Protein AF-0000000084755048 (afdb_homodimer)

Sequence (890 aa):
MKKTIRIGTGAGYSGDRIEPAVDLIKEGDLDYIIFECLAERTIALAQLQKIQNKELGYDPLLEDRMKACLPYCVSNNVKLISNMGAANPVAAAKKTAKIANELGLRTIKIAAVFGDDVKSLLDFETQTLLESGESLSVLDDKIISANAYLGVEGILSALTDGADIILTGRVADPALFLAPIIHEFDWSLSDYPLLGKGTALGHLMECAGQVCGGYFADGVKKQVPNLGSLGFPIAEINEEGSFFITKLRDSGGMVTPATCKEQLLYEVHDPSEYLTPNVIADFSSISFKEMEKDKVEVSGATGKPLTGKLKVSVGYHDGYMADAQISYGGSHVLERAKLAIEIIKERLRSMDLEVEDILFDLIGVNSLFKGNETKASPTEVRLRVAAKTKSRKEAAQLVNELETLYTNGPAAGGGVSKTVTEIIAIQSVLIDKARVAPAVEYFKSMKKTIRIGTGAGYSGDRIEPAVDLIKEGDLDYIIFECLAERTIALAQLQKIQNKELGYDPLLEDRMKACLPYCVSNNVKLISNMGAANPVAAAKKTAKIANELGLRTIKIAAVFGDDVKSLLDFETQTLLESGESLSVLDDKIISANAYLGVEGILSALTDGADIILTGRVADPALFLAPIIHEFDWSLSDYPLLGKGTALGHLMECAGQVCGGYFADGVKKQVPNLGSLGFPIAEINEEGSFFITKLRDSGGMVTPATCKEQLLYEVHDPSEYLTPNVIADFSSISFKEMEKDKVEVSGATGKPLTGKLKVSVGYHDGYMADAQISYGGSHVLERAKLAIEIIKERLRSMDLEVEDILFDLIGVNSLFKGNETKASPTEVRLRVAAKTKSRKEAAQLVNELETLYTNGPAAGGGVSKTVTEIIAIQSVLIDKARVAPAVEYFKS

Nearest PDB structures (foldseek):
  1r6y-assembly1_A  TM=5.226E-01  e=1.162E-02  Escherichia coli
  4co0-assembly1_A  TM=5.688E-01  e=1.308E-01  Azospirillum brasilense
  6ywy-assembly1_FF  TM=5.091E-01  e=3.661E-01  Neurospora crassa
  7a5k-assembly1_H6  TM=4.608E-01  e=1.999E-01  Homo sapiens
  6z1p-assembly1_Bg  TM=4.693E-01  e=5.265E-01  Tetrahymena thermophila SB210

Secondary structure (DSSP, 8-state):
---EEEEEEEESSTT--SHHHHHHHHHS--SEEEE----HHHHHHHHHHHHH-TT--S-TTHHHHHHHHHHHHHHTT-EEEE-TTTT-HHHHHHHHHHHHHHTT--S-EEEEEE--B-GGG--TTT-B-TTT--BGGGGGGGEEEEEE-B-SHHHHHHHHTT-SEEEESSB-HHHHHHHHHHHHHT--TT-HHHHHHHHHHHHHHTTGGGGGTTTT--SSSS--TTGGGBPPEEEEEETTS-EEEEE-TTSBS---HHHHHHHHHTT-S-TT-EE-SS-EEE-TT-EEEEEETTEEEEE--EEE---SEEEEEEEEEEEEEEEEEEEEESTTHHHHHHHHHHHHHHHHHHHT---EEEEEEEETTTSSSTT-------SEEEEEEEEEESSHHHHHHHHHHHHTHHHHSSTT-EEEEEEEEEEEEEEEEEEEGGG---EEEEEE-/---EEEEEEEESSTT--SHHHHHHHHHS--SEEEE----HHHHHHHHHHHHH-TT--S-TTHHHHHHHHHHHHHHTT-EEEE-TTTT-HHHHHHHHHHHHHHTT--S-EEEEEE--B-GGG--TTT-B-TTT--BGGGGGGGEEEEEE-B-SHHHHHHHHTT-SEEEESSB-HHHHHHHHHHHHHT--TT-HHHHHHHHHHHHHHTTGGGGGTTTT--SSSS--TTGGGBPPEEEEEETTS-EEEEE-TTSBS---HHHHHHHHHTT-S-TT-EE-SS-EEE-TT-EEEEEETTEEEEE--EEE---SEEEEEEEEEEEEEEEEEEEEESTTHHHHHHHHHHHHHHHHHHHT---EEEEEEEETTTSSSTT----S--SEEEEEEEEEESSHHHHHHHHHHHHTHHHHSSTT-EEEEEEEEEEEEEEEEEEEGGG---EEEEEE-

Solvent-accessible surface area (backbone atoms only — not comparable to full-atom values): 43299 Å² total; per-residue (Å²): 131,80,61,66,50,28,40,33,27,34,18,40,34,59,67,41,64,58,63,43,28,42,49,40,48,72,70,56,75,33,48,32,36,32,32,37,32,67,54,83,61,50,39,37,53,18,38,53,42,24,72,77,35,77,77,38,11,35,44,90,46,48,65,63,47,45,70,64,34,48,67,42,24,63,76,56,62,30,32,38,39,28,29,39,5,32,59,18,13,59,42,38,38,52,51,49,24,52,49,31,44,76,70,67,43,74,77,43,35,32,24,15,23,42,48,24,74,42,59,87,69,60,51,56,86,76,40,44,28,67,83,80,63,43,58,44,53,82,43,59,97,34,59,74,37,25,36,28,36,34,47,36,65,38,55,38,54,37,50,74,70,59,40,40,32,40,25,20,20,51,45,37,67,25,29,71,48,28,24,58,54,31,63,76,56,64,54,60,87,80,41,23,43,54,46,7,24,35,37,49,52,13,54,46,41,38,45,10,26,27,29,17,31,18,31,54,21,37,66,69,88,39,75,51,53,55,45,52,48,46,24,30,34,32,36,41,36,35,74,84,46,51,33,36,40,30,53,58,86,88,39,24,32,44,31,42,52,67,29,43,52,55,39,59,53,54,95,50,90,47,49,63,55,39,80,46,60,69,20,24,21,23,50,73,58,49,48,68,42,71,76,50,90,36,24,26,34,50,44,58,42,21,32,37,77,54,88,59,49,22,56,24,48,35,18,23,63,62,35,15,36,15,36,21,33,37,30,33,54,50,80,53,24,65,46,25,51,52,48,42,51,52,30,52,54,50,39,42,62,73,65,65,62,74,69,42,82,72,43,81,28,38,34,30,58,30,59,86,44,76,82,53,75,61,90,58,82,58,56,31,35,34,39,34,42,34,30,35,17,78,40,64,68,57,16,50,50,53,25,40,56,59,53,27,29,66,34,43,22,31,41,71,52,45,77,67,47,70,46,71,43,78,33,69,43,76,47,35,36,75,43,58,43,88,78,54,60,65,39,75,49,79,47,63,55,132,81,60,65,50,29,42,32,26,34,20,39,35,62,67,41,64,58,64,41,27,41,50,39,50,72,68,55,74,33,48,30,37,32,33,37,33,68,54,82,62,49,39,38,51,19,39,52,42,24,73,77,35,78,76,40,12,33,44,89,46,47,65,63,48,46,70,63,34,47,68,42,24,62,75,54,61,30,33,38,40,29,29,40,5,32,59,20,13,60,43,37,37,52,51,49,25,50,49,32,44,76,70,66,43,72,78,42,33,31,23,16,23,40,49,22,73,42,58,88,69,61,52,56,85,76,42,44,28,68,83,79,62,42,58,43,52,82,42,60,97,33,59,73,37,26,35,28,37,35,46,35,62,38,55,39,54,36,51,74,72,61,40,41,31,39,26,21,19,50,46,38,67,26,28,70,49,27,24,60,51,32,64,76,57,64,55,60,86,78,41,24,44,53,47,8,24,35,37,50,52,13,54,46,38,37,44,10,26,28,27,18,33,17,34,55,21,37,67,71,87,39,74,52,53,55,45,52,49,45,22,30,35,33,36,42,36,35,74,84,46,51,34,34,40,29,53,57,86,86,38,23,32,44,32,42,50,66,28,43,51,55,37,59,53,53,95,51,89,47,49,64,56,40,81,46,59,69,19,23,22,23,51,73,58,50,45,66,42,72,76,50,93,35,25,26,36,49,44,57,40,20,31,35,78,53,89,59,49,22,55,24,46,33,18,23,61,62,34,15,35,16,35,20,33,37,30,32,55,51,79,53,24,65,46,24,52,51,48,41,51,51,30,52,54,49,38,43,61,73,66,65,62,73,68,42,82,71,45,82,29,38,35,28,58,28,59,87,44,76,86,53,76,62,90,58,81,59,56,31,36,32,40,33,43,35,29,35,17,78,38,64,68,57,16,49,50,53,26,39,57,58,52,29,29,65,34,44,22,31,40,70,49,44,76,67,47,70,47,70,44,78,33,70,41,76,46,36,36,74,41,59,41,86,78,55,61,66,38,72,48,80,46,62,55

InterPro domains:
  IPR010839 Acyclic terpene utilisation, N-terminal [PF07287] (5-441)

Foldseek 3Di:
DFDKFKEFEQAQALPGDQVLNQVCLQPVLHQEYEYEHDDLLLLLVLLVVCVVPVLTSFRPCLLVNLLRHVVSCVVSVHAYEYQRCRNHQPSSQVSSQVSCVVVVNFWAKEKEKEQFFCVVVDDQPPWAFPPPRHGPVVFVVFWRTKGWAAAQVRVLVCVVVPHRYYHYHHHDQLRSQLNVLCNVLVDDLPQQFLSLLSSLVSQLQNRWQQQQQPPPAPPPPRDWFPVVQGHGKMWMAGSSSKIKIFTDPPTTGWHDQVSSVVSSPPPDDAQCACAHPRWRKHCPQKDWDDPDTRIIIIDDIGTDDHPQKTKMKIKTWDAKKKKKKKKAFAPCRVVQLVQLVVQLVVVCVVVVQDWAPKDWDWPVAPNPPHPDHDPDDDRMTMIMIMTGHRYQVSSVVSNVSSVCCVPVGDPDMDDMDIDMGTDIDITIIMDRPVVTDMDMDMDTD/DFDKFKEFEQAQALPGDQVLNQVCLQPVLHQEYEYEHDDLLLLLVLLVVCVVPVLTSFRPCLLVNLLRHVVSCLVSVHAYEYQRCRNHQPSSQVSSQVSCVVVVNFWAKEKEKEQFFCVVVDDQPPWAFPPPRHGPVVFVVFWRTKGWAAAQVRVLVCVVVPHRYYHYHHHDQLRSQLNVLCNVLVDDLPQQFLSLLSSLVSLLQNRWQQQQQPPPAPPPPRDWFPVVQGHGKMWMAGSSSKIKIFTDPPTTGFHDQVSSVVSSPPPDDAQCACAHPRWRKHCPQKDWDDPDTRIIIIDDIGTDDHPQKTKMKIKTWDAKKKKKKKKAFAPCRVVQLVQLVVQLVVVCVVVVQDWAPKDWDWPVAPNPPHPDHDPDDDRMTMIMIMTGHRYQVSSVVSNVSSVCCVPVGDPDMDDMDIDMGTDIDITIIMDRPVPTDMDMDMDTD

Structure (mmCIF, N/CA/C/O backbone):
data_AF-0000000084755048-model_v1
#
loop_
_entity.id
_entity.type
_entity.pdbx_description
1 polymer 'Acyclic terpene utilisation N-terminal domain-containing protein'
#
loop_
_atom_site.group_PDB
_atom_site.id
_atom_site.type_symbol
_atom_site.label_atom_id
_atom_site.label_alt_id
_atom_site.label_comp_id
_atom_site.label_asym_id
_atom_site.label_entity_id
_atom_site.label_seq_id
_atom_site.pdbx_PDB_ins_code
_atom_site.Cartn_x
_atom_site.Cartn_y
_atom_site.Cartn_z
_atom_site.occupancy
_atom_site.B_iso_or_equiv
_atom_site.auth_seq_id
_atom_site.auth_comp_id
_atom_site.auth_asym_id
_atom_site.auth_atom_id
_atom_site.pdbx_PDB_model_num
ATOM 1 N N . MET A 1 1 ? -5 -53.188 -21.188 1 63.38 1 MET A N 1
ATOM 2 C CA . MET A 1 1 ? -5.238 -51.75 -21.234 1 63.38 1 MET A CA 1
ATOM 3 C C . MET A 1 1 ? -3.975 -50.969 -20.875 1 63.38 1 MET A C 1
ATOM 5 O O . MET A 1 1 ? -3.174 -51.438 -20.062 1 63.38 1 MET A O 1
ATOM 9 N N . LYS A 1 2 ? -3.604 -49.812 -21.719 1 77.38 2 LYS A N 1
ATOM 10 C CA . LYS A 1 2 ? -2.369 -49.094 -21.438 1 77.38 2 LYS A CA 1
ATOM 11 C C . LYS A 1 2 ? -2.432 -48.406 -20.062 1 77.38 2 LYS A C 1
ATOM 13 O O . LYS A 1 2 ? -3.48 -47.906 -19.672 1 77.38 2 LYS A O 1
ATOM 18 N N . LYS A 1 3 ? -1.398 -48.562 -19.5 1 92.81 3 LYS A N 1
ATOM 19 C CA . LYS A 1 3 ? -1.312 -47.906 -18.188 1 92.81 3 LYS A CA 1
ATOM 20 C C . LYS A 1 3 ? -1.456 -46.406 -18.312 1 92.81 3 LYS A C 1
ATOM 22 O O . LYS A 1 3 ? -0.897 -45.781 -19.219 1 92.81 3 LYS A O 1
ATOM 27 N N . THR A 1 4 ? -2.355 -45.812 -17.562 1 97.5 4 THR A N 1
ATOM 28 C CA . THR A 1 4 ? -2.545 -44.344 -17.531 1 97.5 4 THR A CA 1
ATOM 29 C C . THR A 1 4 ? -2.383 -43.844 -16.109 1 97.5 4 THR A C 1
ATOM 31 O O . THR A 1 4 ? -2.508 -44.594 -15.141 1 97.5 4 THR A O 1
ATOM 34 N N . ILE A 1 5 ? -2.016 -42.594 -16.047 1 98.44 5 ILE A N 1
ATOM 35 C CA . ILE A 1 5 ? -2.059 -41.906 -14.75 1 98.44 5 ILE A CA 1
ATOM 36 C C . ILE A 1 5 ? -2.785 -40.562 -14.898 1 98.44 5 ILE A C 1
ATOM 38 O O . ILE A 1 5 ? -2.857 -40.031 -16 1 98.44 5 ILE A O 1
ATOM 42 N N . ARG A 1 6 ? -3.383 -40.125 -13.812 1 98.88 6 ARG A N 1
ATOM 43 C CA . ARG A 1 6 ? -4.105 -38.844 -13.75 1 98.88 6 ARG A CA 1
ATOM 44 C C . ARG A 1 6 ? -3.402 -37.875 -12.82 1 98.88 6 ARG A C 1
ATOM 46 O O . ARG A 1 6 ? -3.104 -38.188 -11.672 1 98.88 6 ARG A O 1
ATOM 53 N N . ILE A 1 7 ? -3.129 -36.719 -13.383 1 98.94 7 ILE A N 1
ATOM 54 C CA . ILE A 1 7 ? -2.41 -35.688 -12.664 1 98.94 7 ILE A CA 1
ATOM 55 C C . ILE A 1 7 ? -3.268 -34.406 -12.602 1 98.94 7 ILE A C 1
ATOM 57 O O . ILE A 1 7 ? -3.736 -33.938 -13.633 1 98.94 7 ILE A O 1
ATOM 61 N N . GLY A 1 8 ? -3.521 -33.906 -11.383 1 98.88 8 GLY A N 1
ATOM 62 C CA . GLY A 1 8 ? -4.199 -32.656 -11.211 1 98.88 8 GLY A CA 1
ATOM 63 C C . GLY A 1 8 ? -3.26 -31.516 -10.859 1 98.88 8 GLY A C 1
ATOM 64 O O . GLY A 1 8 ? -2.152 -31.734 -10.367 1 98.88 8 GLY A O 1
ATOM 65 N N . THR A 1 9 ? -3.676 -30.297 -11.148 1 98.81 9 THR A N 1
ATOM 66 C CA . THR A 1 9 ? -2.961 -29.109 -10.688 1 98.81 9 THR A CA 1
ATOM 67 C C . THR A 1 9 ? -3.693 -28.453 -9.516 1 98.81 9 THR A C 1
ATOM 69 O O . THR A 1 9 ? -4.875 -28.125 -9.625 1 98.81 9 THR A O 1
ATOM 72 N N . GLY A 1 10 ? -2.943 -28.25 -8.484 1 98.62 10 GLY A N 1
ATOM 73 C CA . GLY A 1 10 ? -3.564 -27.703 -7.289 1 98.62 10 GLY A CA 1
ATOM 74 C C . GLY A 1 10 ? -3.373 -26.203 -7.156 1 98.62 10 GLY A C 1
ATOM 75 O O . GLY A 1 10 ? -4.094 -25.531 -6.406 1 98.62 10 GLY A O 1
ATOM 76 N N . ALA A 1 11 ? -2.398 -25.656 -7.848 1 98.38 11 ALA A N 1
ATOM 77 C CA . ALA A 1 11 ? -2.119 -24.234 -7.855 1 98.38 11 ALA A CA 1
ATOM 78 C C . ALA A 1 11 ? -1.287 -23.844 -9.07 1 98.38 11 ALA A C 1
ATOM 80 O O . ALA A 1 11 ? -0.455 -24.625 -9.539 1 98.38 11 ALA A O 1
ATOM 81 N N . GLY A 1 12 ? -1.522 -22.625 -9.555 1 97.44 12 GLY A N 1
ATOM 82 C CA . GLY A 1 12 ? -0.749 -22.125 -10.68 1 97.44 12 GLY A CA 1
ATOM 83 C C . GLY A 1 12 ? 0.204 -21 -10.297 1 97.44 12 GLY A C 1
ATOM 84 O O . GLY A 1 12 ? 1.016 -20.562 -11.117 1 97.44 12 GLY A O 1
ATOM 85 N N . TYR A 1 13 ? 0.104 -20.484 -9.086 1 96.06 13 TYR A N 1
ATOM 86 C CA . TYR A 1 13 ? 1.011 -19.531 -8.477 1 96.06 13 TYR A CA 1
ATOM 87 C C . TYR A 1 13 ? 0.843 -19.5 -6.961 1 96.06 13 TYR A C 1
ATOM 89 O O . TYR A 1 13 ? -0.019 -20.188 -6.414 1 96.06 13 TYR A O 1
ATOM 97 N N . SER A 1 14 ? 1.591 -18.797 -6.266 1 96.19 14 SER A N 1
ATOM 98 C CA . SER A 1 14 ? 1.72 -18.844 -4.812 1 96.19 14 SER A CA 1
ATOM 99 C C . SER A 1 14 ? 0.406 -18.469 -4.129 1 96.19 14 SER A C 1
ATOM 101 O O . SER A 1 14 ? 0.051 -19.047 -3.102 1 96.19 14 SER A O 1
ATOM 103 N N . GLY A 1 15 ? -0.306 -17.594 -4.711 1 96 15 GLY A N 1
ATOM 104 C CA . GLY A 1 15 ? -1.5 -17.094 -4.055 1 96 15 GLY A CA 1
ATOM 105 C C . GLY A 1 15 ? -2.783 -17.672 -4.605 1 96 15 GLY A C 1
ATOM 106 O O . GLY A 1 15 ? -3.871 -17.156 -4.355 1 96 15 GLY A O 1
ATOM 107 N N . ASP A 1 16 ? -2.715 -18.734 -5.312 1 97.5 16 ASP A N 1
ATOM 108 C CA . ASP A 1 16 ? -3.855 -19.312 -6.016 1 97.5 16 ASP A CA 1
ATOM 109 C C . ASP A 1 16 ? -4.887 -19.859 -5.031 1 97.5 16 ASP A C 1
ATOM 111 O O . ASP A 1 16 ? -4.602 -20.016 -3.844 1 97.5 16 ASP A O 1
ATOM 115 N N . ARG A 1 17 ? -6.082 -20.156 -5.48 1 97.06 17 ARG A N 1
ATOM 116 C CA . ARG A 1 17 ? -7.184 -20.672 -4.676 1 97.06 17 ARG A CA 1
ATOM 117 C C . ARG A 1 17 ? -6.867 -22.062 -4.148 1 97.06 17 ARG A C 1
ATOM 119 O O . ARG A 1 17 ? -6.082 -22.797 -4.746 1 97.06 17 ARG A O 1
ATOM 126 N N . ILE A 1 18 ? -7.516 -22.438 -3.082 1 97 18 ILE A N 1
ATOM 127 C CA . ILE A 1 18 ? -7.227 -23.703 -2.422 1 97 18 ILE A CA 1
ATOM 128 C C . ILE A 1 18 ? -8.352 -24.703 -2.703 1 97 18 ILE A C 1
ATOM 130 O O . ILE A 1 18 ? -8.102 -25.891 -2.877 1 97 18 ILE A O 1
ATOM 134 N N . GLU A 1 19 ? -9.547 -24.25 -2.873 1 96.12 19 GLU A N 1
ATOM 135 C CA . GLU A 1 19 ? -10.742 -25.078 -2.914 1 96.12 19 GLU A CA 1
ATOM 136 C C . GLU A 1 19 ? -10.734 -26 -4.133 1 96.12 19 GLU A C 1
ATOM 138 O O . GLU A 1 19 ? -11.102 -27.172 -4.035 1 96.12 19 GLU A O 1
ATOM 143 N N . PRO A 1 20 ? -10.32 -25.453 -5.234 1 97.88 20 PRO A N 1
ATOM 144 C CA . PRO A 1 20 ? -10.344 -26.344 -6.395 1 97.88 20 PRO A CA 1
ATOM 145 C C . PRO A 1 20 ? -9.406 -27.547 -6.234 1 97.88 20 PRO A C 1
ATOM 147 O O . PRO A 1 20 ? -9.688 -28.625 -6.758 1 97.88 20 PRO A O 1
ATOM 150 N N . ALA A 1 21 ? -8.305 -27.359 -5.562 1 98.62 21 ALA A N 1
ATOM 151 C CA . ALA A 1 21 ? -7.383 -28.469 -5.312 1 98.62 21 ALA A CA 1
ATOM 152 C C . ALA A 1 21 ? -8.039 -29.547 -4.465 1 98.62 21 ALA A C 1
ATOM 154 O O . ALA A 1 21 ? -7.906 -30.734 -4.754 1 98.62 21 ALA A O 1
ATOM 155 N N . VAL A 1 22 ? -8.727 -29.125 -3.457 1 98.5 22 VAL A N 1
ATOM 156 C CA . VAL A 1 22 ? -9.43 -30.047 -2.58 1 98.5 22 VAL A CA 1
ATOM 157 C C . VAL A 1 22 ? -10.445 -30.859 -3.385 1 98.5 22 VAL A C 1
ATOM 159 O O . VAL A 1 22 ? -10.523 -32.094 -3.254 1 98.5 22 VAL A O 1
ATOM 162 N N . ASP A 1 23 ? -11.164 -30.172 -4.23 1 98.56 23 ASP A N 1
ATOM 163 C CA . ASP A 1 23 ? -12.172 -30.828 -5.062 1 98.56 23 ASP A CA 1
ATOM 164 C C . ASP A 1 23 ? -11.523 -31.875 -5.98 1 98.56 23 ASP A C 1
ATOM 166 O O . ASP A 1 23 ? -12.047 -32.969 -6.141 1 98.56 23 ASP A O 1
ATOM 170 N N . LEU A 1 24 ? -10.43 -31.5 -6.566 1 98.81 24 LEU A N 1
ATOM 171 C CA . LEU A 1 24 ? -9.734 -32.406 -7.473 1 98.81 24 LEU A CA 1
ATOM 172 C C . LEU A 1 24 ? -9.297 -33.656 -6.738 1 98.81 24 LEU A C 1
ATOM 174 O O . LEU A 1 24 ? -9.445 -34.781 -7.258 1 98.81 24 LEU A O 1
ATOM 178 N N . ILE A 1 25 ? -8.719 -33.5 -5.566 1 98.88 25 ILE A N 1
ATOM 179 C CA . ILE A 1 25 ? -8.203 -34.625 -4.809 1 98.88 25 ILE A CA 1
ATOM 180 C C . ILE A 1 25 ? -9.352 -35.562 -4.434 1 98.88 25 ILE A C 1
ATOM 182 O O . ILE A 1 25 ? -9.227 -36.781 -4.535 1 98.88 25 ILE A O 1
ATOM 186 N N . LYS A 1 26 ? -10.461 -35 -4.113 1 98.62 26 LYS A N 1
ATOM 187 C CA . LYS A 1 26 ? -11.609 -35.781 -3.656 1 98.62 26 LYS A CA 1
ATOM 188 C C . LYS A 1 26 ? -12.273 -36.5 -4.82 1 98.62 26 LYS A C 1
ATOM 190 O O . LYS A 1 26 ? -12.711 -37.656 -4.672 1 98.62 26 LYS A O 1
ATOM 195 N N . GLU A 1 27 ? -12.328 -35.812 -5.949 1 98.56 27 GLU A N 1
ATOM 196 C CA . GLU A 1 27 ? -13.289 -36.281 -6.949 1 98.56 27 GLU A CA 1
ATOM 197 C C . GLU A 1 27 ? -12.602 -36.594 -8.273 1 98.56 27 GLU A C 1
ATOM 199 O O . GLU A 1 27 ? -13.211 -37.156 -9.18 1 98.56 27 GLU A O 1
ATOM 204 N N . GLY A 1 28 ? -11.367 -36.344 -8.422 1 98.5 28 GLY A N 1
ATOM 205 C CA . GLY A 1 28 ? -10.719 -36.375 -9.719 1 98.5 28 GLY A CA 1
ATOM 206 C C . GLY A 1 28 ? -10.094 -37.719 -10.031 1 98.5 28 GLY A C 1
ATOM 207 O O . GLY A 1 28 ? -9.578 -37.938 -11.133 1 98.5 28 GLY A O 1
ATOM 208 N N . ASP A 1 29 ? -10.141 -38.688 -9.078 1 98.38 29 ASP A N 1
ATOM 209 C CA . ASP A 1 29 ? -9.492 -39.969 -9.25 1 98.38 29 ASP A CA 1
ATOM 210 C C . ASP A 1 29 ? -8.023 -39.781 -9.641 1 98.38 29 ASP A C 1
ATOM 212 O O . ASP A 1 29 ? -7.574 -40.344 -10.648 1 98.38 29 ASP A O 1
ATOM 216 N N . LEU A 1 30 ? -7.336 -39.031 -8.852 1 98.88 30 LEU A N 1
ATOM 217 C CA . LEU A 1 30 ? -5.98 -38.594 -9.18 1 98.88 30 LEU A CA 1
ATOM 218 C C . LEU A 1 30 ? -4.953 -39.594 -8.656 1 98.88 30 LEU A C 1
ATOM 220 O O . LEU A 1 30 ? -5.164 -40.219 -7.609 1 98.88 30 LEU A O 1
ATOM 224 N N . ASP A 1 31 ? -3.875 -39.719 -9.391 1 98.88 31 ASP A N 1
ATOM 225 C CA . ASP A 1 31 ? -2.664 -40.344 -8.859 1 98.88 31 ASP A CA 1
ATOM 226 C C . ASP A 1 31 ? -1.751 -39.281 -8.219 1 98.88 31 ASP A C 1
ATOM 228 O O . ASP A 1 31 ? -1.111 -39.562 -7.195 1 98.88 31 ASP A O 1
ATOM 232 N N . TYR A 1 32 ? -1.702 -38.125 -8.773 1 98.94 32 TYR A N 1
ATOM 233 C CA . TYR A 1 32 ? -0.831 -37.031 -8.32 1 98.94 32 TYR A CA 1
ATOM 234 C C . TYR A 1 32 ? -1.575 -35.719 -8.297 1 98.94 32 TYR A C 1
ATOM 236 O O . TYR A 1 32 ? -2.422 -35.469 -9.156 1 98.94 32 TYR A O 1
ATOM 244 N N . ILE A 1 33 ? -1.271 -34.844 -7.348 1 98.94 33 ILE A N 1
ATOM 245 C CA . ILE A 1 33 ? -1.641 -33.438 -7.367 1 98.94 33 ILE A CA 1
ATOM 246 C C . ILE A 1 33 ? -0.384 -32.562 -7.297 1 98.94 33 ILE A C 1
ATOM 248 O O . ILE A 1 33 ? 0.488 -32.812 -6.457 1 98.94 33 ILE A O 1
ATOM 252 N N . ILE A 1 34 ? -0.289 -31.625 -8.188 1 98.94 34 ILE A N 1
ATOM 253 C CA . ILE A 1 34 ? 0.916 -30.812 -8.289 1 98.94 34 ILE A CA 1
ATOM 254 C C . ILE A 1 34 ? 0.576 -29.344 -7.992 1 98.94 34 ILE A C 1
ATOM 256 O O . ILE A 1 34 ? -0.369 -28.797 -8.562 1 98.94 34 ILE A O 1
ATOM 260 N N . PHE A 1 35 ? 1.277 -28.719 -7.062 1 98.75 35 PHE A N 1
ATOM 261 C CA . PHE A 1 35 ? 1.15 -27.297 -6.766 1 98.75 35 PHE A CA 1
ATOM 262 C C . PHE A 1 35 ? 2.334 -26.516 -7.328 1 98.75 35 PHE A C 1
ATOM 264 O O . PHE A 1 35 ? 3.457 -26.641 -6.836 1 98.75 35 PHE A O 1
ATOM 271 N N . GLU A 1 36 ? 2.16 -25.797 -8.352 1 98.06 36 GLU A N 1
ATOM 272 C CA . GLU A 1 36 ? 3.154 -24.859 -8.859 1 98.06 36 GLU A CA 1
ATOM 273 C C . GLU A 1 36 ? 2.982 -23.484 -8.227 1 98.06 36 GLU A C 1
ATOM 275 O O . GLU A 1 36 ? 1.986 -22.797 -8.469 1 98.06 36 GLU A O 1
ATOM 280 N N . CYS A 1 37 ? 3.928 -23.047 -7.367 1 97.25 37 CYS A N 1
ATOM 281 C CA . CYS A 1 37 ? 3.697 -21.875 -6.531 1 97.25 37 CYS A CA 1
ATOM 282 C C . CYS A 1 37 ? 4.883 -20.922 -6.586 1 97.25 37 CYS A C 1
ATOM 284 O O . CYS A 1 37 ? 5.078 -20.109 -5.68 1 97.25 37 CYS A O 1
ATOM 286 N N . LEU A 1 38 ? 5.738 -21.031 -7.609 1 94.38 38 LEU A N 1
ATOM 287 C CA . LEU A 1 38 ? 6.91 -20.172 -7.645 1 94.38 38 LEU A CA 1
ATOM 288 C C . LEU A 1 38 ? 6.957 -19.375 -8.945 1 94.38 38 LEU A C 1
ATOM 290 O O . LEU A 1 38 ? 6.645 -19.906 -10.008 1 94.38 38 LEU A O 1
ATOM 294 N N . ALA A 1 39 ? 7.215 -18.125 -8.742 1 87.31 39 ALA A N 1
ATOM 295 C CA . ALA A 1 39 ? 7.605 -17.25 -9.844 1 87.31 39 ALA A CA 1
ATOM 296 C C . ALA A 1 39 ? 9.047 -16.781 -9.688 1 87.31 39 ALA A C 1
ATOM 298 O O . ALA A 1 39 ? 9.719 -17.125 -8.719 1 87.31 39 ALA A O 1
ATOM 299 N N . GLU A 1 40 ? 9.586 -16.141 -10.664 1 79.69 40 GLU A N 1
ATOM 300 C CA . GLU A 1 40 ? 10.984 -15.719 -10.656 1 79.69 40 GLU A CA 1
ATOM 301 C C . GLU A 1 40 ? 11.281 -14.812 -9.469 1 79.69 40 GLU A C 1
ATOM 303 O O . GLU A 1 40 ? 12.273 -15.008 -8.758 1 79.69 40 GLU A O 1
ATOM 308 N N . ARG A 1 41 ? 10.422 -13.906 -9.172 1 84.06 41 ARG A N 1
ATOM 309 C CA . ARG A 1 41 ? 10.672 -12.945 -8.102 1 84.06 41 ARG A CA 1
ATOM 310 C C . ARG A 1 41 ? 10.367 -13.547 -6.738 1 84.06 41 ARG A C 1
ATOM 312 O O . ARG A 1 41 ? 10.898 -13.102 -5.719 1 84.06 41 ARG A O 1
ATOM 319 N N . THR A 1 42 ? 9.586 -14.57 -6.711 1 88.75 42 THR A N 1
ATOM 320 C CA . THR A 1 42 ? 9.094 -15.133 -5.457 1 88.75 42 THR A CA 1
ATOM 321 C C . THR A 1 42 ? 10.227 -15.805 -4.684 1 88.75 42 THR A C 1
ATOM 323 O O . THR A 1 42 ? 10.25 -15.766 -3.451 1 88.75 42 THR A O 1
ATOM 326 N N . ILE A 1 43 ? 11.133 -16.344 -5.422 1 91 43 ILE A N 1
ATOM 327 C CA . ILE A 1 43 ? 12.195 -17.078 -4.742 1 91 43 ILE A CA 1
ATOM 328 C C . ILE A 1 43 ? 13.133 -16.094 -4.047 1 91 43 ILE A C 1
ATOM 330 O O . ILE A 1 43 ? 13.648 -16.375 -2.963 1 91 43 ILE A O 1
ATOM 334 N N . ALA A 1 44 ? 13.406 -14.992 -4.688 1 90.69 44 ALA A N 1
ATOM 335 C CA . ALA A 1 44 ? 14.242 -13.969 -4.055 1 90.69 44 ALA A CA 1
ATOM 336 C C . ALA A 1 44 ? 13.586 -13.445 -2.777 1 90.69 44 ALA A C 1
ATOM 338 O O . ALA A 1 44 ? 14.266 -13.258 -1.764 1 90.69 44 ALA A O 1
ATOM 339 N N . LEU A 1 45 ? 12.328 -13.297 -2.805 1 92.31 45 LEU A N 1
ATOM 340 C CA . LEU A 1 45 ? 11.594 -12.852 -1.626 1 92.31 45 LEU A CA 1
ATOM 341 C C . LEU A 1 45 ? 11.641 -13.906 -0.525 1 92.31 45 LEU A C 1
ATOM 343 O O . LEU A 1 45 ? 11.773 -13.57 0.654 1 92.31 45 LEU A O 1
ATOM 347 N N . ALA A 1 46 ? 11.508 -15.109 -0.931 1 95.12 46 ALA A N 1
ATOM 348 C CA . ALA A 1 46 ? 11.594 -16.219 0.022 1 95.12 46 ALA A CA 1
ATOM 349 C C . ALA A 1 46 ? 12.977 -16.281 0.667 1 95.12 46 ALA A C 1
ATOM 351 O O . ALA A 1 46 ? 13.094 -16.578 1.857 1 95.12 46 ALA A O 1
ATOM 352 N N . GLN A 1 47 ? 13.961 -16.016 -0.117 1 93.81 47 GLN A N 1
ATOM 353 C CA . GLN A 1 47 ? 15.32 -16 0.411 1 93.81 47 GLN A CA 1
ATOM 354 C C . GLN A 1 47 ? 15.5 -14.906 1.461 1 93.81 47 GLN A C 1
ATOM 356 O O . GLN A 1 47 ? 16.125 -15.125 2.494 1 93.81 47 GLN A O 1
ATOM 361 N N . LEU A 1 48 ? 14.93 -13.766 1.221 1 92.56 48 LEU A N 1
ATOM 362 C CA . LEU A 1 48 ? 14.984 -12.672 2.186 1 92.56 48 LEU A CA 1
ATOM 363 C C . LEU A 1 48 ? 14.297 -13.062 3.49 1 92.56 48 LEU A C 1
ATOM 365 O O . LEU A 1 48 ? 14.797 -12.758 4.574 1 92.56 48 LEU A O 1
ATOM 369 N N . GLN A 1 49 ? 13.203 -13.711 3.365 1 94.31 49 GLN A N 1
ATOM 370 C CA . GLN A 1 49 ? 12.492 -14.18 4.551 1 94.31 49 GLN A CA 1
ATOM 371 C C . GLN A 1 49 ? 13.336 -15.18 5.34 1 94.31 49 GLN A C 1
ATOM 373 O O . GLN A 1 49 ? 13.375 -15.125 6.57 1 94.31 49 GLN A O 1
ATOM 378 N N . LYS A 1 50 ? 13.969 -16.047 4.594 1 95.44 50 LYS A N 1
ATOM 379 C CA . LYS A 1 50 ? 14.805 -17.062 5.223 1 95.44 50 LYS A CA 1
ATOM 380 C C . LYS A 1 50 ? 15.969 -16.422 5.973 1 95.44 50 LYS A C 1
ATOM 382 O O . LYS A 1 50 ? 16.344 -16.891 7.055 1 95.44 50 LYS A O 1
ATOM 387 N N . ILE A 1 51 ? 16.5 -15.398 5.375 1 92.38 51 ILE A N 1
ATOM 388 C CA . ILE A 1 51 ? 17.609 -14.688 5.984 1 92.38 51 ILE A CA 1
ATOM 389 C C . ILE A 1 51 ? 17.156 -14.047 7.297 1 92.38 51 ILE A C 1
ATOM 391 O O . ILE A 1 51 ? 17.891 -14.055 8.289 1 92.38 51 ILE A O 1
ATOM 395 N N . GLN A 1 52 ? 15.922 -13.57 7.344 1 93.5 52 GLN A N 1
ATOM 396 C CA . GLN A 1 52 ? 15.383 -12.922 8.531 1 93.5 52 GLN A CA 1
ATOM 397 C C . GLN A 1 52 ? 14.977 -13.945 9.586 1 93.5 52 GLN A C 1
ATOM 399 O O . GLN A 1 52 ? 15.125 -13.711 10.789 1 93.5 52 GLN A O 1
ATOM 404 N N . ASN A 1 53 ? 14.406 -15.031 9.141 1 95.88 53 ASN A N 1
ATOM 405 C CA . ASN A 1 53 ? 13.969 -16.125 9.992 1 95.88 53 ASN A CA 1
ATOM 406 C C . ASN A 1 53 ? 14.258 -17.484 9.352 1 95.88 53 ASN A C 1
ATOM 408 O O . ASN A 1 53 ? 13.586 -17.891 8.398 1 95.88 53 ASN A O 1
ATOM 412 N N . LYS A 1 54 ? 15.148 -18.219 9.938 1 94.94 54 LYS A N 1
ATOM 413 C CA . LYS A 1 54 ? 15.656 -19.469 9.375 1 94.94 54 LYS A CA 1
ATOM 414 C C . LYS A 1 54 ? 14.562 -20.531 9.289 1 94.94 54 LYS A C 1
ATOM 416 O O . LYS A 1 54 ? 14.727 -21.531 8.609 1 94.94 54 LYS A O 1
ATOM 421 N N . GLU A 1 55 ? 13.477 -20.344 9.93 1 96.62 55 GLU A N 1
ATOM 422 C CA . GLU A 1 55 ? 12.383 -21.312 9.914 1 96.62 55 GLU A CA 1
ATOM 423 C C . GLU A 1 55 ? 11.383 -21 8.805 1 96.62 55 GLU A C 1
ATOM 425 O O . GLU A 1 55 ? 10.422 -21.75 8.602 1 96.62 55 GLU A O 1
ATOM 430 N N . LEU A 1 56 ? 11.625 -19.906 8.102 1 97.19 56 LEU A N 1
ATOM 431 C CA . LEU A 1 56 ? 10.727 -19.484 7.035 1 97.19 56 LEU A CA 1
ATOM 432 C C . LEU A 1 56 ? 11.391 -19.609 5.672 1 97.19 56 LEU A C 1
ATOM 434 O O . LEU A 1 56 ? 12.305 -20.406 5.492 1 97.19 56 LEU A O 1
ATOM 438 N N . GLY A 1 57 ? 10.82 -19.031 4.695 1 97.44 57 GLY A N 1
ATOM 439 C CA . GLY A 1 57 ? 11.391 -19.047 3.359 1 97.44 57 GLY A CA 1
ATOM 440 C C . GLY A 1 57 ? 10.656 -19.969 2.41 1 97.44 57 GLY A C 1
ATOM 441 O O . GLY A 1 57 ? 11.086 -20.172 1.274 1 97.44 57 GLY A O 1
ATOM 442 N N . TYR A 1 58 ? 9.664 -20.625 2.947 1 98.31 58 TYR A N 1
ATOM 443 C CA . TYR A 1 58 ? 8.781 -21.406 2.078 1 98.31 58 TYR A CA 1
ATOM 444 C C . TYR A 1 58 ? 7.516 -20.609 1.759 1 98.31 58 TYR A C 1
ATOM 446 O O . TYR A 1 58 ? 7.355 -19.469 2.203 1 98.31 58 TYR A O 1
ATOM 454 N N . ASP A 1 59 ? 6.703 -21.156 0.907 1 97.69 59 ASP A N 1
ATOM 455 C CA . ASP A 1 59 ? 5.52 -20.469 0.396 1 97.69 59 ASP A CA 1
ATOM 456 C C . ASP A 1 59 ? 4.582 -20.062 1.534 1 97.69 59 ASP A C 1
ATOM 458 O O . ASP A 1 59 ? 4.301 -20.875 2.426 1 97.69 59 ASP A O 1
ATOM 462 N N . PRO A 1 60 ? 4.059 -18.906 1.504 1 94.56 60 PRO A N 1
ATOM 463 C CA . PRO A 1 60 ? 3.236 -18.391 2.605 1 94.56 60 PRO A CA 1
ATOM 464 C C . PRO A 1 60 ? 1.939 -19.188 2.787 1 94.56 60 PRO A C 1
ATOM 466 O O . PRO A 1 60 ? 1.365 -19.188 3.879 1 94.56 60 PRO A O 1
ATOM 469 N N . LEU A 1 61 ? 1.468 -19.875 1.791 1 96.69 61 LEU A N 1
ATOM 470 C CA . LEU A 1 61 ? 0.192 -20.578 1.896 1 96.69 61 LEU A CA 1
ATOM 471 C C . LEU A 1 61 ? 0.406 -22.078 2.092 1 96.69 61 LEU A C 1
ATOM 473 O O . LEU A 1 61 ? -0.546 -22.859 2.023 1 96.69 61 LEU A O 1
ATOM 477 N N . LEU A 1 62 ? 1.638 -22.422 2.363 1 98.31 62 LEU A N 1
ATOM 478 C CA . LEU A 1 62 ? 1.936 -23.844 2.559 1 98.31 62 LEU A CA 1
ATOM 479 C C . LEU A 1 62 ? 1.062 -24.438 3.658 1 98.31 62 LEU A C 1
ATOM 481 O O . LEU A 1 62 ? 0.424 -25.469 3.459 1 98.31 62 LEU A O 1
ATOM 485 N N . GLU A 1 63 ? 1.011 -23.781 4.75 1 97.81 63 GLU A N 1
ATOM 486 C CA . GLU A 1 63 ? 0.28 -24.312 5.895 1 97.81 63 GLU A CA 1
ATOM 487 C C . GLU A 1 63 ? -1.203 -24.484 5.574 1 97.81 63 GLU A C 1
ATOM 489 O O . GLU A 1 63 ? -1.788 -25.531 5.832 1 97.81 63 GLU A O 1
ATOM 494 N N . ASP A 1 64 ? -1.799 -23.484 5 1 96.94 64 ASP A N 1
ATOM 495 C CA . ASP A 1 64 ? -3.221 -23.531 4.676 1 96.94 64 ASP A CA 1
ATOM 496 C C . ASP A 1 64 ? -3.518 -24.609 3.65 1 96.94 64 ASP A C 1
ATOM 498 O O . ASP A 1 64 ? -4.516 -25.328 3.768 1 96.94 64 ASP A O 1
ATOM 502 N N . ARG A 1 65 ? -2.676 -24.734 2.658 1 98.31 65 ARG A N 1
ATOM 503 C CA . ARG A 1 65 ? -2.865 -25.734 1.611 1 98.31 65 ARG A CA 1
ATOM 504 C C . ARG A 1 65 ? -2.723 -27.156 2.172 1 98.31 65 ARG A C 1
ATOM 506 O O . ARG A 1 65 ? -3.506 -28.047 1.832 1 98.31 65 ARG A O 1
ATOM 513 N N . MET A 1 66 ? -1.742 -27.328 3.025 1 98.62 66 MET A N 1
ATOM 514 C CA . MET A 1 66 ? -1.524 -28.656 3.588 1 98.62 66 MET A CA 1
ATOM 515 C C . MET A 1 66 ? -2.676 -29.047 4.508 1 98.62 66 MET A C 1
ATOM 517 O O . MET A 1 66 ? -3.174 -30.172 4.434 1 98.62 66 MET A O 1
ATOM 521 N N . LYS A 1 67 ? -3.113 -28.141 5.328 1 98.38 67 LYS A N 1
ATOM 522 C CA . LYS A 1 67 ? -4.234 -28.438 6.219 1 98.38 67 LYS A CA 1
ATOM 523 C C . LYS A 1 67 ? -5.48 -28.828 5.426 1 98.38 67 LYS A C 1
ATOM 525 O O . LYS A 1 67 ? -6.227 -29.719 5.832 1 98.38 67 LYS A O 1
ATOM 530 N N . ALA A 1 68 ? -5.633 -28.203 4.316 1 98.06 68 ALA A N 1
ATOM 531 C CA . ALA A 1 68 ? -6.836 -28.422 3.516 1 98.06 68 ALA A CA 1
ATOM 532 C C . ALA A 1 68 ? -6.73 -29.703 2.701 1 98.06 68 ALA A C 1
ATOM 534 O O . ALA A 1 68 ? -7.723 -30.406 2.51 1 98.06 68 ALA A O 1
ATOM 535 N N . CYS A 1 69 ? -5.555 -30.078 2.238 1 98.62 69 CYS A N 1
ATOM 536 C CA . CYS A 1 69 ? -5.441 -31.078 1.178 1 98.62 69 CYS A CA 1
ATOM 537 C C . CYS A 1 69 ? -4.941 -32.406 1.729 1 98.62 69 CYS A C 1
ATOM 539 O O . CYS A 1 69 ? -5.309 -33.469 1.227 1 98.62 69 CYS A O 1
ATOM 541 N N . LEU A 1 70 ? -4.129 -32.438 2.777 1 98.38 70 LEU A N 1
ATOM 542 C CA . LEU A 1 70 ? -3.398 -33.625 3.203 1 98.38 70 LEU A CA 1
ATOM 543 C C . LEU A 1 70 ? -4.355 -34.75 3.604 1 98.38 70 LEU A C 1
ATOM 545 O O . LEU A 1 70 ? -4.164 -35.906 3.227 1 98.38 70 LEU A O 1
ATOM 549 N N . PRO A 1 71 ? -5.445 -34.438 4.398 1 98.31 71 PRO A N 1
ATOM 550 C CA . PRO A 1 71 ? -6.355 -35.531 4.773 1 98.31 71 PRO A CA 1
ATOM 551 C C . PRO A 1 71 ? -6.918 -36.281 3.562 1 98.31 71 PRO A C 1
ATOM 553 O O . PRO A 1 71 ? -7.016 -37.5 3.578 1 98.31 71 PRO A O 1
ATOM 556 N N . TYR A 1 72 ? -7.184 -35.562 2.516 1 98.56 72 TYR A N 1
ATOM 557 C CA . TYR A 1 72 ? -7.793 -36.156 1.334 1 98.56 72 TYR A CA 1
ATOM 558 C C . TYR A 1 72 ? -6.742 -36.844 0.469 1 98.56 72 TYR A C 1
ATOM 560 O O . TYR A 1 72 ? -7.031 -37.844 -0.199 1 98.56 72 TYR A O 1
ATOM 568 N N . CYS A 1 73 ? -5.523 -36.281 0.449 1 98.5 73 CYS A N 1
ATOM 569 C CA . CYS A 1 73 ? -4.445 -36.969 -0.245 1 98.5 73 CYS A CA 1
ATOM 570 C C . CYS A 1 73 ? -4.242 -38.375 0.321 1 98.5 73 CYS A C 1
ATOM 572 O O . CYS A 1 73 ? -4.074 -39.344 -0.432 1 98.5 73 CYS A O 1
ATOM 574 N N . VAL A 1 74 ? -4.254 -38.469 1.642 1 97.44 74 VAL A N 1
ATOM 575 C CA . VAL A 1 74 ? -4.023 -39.75 2.314 1 97.44 74 VAL A CA 1
ATOM 576 C C . VAL A 1 74 ? -5.203 -40.688 2.059 1 97.44 74 VAL A C 1
ATOM 578 O O . VAL A 1 74 ? -5.012 -41.844 1.665 1 97.44 74 VAL A O 1
ATOM 581 N N . SER A 1 75 ? -6.406 -40.188 2.238 1 97.25 75 SER A N 1
ATOM 582 C CA . SER A 1 75 ? -7.582 -41.062 2.123 1 97.25 75 SER A CA 1
ATOM 583 C C . SER A 1 75 ? -7.762 -41.562 0.694 1 97.25 75 SER A C 1
ATOM 585 O O . SER A 1 75 ? -8.266 -42.656 0.479 1 97.25 75 SER A O 1
ATOM 587 N N . ASN A 1 76 ? -7.309 -40.781 -0.281 1 98.06 76 ASN A N 1
ATOM 588 C CA . ASN A 1 76 ? -7.504 -41.156 -1.678 1 98.06 76 ASN A CA 1
ATOM 589 C C . ASN A 1 76 ? -6.215 -41.656 -2.307 1 98.06 76 ASN A C 1
ATOM 591 O O . ASN A 1 76 ? -6.168 -41.906 -3.51 1 98.06 76 ASN A O 1
ATOM 595 N N . ASN A 1 77 ? -5.184 -41.75 -1.543 1 97.44 77 ASN A N 1
ATOM 596 C CA . ASN A 1 77 ? -3.883 -42.25 -1.991 1 97.44 77 ASN A CA 1
ATOM 597 C C . ASN A 1 77 ? -3.352 -41.438 -3.162 1 97.44 77 ASN A C 1
ATOM 599 O O . ASN A 1 77 ? -3.016 -41.969 -4.211 1 97.44 77 ASN A O 1
ATOM 603 N N . VAL A 1 78 ? -3.395 -40.125 -3.018 1 98.69 78 VAL A N 1
ATOM 604 C CA . VAL A 1 78 ? -2.875 -39.188 -4 1 98.69 78 VAL A CA 1
ATOM 605 C C . VAL A 1 78 ? -1.527 -38.625 -3.535 1 98.69 78 VAL A C 1
ATOM 607 O O . VAL A 1 78 ? -1.401 -38.156 -2.406 1 98.69 78 VAL A O 1
ATOM 610 N N . LYS A 1 79 ? -0.456 -38.719 -4.332 1 98.81 79 LYS A N 1
ATOM 611 C CA . LYS A 1 79 ? 0.84 -38.125 -4.008 1 98.81 79 LYS A CA 1
ATOM 612 C C . LYS A 1 79 ? 0.867 -36.656 -4.34 1 98.81 79 LYS A C 1
ATOM 614 O O . LYS A 1 79 ? 0.244 -36.219 -5.309 1 98.81 79 LYS A O 1
ATOM 619 N N . LEU A 1 80 ? 1.542 -35.875 -3.525 1 98.88 80 LEU A N 1
ATOM 620 C CA . LEU A 1 80 ? 1.6 -34.438 -3.686 1 98.88 80 LEU A CA 1
ATOM 621 C C . LEU A 1 80 ? 3.018 -33.969 -4.012 1 98.88 80 LEU A C 1
ATOM 623 O O . LEU A 1 80 ? 3.971 -34.375 -3.338 1 98.88 80 LEU A O 1
ATOM 627 N N . ILE A 1 81 ? 3.209 -33.219 -5.102 1 98.94 81 ILE A N 1
ATOM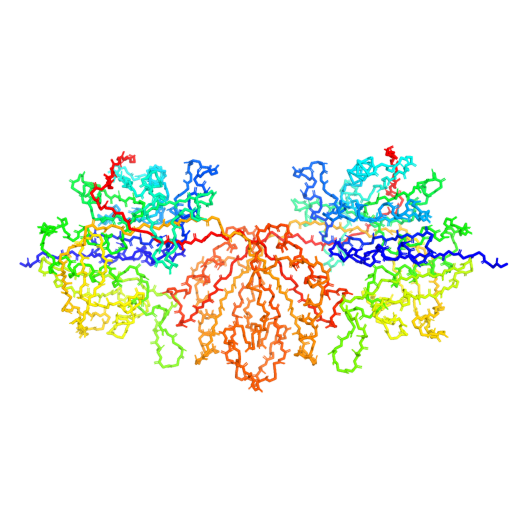 628 C CA . ILE A 1 81 ? 4.488 -32.656 -5.484 1 98.94 81 ILE A CA 1
ATOM 629 C C . ILE A 1 81 ? 4.336 -31.125 -5.605 1 98.94 81 ILE A C 1
ATOM 631 O O . ILE A 1 81 ? 3.389 -30.641 -6.223 1 98.94 81 ILE A O 1
ATOM 635 N N . SER A 1 82 ? 5.246 -30.359 -5.012 1 98.88 82 SER A N 1
ATOM 636 C CA . SER A 1 82 ? 5.113 -28.906 -5.055 1 98.88 82 SER A CA 1
ATOM 637 C C . SER A 1 82 ? 6.473 -28.219 -4.934 1 98.88 82 SER A C 1
ATOM 639 O O . SER A 1 82 ? 7.383 -28.75 -4.293 1 98.88 82 SER A O 1
ATOM 641 N N . ASN A 1 83 ? 6.555 -27.078 -5.559 1 98.62 83 ASN A N 1
ATOM 642 C CA . ASN A 1 83 ? 7.738 -26.25 -5.371 1 98.62 83 ASN A CA 1
ATOM 643 C C . ASN A 1 83 ? 7.52 -25.203 -4.281 1 98.62 83 ASN A C 1
ATOM 645 O O . ASN A 1 83 ? 8.227 -24.188 -4.23 1 98.62 83 ASN A O 1
ATOM 649 N N . MET A 1 84 ? 6.59 -25.391 -3.307 1 98.38 84 MET A N 1
ATOM 650 C CA . MET A 1 84 ? 6.289 -24.484 -2.201 1 98.38 84 MET A CA 1
ATOM 651 C C . MET A 1 84 ? 7.449 -24.438 -1.214 1 98.38 84 MET A C 1
ATOM 653 O O . MET A 1 84 ? 7.461 -23.594 -0.312 1 98.38 84 MET A O 1
ATOM 657 N N . GLY A 1 85 ? 8.43 -25.297 -1.4 1 98.44 85 GLY A N 1
ATOM 658 C CA . GLY A 1 85 ? 9.617 -25.188 -0.575 1 98.44 85 GLY A CA 1
ATOM 659 C C . GLY A 1 85 ? 10.359 -23.875 -0.775 1 98.44 85 GLY A C 1
ATOM 660 O O . GLY A 1 85 ? 10.992 -23.359 0.154 1 98.44 85 GLY A O 1
ATOM 661 N N . ALA A 1 86 ? 10.328 -23.453 -2.035 1 97.88 86 ALA A N 1
ATOM 662 C CA . ALA A 1 86 ? 10.922 -22.172 -2.387 1 97.88 86 ALA A CA 1
ATOM 663 C C . ALA A 1 86 ? 12.383 -22.094 -1.949 1 97.88 86 ALA A C 1
ATOM 665 O O . ALA A 1 86 ? 13.195 -22.938 -2.342 1 97.88 86 ALA A O 1
ATOM 666 N N . ALA A 1 87 ? 12.75 -21.141 -1.012 1 97.62 87 ALA A N 1
ATOM 667 C CA . ALA A 1 87 ? 14.133 -20.969 -0.573 1 97.62 87 ALA A CA 1
ATOM 668 C C . ALA A 1 87 ? 14.477 -21.953 0.542 1 97.62 87 ALA A C 1
ATOM 670 O O . ALA A 1 87 ? 15.648 -22.156 0.869 1 97.62 87 ALA A O 1
ATOM 671 N N . ASN A 1 88 ? 13.453 -22.625 1.09 1 98.31 88 ASN A N 1
ATOM 672 C CA . ASN A 1 88 ? 13.68 -23.453 2.268 1 98.31 88 ASN A CA 1
ATOM 673 C C . ASN A 1 88 ? 12.828 -24.719 2.234 1 98.31 88 ASN A C 1
ATOM 675 O O . ASN A 1 88 ? 11.977 -24.922 3.1 1 98.31 88 ASN A O 1
ATOM 679 N N . PRO A 1 89 ? 13.172 -25.672 1.361 1 98.5 89 PRO A N 1
ATOM 680 C CA . PRO A 1 89 ? 12.398 -26.906 1.254 1 98.5 89 PRO A CA 1
ATOM 681 C C . PRO A 1 89 ? 12.43 -27.75 2.535 1 98.5 89 PRO A C 1
ATOM 683 O O . PRO A 1 89 ? 11.453 -28.406 2.869 1 98.5 89 PRO A O 1
ATOM 686 N N . VAL A 1 90 ? 13.508 -27.672 3.23 1 98.44 90 VAL A N 1
ATOM 687 C CA . VAL A 1 90 ? 13.656 -28.438 4.461 1 98.44 90 VAL A CA 1
ATOM 688 C C . VAL A 1 90 ? 12.672 -27.938 5.512 1 98.44 90 VAL A C 1
ATOM 690 O O . VAL A 1 90 ? 11.953 -28.719 6.129 1 98.44 90 VAL A O 1
ATOM 693 N N . ALA A 1 91 ? 12.625 -26.625 5.656 1 98.5 91 ALA A N 1
ATOM 694 C CA . ALA A 1 91 ? 11.664 -26.062 6.602 1 98.5 91 ALA A CA 1
ATOM 695 C C . ALA A 1 91 ? 10.234 -26.359 6.18 1 98.5 91 ALA A C 1
ATOM 697 O O . ALA A 1 91 ? 9.367 -26.594 7.027 1 98.5 91 ALA A O 1
ATOM 698 N N . ALA A 1 92 ? 10 -26.297 4.938 1 98.69 92 ALA A N 1
ATOM 699 C CA . ALA A 1 92 ? 8.68 -26.609 4.418 1 98.69 92 ALA A CA 1
ATOM 700 C C . ALA A 1 92 ? 8.281 -28.047 4.762 1 98.69 92 ALA A C 1
ATOM 702 O O . ALA A 1 92 ? 7.152 -28.312 5.172 1 98.69 92 ALA A O 1
ATOM 703 N N . ALA A 1 93 ? 9.195 -28.953 4.582 1 98.75 93 ALA A N 1
ATOM 704 C CA . ALA A 1 93 ? 8.945 -30.375 4.871 1 98.75 93 ALA A CA 1
ATOM 705 C C . ALA A 1 93 ? 8.695 -30.594 6.359 1 98.75 93 ALA A C 1
ATOM 707 O O . ALA A 1 93 ? 7.773 -31.312 6.734 1 98.75 93 ALA A O 1
ATOM 708 N N . LYS A 1 94 ? 9.508 -29.969 7.168 1 98.31 94 LYS A N 1
ATOM 709 C CA . LYS A 1 94 ? 9.32 -30.062 8.617 1 98.31 94 LYS A CA 1
ATOM 710 C C . LYS A 1 94 ? 7.941 -29.547 9.023 1 98.31 94 LYS A C 1
ATOM 712 O O . LYS A 1 94 ? 7.254 -30.172 9.828 1 98.31 94 LYS A O 1
ATOM 717 N N . LYS A 1 95 ? 7.621 -28.406 8.477 1 98.44 95 LYS A N 1
ATOM 718 C CA . LYS A 1 95 ? 6.312 -27.828 8.773 1 98.44 95 LYS A CA 1
ATOM 719 C C . LYS A 1 95 ? 5.188 -28.766 8.328 1 98.44 95 LYS A C 1
ATOM 721 O O . LYS A 1 95 ? 4.191 -28.922 9.031 1 98.44 95 LYS A O 1
ATOM 726 N N . THR A 1 96 ? 5.309 -29.328 7.191 1 98.62 96 THR A N 1
ATOM 727 C CA . THR A 1 96 ? 4.316 -30.25 6.656 1 98.62 96 THR A CA 1
ATOM 728 C C . THR A 1 96 ? 4.188 -31.484 7.547 1 98.62 96 THR A C 1
ATOM 730 O O . THR A 1 96 ? 3.08 -31.953 7.82 1 98.62 96 THR A O 1
ATOM 733 N N . ALA A 1 97 ? 5.301 -32 7.988 1 98.38 97 ALA A N 1
ATOM 734 C CA . ALA A 1 97 ? 5.289 -33.125 8.906 1 98.38 97 ALA A CA 1
ATOM 735 C C . ALA A 1 97 ? 4.535 -32.781 10.188 1 98.38 97 ALA A C 1
ATOM 737 O O . ALA A 1 97 ? 3.75 -33.594 10.688 1 98.38 97 ALA A O 1
ATOM 738 N N . LYS A 1 98 ? 4.812 -31.625 10.688 1 97.94 98 LYS A N 1
ATOM 739 C CA . LYS A 1 98 ? 4.133 -31.172 11.891 1 97.94 98 LYS A CA 1
ATOM 740 C C . LYS A 1 98 ? 2.623 -31.094 11.672 1 97.94 98 LYS A C 1
ATOM 742 O O . LYS A 1 98 ? 1.844 -31.531 12.523 1 97.94 98 LYS A O 1
ATOM 747 N N . ILE A 1 99 ? 2.242 -30.562 10.586 1 98.25 99 ILE A N 1
ATOM 748 C CA . ILE A 1 99 ? 0.828 -30.422 10.258 1 98.25 99 ILE A CA 1
ATOM 749 C C . ILE A 1 99 ? 0.192 -31.812 10.133 1 98.25 99 ILE A C 1
ATOM 751 O O . ILE A 1 99 ? -0.896 -32.031 10.664 1 98.25 99 ILE A O 1
ATOM 755 N N . ALA A 1 100 ? 0.838 -32.688 9.469 1 98.12 100 ALA A N 1
ATOM 756 C CA . ALA A 1 100 ? 0.337 -34.062 9.312 1 98.12 100 ALA A CA 1
ATOM 757 C C . ALA A 1 100 ? 0.124 -34.719 10.664 1 98.12 100 ALA A C 1
ATOM 759 O O . ALA A 1 100 ? -0.902 -35.375 10.898 1 98.12 100 ALA A O 1
ATOM 760 N N . ASN A 1 101 ? 1.093 -34.531 11.516 1 97.12 101 ASN A N 1
ATOM 761 C CA . ASN A 1 101 ? 0.993 -35.094 12.867 1 97.12 101 ASN A CA 1
ATOM 762 C C . ASN A 1 101 ? -0.201 -34.5 13.617 1 97.12 101 ASN A C 1
ATOM 764 O O . ASN A 1 101 ? -0.943 -35.25 14.273 1 97.12 101 ASN A O 1
ATOM 768 N N . GLU A 1 102 ? -0.347 -33.25 13.5 1 97.38 102 GLU A N 1
ATOM 769 C CA . GLU A 1 102 ? -1.448 -32.562 14.172 1 97.38 102 GLU A CA 1
ATOM 770 C C . GLU A 1 102 ? -2.799 -33.062 13.656 1 97.38 102 GLU A C 1
ATOM 772 O O . GLU A 1 102 ? -3.781 -33.062 14.398 1 97.38 102 GLU A O 1
ATOM 777 N N . LEU A 1 103 ? -2.809 -33.438 12.414 1 97.56 103 LEU A N 1
ATOM 778 C CA . LEU A 1 103 ? -4.039 -33.906 11.781 1 97.56 103 LEU A CA 1
ATOM 779 C C . LEU A 1 103 ? -4.254 -35.406 12.008 1 97.56 103 LEU A C 1
ATOM 781 O O . LEU A 1 103 ? -5.238 -35.969 11.539 1 97.56 103 LEU A O 1
ATOM 785 N N . GLY A 1 104 ? -3.338 -36.031 12.602 1 96.94 104 GLY A N 1
ATOM 786 C CA . GLY A 1 104 ? -3.443 -37.469 12.906 1 96.94 104 GLY A CA 1
ATOM 787 C C . GLY A 1 104 ? -3.107 -38.344 11.719 1 96.94 104 GLY A C 1
ATOM 788 O O . GLY A 1 104 ? -3.543 -39.5 11.656 1 96.94 104 GLY A O 1
ATOM 789 N N . LEU A 1 105 ? -2.479 -37.75 10.766 1 96 105 LEU A N 1
ATOM 790 C CA . LEU A 1 105 ? -2.064 -38.5 9.602 1 96 105 LEU A CA 1
ATOM 791 C C . LEU A 1 105 ? -0.71 -39.156 9.836 1 96 105 LEU A C 1
ATOM 793 O O . LEU A 1 105 ? 0.323 -38.5 9.828 1 96 105 LEU A O 1
ATOM 797 N N . ARG A 1 106 ? -0.74 -40.438 10.195 1 83.69 106 ARG A N 1
ATOM 798 C CA . ARG A 1 106 ? 0.479 -41.125 10.602 1 83.69 106 ARG A CA 1
ATOM 799 C C . ARG A 1 106 ? 1.142 -41.812 9.406 1 83.69 106 ARG A C 1
ATOM 801 O O . ARG A 1 106 ? 0.48 -42.125 8.414 1 83.69 106 ARG A O 1
ATOM 808 N N . THR A 1 107 ? 2.459 -41.812 9.297 1 89.44 107 THR A N 1
ATOM 809 C CA . THR A 1 107 ? 3.312 -42.594 8.398 1 89.44 107 THR A CA 1
ATOM 810 C C . THR A 1 107 ? 3.357 -41.938 7.012 1 89.44 107 THR A C 1
ATOM 812 O O . THR A 1 107 ? 3.305 -42.656 5.996 1 89.44 107 THR A O 1
ATOM 815 N N . ILE A 1 108 ? 3.238 -40.688 6.988 1 96.19 108 ILE A N 1
ATOM 816 C CA . ILE A 1 108 ? 3.438 -39.969 5.723 1 96.19 108 ILE A CA 1
ATOM 817 C C . ILE A 1 108 ? 4.926 -39.719 5.512 1 96.19 108 ILE A C 1
ATOM 819 O O . ILE A 1 108 ? 5.602 -39.188 6.406 1 96.19 108 ILE A O 1
ATOM 823 N N . LYS A 1 109 ? 5.465 -40.125 4.414 1 98.31 109 LYS A N 1
ATOM 824 C CA . LYS A 1 109 ? 6.848 -39.844 4.051 1 98.31 109 LYS A CA 1
ATOM 825 C C . LYS A 1 109 ? 6.953 -38.562 3.223 1 98.31 109 LYS A C 1
ATOM 827 O O . LYS A 1 109 ? 6.379 -38.469 2.137 1 98.31 109 LYS A O 1
ATOM 832 N N . ILE A 1 110 ? 7.672 -37.625 3.746 1 98.75 110 ILE A N 1
ATOM 833 C CA . ILE A 1 110 ? 7.801 -36.312 3.117 1 98.75 110 ILE A CA 1
ATOM 834 C C . ILE A 1 110 ? 9.25 -36.094 2.686 1 98.75 110 ILE A C 1
ATOM 836 O O . ILE A 1 110 ? 10.172 -36.25 3.479 1 98.75 110 ILE A O 1
ATOM 840 N N . ALA A 1 111 ? 9.43 -35.688 1.439 1 98.88 111 ALA A N 1
ATOM 841 C CA . ALA A 1 111 ? 10.773 -35.406 0.922 1 98.88 111 ALA A CA 1
ATOM 842 C C . ALA A 1 111 ? 10.977 -33.938 0.643 1 98.88 111 ALA A C 1
ATOM 844 O O . ALA A 1 111 ? 10.07 -33.25 0.128 1 98.88 111 ALA A O 1
ATOM 845 N N . ALA A 1 112 ? 12.094 -33.438 1.051 1 98.88 112 ALA A N 1
ATOM 846 C CA . ALA A 1 112 ? 12.57 -32.094 0.647 1 98.88 112 ALA A CA 1
ATOM 847 C C . ALA A 1 112 ? 13.641 -32.219 -0.435 1 98.88 112 ALA A C 1
ATOM 849 O O . ALA A 1 112 ? 14.664 -32.875 -0.236 1 98.88 112 ALA A O 1
ATOM 850 N N . VAL A 1 113 ? 13.367 -31.672 -1.564 1 98.81 113 VAL A N 1
ATOM 851 C CA . VAL A 1 113 ? 14.328 -31.656 -2.664 1 98.81 113 VAL A CA 1
ATOM 852 C C . VAL A 1 113 ? 14.969 -30.266 -2.777 1 98.81 113 VAL A C 1
ATOM 854 O O . VAL A 1 113 ? 14.266 -29.266 -2.875 1 98.81 113 VAL A O 1
ATOM 857 N N . PHE A 1 114 ? 16.219 -30.188 -2.684 1 97.88 114 PHE A N 1
ATOM 858 C CA . PHE A 1 114 ? 16.922 -28.906 -2.75 1 97.88 114 PHE A CA 1
ATOM 859 C C . PHE A 1 114 ? 18.234 -29.047 -3.531 1 97.88 114 PHE A C 1
ATOM 861 O O . PHE A 1 114 ? 18.469 -30.062 -4.168 1 97.88 114 PHE A O 1
ATOM 868 N N . GLY A 1 115 ? 18.969 -27.984 -3.646 1 97.38 115 GLY A N 1
ATOM 869 C CA . GLY A 1 115 ? 20.188 -27.938 -4.445 1 97.38 115 GLY A CA 1
ATOM 870 C C . GLY A 1 115 ? 20.156 -26.875 -5.527 1 97.38 115 GLY A C 1
ATOM 871 O O . GLY A 1 115 ? 21.141 -26.672 -6.238 1 97.38 115 GLY A O 1
ATOM 872 N N . ASP A 1 116 ? 19.078 -26.188 -5.57 1 97.94 116 ASP A N 1
ATOM 873 C CA . ASP A 1 116 ? 18.906 -25.172 -6.605 1 97.94 116 ASP A CA 1
ATOM 874 C C . ASP A 1 116 ? 19.656 -23.891 -6.25 1 97.94 116 ASP A C 1
ATOM 876 O O . ASP A 1 116 ? 19.875 -23.031 -7.109 1 97.94 116 ASP A O 1
ATOM 880 N N . ASP A 1 117 ? 20.016 -23.672 -4.945 1 96.69 117 ASP A N 1
ATOM 881 C CA . ASP A 1 117 ? 20.781 -22.484 -4.551 1 96.69 117 ASP A CA 1
ATOM 882 C C . ASP A 1 117 ? 22.219 -22.594 -5.039 1 96.69 117 ASP A C 1
ATOM 884 O O . ASP A 1 117 ? 23.016 -23.375 -4.516 1 96.69 117 ASP A O 1
ATOM 888 N N . VAL A 1 118 ? 22.578 -21.781 -6.008 1 97.62 118 VAL A N 1
ATOM 889 C CA . VAL A 1 118 ? 23.891 -21.906 -6.625 1 97.62 118 VAL A CA 1
ATOM 890 C C . VAL A 1 118 ? 24.656 -20.594 -6.5 1 97.62 118 VAL A C 1
ATOM 892 O O . VAL A 1 118 ? 25.5 -20.266 -7.336 1 97.62 118 VAL A O 1
ATOM 895 N N . LYS A 1 119 ? 24.266 -19.719 -5.621 1 95.06 119 LYS A N 1
ATOM 896 C CA . LYS A 1 119 ? 24.906 -18.406 -5.441 1 95.06 119 LYS A CA 1
ATOM 897 C C . LYS A 1 119 ? 26.422 -18.547 -5.34 1 95.06 119 LYS A C 1
ATOM 899 O O . LYS A 1 119 ? 27.156 -17.734 -5.906 1 95.06 119 LYS A O 1
ATOM 904 N N . SER A 1 120 ? 26.906 -19.641 -4.664 1 95.56 120 SER A N 1
ATOM 905 C CA . SER A 1 120 ? 28.344 -19.859 -4.453 1 95.56 120 SER A CA 1
ATOM 906 C C . SER A 1 120 ? 29.031 -20.312 -5.738 1 95.56 120 SER A C 1
ATOM 908 O O . SER A 1 120 ? 30.266 -20.281 -5.832 1 95.56 120 SER A O 1
ATOM 910 N N . LEU A 1 121 ? 28.266 -20.703 -6.668 1 96.44 121 LEU A N 1
ATOM 911 C CA . LEU A 1 121 ? 28.828 -21.25 -7.895 1 96.44 121 LEU A CA 1
ATOM 912 C C . LEU A 1 121 ? 28.906 -20.188 -8.977 1 96.44 121 LEU A C 1
ATOM 914 O O . LEU A 1 121 ? 29.406 -20.438 -10.078 1 96.44 121 LEU A O 1
ATOM 918 N N . LEU A 1 122 ? 28.469 -19.031 -8.641 1 96.12 122 LEU A N 1
ATOM 919 C CA . LEU A 1 122 ? 28.484 -17.953 -9.625 1 96.12 122 LEU A CA 1
ATOM 920 C C . LEU A 1 122 ? 29.906 -17.578 -9.992 1 96.12 122 LEU A C 1
ATOM 922 O O . LEU A 1 122 ? 30.797 -17.531 -9.133 1 96.12 122 LEU A O 1
ATOM 926 N N . ASP A 1 123 ? 30.109 -17.328 -11.211 1 95.31 123 ASP A N 1
ATOM 927 C CA . ASP A 1 123 ? 31.391 -16.875 -11.727 1 95.31 123 ASP A CA 1
ATOM 928 C C . ASP A 1 123 ? 31.312 -15.445 -12.25 1 95.31 123 ASP A C 1
ATOM 930 O O . ASP A 1 123 ? 30.938 -15.227 -13.398 1 95.31 123 ASP A O 1
ATOM 934 N N . PHE A 1 124 ? 31.797 -14.539 -11.5 1 93.75 124 PHE A N 1
ATOM 935 C CA . PHE A 1 124 ? 31.641 -13.117 -11.773 1 93.75 124 PHE A CA 1
ATOM 936 C C . PHE A 1 124 ? 32.562 -12.68 -12.898 1 93.75 124 PHE A C 1
ATOM 938 O O . PHE A 1 124 ? 32.406 -11.602 -13.477 1 93.75 124 PHE A O 1
ATOM 945 N N . GLU A 1 125 ? 33.5 -13.461 -13.234 1 92.25 125 GLU A N 1
ATOM 946 C CA . GLU A 1 125 ? 34.5 -13.109 -14.25 1 92.25 125 GLU A CA 1
ATOM 947 C C . GLU A 1 125 ? 34 -13.477 -15.648 1 92.25 125 GLU A C 1
ATOM 949 O O . GLU A 1 125 ? 34.281 -12.758 -16.609 1 92.25 125 GLU A O 1
ATOM 954 N N . THR A 1 126 ? 33.25 -14.492 -15.719 1 93 126 THR A N 1
ATOM 955 C CA . THR A 1 126 ? 32.969 -15.023 -17.047 1 93 126 THR A CA 1
ATOM 956 C C . THR A 1 126 ? 31.484 -14.969 -17.375 1 93 126 THR A C 1
ATOM 958 O O . THR A 1 126 ? 31.109 -15 -18.547 1 93 126 THR A O 1
ATOM 961 N N . GLN A 1 127 ? 30.641 -14.938 -16.469 1 94.94 127 GLN A N 1
ATOM 962 C CA . GLN A 1 127 ? 29.203 -15.031 -16.734 1 94.94 127 GLN A CA 1
ATOM 963 C C . GLN A 1 127 ? 28.625 -13.672 -17.109 1 94.94 127 GLN A C 1
ATOM 965 O O . GLN A 1 127 ? 29.031 -12.648 -16.562 1 94.94 127 GLN A O 1
ATOM 970 N N . THR A 1 128 ? 27.703 -13.703 -18.031 1 95.94 128 THR A N 1
ATOM 971 C CA . THR A 1 128 ? 26.984 -12.523 -18.5 1 95.94 128 THR A CA 1
ATOM 972 C C . THR A 1 128 ? 25.484 -12.688 -18.281 1 95.94 128 THR A C 1
ATOM 974 O O . THR A 1 128 ? 24.953 -13.805 -18.344 1 95.94 128 THR A O 1
ATOM 977 N N . LEU A 1 129 ? 24.859 -11.578 -18.062 1 95.62 129 LEU A N 1
ATOM 978 C CA . LEU A 1 129 ? 23.406 -11.562 -17.906 1 95.62 129 LEU A CA 1
ATOM 979 C C . LEU A 1 129 ? 22.703 -11.742 -19.25 1 95.62 129 LEU A C 1
ATOM 981 O O . LEU A 1 129 ? 23.062 -11.086 -20.219 1 95.62 129 LEU A O 1
ATOM 985 N N . LEU A 1 130 ? 21.734 -12.586 -19.25 1 94 130 LEU A N 1
ATOM 986 C CA . LEU A 1 130 ? 21.062 -12.93 -20.5 1 94 130 LEU A CA 1
ATOM 987 C C . LEU A 1 130 ? 20.234 -11.75 -21.016 1 94 130 LEU A C 1
ATOM 989 O O . LEU A 1 130 ? 20.188 -11.508 -22.219 1 94 130 LEU A O 1
ATOM 993 N N . GLU A 1 131 ? 19.594 -11.023 -20.141 1 91.69 131 GLU A N 1
ATOM 994 C CA . GLU A 1 131 ? 18.672 -9.961 -20.516 1 91.69 131 GLU A CA 1
ATOM 995 C C . GLU A 1 131 ? 19.422 -8.719 -20.984 1 91.69 131 GLU A C 1
ATOM 997 O O . GLU A 1 131 ? 19.094 -8.156 -22.031 1 91.69 131 GLU A O 1
ATOM 1002 N N . SER A 1 132 ? 20.453 -8.266 -20.281 1 91.75 132 SER A N 1
ATOM 1003 C CA . SER A 1 132 ? 21.109 -6.992 -20.562 1 91.75 132 SER A CA 1
ATOM 1004 C C . SER A 1 132 ? 22.391 -7.199 -21.359 1 91.75 132 SER A C 1
ATOM 1006 O O . SER A 1 132 ? 22.891 -6.266 -21.984 1 91.75 132 SER A O 1
ATOM 1008 N N . GLY A 1 133 ? 22.953 -8.375 -21.266 1 94.56 133 GLY A N 1
ATOM 1009 C CA . GLY A 1 133 ? 24.234 -8.633 -21.891 1 94.56 133 GLY A CA 1
ATOM 1010 C C . GLY A 1 133 ? 25.422 -8.156 -21.078 1 94.56 133 GLY A C 1
ATOM 1011 O O . GLY A 1 133 ? 26.578 -8.422 -21.422 1 94.56 133 GLY A O 1
ATOM 1012 N N . GLU A 1 134 ? 25.172 -7.617 -19.969 1 95.31 134 GLU A N 1
ATOM 1013 C CA . GLU A 1 134 ? 26.219 -7.082 -19.109 1 95.31 134 GLU A CA 1
ATOM 1014 C C . GLU A 1 134 ? 26.875 -8.188 -18.297 1 95.31 134 GLU A C 1
ATOM 1016 O O . GLU A 1 134 ? 26.328 -9.281 -18.172 1 95.31 134 GLU A O 1
ATOM 1021 N N . SER A 1 135 ? 28.078 -7.852 -17.781 1 96.38 135 SER A N 1
ATOM 1022 C CA . SER A 1 135 ? 28.766 -8.773 -16.891 1 96.38 135 SER A CA 1
ATOM 1023 C C . SER A 1 135 ? 27.984 -8.953 -15.586 1 96.38 135 SER A C 1
ATOM 1025 O O . SER A 1 135 ? 27.422 -7.992 -15.055 1 96.38 135 SER A O 1
ATOM 1027 N N . LEU A 1 136 ? 28.031 -10.195 -15.055 1 96.44 136 LEU A N 1
ATOM 1028 C CA . LEU A 1 136 ? 27.406 -10.484 -13.766 1 96.44 136 LEU A CA 1
ATOM 1029 C C . LEU A 1 136 ? 28.031 -9.625 -12.664 1 96.44 136 LEU A C 1
ATOM 1031 O O . LEU A 1 136 ? 27.375 -9.336 -11.664 1 96.44 136 LEU A O 1
ATOM 1035 N N . SER A 1 137 ? 29.203 -9.102 -12.852 1 95.12 137 SER A N 1
ATOM 1036 C CA . SER A 1 137 ? 29.969 -8.359 -11.859 1 95.12 137 SER A CA 1
ATOM 1037 C C . SER A 1 137 ? 29.281 -7.047 -11.5 1 95.12 137 SER A C 1
ATOM 1039 O O . SER A 1 137 ? 29.547 -6.477 -10.438 1 95.12 137 SER A O 1
ATOM 1041 N N . VAL A 1 138 ? 28.406 -6.605 -12.344 1 94 138 VAL A N 1
ATOM 1042 C CA . VAL A 1 138 ? 27.734 -5.336 -12.102 1 94 138 VAL A CA 1
ATOM 1043 C C . VAL A 1 138 ? 26.781 -5.469 -10.914 1 94 138 VAL A C 1
ATOM 1045 O O . VAL A 1 138 ? 26.375 -4.469 -10.32 1 94 138 VAL A O 1
ATOM 1048 N N . LEU A 1 139 ? 26.438 -6.742 -10.586 1 94.31 139 LEU A N 1
ATOM 1049 C CA . LEU A 1 139 ? 25.453 -6.988 -9.539 1 94.31 139 LEU A CA 1
ATOM 1050 C C . LEU A 1 139 ? 26.141 -7.41 -8.242 1 94.31 139 LEU A C 1
ATOM 1052 O O . LEU A 1 139 ? 25.469 -7.633 -7.227 1 94.31 139 LEU A O 1
ATOM 1056 N N . ASP A 1 140 ? 27.359 -7.574 -8.172 1 85.75 140 ASP A N 1
ATOM 1057 C CA . ASP A 1 140 ? 28.078 -8.328 -7.156 1 85.75 140 ASP A CA 1
ATOM 1058 C C . ASP A 1 140 ? 27.594 -7.984 -5.754 1 85.75 140 ASP A C 1
ATOM 1060 O O . ASP A 1 140 ? 26.875 -8.766 -5.133 1 85.75 140 ASP A O 1
ATOM 1064 N N . ASP A 1 141 ? 27.562 -6.773 -5.16 1 90.75 141 ASP A N 1
ATOM 1065 C CA . ASP A 1 141 ? 27.234 -6.441 -3.777 1 90.75 141 ASP A CA 1
ATOM 1066 C C . ASP A 1 141 ? 25.719 -6.348 -3.584 1 90.75 141 ASP A C 1
ATOM 1068 O O . ASP A 1 141 ? 25.234 -6.254 -2.453 1 90.75 141 ASP A O 1
ATOM 1072 N N . LYS A 1 142 ? 24.953 -6.645 -4.648 1 94.12 142 LYS A N 1
ATOM 1073 C CA . LYS A 1 142 ? 23.516 -6.453 -4.594 1 94.12 142 LYS A CA 1
ATOM 1074 C C . LYS A 1 142 ? 22.781 -7.789 -4.664 1 94.12 142 LYS A C 1
ATOM 1076 O O . LYS A 1 142 ? 21.562 -7.844 -4.469 1 94.12 142 LYS A O 1
ATOM 1081 N N . ILE A 1 143 ? 23.438 -8.93 -4.906 1 96.12 143 ILE A N 1
ATOM 1082 C CA . ILE A 1 143 ? 22.812 -10.219 -5.164 1 96.12 143 ILE A CA 1
ATOM 1083 C C . ILE A 1 143 ? 22.234 -10.773 -3.867 1 96.12 143 ILE A C 1
ATOM 1085 O O . ILE A 1 143 ? 22.906 -10.812 -2.84 1 96.12 143 ILE A O 1
ATOM 1089 N N . ILE A 1 144 ? 20.984 -11.211 -3.965 1 94.44 144 ILE A N 1
ATOM 1090 C CA . ILE A 1 144 ? 20.266 -11.781 -2.834 1 94.44 144 ILE A CA 1
ATOM 1091 C C . ILE A 1 144 ? 20.234 -13.305 -2.965 1 94.44 144 ILE A C 1
ATOM 1093 O O . ILE A 1 144 ? 20.375 -14.023 -1.975 1 94.44 144 ILE A O 1
ATOM 1097 N N . SER A 1 145 ? 20.016 -13.727 -4.148 1 95.25 145 SER A N 1
ATOM 1098 C CA . SER A 1 145 ? 19.812 -15.148 -4.387 1 95.25 145 SER A CA 1
ATOM 1099 C C . SER A 1 145 ? 20.188 -15.531 -5.812 1 95.25 145 SER A C 1
ATOM 1101 O O . SER A 1 145 ? 20.188 -14.688 -6.711 1 95.25 145 SER A O 1
ATOM 1103 N N . ALA A 1 146 ? 20.594 -16.703 -6.023 1 96.81 146 ALA A N 1
ATOM 1104 C CA . ALA A 1 146 ? 20.797 -17.328 -7.324 1 96.81 146 ALA A CA 1
ATOM 1105 C C . ALA A 1 146 ? 20.328 -18.781 -7.309 1 96.81 146 ALA A C 1
ATOM 1107 O O . ALA A 1 146 ? 20.906 -19.625 -6.621 1 96.81 146 ALA A O 1
ATOM 1108 N N . ASN A 1 147 ? 19.297 -19.047 -8.078 1 97.56 147 ASN A N 1
ATOM 1109 C CA . ASN A 1 147 ? 18.719 -20.391 -8.039 1 97.56 147 ASN A CA 1
ATOM 1110 C C . ASN A 1 147 ? 18.594 -21 -9.438 1 97.56 147 ASN A C 1
ATOM 1112 O O . ASN A 1 147 ? 18 -20.391 -10.336 1 97.56 147 ASN A O 1
ATOM 1116 N N . ALA A 1 148 ? 19.141 -22.156 -9.57 1 97.94 148 ALA A N 1
ATOM 1117 C CA . ALA A 1 148 ? 19.062 -22.891 -10.844 1 97.94 148 ALA A CA 1
ATOM 1118 C C . ALA A 1 148 ? 17.703 -23.562 -11.008 1 97.94 148 ALA A C 1
ATOM 1120 O O . ALA A 1 148 ? 17.141 -24.078 -10.039 1 97.94 148 ALA A O 1
ATOM 1121 N N . TYR A 1 149 ? 17.219 -23.562 -12.188 1 97.38 149 TYR A N 1
ATOM 1122 C CA . TYR A 1 149 ? 16.047 -24.375 -12.508 1 97.38 149 TYR A CA 1
ATOM 1123 C C . TYR A 1 149 ? 16.406 -25.844 -12.625 1 97.38 149 TYR A C 1
ATOM 1125 O O . TYR A 1 149 ? 16.812 -26.312 -13.688 1 97.38 149 TYR A O 1
ATOM 1133 N N . LEU A 1 150 ? 16.109 -26.547 -11.547 1 98.19 150 LEU A N 1
ATOM 1134 C CA . LEU A 1 150 ? 16.422 -27.984 -11.555 1 98.19 150 LEU A CA 1
ATOM 1135 C C . LEU A 1 150 ? 15.422 -28.75 -12.422 1 98.19 150 LEU A C 1
ATOM 1137 O O . LEU A 1 150 ? 14.375 -28.219 -12.789 1 98.19 150 LEU A O 1
ATOM 1141 N N . GLY A 1 151 ? 15.82 -29.969 -12.797 1 97.88 151 GLY A N 1
ATOM 1142 C CA . GLY A 1 151 ? 14.945 -30.844 -13.547 1 97.88 151 GLY A CA 1
ATOM 1143 C C . GLY A 1 151 ? 14.25 -31.875 -12.68 1 97.88 151 GLY A C 1
ATOM 1144 O O . GLY A 1 151 ? 13.836 -31.578 -11.562 1 97.88 151 GLY A O 1
ATOM 1145 N N . VAL A 1 152 ? 14.117 -33.094 -13.219 1 98.56 152 VAL A N 1
ATOM 1146 C CA . VAL A 1 152 ? 13.266 -34.094 -12.617 1 98.56 152 VAL A CA 1
ATOM 1147 C C . VAL A 1 152 ? 14.07 -34.938 -11.625 1 98.56 152 VAL A C 1
ATOM 1149 O O . VAL A 1 152 ? 13.5 -35.688 -10.828 1 98.56 152 VAL A O 1
ATOM 1152 N N . GLU A 1 153 ? 15.375 -34.812 -11.555 1 97.81 153 GLU A N 1
ATOM 1153 C CA . GLU A 1 153 ? 16.25 -35.812 -10.93 1 97.81 153 GLU A CA 1
ATOM 1154 C C . GLU A 1 153 ? 15.938 -35.938 -9.438 1 97.81 153 GLU A C 1
ATOM 1156 O O . GLU A 1 153 ? 15.766 -37.062 -8.938 1 97.81 153 GLU A O 1
ATOM 1161 N N . GLY A 1 154 ? 15.898 -34.75 -8.75 1 98.56 154 GLY A N 1
ATOM 1162 C CA . GLY A 1 154 ? 15.602 -34.812 -7.328 1 98.56 154 GLY A CA 1
ATOM 1163 C C . GLY A 1 154 ? 14.219 -35.375 -7.027 1 98.56 154 GLY A C 1
ATOM 1164 O O . GLY A 1 154 ? 14.055 -36.156 -6.074 1 98.56 154 GLY A O 1
ATOM 1165 N N . ILE A 1 155 ? 13.281 -35.062 -7.797 1 98.88 155 ILE A N 1
ATOM 1166 C CA . ILE A 1 155 ? 11.906 -35.531 -7.617 1 98.88 155 ILE A CA 1
ATOM 1167 C C . ILE A 1 155 ? 11.836 -37.031 -7.887 1 98.88 155 ILE A C 1
ATOM 1169 O O . ILE A 1 155 ? 11.18 -37.781 -7.152 1 98.88 155 ILE A O 1
ATOM 1173 N N . LEU A 1 156 ? 12.492 -37.531 -8.922 1 98.75 156 LEU A N 1
ATOM 1174 C CA . LEU A 1 156 ? 12.516 -38.938 -9.25 1 98.75 156 LEU A CA 1
ATOM 1175 C C . LEU A 1 156 ? 13.102 -39.75 -8.102 1 98.75 156 LEU A C 1
ATOM 1177 O O . LEU A 1 156 ? 12.578 -40.812 -7.754 1 98.75 156 LEU A O 1
ATOM 1181 N N . SER A 1 157 ? 14.219 -39.219 -7.559 1 98.56 157 SER A N 1
ATOM 1182 C CA . SER A 1 157 ? 14.812 -39.906 -6.41 1 98.56 157 SER A CA 1
ATOM 1183 C C . SER A 1 157 ? 13.812 -40.031 -5.273 1 98.56 157 SER A C 1
ATOM 1185 O O . SER A 1 157 ? 13.688 -41.125 -4.672 1 98.56 157 SER A O 1
ATOM 1187 N N . ALA A 1 158 ? 13.109 -38.969 -5 1 98.81 158 ALA A N 1
ATOM 1188 C CA . ALA A 1 158 ? 12.125 -38.969 -3.92 1 98.81 158 ALA A CA 1
ATOM 1189 C C . ALA A 1 158 ? 11 -39.969 -4.203 1 98.81 158 ALA A C 1
ATOM 1191 O O . ALA A 1 158 ? 10.547 -40.688 -3.305 1 98.81 158 ALA A O 1
ATOM 1192 N N . LEU A 1 159 ? 10.484 -40 -5.438 1 98.81 159 LEU A N 1
ATOM 1193 C CA . LEU A 1 159 ? 9.422 -40.938 -5.824 1 98.81 159 LEU A CA 1
ATOM 1194 C C . LEU A 1 159 ? 9.883 -42.375 -5.703 1 98.81 159 LEU A C 1
ATOM 1196 O O . LEU A 1 159 ? 9.148 -43.219 -5.199 1 98.81 159 LEU A O 1
ATOM 1200 N N . THR A 1 160 ? 11.055 -42.625 -6.18 1 98.38 160 THR A N 1
ATOM 1201 C CA . THR A 1 160 ? 11.617 -43.969 -6.113 1 98.38 160 THR A CA 1
ATOM 1202 C C . THR A 1 160 ? 11.727 -44.438 -4.664 1 98.38 160 THR A C 1
ATOM 1204 O O . THR A 1 160 ? 11.531 -45.625 -4.367 1 98.38 160 THR A O 1
ATOM 1207 N N . ASP A 1 161 ? 12 -43.5 -3.834 1 98.25 161 ASP A N 1
ATOM 1208 C CA . ASP A 1 161 ? 12.18 -43.812 -2.42 1 98.25 161 ASP A CA 1
ATOM 1209 C C . ASP A 1 161 ? 10.828 -43.875 -1.699 1 98.25 161 ASP A C 1
ATOM 1211 O O . ASP A 1 161 ? 10.781 -44 -0.475 1 98.25 161 ASP A O 1
ATOM 1215 N N . GLY A 1 162 ? 9.773 -43.656 -2.371 1 97.94 162 GLY A N 1
ATOM 1216 C CA . GLY A 1 162 ? 8.445 -43.906 -1.83 1 97.94 162 GLY A CA 1
ATOM 1217 C C . GLY A 1 162 ? 7.836 -42.688 -1.149 1 97.94 162 GLY A C 1
ATOM 1218 O O . GLY A 1 162 ? 6.969 -42.812 -0.287 1 97.94 162 GLY A O 1
ATOM 1219 N N . ALA A 1 163 ? 8.289 -41.531 -1.473 1 98.56 163 ALA A N 1
ATOM 1220 C CA . ALA A 1 163 ? 7.742 -40.344 -0.852 1 98.56 163 ALA A CA 1
ATOM 1221 C C . ALA A 1 163 ? 6.281 -40.125 -1.236 1 98.56 163 ALA A C 1
ATOM 1223 O O . ALA A 1 163 ? 5.895 -40.344 -2.385 1 98.56 163 ALA A O 1
ATOM 1224 N N . ASP A 1 164 ? 5.477 -39.688 -0.252 1 98.5 164 ASP A N 1
ATOM 1225 C CA . ASP A 1 164 ? 4.078 -39.344 -0.475 1 98.5 164 ASP A CA 1
ATOM 1226 C C . ASP A 1 164 ? 3.936 -37.875 -0.856 1 98.5 164 ASP A C 1
ATOM 1228 O O . ASP A 1 164 ? 3.039 -37.5 -1.62 1 98.5 164 ASP A O 1
ATOM 1232 N N . ILE A 1 165 ? 4.742 -37.094 -0.203 1 98.81 165 ILE A N 1
ATOM 1233 C CA . ILE A 1 165 ? 4.77 -35.656 -0.409 1 98.81 165 ILE A CA 1
ATOM 1234 C C . ILE A 1 165 ? 6.188 -35.219 -0.77 1 98.81 165 ILE A C 1
ATOM 1236 O O . ILE A 1 165 ? 7.152 -35.594 -0.105 1 98.81 165 ILE A O 1
ATOM 1240 N N . ILE A 1 166 ? 6.309 -34.469 -1.822 1 98.94 166 ILE A N 1
ATOM 1241 C CA . ILE A 1 166 ? 7.609 -33.969 -2.258 1 98.94 166 ILE A CA 1
ATOM 1242 C C . ILE A 1 166 ? 7.57 -32.438 -2.359 1 98.94 166 ILE A C 1
ATOM 1244 O O . ILE A 1 166 ? 6.785 -31.891 -3.127 1 98.94 166 ILE A O 1
ATOM 1248 N N . LEU A 1 167 ? 8.391 -31.75 -1.556 1 98.94 167 LEU A N 1
ATOM 1249 C CA . LEU A 1 167 ? 8.516 -30.297 -1.559 1 98.94 167 LEU A CA 1
ATOM 1250 C C . LEU A 1 167 ? 9.891 -29.875 -2.078 1 98.94 167 LEU A C 1
ATOM 1252 O O . LEU A 1 167 ? 10.914 -30.266 -1.521 1 98.94 167 LEU A O 1
ATOM 1256 N N . THR A 1 168 ? 9.875 -29.062 -3.127 1 98.75 168 THR A N 1
ATOM 1257 C CA . THR A 1 168 ? 11.133 -28.703 -3.777 1 98.75 168 THR A CA 1
ATOM 1258 C C . THR A 1 168 ? 11.406 -27.203 -3.65 1 98.75 168 THR A C 1
ATOM 1260 O O . THR A 1 168 ? 10.523 -26.453 -3.24 1 98.75 168 THR A O 1
ATOM 1263 N N . GLY A 1 169 ? 12.656 -26.844 -3.873 1 97.94 169 GLY A N 1
ATOM 1264 C CA . GLY A 1 169 ? 12.961 -25.453 -4.203 1 97.94 169 GLY A CA 1
ATOM 1265 C C . GLY A 1 169 ? 12.633 -25.109 -5.641 1 97.94 169 GLY A C 1
ATOM 1266 O O . GLY A 1 169 ? 11.547 -25.422 -6.133 1 97.94 169 GLY A O 1
ATOM 1267 N N . ARG A 1 170 ? 13.57 -24.469 -6.305 1 97.75 170 ARG A N 1
ATOM 1268 C CA . ARG A 1 170 ? 13.352 -24.062 -7.691 1 97.75 170 ARG A CA 1
ATOM 1269 C C . ARG A 1 170 ? 13.562 -25.25 -8.633 1 97.75 170 ARG A C 1
ATOM 1271 O O . ARG A 1 170 ? 14.656 -25.812 -8.688 1 97.75 170 ARG A O 1
ATOM 1278 N N . VAL A 1 171 ? 12.586 -25.594 -9.305 1 97.56 171 VAL A N 1
ATOM 1279 C CA . VAL A 1 171 ? 12.602 -26.531 -10.422 1 97.56 171 VAL A CA 1
ATOM 1280 C C . VAL A 1 171 ? 11.82 -25.953 -11.602 1 97.56 171 VAL A C 1
ATOM 1282 O O . VAL A 1 171 ? 11.016 -25.031 -11.43 1 97.56 171 VAL A O 1
ATOM 1285 N N . ALA A 1 172 ? 12.188 -26.438 -12.75 1 97 172 ALA A N 1
ATOM 1286 C CA . ALA A 1 172 ? 11.359 -26.016 -13.883 1 97 172 ALA A CA 1
ATOM 1287 C C . ALA A 1 172 ? 9.898 -26.406 -13.672 1 97 172 ALA A C 1
ATOM 1289 O O . ALA A 1 172 ? 9.609 -27.5 -13.18 1 97 172 ALA A O 1
ATOM 1290 N N . ASP A 1 173 ? 8.984 -25.562 -14.039 1 97 173 ASP A N 1
ATOM 1291 C CA . ASP A 1 173 ? 7.566 -25.766 -13.766 1 97 173 ASP A CA 1
ATOM 1292 C C . ASP A 1 173 ? 7.078 -27.078 -14.383 1 97 173 ASP A C 1
ATOM 1294 O O . ASP A 1 173 ? 6.453 -27.891 -13.695 1 97 173 ASP A O 1
ATOM 1298 N N . PRO A 1 174 ? 7.418 -27.297 -15.602 1 97.5 174 PRO A N 1
ATOM 1299 C CA . PRO A 1 174 ? 6.922 -28.547 -16.188 1 97.5 174 PRO A CA 1
ATOM 1300 C C . PRO A 1 174 ? 7.57 -29.781 -15.586 1 97.5 174 PRO A C 1
ATOM 1302 O O . PRO A 1 174 ? 7.035 -30.891 -15.711 1 97.5 174 PRO A O 1
ATOM 1305 N N . ALA A 1 175 ? 8.734 -29.641 -14.961 1 98.31 175 ALA A N 1
ATOM 1306 C CA . ALA A 1 175 ? 9.422 -30.781 -14.359 1 98.31 175 ALA A CA 1
ATOM 1307 C C . ALA A 1 175 ? 8.594 -31.391 -13.234 1 98.31 175 ALA A C 1
ATOM 1309 O O . ALA A 1 175 ? 8.664 -32.594 -12.984 1 98.31 175 ALA A O 1
ATOM 1310 N N . LEU A 1 176 ? 7.82 -30.578 -12.594 1 98.81 176 LEU A N 1
ATOM 1311 C CA . LEU A 1 176 ? 6.938 -31.078 -11.539 1 98.81 176 LEU A CA 1
ATOM 1312 C C . LEU A 1 176 ? 5.98 -32.125 -12.078 1 98.81 176 LEU A C 1
ATOM 1314 O O . LEU A 1 176 ? 5.633 -33.062 -11.367 1 98.81 176 LEU A O 1
ATOM 1318 N N . PHE A 1 177 ? 5.559 -31.969 -13.289 1 98.88 177 PHE A N 1
ATOM 1319 C CA . PHE A 1 177 ? 4.602 -32.875 -13.938 1 98.88 177 PHE A CA 1
ATOM 1320 C C . PHE A 1 177 ? 5.32 -34 -14.656 1 98.88 177 PHE A C 1
ATOM 1322 O O . PHE A 1 177 ? 4.836 -35.125 -14.68 1 98.88 177 PHE A O 1
ATOM 1329 N N . LEU A 1 178 ? 6.438 -33.719 -15.211 1 98.88 178 LEU A N 1
ATOM 1330 C CA . LEU A 1 178 ? 7.203 -34.656 -15.992 1 98.88 178 LEU A CA 1
ATOM 1331 C C . LEU A 1 178 ? 7.727 -35.781 -15.117 1 98.88 178 LEU A C 1
ATOM 1333 O O . LEU A 1 178 ? 7.746 -36.969 -15.531 1 98.88 178 LEU A O 1
ATOM 1337 N N . ALA A 1 179 ? 8.102 -35.469 -13.906 1 98.88 179 ALA A N 1
ATOM 1338 C CA . ALA A 1 179 ? 8.742 -36.438 -13.016 1 98.88 179 ALA A CA 1
ATOM 1339 C C . ALA A 1 179 ? 7.824 -37.625 -12.727 1 98.88 179 ALA A C 1
ATOM 1341 O O . ALA A 1 179 ? 8.211 -38.781 -12.898 1 98.88 179 ALA A O 1
ATOM 1342 N N . PRO A 1 180 ? 6.609 -37.375 -12.297 1 98.81 180 PRO A N 1
ATOM 1343 C CA . PRO A 1 180 ? 5.754 -38.531 -12.039 1 98.81 180 PRO A CA 1
ATOM 1344 C C . PRO A 1 180 ? 5.469 -39.344 -13.297 1 98.81 180 PRO A C 1
ATOM 1346 O O . PRO A 1 180 ? 5.297 -40.562 -13.219 1 98.81 180 PRO A O 1
ATOM 1349 N N . ILE A 1 181 ? 5.402 -38.75 -14.461 1 98.81 181 ILE A N 1
ATOM 1350 C CA . ILE A 1 181 ? 5.195 -39.469 -15.711 1 98.81 181 ILE A CA 1
ATOM 1351 C C . ILE A 1 181 ? 6.367 -40.438 -15.969 1 98.81 181 ILE A C 1
ATOM 1353 O O . ILE A 1 181 ? 6.168 -41.625 -16.219 1 98.81 181 ILE A O 1
ATOM 1357 N N . ILE A 1 182 ? 7.555 -39.906 -15.836 1 98.75 182 ILE A N 1
ATOM 1358 C CA . ILE A 1 182 ? 8.766 -40.719 -16.031 1 98.75 182 ILE A CA 1
ATOM 1359 C C . ILE A 1 182 ? 8.781 -41.875 -15.023 1 98.75 182 ILE A C 1
ATOM 1361 O O . ILE A 1 182 ? 9.062 -43 -15.398 1 98.75 182 ILE A O 1
ATOM 1365 N N . HIS A 1 183 ? 8.5 -41.562 -13.805 1 98.75 183 HIS A N 1
ATOM 1366 C CA . HIS A 1 183 ? 8.547 -42.531 -12.734 1 98.75 183 HIS A CA 1
ATOM 1367 C C . HIS A 1 183 ? 7.562 -43.688 -12.984 1 98.75 183 HIS A C 1
ATOM 1369 O O . HIS A 1 183 ? 7.922 -44.844 -12.867 1 98.75 183 HIS A O 1
ATOM 1375 N N . GLU A 1 184 ? 6.336 -43.344 -13.32 1 98.62 184 GLU A N 1
ATOM 1376 C CA . GLU A 1 184 ? 5.27 -44.344 -13.43 1 98.62 184 GLU A CA 1
ATOM 1377 C C . GLU A 1 184 ? 5.441 -45.219 -14.672 1 98.62 184 GLU A C 1
ATOM 1379 O O . GLU A 1 184 ? 5.09 -46.406 -14.672 1 98.62 184 GLU A O 1
ATOM 1384 N N . PHE A 1 185 ? 6.004 -44.656 -15.719 1 98.38 185 PHE A N 1
ATOM 1385 C CA . PHE A 1 185 ? 6.07 -45.375 -16.984 1 98.38 185 PHE A CA 1
ATOM 1386 C C . PHE A 1 185 ? 7.496 -45.812 -17.281 1 98.38 185 PHE A C 1
ATOM 1388 O O . PHE A 1 185 ? 7.754 -46.469 -18.297 1 98.38 185 PHE A O 1
ATOM 1395 N N . ASP A 1 186 ? 8.422 -45.438 -16.406 1 97.75 186 ASP A N 1
ATOM 1396 C CA . ASP A 1 186 ? 9.836 -45.781 -16.562 1 97.75 186 ASP A CA 1
ATOM 1397 C C . ASP A 1 186 ? 10.375 -45.25 -17.891 1 97.75 186 ASP A C 1
ATOM 1399 O O . ASP A 1 186 ? 11.008 -45.969 -18.656 1 97.75 186 ASP A O 1
ATOM 1403 N N . TRP A 1 187 ? 9.992 -44.031 -18.219 1 98.19 187 TRP A N 1
ATOM 1404 C CA . TRP A 1 187 ? 10.531 -43.406 -19.406 1 98.19 187 TRP A CA 1
ATOM 1405 C C . TRP A 1 187 ? 12.039 -43.188 -19.297 1 98.19 187 TRP A C 1
ATOM 1407 O O . TRP A 1 187 ? 12.547 -42.875 -18.219 1 98.19 187 TRP A O 1
ATOM 1417 N N . SER A 1 188 ? 12.711 -43.344 -20.438 1 98.06 188 SER A N 1
ATOM 1418 C CA . SER A 1 188 ? 14.133 -43.031 -20.469 1 98.06 188 SER A CA 1
ATOM 1419 C C . SER A 1 188 ? 14.383 -41.531 -20.438 1 98.06 188 SER A C 1
ATOM 1421 O O . SER A 1 188 ? 13.68 -40.781 -21.109 1 98.06 188 SER A O 1
ATOM 1423 N N . LEU A 1 189 ? 15.398 -41.156 -19.734 1 97.56 189 LEU A N 1
ATOM 1424 C CA . LEU A 1 189 ? 15.766 -39.75 -19.656 1 97.56 189 LEU A CA 1
ATOM 1425 C C . LEU A 1 189 ? 16.453 -39.281 -20.938 1 97.56 189 LEU A C 1
ATOM 1427 O O . LEU A 1 189 ? 16.719 -38.094 -21.109 1 97.56 189 LEU A O 1
ATOM 1431 N N . SER A 1 190 ? 16.609 -40.219 -21.875 1 97.12 190 SER A N 1
ATOM 1432 C CA . SER A 1 190 ? 17.219 -39.875 -23.156 1 97.12 190 SER A CA 1
ATOM 1433 C C . SER A 1 190 ? 16.203 -39.969 -24.297 1 97.12 190 SER A C 1
ATOM 1435 O O . SER A 1 190 ? 16.562 -39.812 -25.469 1 97.12 190 SER A O 1
ATOM 1437 N N . ASP A 1 191 ? 15 -40.344 -23.953 1 98.12 191 ASP A N 1
ATOM 1438 C CA . ASP A 1 191 ? 13.953 -40.375 -24.953 1 98.12 191 ASP A CA 1
ATOM 1439 C C . ASP A 1 191 ? 13.32 -39 -25.109 1 98.12 191 ASP A C 1
ATOM 1441 O O . ASP A 1 191 ? 12.211 -38.75 -24.625 1 98.12 191 ASP A O 1
ATOM 1445 N N . TYR A 1 192 ? 13.984 -38.188 -25.812 1 98.06 192 TYR A N 1
ATOM 1446 C CA . TYR A 1 192 ? 13.664 -36.781 -25.859 1 98.06 192 TYR A CA 1
ATOM 1447 C C . TYR A 1 192 ? 12.289 -36.562 -26.469 1 98.06 192 TYR A C 1
ATOM 1449 O O . TYR A 1 192 ? 11.523 -35.688 -26.016 1 98.06 192 TYR A O 1
ATOM 1457 N N . PRO A 1 193 ? 11.836 -37.312 -27.531 1 97.75 193 PRO A N 1
ATOM 1458 C CA . PRO A 1 193 ? 10.477 -37.125 -28.031 1 97.75 193 PRO A CA 1
ATOM 1459 C C . PRO A 1 193 ? 9.414 -37.375 -26.969 1 97.75 193 PRO A C 1
ATOM 1461 O O . PRO A 1 193 ? 8.461 -36.594 -26.844 1 97.75 193 PRO A O 1
ATOM 1464 N N . LEU A 1 194 ? 9.617 -38.375 -26.188 1 98 194 LEU A N 1
ATOM 1465 C CA . LEU A 1 194 ? 8.672 -38.688 -25.109 1 98 194 LEU A CA 1
ATOM 1466 C C . LEU A 1 194 ? 8.727 -37.625 -24.016 1 98 194 LEU A C 1
ATOM 1468 O O . LEU A 1 194 ? 7.684 -37.219 -23.5 1 98 194 LEU A O 1
ATOM 1472 N N . LEU A 1 195 ? 9.953 -37.188 -23.719 1 98.56 195 LEU A N 1
ATOM 1473 C CA . LEU A 1 195 ? 10.117 -36.156 -22.703 1 98.56 195 LEU A CA 1
ATOM 1474 C C . LEU A 1 195 ? 9.461 -34.844 -23.156 1 98.56 195 LEU A C 1
ATOM 1476 O O . LEU A 1 195 ? 8.93 -34.094 -22.328 1 98.56 195 LEU A O 1
ATOM 1480 N N . GLY A 1 196 ? 9.547 -34.594 -24.453 1 98.31 196 GLY A N 1
ATOM 1481 C CA . GLY A 1 196 ? 8.875 -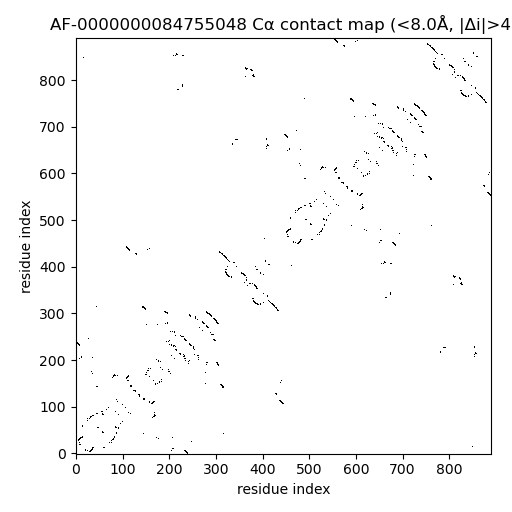33.406 -25.016 1 98.31 196 GLY A CA 1
ATOM 1482 C C . GLY A 1 196 ? 7.367 -33.438 -24.812 1 98.31 196 GLY A C 1
ATOM 1483 O O . GLY A 1 196 ? 6.754 -32.438 -24.516 1 98.31 196 GLY A O 1
ATOM 1484 N N . LYS A 1 197 ? 6.762 -34.688 -24.984 1 98.38 197 LYS A N 1
ATOM 1485 C CA . LYS A 1 197 ? 5.328 -34.844 -24.781 1 98.38 197 LYS A CA 1
ATOM 1486 C C . LYS A 1 197 ? 4.953 -34.562 -23.328 1 98.38 197 LYS A C 1
ATOM 1488 O O . LYS A 1 197 ? 3.988 -33.844 -23.062 1 98.38 197 LYS A O 1
ATOM 1493 N N . GLY A 1 198 ? 5.754 -35.094 -22.422 1 98.62 198 GLY A N 1
ATOM 1494 C CA . GLY A 1 198 ? 5.504 -34.844 -21.016 1 98.62 198 GLY A CA 1
ATOM 1495 C C . GLY A 1 198 ? 5.672 -33.406 -20.625 1 98.62 198 GLY A C 1
ATOM 1496 O O . GLY A 1 198 ? 4.93 -32.875 -19.781 1 98.62 198 GLY A O 1
ATOM 1497 N N . THR A 1 199 ? 6.668 -32.75 -21.219 1 98.38 199 THR A N 1
ATOM 1498 C CA . THR A 1 199 ? 6.922 -31.344 -20.953 1 98.38 199 THR A CA 1
ATOM 1499 C C . THR A 1 199 ? 5.762 -30.484 -21.453 1 98.38 199 THR A C 1
ATOM 1501 O O . THR A 1 199 ? 5.383 -29.516 -20.812 1 98.38 199 THR A O 1
ATOM 1504 N N . ALA A 1 200 ? 5.191 -30.844 -22.594 1 98.44 200 ALA A N 1
ATOM 1505 C CA . ALA A 1 200 ? 4.02 -30.141 -23.094 1 98.44 200 ALA A CA 1
ATOM 1506 C C . ALA A 1 200 ? 2.852 -30.25 -22.125 1 98.44 200 ALA A C 1
ATOM 1508 O O . ALA A 1 200 ? 2.156 -29.25 -21.875 1 98.44 200 ALA A O 1
ATOM 1509 N N . LEU A 1 201 ? 2.635 -31.453 -21.594 1 98.75 201 LEU A N 1
ATOM 1510 C CA . LEU A 1 201 ? 1.602 -31.641 -20.578 1 98.75 201 LEU A CA 1
ATOM 1511 C C . LEU A 1 201 ? 1.854 -30.734 -19.375 1 98.75 201 LEU A C 1
ATOM 1513 O O . LEU A 1 201 ? 0.947 -30.031 -18.922 1 98.75 201 LEU A O 1
ATOM 1517 N N . GLY A 1 202 ? 3.084 -30.719 -18.891 1 98.62 202 GLY A N 1
ATOM 1518 C CA . GLY A 1 202 ? 3.426 -29.859 -17.766 1 98.62 202 GLY A CA 1
ATOM 1519 C C . GLY A 1 202 ? 3.168 -28.391 -18.031 1 98.62 202 GLY A C 1
ATOM 1520 O O . GLY A 1 202 ? 2.609 -27.688 -17.188 1 98.62 202 GLY A O 1
ATOM 1521 N N . HIS A 1 203 ? 3.549 -27.922 -19.203 1 98 203 HIS A N 1
ATOM 1522 C CA . HIS A 1 203 ? 3.369 -26.516 -19.578 1 98 203 HIS A CA 1
ATOM 1523 C C . HIS A 1 203 ? 1.891 -26.141 -19.625 1 98 203 HIS A C 1
ATOM 1525 O O . HIS A 1 203 ? 1.512 -25.047 -19.203 1 98 203 HIS A O 1
ATOM 1531 N N . LEU A 1 204 ? 1.081 -27.031 -20.062 1 98.56 204 LEU A N 1
ATOM 1532 C CA . LEU A 1 204 ? -0.348 -26.766 -20.188 1 98.56 204 LEU A CA 1
ATOM 1533 C C . LEU A 1 204 ? -1.014 -26.766 -18.812 1 98.56 204 LEU A C 1
ATOM 1535 O O . LEU A 1 204 ? -2.02 -26.094 -18.609 1 98.56 204 LEU A O 1
ATOM 1539 N N . MET A 1 205 ? -0.373 -27.453 -17.875 1 98.56 205 MET A N 1
ATOM 1540 C CA . MET A 1 205 ? -1.019 -27.688 -16.578 1 98.56 205 MET A CA 1
ATOM 1541 C C . MET A 1 205 ? -0.515 -26.688 -15.539 1 98.56 205 MET A C 1
ATOM 1543 O O . MET A 1 205 ? -1.174 -26.469 -14.523 1 98.56 205 MET A O 1
ATOM 1547 N N . GLU A 1 206 ? 0.547 -26.078 -15.758 1 97.06 206 GLU A N 1
ATOM 1548 C CA . GLU A 1 206 ? 1.322 -25.438 -14.695 1 97.06 206 GLU A CA 1
ATOM 1549 C C . GLU A 1 206 ? 0.623 -24.188 -14.18 1 97.06 206 GLU A C 1
ATOM 1551 O O . GLU A 1 206 ? 0.835 -23.766 -13.039 1 97.06 206 GLU A O 1
ATOM 1556 N N . CYS A 1 207 ? -0.292 -23.531 -14.945 1 97.38 207 CYS A N 1
ATOM 1557 C CA . CYS A 1 207 ? -0.96 -22.312 -14.492 1 97.38 207 CYS A CA 1
ATOM 1558 C C . CYS A 1 207 ? -2.377 -22.609 -14.016 1 97.38 207 CYS A C 1
ATOM 1560 O O . CYS A 1 207 ? -3.201 -21.703 -13.891 1 97.38 207 CYS A O 1
ATOM 1562 N N . ALA A 1 208 ? -2.676 -23.828 -13.805 1 98.12 208 ALA A N 1
ATOM 1563 C CA . ALA A 1 208 ? -3.891 -24.328 -13.172 1 98.12 208 ALA A CA 1
ATOM 1564 C C . ALA A 1 208 ? -5.137 -23.828 -13.898 1 98.12 208 ALA A C 1
ATOM 1566 O O . ALA A 1 208 ? -5.445 -24.297 -15 1 98.12 208 ALA A O 1
ATOM 1567 N N . GLY A 1 209 ? -5.805 -22.844 -13.359 1 98.06 209 GLY A N 1
ATOM 1568 C CA . GLY A 1 209 ? -7.125 -22.469 -13.828 1 98.06 209 GLY A CA 1
ATOM 1569 C C . GLY A 1 209 ? -7.113 -21.844 -15.219 1 98.06 209 GLY A C 1
ATOM 1570 O O . GLY A 1 209 ? -8.148 -21.797 -15.883 1 98.06 209 GLY A O 1
ATOM 1571 N N . GLN A 1 210 ? -6 -21.422 -15.727 1 97.75 210 GLN A N 1
ATOM 1572 C CA . GLN A 1 210 ? -5.938 -20.734 -17.016 1 97.75 210 GLN A CA 1
ATOM 1573 C C . GLN A 1 210 ? -6.414 -21.625 -18.141 1 97.75 210 GLN A C 1
ATOM 1575 O O . GLN A 1 210 ? -7.203 -21.203 -18.984 1 97.75 210 GLN A O 1
ATOM 1580 N N . VAL A 1 211 ? -5.992 -22.891 -18.109 1 98.44 211 VAL A N 1
ATOM 1581 C CA . VAL A 1 211 ? -6.332 -23.812 -19.203 1 98.44 211 VAL A CA 1
ATOM 1582 C C . VAL A 1 211 ? -7.805 -24.203 -19.109 1 98.44 211 VAL A C 1
ATOM 1584 O O . VAL A 1 211 ? -8.383 -24.688 -20.078 1 98.44 211 VAL A O 1
ATOM 1587 N N . CYS A 1 212 ? -8.461 -23.891 -17.984 1 98.62 212 CYS A N 1
ATOM 1588 C CA . CYS A 1 212 ? -9.867 -24.188 -17.766 1 98.62 212 CYS A CA 1
ATOM 1589 C C . CYS A 1 212 ? -10.734 -22.969 -18.031 1 98.62 212 CYS A C 1
ATOM 1591 O O . CYS A 1 212 ? -11.922 -22.953 -17.703 1 98.62 212 CYS A O 1
ATOM 1593 N N . GLY A 1 213 ? -10.156 -21.969 -18.531 1 98.19 213 GLY A N 1
ATOM 1594 C CA . GLY A 1 213 ? -10.93 -20.797 -18.906 1 98.19 213 GLY A CA 1
ATOM 1595 C C . GLY A 1 213 ? -10.641 -19.594 -18.031 1 98.19 213 GLY A C 1
ATOM 1596 O O . GLY A 1 213 ? -11.18 -18.5 -18.266 1 98.19 213 GLY A O 1
ATOM 1597 N N . GLY A 1 214 ? -9.836 -19.719 -16.984 1 98.06 214 GLY A N 1
ATOM 1598 C CA . GLY A 1 214 ? -9.352 -18.547 -16.234 1 98.06 214 GLY A CA 1
ATOM 1599 C C . GLY A 1 214 ? -8.492 -17.625 -17.078 1 98.06 214 GLY A C 1
ATOM 1600 O O . GLY A 1 214 ? -7.699 -18.078 -17.906 1 98.06 214 GLY A O 1
ATOM 1601 N N . TYR A 1 215 ? -8.719 -16.312 -16.859 1 97.19 215 TYR A N 1
ATOM 1602 C CA . TYR A 1 215 ? -7.938 -15.297 -17.562 1 97.19 215 TYR A CA 1
ATOM 1603 C C . TYR A 1 215 ? -8.25 -15.312 -19.047 1 97.19 215 TYR A C 1
ATOM 1605 O O . TYR A 1 215 ? -7.426 -14.898 -19.875 1 97.19 215 TYR A O 1
ATOM 1613 N N . PHE A 1 216 ? -9.359 -15.852 -19.453 1 97.75 216 PHE A N 1
ATOM 1614 C CA . PHE A 1 216 ? -9.75 -16.047 -20.844 1 97.75 216 PHE A CA 1
ATOM 1615 C C . PHE A 1 216 ? -10.977 -15.211 -21.188 1 97.75 216 PHE A C 1
ATOM 1617 O O . PHE A 1 216 ? -11.031 -14.578 -22.25 1 97.75 216 PHE A O 1
ATOM 1624 N N . ALA A 1 217 ? -11.891 -15.055 -20.266 1 97.56 217 ALA A N 1
ATOM 1625 C CA . ALA A 1 217 ? -13.219 -14.508 -20.5 1 97.56 217 ALA A CA 1
ATOM 1626 C C . ALA A 1 217 ? -13.164 -12.992 -20.703 1 97.56 217 ALA A C 1
ATOM 1628 O O . ALA A 1 217 ? -12.422 -12.297 -20 1 97.56 217 ALA A O 1
ATOM 1629 N N . ASP A 1 218 ? -13.938 -12.516 -21.641 1 96.38 218 ASP A N 1
ATOM 1630 C CA . ASP A 1 218 ? -13.992 -11.07 -21.844 1 96.38 218 ASP A CA 1
ATOM 1631 C C . ASP A 1 218 ? -15.375 -10.523 -21.516 1 96.38 218 ASP A C 1
ATOM 1633 O O . ASP A 1 218 ? -15.617 -9.32 -21.641 1 96.38 218 ASP A O 1
ATOM 1637 N N . GLY A 1 219 ? -16.266 -11.445 -21.172 1 92.31 219 GLY A N 1
ATOM 1638 C CA . GLY A 1 219 ? -17.594 -11.039 -20.781 1 92.31 219 GLY A CA 1
ATOM 1639 C C . GLY A 1 219 ? -18.531 -10.812 -21.953 1 92.31 219 GLY A C 1
ATOM 1640 O O . GLY A 1 219 ? -19.719 -10.555 -21.766 1 92.31 219 GLY A O 1
ATOM 1641 N N . VAL A 1 220 ? -18.094 -10.906 -23.188 1 95.75 220 VAL A N 1
ATOM 1642 C CA . VAL A 1 220 ? -18.906 -10.641 -24.359 1 95.75 220 VAL A CA 1
ATOM 1643 C C . VAL A 1 220 ? -18.75 -11.773 -25.375 1 95.75 220 VAL A C 1
ATOM 1645 O O . VAL A 1 220 ? -19.625 -12.641 -25.469 1 95.75 220 VAL A O 1
ATOM 1648 N N . LYS A 1 221 ? -17.609 -11.906 -25.953 1 95 221 LYS A N 1
ATOM 1649 C CA . LYS A 1 221 ? -17.375 -12.906 -27 1 95 221 LYS A CA 1
ATOM 1650 C C . LYS A 1 221 ? -16.859 -14.211 -26.391 1 95 221 LYS A C 1
ATOM 1652 O O . LYS A 1 221 ? -17.172 -15.289 -26.891 1 95 221 LYS A O 1
ATOM 1657 N N . LYS A 1 222 ? -16.062 -14.125 -25.453 1 96.25 222 LYS A N 1
ATOM 1658 C CA . LYS A 1 222 ? -15.516 -15.273 -24.734 1 96.25 222 LYS A CA 1
ATOM 1659 C C . LYS A 1 222 ? -16.234 -15.461 -23.406 1 96.25 222 LYS A C 1
ATOM 1661 O O . LYS A 1 222 ? -15.805 -14.914 -22.375 1 96.25 222 LYS A O 1
ATOM 1666 N N . GLN A 1 223 ? -17.219 -16.281 -23.5 1 96.19 223 GLN A N 1
ATOM 1667 C CA . GLN A 1 223 ? -18.016 -16.547 -22.297 1 96.19 223 GLN A CA 1
ATOM 1668 C C . GLN A 1 223 ? -17.594 -17.844 -21.625 1 96.19 223 GLN A C 1
ATOM 1670 O O . GLN A 1 223 ? -17.531 -18.891 -22.281 1 96.19 223 GLN A O 1
ATOM 1675 N N . VAL A 1 224 ? -17.219 -17.844 -20.438 1 97.62 224 VAL A N 1
ATOM 1676 C CA . VAL A 1 224 ? -16.828 -19 -19.625 1 97.62 224 VAL A CA 1
ATOM 1677 C C . VAL A 1 224 ? -17.844 -19.219 -18.516 1 97.62 224 VAL A C 1
ATOM 1679 O O . VAL A 1 224 ? -18.094 -18.312 -17.703 1 97.62 224 VAL A O 1
ATOM 1682 N N . PRO A 1 225 ? -18.469 -20.312 -18.438 1 96.69 225 PRO A N 1
ATOM 1683 C CA . PRO A 1 225 ? -19.531 -20.531 -17.438 1 96.69 225 PRO A CA 1
ATOM 1684 C C . PRO A 1 225 ? -18.969 -20.641 -16.031 1 96.69 225 PRO A C 1
ATOM 1686 O O . PRO A 1 225 ? -17.922 -21.266 -15.812 1 96.69 225 PRO A O 1
ATOM 1689 N N . ASN A 1 226 ? -19.641 -20.016 -15.031 1 96.5 226 ASN A N 1
ATOM 1690 C CA . ASN A 1 226 ? -19.422 -20.188 -13.602 1 96.5 226 ASN A CA 1
ATOM 1691 C C . ASN A 1 226 ? -17.953 -19.938 -13.219 1 96.5 226 ASN A C 1
ATOM 1693 O O . ASN A 1 226 ? -17.344 -20.766 -12.539 1 96.5 226 ASN A O 1
ATOM 1697 N N . LEU A 1 227 ? -17.375 -18.828 -13.703 1 96.38 227 LEU A N 1
ATOM 1698 C CA . LEU A 1 227 ? -15.984 -18.484 -13.461 1 96.38 227 LEU A CA 1
ATOM 1699 C C . LEU A 1 227 ? -15.719 -18.297 -11.977 1 96.38 227 LEU A C 1
ATOM 1701 O O . LEU A 1 227 ? -14.578 -18.438 -11.523 1 96.38 227 LEU A O 1
ATOM 1705 N N . GLY A 1 228 ? -16.688 -17.984 -11.211 1 95.88 228 GLY A N 1
ATOM 1706 C CA . GLY A 1 228 ? -16.531 -17.844 -9.766 1 95.88 228 GLY A CA 1
ATOM 1707 C C . GLY A 1 228 ? -16.156 -19.141 -9.078 1 95.88 228 GLY A C 1
ATOM 1708 O O . GLY A 1 228 ? -15.586 -19.125 -7.988 1 95.88 228 GLY A O 1
ATOM 1709 N N . SER A 1 229 ? -16.5 -20.234 -9.719 1 96.94 229 SER A N 1
ATOM 1710 C CA . SER A 1 229 ? -16.188 -21.562 -9.211 1 96.94 229 SER A CA 1
ATOM 1711 C C . SER A 1 229 ? -15.297 -22.344 -10.18 1 96.94 229 SER A C 1
ATOM 1713 O O . SER A 1 229 ? -15.484 -23.547 -10.375 1 96.94 229 SER A O 1
ATOM 1715 N N . LEU A 1 230 ? -14.43 -21.609 -10.766 1 98.12 230 LEU A N 1
ATOM 1716 C CA . LEU A 1 230 ? -13.523 -22.172 -11.758 1 98.12 230 LEU A CA 1
ATOM 1717 C C . LEU A 1 230 ? -12.82 -23.422 -11.203 1 98.12 230 LEU A C 1
ATOM 1719 O O . LEU A 1 230 ? -12.305 -23.391 -10.086 1 98.12 230 LEU A O 1
ATOM 1723 N N . GLY A 1 231 ? -12.891 -24.516 -11.969 1 98.31 231 GLY A N 1
ATOM 1724 C CA . GLY A 1 231 ? -12.141 -25.719 -11.625 1 98.31 231 GLY A CA 1
ATOM 1725 C C . GLY A 1 231 ? -10.711 -25.703 -12.141 1 98.31 231 GLY A C 1
ATOM 1726 O O . GLY A 1 231 ? -10.383 -24.906 -13.031 1 98.31 231 GLY A O 1
ATOM 1727 N N . PHE A 1 232 ? -9.93 -26.547 -11.555 1 98.88 232 PHE A N 1
ATOM 1728 C CA . PHE A 1 232 ? -8.555 -26.734 -12 1 98.88 232 PHE A CA 1
ATOM 1729 C C . PHE A 1 232 ? -8.438 -27.984 -12.867 1 98.88 232 PHE A C 1
ATOM 1731 O O . PHE A 1 232 ? -9.328 -28.844 -12.859 1 98.88 232 PHE A O 1
ATOM 1738 N N . PRO A 1 233 ? -7.422 -28.062 -13.641 1 98.88 233 PRO A N 1
ATOM 1739 C CA . PRO A 1 233 ? -7.355 -29.094 -14.688 1 98.88 233 PRO A CA 1
ATOM 1740 C C . PRO A 1 233 ? -6.875 -30.438 -14.164 1 98.88 233 PRO A C 1
ATOM 1742 O O . PRO A 1 233 ? -6.195 -30.5 -13.141 1 98.88 233 PRO A O 1
ATOM 1745 N N . ILE A 1 234 ? -7.23 -31.484 -14.906 1 98.94 234 ILE A N 1
ATOM 1746 C CA . ILE A 1 234 ? -6.746 -32.844 -14.805 1 98.94 234 ILE A CA 1
ATOM 1747 C C . ILE A 1 234 ? -6.172 -33.281 -16.156 1 98.94 234 ILE A C 1
ATOM 1749 O O . ILE A 1 234 ? -6.781 -33.062 -17.203 1 98.94 234 ILE A O 1
ATOM 1753 N N . ALA A 1 235 ? -5.02 -33.844 -16.125 1 98.88 235 ALA A N 1
ATOM 1754 C CA . ALA A 1 235 ? -4.469 -34.469 -17.312 1 98.88 235 ALA A CA 1
ATOM 1755 C C . ALA A 1 235 ? -4.434 -36 -17.141 1 98.88 235 ALA A C 1
ATOM 1757 O O . ALA A 1 235 ? -4.098 -36.5 -16.062 1 98.88 235 ALA A O 1
ATOM 1758 N N . GLU A 1 236 ? -4.844 -36.719 -18.062 1 98.75 236 GLU A N 1
ATOM 1759 C CA . GLU A 1 236 ? -4.656 -38.156 -18.141 1 98.75 236 GLU A CA 1
ATOM 1760 C C . GLU A 1 236 ? -3.689 -38.531 -19.266 1 98.75 236 GLU A C 1
ATOM 1762 O O . GLU A 1 236 ? -3.877 -38.125 -20.406 1 98.75 236 GLU A O 1
ATOM 1767 N N . ILE A 1 237 ? -2.691 -39.25 -18.922 1 98.69 237 ILE A N 1
ATOM 1768 C CA . ILE A 1 237 ? -1.636 -39.562 -19.891 1 98.69 237 ILE A CA 1
ATOM 1769 C C . ILE A 1 237 ? -1.33 -41.062 -19.844 1 98.69 237 ILE A C 1
ATOM 1771 O O . ILE A 1 237 ? -1.346 -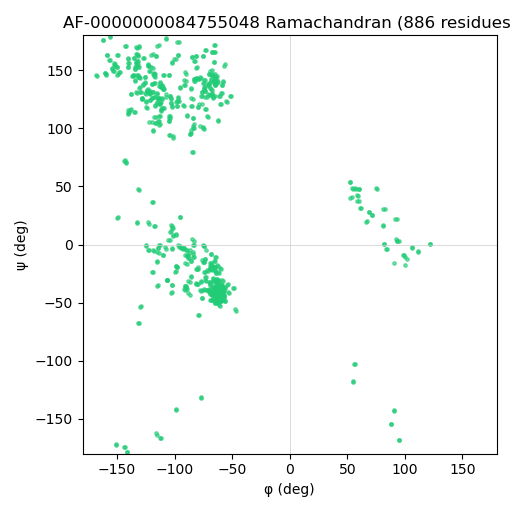41.688 -18.766 1 98.69 237 ILE A O 1
ATOM 1775 N N . ASN A 1 238 ? -1.001 -41.625 -20.984 1 98.12 238 ASN A N 1
ATOM 1776 C CA . ASN A 1 238 ? -0.631 -43.031 -21.047 1 98.12 238 ASN A CA 1
ATOM 1777 C C . ASN A 1 238 ? 0.865 -43.219 -21.281 1 98.12 238 ASN A C 1
ATOM 1779 O O . ASN A 1 238 ? 1.598 -42.219 -21.422 1 98.12 238 ASN A O 1
ATOM 1783 N N . GLU A 1 239 ? 1.34 -44.406 -21.312 1 97.44 239 GLU A N 1
ATOM 1784 C CA . GLU A 1 239 ? 2.76 -44.719 -21.359 1 97.44 239 GLU A CA 1
ATOM 1785 C C . GLU A 1 239 ? 3.395 -44.281 -22.672 1 97.44 239 GLU A C 1
ATOM 1787 O O . GLU A 1 239 ? 4.609 -44.094 -22.75 1 97.44 239 GLU A O 1
ATOM 1792 N N . GLU A 1 240 ? 2.549 -44.062 -23.703 1 96.88 240 GLU A N 1
ATOM 1793 C CA . GLU A 1 240 ? 3.061 -43.625 -25 1 96.88 240 GLU A CA 1
ATOM 1794 C C . GLU A 1 240 ? 3.117 -42.125 -25.094 1 96.88 240 GLU A C 1
ATOM 1796 O O . GLU A 1 240 ? 3.572 -41.562 -26.094 1 96.88 240 GLU A O 1
ATOM 1801 N N . GLY A 1 241 ? 2.637 -41.469 -24.109 1 97.31 241 GLY A N 1
ATOM 1802 C CA . GLY A 1 241 ? 2.723 -40.031 -24.047 1 97.31 241 GLY A CA 1
ATOM 1803 C C . GLY A 1 241 ? 1.494 -39.344 -24.609 1 97.31 241 GLY A C 1
ATOM 1804 O O . GLY A 1 241 ? 1.46 -38.094 -24.703 1 97.31 241 GLY A O 1
ATOM 1805 N N . SER A 1 242 ? 0.505 -40.094 -25.016 1 96.62 242 SER A N 1
ATOM 1806 C CA . SER A 1 242 ? -0.769 -39.5 -25.391 1 96.62 242 SER A CA 1
ATOM 1807 C C . SER A 1 242 ? -1.553 -39.031 -24.172 1 96.62 242 SER A C 1
ATOM 1809 O O . SER A 1 242 ? -1.651 -39.75 -23.188 1 96.62 242 SER A O 1
ATOM 1811 N N . PHE A 1 243 ? -2.074 -37.844 -24.328 1 98.31 243 PHE A N 1
ATOM 1812 C CA . PHE A 1 243 ? -2.795 -37.344 -23.156 1 98.31 243 PHE A CA 1
ATOM 1813 C C . PHE A 1 243 ? -3.932 -36.438 -23.578 1 98.31 243 PHE A C 1
ATOM 1815 O O . PHE A 1 243 ? -3.986 -35.969 -24.719 1 98.31 243 PHE A O 1
ATOM 1822 N N . PHE A 1 244 ? -4.883 -36.188 -22.688 1 98.69 244 PHE A N 1
ATOM 1823 C CA . PHE A 1 244 ? -5.906 -35.156 -22.797 1 98.69 244 PHE A CA 1
ATOM 1824 C C . PHE A 1 244 ? -6.016 -34.344 -21.516 1 98.69 244 PHE A C 1
ATOM 1826 O O . PHE A 1 244 ? -5.512 -34.781 -20.469 1 98.69 244 PHE A O 1
ATOM 1833 N N . ILE A 1 245 ? -6.512 -33.219 -21.609 1 98.88 245 ILE A N 1
ATOM 1834 C CA . ILE A 1 245 ? -6.789 -32.344 -20.484 1 98.88 245 ILE A CA 1
ATOM 1835 C C . ILE A 1 245 ? -8.297 -32.219 -20.266 1 98.88 245 ILE A C 1
ATOM 1837 O O . ILE A 1 245 ? -9.062 -32.125 -21.219 1 98.88 245 ILE A O 1
ATOM 1841 N N . THR A 1 246 ? -8.68 -32.312 -19.047 1 98.88 246 THR A N 1
ATOM 1842 C CA . THR A 1 246 ? -10.086 -32.188 -18.656 1 98.88 246 THR A CA 1
ATOM 1843 C C . THR A 1 246 ? -10.211 -31.484 -17.312 1 98.88 246 THR A C 1
ATOM 1845 O O . THR A 1 246 ? -9.266 -30.844 -16.844 1 98.88 246 THR A O 1
ATOM 1848 N N . LYS A 1 247 ? -11.406 -31.422 -16.797 1 98.81 247 LYS A N 1
ATOM 1849 C CA . LYS A 1 247 ? -11.75 -30.859 -15.492 1 98.81 247 LYS A CA 1
ATOM 1850 C C . LYS A 1 247 ? -12.859 -31.672 -14.82 1 98.81 247 LYS A C 1
ATOM 1852 O O . LYS A 1 247 ? -13.438 -32.562 -15.43 1 98.81 247 LYS A O 1
ATOM 1857 N N . LEU A 1 248 ? -13.094 -31.359 -13.578 1 98.69 248 LEU A N 1
ATOM 1858 C CA . LEU A 1 248 ? -14.25 -31.969 -12.938 1 98.69 248 LEU A CA 1
ATOM 1859 C C . LEU A 1 248 ? -15.547 -31.531 -13.625 1 98.69 248 LEU A C 1
ATOM 1861 O O . LEU A 1 248 ? -15.695 -30.359 -13.977 1 98.69 248 LEU A O 1
ATOM 1865 N N . ARG A 1 249 ? -16.422 -32.406 -13.734 1 97.19 249 ARG A N 1
ATOM 1866 C CA . ARG A 1 249 ? -17.656 -32.188 -14.461 1 97.19 249 ARG A CA 1
ATOM 1867 C C . ARG A 1 249 ? -18.453 -31.047 -13.836 1 97.19 249 ARG A C 1
ATOM 1869 O O . ARG A 1 249 ? -19.031 -30.219 -14.547 1 97.19 249 ARG A O 1
ATOM 1876 N N . ASP A 1 250 ? -18.453 -30.969 -12.539 1 96.25 250 ASP A N 1
ATOM 1877 C CA . ASP A 1 250 ? -19.328 -30.031 -11.844 1 96.25 250 ASP A CA 1
ATOM 1878 C C . ASP A 1 250 ? -18.609 -28.719 -11.531 1 96.25 250 ASP A C 1
ATOM 1880 O O . ASP A 1 250 ? -19.219 -27.781 -11 1 96.25 250 ASP A O 1
ATOM 1884 N N . SER A 1 251 ? -17.391 -28.578 -11.828 1 97.69 251 SER A N 1
ATOM 1885 C CA . SER A 1 251 ? -16.672 -27.344 -11.586 1 97.69 251 SER A CA 1
ATOM 1886 C C . SER A 1 251 ? -16.953 -26.328 -12.688 1 97.69 251 SER A C 1
ATOM 1888 O O . SER A 1 251 ? -17.359 -26.688 -13.789 1 97.69 251 SER A O 1
ATOM 1890 N N . GLY A 1 252 ? -16.859 -25.094 -12.375 1 97.94 252 GLY A N 1
ATOM 1891 C CA . GLY A 1 252 ? -16.969 -24.047 -13.383 1 97.94 252 GLY A CA 1
ATOM 1892 C C . GLY A 1 252 ? -15.828 -24.078 -14.383 1 97.94 252 GLY A C 1
ATOM 1893 O O . GLY A 1 252 ? -14.875 -24.844 -14.227 1 97.94 252 GLY A O 1
ATOM 1894 N N . GLY A 1 253 ? -15.977 -23.25 -15.422 1 98.31 253 GLY A N 1
ATOM 1895 C CA . GLY A 1 253 ? -14.953 -23.156 -16.453 1 98.31 253 GLY A CA 1
ATOM 1896 C C . GLY A 1 253 ? -15.227 -24.047 -17.641 1 98.31 253 GLY A C 1
ATOM 1897 O O . GLY A 1 253 ? -16.359 -24.516 -17.828 1 98.31 253 GLY A O 1
ATOM 1898 N N . MET A 1 254 ? -14.242 -24.156 -18.438 1 98.62 254 MET A N 1
ATOM 1899 C CA . MET A 1 254 ? -14.305 -24.969 -19.641 1 98.62 254 MET A CA 1
ATOM 1900 C C . MET A 1 254 ? -12.898 -25.328 -20.125 1 98.62 254 MET A C 1
ATOM 1902 O O . MET A 1 254 ? -11.953 -24.578 -19.891 1 98.62 254 MET A O 1
ATOM 1906 N N . VAL A 1 255 ? -12.781 -26.5 -20.688 1 98.81 255 VAL A N 1
ATOM 1907 C CA . VAL A 1 255 ? -11.578 -26.922 -21.391 1 98.81 255 VAL A CA 1
ATOM 1908 C C . VAL A 1 255 ? -11.883 -27.078 -22.875 1 98.81 255 VAL A C 1
ATOM 1910 O O . VAL A 1 255 ? -12.648 -27.953 -23.266 1 98.81 255 VAL A O 1
ATOM 1913 N N . THR A 1 256 ? -11.32 -26.172 -23.641 1 98.69 256 THR A N 1
ATOM 1914 C CA . THR A 1 256 ? -11.539 -26.156 -25.078 1 98.69 256 THR A CA 1
ATOM 1915 C C . THR A 1 256 ? -10.211 -25.984 -25.812 1 98.69 256 THR A C 1
ATOM 1917 O O . THR A 1 256 ? -9.195 -25.656 -25.219 1 98.69 256 THR A O 1
ATOM 1920 N N . PRO A 1 257 ? -10.227 -26.297 -27.141 1 98.56 257 PRO A N 1
ATOM 1921 C CA . PRO A 1 257 ? -9.008 -26.016 -27.906 1 98.56 257 PRO A CA 1
ATOM 1922 C C . PRO A 1 257 ? -8.531 -24.578 -27.766 1 98.56 257 PRO A C 1
ATOM 1924 O O . PRO A 1 257 ? -7.328 -24.312 -27.703 1 98.56 257 PRO A O 1
ATOM 1927 N N . ALA A 1 258 ? -9.461 -23.625 -27.641 1 97.94 258 ALA A N 1
ATOM 1928 C CA . ALA A 1 258 ? -9.094 -22.203 -27.531 1 97.94 258 ALA A CA 1
ATOM 1929 C C . ALA A 1 258 ? -8.367 -21.938 -26.219 1 97.94 258 ALA A C 1
ATOM 1931 O O . ALA A 1 258 ? -7.332 -21.25 -26.219 1 97.94 258 ALA A O 1
ATOM 1932 N N . THR A 1 259 ? -8.906 -22.438 -25.062 1 98.25 259 THR A N 1
ATOM 1933 C CA . THR A 1 259 ? -8.242 -22.219 -23.781 1 98.25 259 THR A CA 1
ATOM 1934 C C . THR A 1 259 ? -6.879 -22.906 -23.75 1 98.25 259 THR A C 1
ATOM 1936 O O . THR A 1 259 ? -5.914 -22.359 -23.219 1 98.25 259 THR A O 1
ATOM 1939 N N . CYS A 1 260 ? -6.746 -24.078 -24.344 1 98.56 260 CYS A N 1
ATOM 1940 C CA . CYS A 1 260 ? -5.484 -24.797 -24.391 1 98.56 260 CYS A CA 1
ATOM 1941 C C . CYS A 1 260 ? -4.457 -24.062 -25.234 1 98.56 260 CYS A C 1
ATOM 1943 O O . CYS A 1 260 ? -3.291 -23.953 -24.859 1 98.56 260 CYS A O 1
ATOM 1945 N N . LYS A 1 261 ? -4.898 -23.531 -26.406 1 97.5 261 LYS A N 1
ATOM 1946 C CA . LYS A 1 261 ? -3.998 -22.797 -27.281 1 97.5 261 LYS A CA 1
ATOM 1947 C C . LYS A 1 261 ? -3.469 -21.547 -26.594 1 97.5 261 LYS A C 1
ATOM 1949 O O . LYS A 1 261 ? -2.289 -21.203 -26.719 1 97.5 261 LYS A O 1
ATOM 1954 N N . GLU A 1 262 ? -4.367 -20.844 -25.906 1 96.5 262 GLU A N 1
ATOM 1955 C CA . GLU A 1 262 ? -3.945 -19.641 -25.188 1 96.5 262 GLU A CA 1
ATOM 1956 C C . GLU A 1 262 ? -2.904 -19.984 -24.125 1 96.5 262 GLU A C 1
ATOM 1958 O O . GLU A 1 262 ? -1.891 -19.297 -24 1 96.5 262 GLU A O 1
ATOM 1963 N N . GLN A 1 263 ? -3.117 -21.047 -23.359 1 97 263 GLN A N 1
ATOM 1964 C CA . GLN A 1 263 ? -2.158 -21.453 -22.344 1 97 263 GLN A CA 1
ATOM 1965 C C . GLN A 1 263 ? -0.841 -21.906 -22.969 1 97 263 GLN A C 1
ATOM 1967 O O . GLN A 1 263 ? 0.234 -21.609 -22.438 1 97 263 GLN A O 1
ATOM 1972 N N . LEU A 1 264 ? -0.894 -22.609 -24.031 1 96.69 264 LEU A N 1
ATOM 1973 C CA . LEU A 1 264 ? 0.308 -23.109 -24.703 1 96.69 264 LEU A CA 1
ATOM 1974 C C . LEU A 1 264 ? 1.229 -21.953 -25.078 1 96.69 264 LEU A C 1
ATOM 1976 O O . LEU A 1 264 ? 2.451 -22.062 -24.953 1 96.69 264 LEU A O 1
ATOM 1980 N N . LEU A 1 265 ? 0.639 -20.844 -25.516 1 93.69 265 LEU A N 1
ATOM 1981 C CA . LEU A 1 265 ? 1.421 -19.734 -26.047 1 93.69 265 LEU A CA 1
ATOM 1982 C C . LEU A 1 265 ? 1.89 -18.812 -24.938 1 93.69 265 LEU A C 1
ATOM 1984 O O . LEU A 1 265 ? 2.764 -17.969 -25.156 1 93.69 265 LEU A O 1
ATOM 1988 N N . TYR A 1 266 ? 1.3 -19.016 -23.891 1 89.62 266 TYR A N 1
ATOM 1989 C CA . TYR A 1 266 ? 1.653 -18.188 -22.75 1 89.62 266 TYR A CA 1
ATOM 1990 C C . TYR A 1 266 ? 3.127 -18.344 -22.391 1 89.62 266 TYR A C 1
ATOM 1992 O O . TYR A 1 266 ? 3.602 -19.469 -22.172 1 89.62 266 TYR A O 1
ATOM 2000 N N . GLU A 1 267 ? 3.895 -17.234 -22.422 1 84.94 267 GLU A N 1
ATOM 2001 C CA . GLU A 1 267 ? 5.289 -17.141 -22 1 84.94 267 GLU A CA 1
ATOM 2002 C C . GLU A 1 267 ? 6.18 -18.062 -22.828 1 84.94 267 GLU A C 1
ATOM 2004 O O . GLU A 1 267 ? 7.105 -18.688 -22.297 1 84.94 267 GLU A O 1
ATOM 2009 N N . VAL A 1 268 ? 5.898 -18.297 -24.016 1 87.44 268 VAL A N 1
ATOM 2010 C CA . VAL A 1 268 ? 6.738 -19.062 -24.938 1 87.44 268 VAL A CA 1
ATOM 2011 C C . VAL A 1 268 ? 7.301 -18.141 -26.016 1 87.44 268 VAL A C 1
ATOM 2013 O O . VAL A 1 268 ? 6.543 -17.516 -26.766 1 87.44 268 VAL A O 1
ATOM 2016 N N . HIS A 1 269 ? 8.594 -18 -26.062 1 86.5 269 HIS A N 1
ATOM 2017 C CA . HIS A 1 269 ? 9.258 -17.156 -27.047 1 86.5 269 HIS A CA 1
ATOM 2018 C C . HIS A 1 269 ? 9.367 -17.859 -28.391 1 86.5 269 HIS A C 1
ATOM 2020 O O . HIS A 1 269 ? 8.82 -17.375 -29.391 1 86.5 269 HIS A O 1
ATOM 2026 N N . ASP A 1 270 ? 10.055 -18.984 -28.391 1 92.75 270 ASP A N 1
ATOM 2027 C CA . ASP A 1 270 ? 10.188 -19.844 -29.578 1 92.75 270 ASP A CA 1
ATOM 2028 C C . ASP A 1 270 ? 9.555 -21.203 -29.344 1 92.75 270 ASP A C 1
ATOM 2030 O O . ASP A 1 270 ? 10.156 -22.062 -28.688 1 92.75 270 ASP A O 1
ATOM 2034 N N . PRO A 1 271 ? 8.383 -21.422 -29.922 1 93.75 271 PRO A N 1
ATOM 2035 C CA . PRO A 1 271 ? 7.676 -22.688 -29.672 1 93.75 271 PRO A CA 1
ATOM 2036 C C . PRO A 1 271 ? 8.453 -23.906 -30.172 1 93.75 271 PRO A C 1
ATOM 2038 O O . PRO A 1 271 ? 8.188 -25.031 -29.734 1 93.75 271 PRO A O 1
ATOM 2041 N N . SER A 1 272 ? 9.398 -23.688 -31.016 1 95 272 SER A N 1
ATOM 2042 C CA . SER A 1 272 ? 10.156 -24.812 -31.547 1 95 272 SER A CA 1
ATOM 2043 C C . SER A 1 272 ? 11.352 -25.141 -30.656 1 95 272 SER A C 1
ATOM 2045 O O . SER A 1 272 ? 11.992 -26.188 -30.828 1 95 272 SER A O 1
ATOM 2047 N N . GLU A 1 273 ? 11.602 -24.266 -29.781 1 95.25 273 GLU A N 1
ATOM 2048 C CA . GLU A 1 273 ? 12.734 -24.453 -28.891 1 95.25 273 GLU A CA 1
ATOM 2049 C C . GLU A 1 273 ? 12.406 -23.969 -27.484 1 95.25 273 GLU A C 1
ATOM 2051 O O . GLU A 1 273 ? 12.969 -22.984 -27.016 1 95.25 273 GLU A O 1
ATOM 2056 N N . TYR A 1 274 ? 11.586 -24.672 -26.828 1 95.25 274 TYR A N 1
ATOM 2057 C CA . TYR A 1 274 ? 11.297 -24.406 -25.422 1 95.25 274 TYR A CA 1
ATOM 2058 C C . TYR A 1 274 ? 12.336 -25.062 -24.516 1 95.25 274 TYR A C 1
ATOM 2060 O O . TYR A 1 274 ? 12.297 -26.266 -24.312 1 95.25 274 TYR A O 1
ATOM 2068 N N . LEU A 1 275 ? 13.242 -24.266 -24.031 1 95.12 275 LEU A N 1
ATOM 2069 C CA . LEU A 1 275 ? 14.391 -24.75 -23.281 1 95.12 275 LEU A CA 1
ATOM 2070 C C . LEU A 1 275 ? 14 -25.141 -21.859 1 95.12 275 LEU A C 1
ATOM 2072 O O . LEU A 1 275 ? 13.422 -24.328 -21.125 1 95.12 275 LEU A O 1
ATOM 2076 N N . THR A 1 276 ? 14.227 -26.406 -21.5 1 95.94 276 THR A N 1
ATOM 2077 C CA . THR A 1 276 ? 14.031 -26.906 -20.141 1 95.94 276 THR A CA 1
ATOM 2078 C C . THR A 1 276 ? 15.227 -27.734 -19.688 1 95.94 276 THR A C 1
ATOM 2080 O O . THR A 1 276 ? 16.078 -28.094 -20.516 1 95.94 276 THR A O 1
ATOM 2083 N N . PRO A 1 277 ? 15.281 -28.062 -18.438 1 96.94 277 PRO A N 1
ATOM 2084 C CA . PRO A 1 277 ? 16.422 -28.828 -17.906 1 96.94 277 PRO A CA 1
ATOM 2085 C C . PRO A 1 277 ? 16.484 -30.25 -18.453 1 96.94 277 PRO A C 1
ATOM 2087 O O . PRO A 1 277 ? 17.562 -30.859 -18.453 1 96.94 277 PRO A O 1
ATOM 2090 N N . ASN A 1 278 ? 15.391 -30.766 -18.922 1 97.62 278 ASN A N 1
ATOM 2091 C CA . ASN A 1 278 ? 15.375 -32.188 -19.234 1 97.62 278 ASN A CA 1
ATOM 2092 C C . ASN A 1 278 ? 15.188 -32.438 -20.734 1 97.62 278 ASN A C 1
ATOM 2094 O O . ASN A 1 278 ? 15.406 -33.562 -21.219 1 97.62 278 ASN A O 1
ATOM 2098 N N . VAL A 1 279 ? 14.781 -31.438 -21.453 1 98 279 VAL A N 1
ATOM 2099 C CA . VAL A 1 279 ? 14.531 -31.578 -22.875 1 98 279 VAL A CA 1
ATOM 2100 C C . VAL A 1 279 ? 14.359 -30.203 -23.516 1 98 279 VAL A C 1
ATOM 2102 O O . VAL A 1 279 ? 13.945 -29.25 -22.844 1 98 279 VAL A O 1
ATOM 2105 N N . ILE A 1 280 ? 14.789 -29.984 -24.719 1 97.88 280 ILE A N 1
ATOM 2106 C CA . ILE A 1 280 ? 14.328 -28.859 -25.531 1 97.88 280 ILE A CA 1
ATOM 2107 C C . ILE A 1 280 ? 13.008 -29.234 -26.203 1 97.88 280 ILE A C 1
ATOM 2109 O O . ILE A 1 280 ? 12.992 -29.938 -27.219 1 97.88 280 ILE A O 1
ATOM 2113 N N . ALA A 1 281 ? 11.938 -28.781 -25.656 1 97.62 281 ALA A N 1
ATOM 2114 C CA . ALA A 1 281 ? 10.625 -29.188 -26.156 1 97.62 281 ALA A CA 1
ATOM 2115 C C . ALA A 1 281 ? 10.273 -28.438 -27.438 1 97.62 281 ALA A C 1
ATOM 2117 O O . ALA A 1 281 ? 10.633 -27.266 -27.594 1 97.62 281 ALA A O 1
ATOM 2118 N N . ASP A 1 282 ? 9.625 -29.078 -28.312 1 97.94 282 ASP A N 1
ATOM 2119 C CA . ASP A 1 282 ? 9.148 -28.531 -29.578 1 97.94 282 ASP A CA 1
ATOM 2120 C C . ASP A 1 282 ? 7.629 -28.578 -29.656 1 97.94 282 ASP A C 1
ATOM 2122 O O . ASP A 1 282 ? 7.043 -29.656 -29.797 1 97.94 282 ASP A O 1
ATOM 2126 N N . PHE A 1 283 ? 7.066 -27.375 -29.578 1 97.06 283 PHE A N 1
ATOM 2127 C CA . PHE A 1 283 ? 5.613 -27.25 -29.562 1 97.06 283 PHE A CA 1
ATOM 2128 C C . PHE A 1 283 ? 5.094 -26.844 -30.938 1 97.06 283 PHE A C 1
ATOM 2130 O O . PHE A 1 283 ? 3.91 -26.531 -31.094 1 97.06 283 PHE A O 1
ATOM 2137 N N . SER A 1 284 ? 5.914 -26.828 -31.953 1 96.38 284 SER A N 1
ATOM 2138 C CA . SER A 1 284 ? 5.582 -26.203 -33.25 1 96.38 284 SER A CA 1
ATOM 2139 C C . SER A 1 284 ? 4.516 -27 -33.969 1 96.38 284 SER A C 1
ATOM 2141 O O . SER A 1 284 ? 3.807 -26.469 -34.844 1 96.38 284 SER A O 1
ATOM 2143 N N . SER A 1 285 ? 4.355 -28.234 -33.625 1 96.38 285 SER A N 1
ATOM 2144 C CA . SER A 1 285 ? 3.42 -29.078 -34.375 1 96.38 285 SER A CA 1
ATOM 2145 C C . SER A 1 285 ? 2.279 -29.562 -33.469 1 96.38 285 SER A C 1
ATOM 2147 O O . SER A 1 285 ? 1.574 -30.516 -33.812 1 96.38 285 SER A O 1
ATOM 2149 N N . ILE A 1 286 ? 2.123 -28.969 -32.406 1 97.25 286 ILE A N 1
ATOM 2150 C CA . ILE A 1 286 ? 1.099 -29.391 -31.438 1 97.25 286 ILE A CA 1
ATOM 2151 C C . ILE A 1 286 ? -0.287 -29.109 -32.031 1 97.25 286 ILE A C 1
ATOM 2153 O O . ILE A 1 286 ? -0.499 -28.109 -32.688 1 97.25 286 ILE A O 1
ATOM 2157 N N . SER A 1 287 ? -1.188 -29.984 -31.781 1 98 287 SER A N 1
ATOM 2158 C CA . SER A 1 287 ? -2.584 -29.844 -32.188 1 98 287 SER A CA 1
ATOM 2159 C C . SER A 1 287 ? -3.525 -30.203 -31.031 1 98 287 SER A C 1
ATOM 2161 O O . SER A 1 287 ? -3.186 -31.016 -30.172 1 98 287 SER A O 1
ATOM 2163 N N . PHE A 1 288 ? -4.676 -29.594 -31.047 1 98.5 288 PHE A N 1
ATOM 2164 C CA . PHE A 1 288 ? -5.707 -29.797 -30.031 1 98.5 288 PHE A CA 1
ATOM 2165 C C . PHE A 1 288 ? -7 -30.281 -30.672 1 98.5 288 PHE A C 1
ATOM 2167 O O . PHE A 1 288 ? -7.469 -29.703 -31.656 1 98.5 288 PHE A O 1
ATOM 2174 N N . LYS A 1 289 ? -7.539 -31.359 -30.078 1 98.56 289 LYS A N 1
ATOM 2175 C CA . LYS A 1 289 ? -8.805 -31.906 -30.578 1 98.56 289 LYS A CA 1
ATOM 2176 C C . LYS A 1 289 ? -9.805 -32.062 -29.438 1 98.56 289 LYS A C 1
ATOM 2178 O O . LYS A 1 289 ? -9.523 -32.75 -28.453 1 98.56 289 LYS A O 1
ATOM 2183 N N . GLU A 1 290 ? -10.945 -31.469 -29.609 1 98.56 290 GLU A N 1
ATOM 2184 C CA . GLU A 1 290 ? -12.016 -31.672 -28.641 1 98.56 290 GLU A CA 1
ATOM 2185 C C . GLU A 1 290 ? -12.625 -33.062 -28.766 1 98.56 290 GLU A C 1
ATOM 2187 O O . GLU A 1 290 ? -13.211 -33.406 -29.797 1 98.56 290 GLU A O 1
ATOM 2192 N N . MET A 1 291 ? -12.492 -33.844 -27.75 1 98.25 291 MET A N 1
ATOM 2193 C CA . MET A 1 291 ? -13.031 -35.188 -27.781 1 98.25 291 MET A CA 1
ATOM 2194 C C . MET A 1 291 ? -14.484 -35.219 -27.297 1 98.25 291 MET A C 1
ATOM 2196 O O . MET A 1 291 ? -15.32 -35.906 -27.859 1 98.25 291 MET A O 1
ATOM 2200 N N . GLU A 1 292 ? -14.844 -34.531 -26.297 1 97.81 292 GLU A N 1
ATOM 2201 C CA . GLU A 1 292 ? -16.141 -34.25 -25.688 1 97.81 292 GLU A CA 1
ATOM 2202 C C . GLU A 1 292 ? -16.109 -32.938 -24.891 1 97.81 292 GLU A C 1
ATOM 2204 O O . GLU A 1 292 ? -15.078 -32.281 -24.828 1 97.81 292 GLU A O 1
ATOM 2209 N N . LYS A 1 293 ? -17.266 -32.656 -24.359 1 97.81 293 LYS A N 1
ATOM 2210 C CA . LYS A 1 293 ? -17.312 -31.438 -23.562 1 97.81 293 LYS A CA 1
ATOM 2211 C C . LYS A 1 293 ? -16.25 -31.438 -22.469 1 97.81 293 LYS A C 1
ATOM 2213 O O . LYS A 1 293 ? -16.172 -32.375 -21.688 1 97.81 293 LYS A O 1
ATOM 2218 N N . ASP A 1 294 ? -15.398 -30.469 -22.438 1 98.69 294 ASP A N 1
ATOM 2219 C CA . ASP A 1 294 ? -14.391 -30.234 -21.422 1 98.69 294 ASP A CA 1
ATOM 2220 C C . ASP A 1 294 ? -13.297 -31.297 -21.469 1 98.69 294 ASP A C 1
ATOM 2222 O O . ASP A 1 294 ? -12.719 -31.656 -20.453 1 98.69 294 ASP A O 1
ATOM 2226 N N . LYS A 1 295 ? -13.086 -31.844 -22.594 1 98.75 295 LYS A N 1
ATOM 2227 C CA . LYS A 1 295 ? -12.023 -32.812 -22.797 1 98.75 295 LYS A CA 1
ATOM 2228 C C . LYS A 1 295 ? -11.297 -32.594 -24.109 1 98.75 295 LYS A C 1
ATOM 2230 O O . LYS A 1 295 ? -11.891 -32.719 -25.188 1 98.75 295 LYS A O 1
ATOM 2235 N N . VAL A 1 296 ? -10.047 -32.281 -24.016 1 98.88 296 VAL A N 1
ATOM 2236 C CA . VAL A 1 296 ? -9.273 -31.922 -25.203 1 98.88 296 VAL A CA 1
ATOM 2237 C C . VAL A 1 296 ? -8.047 -32.812 -25.297 1 98.88 296 VAL A C 1
ATOM 2239 O O . VAL A 1 296 ? -7.227 -32.875 -24.375 1 98.88 296 VAL A O 1
ATOM 2242 N N . GLU A 1 297 ? -7.883 -33.531 -26.391 1 98.75 297 GLU A N 1
ATOM 2243 C CA . GLU A 1 297 ? -6.699 -34.312 -26.672 1 98.75 297 GLU A CA 1
ATOM 2244 C C . GLU A 1 297 ? -5.578 -33.469 -27.25 1 98.75 297 GLU A C 1
ATOM 2246 O O . GLU A 1 297 ? -5.824 -32.594 -28.078 1 98.75 297 GLU A O 1
ATOM 2251 N N . VAL A 1 298 ? -4.402 -33.75 -26.828 1 98.44 298 VAL A N 1
ATOM 2252 C CA . VAL A 1 298 ? -3.234 -33 -27.281 1 98.44 298 VAL A CA 1
ATOM 2253 C C . VAL A 1 298 ? -2.268 -33.938 -28 1 98.44 298 VAL A C 1
ATOM 2255 O O . VAL A 1 298 ? -1.934 -35 -27.484 1 98.44 298 VAL A O 1
ATOM 2258 N N . SER A 1 299 ? -1.849 -33.531 -29.141 1 97.56 299 SER A N 1
ATOM 2259 C CA . SER A 1 299 ? -0.918 -34.344 -29.922 1 97.56 299 SER A CA 1
ATOM 2260 C C . SER A 1 299 ? 0.136 -33.5 -30.594 1 97.56 299 SER A C 1
ATOM 2262 O O . SER A 1 299 ? -0.015 -32.281 -30.688 1 97.56 299 SER A O 1
ATOM 2264 N N . GLY A 1 300 ? 1.208 -34.125 -30.953 1 97.5 300 GLY A N 1
ATOM 2265 C CA . GLY A 1 300 ? 2.164 -33.469 -31.844 1 97.5 300 GLY A CA 1
ATOM 2266 C C . GLY A 1 300 ? 3.375 -32.938 -31.109 1 97.5 300 GLY A C 1
ATOM 2267 O O . GLY A 1 300 ? 4.355 -32.531 -31.734 1 97.5 300 GLY A O 1
ATOM 2268 N N . ALA A 1 301 ? 3.371 -32.875 -29.781 1 97.75 301 ALA A N 1
ATOM 2269 C CA . ALA A 1 301 ? 4.527 -32.406 -29.031 1 97.75 301 ALA A CA 1
ATOM 2270 C C . ALA A 1 301 ? 5.699 -33.375 -29.156 1 97.75 301 ALA A C 1
ATOM 2272 O O . ALA A 1 301 ? 5.508 -34.562 -29.234 1 97.75 301 ALA A O 1
ATOM 2273 N N . THR A 1 302 ? 6.879 -32.812 -29.172 1 98.06 302 THR A N 1
ATOM 2274 C CA . THR A 1 302 ? 8.094 -33.625 -29.234 1 98.06 302 THR A CA 1
ATOM 2275 C C . THR A 1 302 ? 9.25 -32.906 -28.547 1 98.06 302 THR A C 1
ATOM 2277 O O . THR A 1 302 ? 9.039 -31.906 -27.828 1 98.06 302 THR A O 1
ATOM 2280 N N . GLY A 1 303 ? 10.477 -33.469 -28.672 1 97.94 303 GLY A N 1
ATOM 2281 C CA . GLY A 1 303 ? 11.609 -32.875 -28 1 97.94 303 GLY A CA 1
ATOM 2282 C C . GLY A 1 303 ? 12.945 -33.219 -28.641 1 97.94 303 GLY A C 1
ATOM 2283 O O . GLY A 1 303 ? 13.031 -34.156 -29.438 1 97.94 303 GLY A O 1
ATOM 2284 N N . LYS A 1 304 ? 13.922 -32.375 -28.344 1 97.38 304 LYS A N 1
ATOM 2285 C CA . LYS A 1 304 ? 15.305 -32.5 -28.797 1 97.38 304 LYS A CA 1
ATOM 2286 C C . LYS A 1 304 ? 16.266 -32.594 -27.609 1 97.38 304 LYS A C 1
ATOM 2288 O O . LYS A 1 304 ? 15.867 -32.375 -26.469 1 97.38 304 LYS A O 1
ATOM 2293 N N . PRO A 1 305 ? 17.484 -33.062 -27.906 1 96.06 305 PRO A N 1
ATOM 2294 C CA . PRO A 1 305 ? 18.453 -33.188 -26.828 1 96.06 305 PRO A CA 1
ATOM 2295 C C . PRO A 1 305 ? 18.688 -31.875 -26.094 1 96.06 305 PRO A C 1
ATOM 2297 O O . PRO A 1 305 ? 18.547 -30.797 -26.672 1 96.06 305 PRO A O 1
ATOM 2300 N N . LEU A 1 306 ? 19.125 -32.031 -24.859 1 92.5 306 LEU A N 1
ATOM 2301 C CA . LEU A 1 306 ? 19.281 -30.891 -23.953 1 92.5 306 LEU A CA 1
ATOM 2302 C C . LEU A 1 306 ? 20.5 -30.062 -24.344 1 92.5 306 LEU A C 1
ATOM 2304 O O . LEU A 1 306 ? 21.391 -30.531 -25.062 1 92.5 306 LEU A O 1
ATOM 2308 N N . THR A 1 307 ? 20.672 -28.859 -23.812 1 89.75 307 THR A N 1
ATOM 2309 C CA . THR A 1 307 ? 21.781 -27.953 -24.078 1 89.75 307 THR A CA 1
ATOM 2310 C C . THR A 1 307 ? 22.969 -28.266 -23.156 1 89.75 307 THR A C 1
ATOM 2312 O O . THR A 1 307 ? 24.094 -27.844 -23.438 1 89.75 307 THR A O 1
ATOM 2315 N N . GLY A 1 308 ? 22.656 -28.812 -22 1 94.12 308 GLY A N 1
ATOM 2316 C CA . GLY A 1 308 ? 23.672 -29.047 -20.984 1 94.12 308 GLY A CA 1
ATOM 2317 C C . GLY A 1 308 ? 23.797 -27.891 -20 1 94.12 308 GLY A C 1
ATOM 2318 O O . GLY A 1 308 ? 24.625 -27.938 -19.078 1 94.12 308 GLY A O 1
ATOM 2319 N N . LYS A 1 309 ? 22.953 -26.938 -20.141 1 96.31 309 LYS A N 1
ATOM 2320 C CA . LYS A 1 309 ? 22.984 -25.766 -19.25 1 96.31 309 LYS A CA 1
ATOM 2321 C C . LYS A 1 309 ? 21.672 -25.625 -18.5 1 96.31 309 LYS A C 1
ATOM 2323 O O . LYS A 1 309 ? 20.625 -26.125 -18.938 1 96.31 309 LYS A O 1
ATOM 2328 N N . LEU A 1 310 ? 21.766 -25.031 -17.344 1 97.5 310 LEU A N 1
ATOM 2329 C CA . LEU A 1 310 ? 20.594 -24.656 -16.578 1 97.5 310 LEU A CA 1
ATOM 2330 C C . LEU A 1 310 ? 20.469 -23.125 -16.484 1 97.5 310 LEU A C 1
ATOM 2332 O O . LEU A 1 310 ? 21.469 -22.438 -16.328 1 97.5 310 LEU A O 1
ATOM 2336 N N . LYS A 1 311 ? 19.281 -22.656 -16.672 1 96.19 311 LYS A N 1
ATOM 2337 C CA . LYS A 1 311 ? 19 -21.25 -16.375 1 96.19 311 LYS A CA 1
ATOM 2338 C C . LYS A 1 311 ? 19.078 -20.984 -14.867 1 96.19 311 LYS A C 1
ATOM 2340 O O . LYS A 1 311 ? 18.625 -21.797 -14.062 1 96.19 311 LYS A O 1
ATOM 2345 N N . VAL A 1 312 ? 19.766 -19.906 -14.484 1 97.38 312 VAL A N 1
ATOM 2346 C CA . VAL A 1 312 ? 19.844 -19.453 -13.102 1 97.38 312 VAL A CA 1
ATOM 2347 C C . VAL A 1 312 ? 19.172 -18.094 -12.961 1 97.38 312 VAL A C 1
ATOM 2349 O O . VAL A 1 312 ? 19.5 -17.156 -13.688 1 97.38 312 VAL A O 1
ATOM 2352 N N . SER A 1 313 ? 18.188 -18.031 -12.102 1 96.56 313 SER A N 1
ATOM 2353 C CA . SER A 1 313 ? 17.594 -16.75 -11.758 1 96.56 313 SER A CA 1
ATOM 2354 C C . SER A 1 313 ? 18.359 -16.047 -10.648 1 96.56 313 SER A C 1
ATOM 2356 O O . SER A 1 313 ? 18.469 -16.562 -9.531 1 96.56 313 SER A O 1
ATOM 2358 N N . VAL A 1 314 ? 18.875 -14.875 -10.969 1 96.81 314 VAL A N 1
ATOM 2359 C CA . VAL A 1 314 ? 19.656 -14.094 -10.016 1 96.81 314 VAL A CA 1
ATOM 2360 C C . VAL A 1 314 ? 18.812 -12.93 -9.5 1 96.81 314 VAL A C 1
ATOM 2362 O O . VAL A 1 314 ? 18.453 -12.023 -10.258 1 96.81 314 VAL A O 1
ATOM 2365 N N . GLY A 1 315 ? 18.453 -13.047 -8.211 1 95.81 315 GLY A N 1
ATOM 2366 C CA . GLY A 1 315 ? 17.734 -11.961 -7.562 1 95.81 315 GLY A CA 1
ATOM 2367 C C . GLY A 1 315 ? 18.656 -10.961 -6.891 1 95.81 315 GLY A C 1
ATOM 2368 O O . GLY A 1 315 ? 19.625 -11.344 -6.234 1 95.81 315 GLY A O 1
ATOM 2369 N N . TYR A 1 316 ? 18.406 -9.656 -7.023 1 96 316 TYR A N 1
ATOM 2370 C CA . TYR A 1 316 ? 19.281 -8.648 -6.441 1 96 316 TYR A CA 1
ATOM 2371 C C . TYR A 1 316 ? 18.5 -7.391 -6.078 1 96 316 TYR A C 1
ATOM 2373 O O . TYR A 1 316 ? 17.406 -7.152 -6.617 1 96 316 TYR A O 1
ATOM 2381 N N . HIS A 1 317 ? 19.031 -6.676 -5.074 1 95.25 317 HIS A N 1
ATOM 2382 C CA . HIS A 1 317 ? 18.453 -5.387 -4.703 1 95.25 317 HIS A CA 1
ATOM 2383 C C . HIS A 1 317 ? 18.641 -4.359 -5.816 1 95.25 317 HIS A C 1
ATOM 2385 O O . HIS A 1 317 ? 19.766 -4.172 -6.309 1 95.25 317 HIS A O 1
ATOM 2391 N N . ASP A 1 318 ? 17.562 -3.758 -6.219 1 95.06 318 ASP A N 1
ATOM 2392 C CA . ASP A 1 318 ? 17.656 -2.805 -7.32 1 95.06 318 ASP A CA 1
ATOM 2393 C C . ASP A 1 318 ? 16.938 -1.497 -6.969 1 95.06 318 ASP A C 1
ATOM 2395 O O . ASP A 1 318 ? 16.109 -1.01 -7.738 1 95.06 318 ASP A O 1
ATOM 2399 N N . GLY A 1 319 ? 17.219 -0.967 -5.75 1 95.75 319 GLY A N 1
ATOM 2400 C CA . GLY A 1 319 ? 16.703 0.328 -5.336 1 95.75 319 GLY A CA 1
ATOM 2401 C C . GLY A 1 319 ? 15.344 0.245 -4.68 1 95.75 319 GLY A C 1
ATOM 2402 O O . GLY A 1 319 ? 15.039 -0.725 -3.98 1 95.75 319 GLY A O 1
ATOM 2403 N N . TYR A 1 320 ? 14.562 1.395 -4.77 1 97.25 320 TYR A N 1
ATOM 2404 C CA . TYR A 1 320 ? 13.258 1.525 -4.125 1 97.25 320 TYR A CA 1
ATOM 2405 C C . TYR A 1 320 ? 12.234 2.123 -5.078 1 97.25 320 TYR A C 1
ATOM 2407 O O . TYR A 1 320 ? 12.562 2.988 -5.895 1 97.25 320 TYR A O 1
ATOM 2415 N N . MET A 1 321 ? 11.062 1.589 -4.957 1 97.44 321 MET A N 1
ATOM 2416 C CA . MET A 1 321 ? 9.938 2.137 -5.707 1 97.44 321 MET A CA 1
ATOM 2417 C C . MET A 1 321 ? 9.125 3.105 -4.848 1 97.44 321 MET A C 1
ATOM 2419 O O . MET A 1 321 ? 8.758 2.779 -3.721 1 97.44 321 MET A O 1
ATOM 2423 N N . ALA A 1 322 ? 8.969 4.34 -5.324 1 98 322 ALA A N 1
ATOM 2424 C CA . ALA A 1 322 ? 8.023 5.301 -4.766 1 98 322 ALA A CA 1
ATOM 2425 C C . ALA A 1 322 ? 6.727 5.32 -5.566 1 98 322 ALA A C 1
ATOM 2427 O O . ALA A 1 322 ? 6.746 5.438 -6.793 1 98 322 ALA A O 1
ATOM 2428 N N . ASP A 1 323 ? 5.637 5.148 -4.922 1 97.75 323 ASP A N 1
ATOM 2429 C CA . ASP A 1 323 ? 4.312 5.207 -5.531 1 97.75 323 ASP A CA 1
ATOM 2430 C C . ASP A 1 323 ? 3.352 6.039 -4.684 1 97.75 323 ASP A C 1
ATOM 2432 O O . ASP A 1 323 ? 3.025 5.656 -3.555 1 97.75 323 ASP A O 1
ATOM 2436 N N . ALA A 1 324 ? 2.932 7.137 -5.211 1 98.38 324 ALA A N 1
ATOM 2437 C CA . ALA A 1 324 ? 1.981 8.008 -4.531 1 98.38 324 ALA A CA 1
ATOM 2438 C C . ALA A 1 324 ? 0.829 8.398 -5.453 1 98.38 324 ALA A C 1
ATOM 2440 O O . ALA A 1 324 ? 1.03 8.617 -6.648 1 98.38 324 ALA A O 1
ATOM 2441 N N . GLN A 1 325 ? -0.351 8.5 -4.863 1 98.5 325 GLN A N 1
ATOM 2442 C CA . GLN A 1 325 ? -1.528 8.758 -5.684 1 98.5 325 GLN A CA 1
ATOM 2443 C C . GLN A 1 325 ? -2.477 9.742 -4.992 1 98.5 325 GLN A C 1
ATOM 2445 O O . GLN A 1 325 ? -2.516 9.812 -3.764 1 98.5 325 GLN A O 1
ATOM 2450 N N . ILE A 1 326 ? -3.229 10.469 -5.762 1 98.56 326 ILE A N 1
ATOM 2451 C CA . ILE A 1 326 ? -4.254 11.391 -5.285 1 98.56 326 ILE A CA 1
ATOM 2452 C C . ILE A 1 326 ? -5.383 11.484 -6.309 1 98.56 326 ILE A C 1
ATOM 2454 O O . ILE A 1 326 ? -5.137 11.453 -7.516 1 98.56 326 ILE A O 1
ATOM 2458 N N . SER A 1 327 ? -6.629 11.664 -5.875 1 98.25 327 SER A N 1
ATOM 2459 C CA . SER A 1 327 ? -7.781 11.68 -6.766 1 98.25 327 SER A CA 1
ATOM 2460 C C . SER A 1 327 ? -8.305 13.102 -6.969 1 98.25 327 SER A C 1
ATOM 2462 O O . SER A 1 327 ? -8.227 13.93 -6.062 1 98.25 327 SER A O 1
ATOM 2464 N N . TYR A 1 328 ? -8.789 13.383 -8.102 1 97.31 328 TYR A N 1
ATOM 2465 C CA . TYR A 1 328 ? -9.555 14.578 -8.453 1 97.31 328 TYR A CA 1
ATOM 2466 C C . TYR A 1 328 ? -10.891 14.211 -9.086 1 97.31 328 TYR A C 1
ATOM 2468 O O . TYR A 1 328 ? -10.969 13.266 -9.867 1 97.31 328 TYR A O 1
ATOM 2476 N N . GLY A 1 329 ? -11.938 14.891 -8.758 1 94.31 329 GLY A N 1
ATOM 2477 C CA . GLY A 1 329 ? -13.273 14.688 -9.312 1 94.31 329 GLY A CA 1
ATOM 2478 C C . GLY A 1 329 ? -14.008 15.984 -9.578 1 94.31 329 GLY A C 1
ATOM 2479 O O . GLY A 1 329 ? -13.656 17.031 -9.031 1 94.31 329 GLY A O 1
ATOM 2480 N N . GLY A 1 330 ? -14.977 15.898 -10.508 1 91.88 330 GLY A N 1
ATOM 2481 C CA . GLY A 1 330 ? -15.859 17.031 -10.734 1 91.88 330 GLY A CA 1
ATOM 2482 C C . GLY A 1 330 ? -15.344 17.984 -11.805 1 91.88 330 GLY A C 1
ATOM 2483 O O . GLY A 1 330 ? -14.758 17.547 -12.797 1 91.88 330 GLY A O 1
ATOM 2484 N N . SER A 1 331 ? -15.547 19.234 -11.586 1 92.38 331 SER A N 1
ATOM 2485 C CA . SER A 1 331 ? -15.242 20.266 -12.586 1 92.38 331 SER A CA 1
ATOM 2486 C C . SER A 1 331 ? -13.742 20.406 -12.789 1 92.38 331 SER A C 1
ATOM 2488 O O . SER A 1 331 ? -12.977 20.375 -11.82 1 92.38 331 SER A O 1
ATOM 2490 N N . HIS A 1 332 ? -13.336 20.484 -14.039 1 94.31 332 HIS A N 1
ATOM 2491 C CA . HIS A 1 332 ? -11.961 20.766 -14.438 1 94.31 332 HIS A CA 1
ATOM 2492 C C . HIS A 1 332 ? -11.008 19.703 -13.898 1 94.31 332 HIS A C 1
ATOM 2494 O O . HIS A 1 332 ? -9.906 20.016 -13.445 1 94.31 332 HIS A O 1
ATOM 2500 N N . VAL A 1 333 ? -11.516 18.531 -13.914 1 93.62 333 VAL A N 1
ATOM 2501 C CA . VAL A 1 333 ? -10.805 17.422 -13.305 1 93.62 333 VAL A CA 1
ATOM 2502 C C . VAL A 1 333 ? -9.445 17.234 -13.984 1 93.62 333 VAL A C 1
ATOM 2504 O O . VAL A 1 333 ? -8.422 17.094 -13.312 1 93.62 333 VAL A O 1
ATOM 2507 N N . LEU A 1 334 ? -9.398 17.266 -15.266 1 93.19 334 LEU A N 1
ATOM 2508 C CA . LEU A 1 334 ? -8.156 17.031 -15.992 1 93.19 334 LEU A CA 1
ATOM 2509 C C . LEU A 1 334 ? -7.199 18.203 -15.797 1 93.19 334 LEU A C 1
ATOM 2511 O O . LEU A 1 334 ? -5.988 18.016 -15.648 1 93.19 334 LEU A O 1
ATOM 2515 N N . GLU A 1 335 ? -7.75 19.406 -15.82 1 95.75 335 GLU A N 1
ATOM 2516 C CA . GLU A 1 335 ? -6.93 20.594 -15.609 1 95.75 335 GLU A CA 1
ATOM 2517 C C . GLU A 1 335 ? -6.285 20.594 -14.227 1 95.75 335 GLU A C 1
ATOM 2519 O O . GLU A 1 335 ? -5.102 20.906 -14.086 1 95.75 335 GLU A O 1
ATOM 2524 N N . ARG A 1 336 ? -7.031 20.219 -13.25 1 97.38 336 ARG A N 1
ATOM 2525 C CA . ARG A 1 336 ? -6.508 20.156 -11.891 1 97.38 336 ARG A CA 1
ATOM 2526 C C . ARG A 1 336 ? -5.438 19.062 -11.766 1 97.38 336 ARG A C 1
ATOM 2528 O O . ARG A 1 336 ? -4.395 19.281 -11.148 1 97.38 336 ARG A O 1
ATOM 2535 N N . ALA A 1 337 ? -5.684 17.922 -12.391 1 96.69 337 ALA A N 1
ATOM 2536 C CA . ALA A 1 337 ? -4.715 16.828 -12.344 1 96.69 337 ALA A CA 1
ATOM 2537 C C . ALA A 1 337 ? -3.418 17.219 -13.047 1 96.69 337 ALA A C 1
ATOM 2539 O O . ALA A 1 337 ? -2.326 16.938 -12.547 1 96.69 337 ALA A O 1
ATOM 2540 N N . LYS A 1 338 ? -3.553 17.844 -14.188 1 95.94 338 LYS A N 1
ATOM 2541 C CA . LYS A 1 338 ? -2.377 18.281 -14.93 1 95.94 338 LYS A CA 1
ATOM 2542 C C . LYS A 1 338 ? -1.596 19.328 -14.141 1 95.94 338 LYS A C 1
ATOM 2544 O O . LYS A 1 338 ? -0.363 19.312 -14.133 1 95.94 338 LYS A O 1
ATOM 2549 N N . LEU A 1 339 ? -2.346 20.219 -13.523 1 98 339 LEU A N 1
ATOM 2550 C CA . LEU A 1 339 ? -1.708 21.234 -12.672 1 98 339 LEU A CA 1
ATOM 2551 C C . LEU A 1 339 ? -0.932 20.562 -11.539 1 98 339 LEU A C 1
ATOM 2553 O O . LEU A 1 339 ? 0.185 20.984 -11.227 1 98 339 LEU A O 1
ATOM 2557 N N . ALA A 1 340 ? -1.505 19.547 -10.906 1 98.44 340 ALA A N 1
ATOM 2558 C CA . ALA A 1 340 ? -0.828 18.781 -9.859 1 98.44 340 ALA A CA 1
ATOM 2559 C C . ALA A 1 340 ? 0.483 18.188 -10.367 1 98.44 340 ALA A C 1
ATOM 2561 O O . ALA A 1 340 ? 1.509 18.266 -9.688 1 98.44 340 ALA A O 1
ATOM 2562 N N . ILE A 1 341 ? 0.431 17.641 -11.562 1 97.75 341 ILE A N 1
ATOM 2563 C CA . ILE A 1 341 ? 1.619 17.047 -12.164 1 97.75 341 ILE A CA 1
ATOM 2564 C C . ILE A 1 341 ? 2.697 18.109 -12.336 1 97.75 341 ILE A C 1
ATOM 2566 O O . ILE A 1 341 ? 3.859 17.891 -11.984 1 97.75 341 ILE A O 1
ATOM 2570 N N . GLU A 1 342 ? 2.33 19.25 -12.812 1 97.38 342 GLU A N 1
ATOM 2571 C CA . GLU A 1 342 ? 3.281 20.344 -13.039 1 97.38 342 GLU A CA 1
ATOM 2572 C C . GLU A 1 342 ? 3.916 20.797 -11.727 1 97.38 342 GLU A C 1
ATOM 2574 O O . GLU A 1 342 ? 5.117 21.078 -11.68 1 97.38 342 GLU A O 1
ATOM 2579 N N . ILE A 1 343 ? 3.148 20.906 -10.719 1 97.62 343 ILE A N 1
ATOM 2580 C CA . ILE A 1 343 ? 3.635 21.312 -9.406 1 97.62 343 ILE A CA 1
ATOM 2581 C C . ILE A 1 343 ? 4.691 20.312 -8.922 1 97.62 343 ILE A C 1
ATOM 2583 O O . ILE A 1 343 ? 5.773 20.719 -8.484 1 97.62 343 ILE A O 1
ATOM 2587 N N . ILE A 1 344 ? 4.395 19 -9.016 1 96.94 344 ILE A N 1
ATOM 2588 C CA . ILE A 1 344 ? 5.312 17.969 -8.547 1 96.94 344 ILE A CA 1
ATOM 2589 C C . ILE A 1 344 ? 6.609 18.031 -9.352 1 96.94 344 ILE A C 1
ATOM 2591 O O . ILE A 1 344 ? 7.699 17.953 -8.781 1 96.94 344 ILE A O 1
ATOM 2595 N N . LYS A 1 345 ? 6.465 18.188 -10.664 1 95.31 345 LYS A N 1
ATOM 2596 C CA . LYS A 1 345 ? 7.652 18.266 -11.508 1 95.31 345 LYS A CA 1
ATOM 2597 C C . LYS A 1 345 ? 8.539 19.438 -11.094 1 95.31 345 LYS A C 1
ATOM 2599 O O . LYS A 1 345 ? 9.758 19.281 -10.984 1 95.31 345 LYS A O 1
ATOM 2604 N N . GLU A 1 346 ? 7.957 20.547 -10.859 1 94.81 346 GLU A N 1
ATOM 2605 C CA . GLU A 1 346 ? 8.703 21.734 -10.445 1 94.81 346 GLU A CA 1
ATOM 2606 C C . GLU A 1 346 ? 9.414 21.5 -9.117 1 94.81 346 GLU A C 1
ATOM 2608 O O . GLU A 1 346 ? 10.586 21.844 -8.969 1 94.81 346 GLU A O 1
ATOM 2613 N N . ARG A 1 347 ? 8.773 20.953 -8.219 1 94.5 347 ARG A N 1
ATOM 2614 C CA . ARG A 1 347 ? 9.328 20.734 -6.883 1 94.5 347 ARG A CA 1
ATOM 2615 C C . ARG A 1 347 ? 10.461 19.703 -6.918 1 94.5 347 ARG A C 1
ATOM 2617 O O . ARG A 1 347 ? 11.461 19.859 -6.211 1 94.5 347 ARG A O 1
ATOM 2624 N N . LEU A 1 348 ? 10.258 18.672 -7.668 1 91.5 348 LEU A N 1
ATOM 2625 C CA . LEU A 1 348 ? 11.312 17.672 -7.797 1 91.5 348 LEU A CA 1
ATOM 2626 C C . LEU A 1 348 ? 12.586 18.297 -8.367 1 91.5 348 LEU A C 1
ATOM 2628 O O . LEU A 1 348 ? 13.695 17.938 -7.953 1 91.5 348 LEU A O 1
ATOM 2632 N N . ARG A 1 349 ? 12.445 19.219 -9.273 1 90.19 349 ARG A N 1
ATOM 2633 C CA . ARG A 1 349 ? 13.586 19.922 -9.844 1 90.19 349 ARG A CA 1
ATOM 2634 C C . ARG A 1 349 ? 14.273 20.781 -8.789 1 90.19 349 ARG A C 1
ATOM 2636 O O . ARG A 1 349 ? 15.5 20.781 -8.68 1 90.19 349 ARG A O 1
ATOM 2643 N N . SER A 1 350 ? 13.492 21.406 -8.016 1 89.81 350 SER A N 1
ATOM 2644 C CA . SER A 1 350 ? 14.023 22.312 -7 1 89.81 350 SER A CA 1
ATOM 2645 C C . SER A 1 350 ? 14.742 21.547 -5.898 1 89.81 350 SER A C 1
ATOM 2647 O O . SER A 1 350 ? 15.711 22.062 -5.316 1 89.81 350 SER A O 1
ATOM 2649 N N . MET A 1 351 ? 14.266 20.344 -5.559 1 87.75 351 MET A N 1
ATOM 2650 C CA . MET A 1 351 ? 14.844 19.531 -4.492 1 87.75 351 MET A CA 1
ATOM 2651 C C . MET A 1 351 ? 16.031 18.734 -5 1 87.75 351 MET A C 1
ATOM 2653 O O . MET A 1 351 ? 16.75 18.109 -4.215 1 87.75 351 MET A O 1
ATOM 2657 N N . ASP A 1 352 ? 16.297 18.703 -6.203 1 86.25 352 ASP A N 1
ATOM 2658 C CA . ASP A 1 352 ? 17.359 17.922 -6.832 1 86.25 352 ASP A CA 1
ATOM 2659 C C . ASP A 1 352 ? 17.25 16.453 -6.453 1 86.25 352 ASP A C 1
ATOM 2661 O O . ASP A 1 352 ? 18.234 15.836 -6.047 1 86.25 352 ASP A O 1
ATOM 2665 N N . LEU A 1 353 ? 16.078 15.977 -6.422 1 87.38 353 LEU A N 1
ATOM 2666 C CA . LEU A 1 353 ? 15.859 14.57 -6.105 1 87.38 353 LEU A CA 1
ATOM 2667 C C . LEU A 1 353 ? 16.266 13.68 -7.273 1 87.38 353 LEU A C 1
ATOM 2669 O O . LEU A 1 353 ? 15.859 13.914 -8.414 1 87.38 353 LEU A O 1
ATOM 2673 N N . GLU A 1 354 ? 17.109 12.719 -6.992 1 87.56 354 GLU A N 1
ATOM 2674 C CA . GLU A 1 354 ? 17.531 11.781 -8.031 1 87.56 354 GLU A CA 1
ATOM 2675 C C . GLU A 1 354 ? 16.531 10.648 -8.188 1 87.56 354 GLU A C 1
ATOM 2677 O O . GLU A 1 354 ? 16.391 9.805 -7.297 1 87.56 354 GLU A O 1
ATOM 2682 N N . VAL A 1 355 ? 15.828 10.656 -9.266 1 91.25 355 VAL A N 1
ATOM 2683 C CA . VAL A 1 355 ? 14.844 9.609 -9.539 1 91.25 355 VAL A CA 1
ATOM 2684 C C . VAL A 1 355 ? 15.133 8.977 -10.898 1 91.25 355 VAL A C 1
ATOM 2686 O O . VAL A 1 355 ? 15.688 9.625 -11.789 1 91.25 355 VAL A O 1
ATOM 2689 N N . GLU A 1 356 ? 14.883 7.695 -10.945 1 92.25 356 GLU A N 1
ATOM 2690 C CA . GLU A 1 356 ? 14.969 6.941 -12.188 1 92.25 356 GLU A CA 1
ATOM 2691 C C . GLU A 1 356 ? 13.586 6.496 -12.656 1 92.25 356 GLU A C 1
ATOM 2693 O O . GLU A 1 356 ? 12.742 6.113 -11.844 1 92.25 356 GLU A O 1
ATOM 2698 N N . ASP A 1 357 ? 13.266 6.613 -13.992 1 92.44 357 ASP A N 1
ATOM 2699 C CA . ASP A 1 357 ? 12.062 6.047 -14.609 1 92.44 357 ASP A CA 1
ATOM 2700 C C . ASP A 1 357 ? 10.797 6.617 -13.969 1 92.44 357 ASP A C 1
ATOM 2702 O O . ASP A 1 357 ? 9.914 5.867 -13.57 1 92.44 357 ASP A O 1
ATOM 2706 N N . ILE A 1 358 ? 10.664 7.938 -13.789 1 95.19 358 ILE A N 1
ATOM 2707 C CA . ILE A 1 358 ? 9.508 8.539 -13.148 1 95.19 358 ILE A CA 1
ATOM 2708 C C . ILE A 1 358 ? 8.328 8.555 -14.117 1 95.19 358 ILE A C 1
ATOM 2710 O O . ILE A 1 358 ? 8.492 8.852 -15.297 1 95.19 358 ILE A O 1
ATOM 2714 N N . LEU A 1 359 ? 7.203 8.125 -13.695 1 95.44 359 LEU A N 1
ATOM 2715 C CA . LEU A 1 359 ? 5.965 8.094 -14.469 1 95.44 359 LEU A CA 1
ATOM 2716 C C . LEU A 1 359 ? 4.887 8.938 -13.797 1 95.44 359 LEU A C 1
ATOM 2718 O O . LEU A 1 359 ? 4.77 8.945 -12.57 1 95.44 359 LEU A O 1
ATOM 2722 N N . PHE A 1 360 ? 4.16 9.688 -14.602 1 96.5 360 PHE A N 1
ATOM 2723 C CA . PHE A 1 360 ? 2.953 10.398 -14.203 1 96.5 360 PHE A CA 1
ATOM 2724 C C . PHE A 1 360 ? 1.729 9.828 -14.906 1 96.5 360 PHE A C 1
ATOM 2726 O O . PHE A 1 360 ? 1.52 10.078 -16.094 1 96.5 360 PHE A O 1
ATOM 2733 N N . ASP A 1 361 ? 0.941 9.109 -14.164 1 95.31 361 ASP A N 1
ATOM 2734 C CA . ASP A 1 361 ? -0.213 8.438 -14.758 1 95.31 361 ASP A CA 1
ATOM 2735 C C . ASP A 1 361 ? -1.52 9.047 -14.25 1 95.31 361 ASP A C 1
ATOM 2737 O O . ASP A 1 361 ? -1.631 9.406 -13.078 1 95.31 361 ASP A O 1
ATOM 2741 N N . LEU A 1 362 ? -2.416 9.164 -15.164 1 95.19 362 LEU A N 1
ATOM 2742 C CA . LEU A 1 362 ? -3.805 9.43 -14.805 1 95.19 362 LEU A CA 1
ATOM 2743 C C . LEU A 1 362 ? -4.656 8.18 -14.961 1 95.19 362 LEU A C 1
ATOM 2745 O O . LEU A 1 362 ? -5.152 7.887 -16.047 1 95.19 362 LEU A O 1
ATOM 2749 N N . ILE A 1 363 ? -4.82 7.453 -13.875 1 95.12 363 ILE A N 1
ATOM 2750 C CA . ILE A 1 363 ? -5.613 6.23 -13.883 1 95.12 363 ILE A CA 1
ATOM 2751 C C . ILE A 1 363 ? -7.047 6.543 -14.305 1 95.12 363 ILE A C 1
ATOM 2753 O O . ILE A 1 363 ? -7.695 7.414 -13.719 1 95.12 363 ILE A O 1
ATOM 2757 N N . GLY A 1 364 ? -7.551 5.828 -15.211 1 91.12 364 GLY A N 1
ATOM 2758 C CA . GLY A 1 364 ? -8.836 6.094 -15.852 1 91.12 364 GLY A CA 1
ATOM 2759 C C . GLY A 1 364 ? -8.703 6.789 -17.188 1 91.12 364 GLY A C 1
ATOM 2760 O O . GLY A 1 364 ? -9.688 6.941 -17.922 1 91.12 364 GLY A O 1
ATOM 2761 N N . VAL A 1 365 ? -7.508 7.207 -17.5 1 91.31 365 VAL A N 1
ATOM 2762 C CA . VAL A 1 365 ? -7.301 7.941 -18.734 1 91.31 365 VAL A CA 1
ATOM 2763 C C . VAL A 1 365 ? -6.137 7.332 -19.516 1 91.31 365 VAL A C 1
ATOM 2765 O O . VAL A 1 365 ? -6.301 6.891 -20.656 1 91.31 365 VAL A O 1
ATOM 2768 N N . ASN A 1 366 ? -4.945 7.191 -18.844 1 91.44 366 ASN A N 1
ATOM 2769 C CA . ASN A 1 366 ? -3.783 6.805 -19.641 1 91.44 366 ASN A CA 1
ATOM 2770 C C . ASN A 1 366 ? -2.791 5.984 -18.828 1 91.44 366 ASN A C 1
ATOM 2772 O O . ASN A 1 366 ? -1.591 5.992 -19.094 1 91.44 366 ASN A O 1
ATOM 2776 N N . SER A 1 367 ? -3.172 5.34 -17.812 1 92.31 367 SER A N 1
ATOM 2777 C CA . SER A 1 367 ? -2.25 4.602 -16.953 1 92.31 367 SER A CA 1
ATOM 2778 C C . SER A 1 367 ? -1.769 3.322 -17.641 1 92.31 367 SER A C 1
ATOM 2780 O O . SER A 1 367 ? -0.664 2.848 -17.359 1 92.31 367 SER A O 1
ATOM 2782 N N . LEU A 1 368 ? -2.52 2.725 -18.516 1 91.25 368 LEU A N 1
ATOM 2783 C CA . LEU A 1 368 ? -2.146 1.479 -19.172 1 91.25 368 LEU A CA 1
ATOM 2784 C C . LEU A 1 368 ? -1.652 1.743 -20.594 1 91.25 368 LEU A C 1
ATOM 2786 O O . LEU A 1 368 ? -0.844 0.979 -21.125 1 91.25 368 LEU A O 1
ATOM 2790 N N . PHE A 1 369 ? -2.229 2.689 -21.219 1 87.56 369 PHE A N 1
ATOM 2791 C CA . PHE A 1 369 ? -1.875 3.023 -22.594 1 87.56 369 PHE A CA 1
ATOM 2792 C C . PHE A 1 369 ? -1.343 4.449 -22.688 1 87.56 369 PHE A C 1
ATOM 2794 O O . PHE A 1 369 ? -2.113 5.395 -22.859 1 87.56 369 PHE A O 1
ATOM 2801 N N . LYS A 1 370 ? 0.002 4.383 -22.703 1 78.81 370 LYS A N 1
ATOM 2802 C CA . LYS A 1 370 ? 0.639 5.695 -22.734 1 78.81 370 LYS A CA 1
ATOM 2803 C C . LYS A 1 370 ? 0.359 6.398 -24.062 1 78.81 370 LYS A C 1
ATOM 2805 O O . LYS A 1 370 ? 0.247 5.75 -25.109 1 78.81 370 LYS A O 1
ATOM 2810 N N . GLY A 1 371 ? -0.068 7.586 -24.125 1 70.69 371 GLY A N 1
ATOM 2811 C CA . GLY A 1 371 ? -0.236 8.367 -25.344 1 70.69 371 GLY A CA 1
ATOM 2812 C C . GLY A 1 371 ? -1.673 8.406 -25.844 1 70.69 371 GLY A C 1
ATOM 2813 O O . GLY A 1 371 ? -1.986 9.109 -26.797 1 70.69 371 GLY A O 1
ATOM 2814 N N . ASN A 1 372 ? -2.396 7.43 -25.297 1 62.56 372 ASN A N 1
ATOM 2815 C CA . ASN A 1 372 ? -3.789 7.453 -25.734 1 62.56 372 ASN A CA 1
ATOM 2816 C C . ASN A 1 372 ? -4.48 8.75 -25.312 1 62.56 372 ASN A C 1
ATOM 2818 O O . ASN A 1 372 ? -4.348 9.195 -24.172 1 62.56 372 ASN A O 1
ATOM 2822 N N . GLU A 1 373 ? -4.695 9.555 -26.266 1 63.25 373 GLU A N 1
ATOM 2823 C CA . GLU A 1 373 ? -5.539 10.711 -26 1 63.25 373 GLU A CA 1
ATOM 2824 C C . GLU A 1 373 ? -7.008 10.312 -25.906 1 63.25 373 GLU A C 1
ATOM 2826 O O . GLU A 1 373 ? -7.547 9.664 -26.797 1 63.25 373 GLU A O 1
ATOM 2831 N N . THR A 1 374 ? -7.465 10.172 -24.703 1 62.41 374 THR A N 1
ATOM 2832 C CA . THR A 1 374 ? -8.867 9.781 -24.578 1 62.41 374 THR A CA 1
ATOM 2833 C C . THR A 1 374 ? -9.781 10.93 -24.984 1 62.41 374 THR A C 1
ATOM 2835 O O . THR A 1 374 ? -9.492 12.094 -24.703 1 62.41 374 THR A O 1
ATOM 2838 N N . LYS A 1 375 ? -10.695 10.672 -25.828 1 65.31 375 LYS A N 1
ATOM 2839 C CA . LYS A 1 375 ? -11.727 11.641 -26.172 1 65.31 375 LYS A CA 1
ATOM 2840 C C . LYS A 1 375 ? -12.758 11.773 -25.047 1 65.31 375 LYS A C 1
ATOM 2842 O O . LYS A 1 375 ? -13.609 12.656 -25.078 1 65.31 375 LYS A O 1
ATOM 2847 N N . ALA A 1 376 ? -12.461 10.945 -24.031 1 66.75 376 ALA A N 1
ATOM 2848 C CA . ALA A 1 376 ? -13.453 10.953 -22.969 1 66.75 376 ALA A CA 1
ATOM 2849 C C . ALA A 1 376 ? -13.172 12.07 -21.969 1 66.75 376 ALA A C 1
ATOM 2851 O O . ALA A 1 376 ? -12.016 12.461 -21.766 1 66.75 376 ALA A O 1
ATOM 2852 N N . SER A 1 377 ? -14.227 12.805 -21.625 1 78.12 377 SER A N 1
ATOM 2853 C CA . SER A 1 377 ? -14.18 13.75 -20.516 1 78.12 377 SER A CA 1
ATOM 2854 C C . SER A 1 377 ? -14.5 13.055 -19.188 1 78.12 377 SER A C 1
ATOM 2856 O O . SER A 1 377 ? -15.664 12.953 -18.812 1 78.12 377 SER A O 1
ATOM 2858 N N . PRO A 1 378 ? -13.406 12.68 -18.547 1 86 378 PRO A N 1
ATOM 2859 C CA . PRO A 1 378 ? -13.664 11.922 -17.312 1 86 378 PRO A CA 1
ATOM 2860 C C . PRO A 1 378 ? -14.281 12.773 -16.203 1 86 378 PRO A C 1
ATOM 2862 O O . PRO A 1 378 ? -14.07 13.992 -16.172 1 86 378 PRO A O 1
ATOM 2865 N N . THR A 1 379 ? -15.078 12.148 -15.367 1 89.31 379 THR A N 1
ATOM 2866 C CA . THR A 1 379 ? -15.648 12.812 -14.203 1 89.31 379 THR A CA 1
ATOM 2867 C C . THR A 1 379 ? -14.727 12.688 -13 1 89.31 379 THR A C 1
ATOM 2869 O O . THR A 1 379 ? -14.883 13.406 -12.016 1 89.31 379 THR A O 1
ATOM 2872 N N . GLU A 1 380 ? -13.805 11.758 -13.094 1 93.38 380 GLU A N 1
ATOM 2873 C CA . GLU A 1 380 ? -12.805 11.555 -12.055 1 93.38 380 GLU A CA 1
ATOM 2874 C C . GLU A 1 380 ? -11.516 10.984 -12.633 1 93.38 380 GLU A C 1
ATOM 2876 O O . GLU A 1 380 ? -11.523 10.367 -13.695 1 93.38 380 GLU A O 1
ATOM 2881 N N . VAL A 1 381 ? -10.43 11.234 -11.977 1 94.25 381 VAL A N 1
ATOM 2882 C CA . VAL A 1 381 ? -9.141 10.641 -12.312 1 94.25 381 VAL A CA 1
ATOM 2883 C C . VAL A 1 381 ? -8.312 10.445 -11.047 1 94.25 381 VAL A C 1
ATOM 2885 O O . VAL A 1 381 ? -8.539 11.125 -10.039 1 94.25 381 VAL A O 1
ATOM 2888 N N . ARG A 1 382 ? -7.535 9.469 -11.039 1 97.38 382 ARG A N 1
ATOM 2889 C CA . ARG A 1 382 ? -6.539 9.297 -9.984 1 97.38 382 ARG A CA 1
ATOM 2890 C C . ARG A 1 382 ? -5.129 9.484 -10.531 1 97.38 382 ARG A C 1
ATOM 2892 O O . ARG A 1 38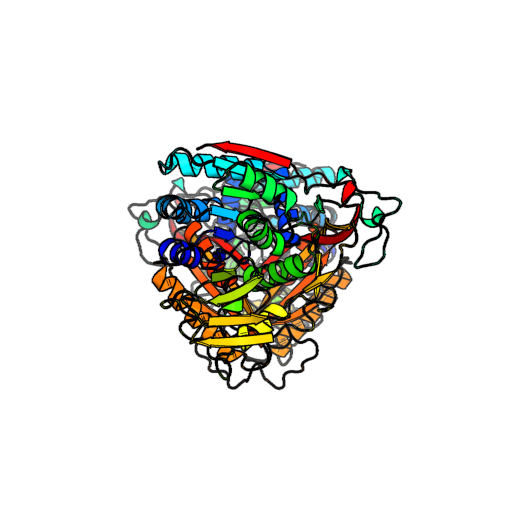2 ? -4.703 8.75 -11.43 1 97.38 382 ARG A O 1
ATOM 2899 N N . LEU A 1 383 ? -4.461 10.523 -10.055 1 98 383 LEU A N 1
ATOM 2900 C CA . LEU A 1 383 ? -3.068 10.766 -10.422 1 98 383 LEU A CA 1
ATOM 2901 C C . LEU A 1 383 ? -2.137 9.82 -9.664 1 98 383 LEU A C 1
ATOM 2903 O O . LEU A 1 383 ? -2.244 9.68 -8.445 1 98 383 LEU A O 1
ATOM 2907 N N . ARG A 1 384 ? -1.302 9.156 -10.383 1 97.88 384 ARG A N 1
ATOM 2908 C CA . ARG A 1 384 ? -0.242 8.344 -9.797 1 97.88 384 ARG A CA 1
ATOM 2909 C C . ARG A 1 384 ? 1.133 8.836 -10.234 1 97.88 384 ARG A C 1
ATOM 2911 O O . ARG A 1 384 ? 1.381 9.023 -11.43 1 97.88 384 ARG A O 1
ATOM 2918 N N . VAL A 1 385 ? 1.946 9.086 -9.289 1 98 385 VAL A N 1
ATOM 2919 C CA . VAL A 1 385 ? 3.363 9.344 -9.531 1 98 385 VAL A CA 1
ATOM 2920 C C . VAL A 1 385 ? 4.195 8.164 -9.023 1 98 385 VAL A C 1
ATOM 2922 O O . VAL A 1 385 ? 4.172 7.852 -7.832 1 98 385 VAL A O 1
ATOM 2925 N N . ALA A 1 386 ? 4.879 7.531 -9.93 1 97.19 386 ALA A N 1
ATOM 2926 C CA . ALA A 1 386 ? 5.723 6.387 -9.594 1 97.19 386 ALA A CA 1
ATOM 2927 C C . ALA A 1 386 ? 7.141 6.578 -10.117 1 97.19 386 ALA A C 1
ATOM 2929 O O . ALA A 1 386 ? 7.336 7.082 -11.227 1 97.19 386 ALA A O 1
ATOM 2930 N N . ALA A 1 387 ? 8.07 6.227 -9.281 1 97.62 387 ALA A N 1
ATOM 2931 C CA . ALA A 1 387 ? 9.469 6.359 -9.695 1 97.62 387 ALA A CA 1
ATOM 2932 C C . ALA A 1 387 ? 10.352 5.348 -8.984 1 97.62 387 ALA A C 1
ATOM 2934 O O . ALA A 1 387 ? 9.984 4.828 -7.926 1 97.62 387 ALA A O 1
ATOM 2935 N N . LYS A 1 388 ? 11.453 5.027 -9.578 1 97.31 388 LYS A N 1
ATOM 2936 C CA . LYS A 1 388 ? 12.523 4.273 -8.938 1 97.31 388 LYS A CA 1
ATOM 2937 C C . LYS A 1 388 ? 13.594 5.207 -8.367 1 97.31 388 LYS A C 1
ATOM 2939 O O . LYS A 1 388 ? 13.945 6.211 -8.992 1 97.31 388 LYS A O 1
ATOM 2944 N N . THR A 1 389 ? 14.016 4.93 -7.145 1 96.75 389 THR A N 1
ATOM 2945 C CA . THR A 1 389 ? 15.086 5.688 -6.508 1 96.75 389 THR A CA 1
ATOM 2946 C C . THR A 1 389 ? 16.188 4.758 -6 1 96.75 389 THR A C 1
ATOM 2948 O O . THR A 1 389 ? 15.969 3.551 -5.871 1 96.75 389 THR A O 1
ATOM 2951 N N . LYS A 1 390 ? 17.375 5.297 -5.758 1 94.44 390 LYS A N 1
ATOM 2952 C CA . LYS A 1 390 ? 18.484 4.504 -5.23 1 94.44 390 LYS A CA 1
ATOM 2953 C C . LYS A 1 390 ? 18.312 4.258 -3.734 1 94.44 390 LYS A C 1
ATOM 2955 O O . LYS A 1 390 ? 18.734 3.217 -3.223 1 94.44 390 LYS A O 1
ATOM 2960 N N . SER A 1 391 ? 17.703 5.254 -3.072 1 94.94 391 SER A N 1
ATOM 2961 C CA . SER A 1 391 ? 17.578 5.133 -1.623 1 94.94 391 SER A CA 1
ATOM 2962 C C . SER A 1 391 ? 16.125 5.199 -1.179 1 94.94 391 SER A C 1
ATOM 2964 O O . SER A 1 391 ? 15.281 5.785 -1.867 1 94.94 391 SER A O 1
ATOM 2966 N N . ARG A 1 392 ? 15.914 4.578 -0.063 1 96.19 392 ARG A N 1
ATOM 2967 C CA . ARG A 1 392 ? 14.586 4.633 0.546 1 96.19 392 ARG A CA 1
ATOM 2968 C C . ARG A 1 392 ? 14.211 6.062 0.904 1 96.19 392 ARG A C 1
ATOM 2970 O O . ARG A 1 392 ? 13.039 6.449 0.791 1 96.19 392 ARG A O 1
ATOM 2977 N N . LYS A 1 393 ? 15.156 6.848 1.37 1 94.25 393 LYS A N 1
ATOM 2978 C CA . LYS A 1 393 ? 14.938 8.227 1.782 1 94.25 393 LYS A CA 1
ATOM 2979 C C . LYS A 1 393 ? 14.391 9.062 0.628 1 94.25 393 LYS A C 1
ATOM 2981 O O . LYS A 1 393 ? 13.43 9.82 0.799 1 94.25 393 LYS A O 1
ATOM 2986 N N . GLU A 1 394 ? 14.961 8.891 -0.521 1 94.88 394 GLU A N 1
ATOM 2987 C CA . GLU A 1 394 ? 14.508 9.641 -1.692 1 94.88 394 GLU A CA 1
ATOM 2988 C C . GLU A 1 394 ? 13.102 9.219 -2.105 1 94.88 394 GLU A C 1
ATOM 2990 O O . GLU A 1 394 ? 12.289 10.055 -2.496 1 94.88 394 GLU A O 1
ATOM 2995 N N . ALA A 1 395 ? 12.844 7.906 -2.027 1 97.12 395 ALA A N 1
ATOM 2996 C CA . ALA A 1 395 ? 11.5 7.418 -2.324 1 97.12 395 ALA A CA 1
ATOM 2997 C C . ALA A 1 395 ? 10.469 8.031 -1.377 1 97.12 395 ALA A C 1
ATOM 2999 O O . ALA A 1 395 ? 9.398 8.461 -1.809 1 97.12 395 ALA A O 1
ATOM 3000 N N . ALA A 1 396 ? 10.844 8.109 -0.13 1 96.19 396 ALA A N 1
ATOM 3001 C CA . ALA A 1 396 ? 9.961 8.68 0.884 1 96.19 396 ALA A CA 1
ATOM 3002 C C . ALA A 1 396 ? 9.711 10.164 0.623 1 96.19 396 ALA A C 1
ATOM 3004 O O . ALA A 1 396 ? 8.586 10.648 0.805 1 96.19 396 ALA A O 1
ATOM 3005 N N . GLN A 1 397 ? 10.68 10.859 0.226 1 94.5 397 GLN A N 1
ATOM 3006 C CA . GLN A 1 397 ? 10.547 12.281 -0.077 1 94.5 397 GLN A CA 1
ATOM 3007 C C . GLN A 1 397 ? 9.594 12.508 -1.245 1 94.5 397 GLN A C 1
ATOM 3009 O O . GLN A 1 397 ? 8.766 13.43 -1.21 1 94.5 397 GLN A O 1
ATOM 3014 N N . LEU A 1 398 ? 9.719 11.656 -2.203 1 96.12 398 LEU A N 1
ATOM 3015 C CA . LEU A 1 398 ? 8.875 11.805 -3.381 1 96.12 398 LEU A CA 1
ATOM 3016 C C . LEU A 1 398 ? 7.402 11.602 -3.02 1 96.12 398 LEU A C 1
ATOM 3018 O O . LEU A 1 398 ? 6.551 12.406 -3.391 1 96.12 398 LEU A O 1
ATOM 3022 N N . VAL A 1 399 ? 7.148 10.5 -2.338 1 97.69 399 VAL A N 1
ATOM 3023 C CA . VAL A 1 399 ? 5.75 10.219 -2.041 1 97.69 399 VAL A CA 1
ATOM 3024 C C . VAL A 1 399 ? 5.199 11.273 -1.086 1 97.69 399 VAL A C 1
ATOM 3026 O O . VAL A 1 399 ? 4.023 11.633 -1.16 1 97.69 399 VAL A O 1
ATOM 3029 N N . ASN A 1 400 ? 5.98 11.82 -0.208 1 96.38 400 ASN A N 1
ATOM 3030 C CA . ASN A 1 400 ? 5.555 12.914 0.664 1 96.38 400 ASN A CA 1
ATOM 3031 C C . ASN A 1 400 ? 5.215 14.164 -0.133 1 96.38 400 ASN A C 1
ATOM 3033 O O . ASN A 1 400 ? 4.258 14.875 0.192 1 96.38 400 ASN A O 1
ATOM 3037 N N . GLU A 1 401 ? 6.031 14.43 -1.111 1 95.88 401 GLU A N 1
ATOM 3038 C CA . GLU A 1 401 ? 5.781 15.617 -1.928 1 95.88 401 GLU A CA 1
ATOM 3039 C C . GLU A 1 401 ? 4.391 15.57 -2.551 1 95.88 401 GLU A C 1
ATOM 3041 O O . GLU A 1 401 ? 3.715 16.594 -2.654 1 95.88 401 GLU A O 1
ATOM 3046 N N . LEU A 1 402 ? 4 14.438 -2.98 1 97.75 402 LEU A N 1
ATOM 3047 C CA . LEU A 1 402 ? 2.652 14.344 -3.527 1 97.75 402 LEU A CA 1
ATOM 3048 C C . LEU A 1 402 ? 1.607 14.602 -2.447 1 97.75 402 LEU A C 1
ATOM 3050 O O . LEU A 1 402 ? 0.604 15.273 -2.697 1 97.75 402 LEU A O 1
ATOM 3054 N N . GLU A 1 403 ? 1.86 14.094 -1.27 1 97.62 403 GLU A N 1
ATOM 3055 C CA . GLU A 1 403 ? 0.905 14.281 -0.182 1 97.62 403 GLU A CA 1
ATOM 3056 C C . GLU A 1 403 ? 0.725 15.758 0.147 1 97.62 403 GLU A C 1
ATOM 3058 O O . GLU A 1 403 ? -0.365 16.188 0.534 1 97.62 403 GLU A O 1
ATOM 3063 N N . THR A 1 404 ? 1.754 16.547 -0.042 1 97.69 404 THR A N 1
ATOM 3064 C CA . THR A 1 404 ? 1.694 17.953 0.297 1 97.69 404 THR A CA 1
ATOM 3065 C C . THR A 1 404 ? 0.672 18.688 -0.577 1 97.69 404 THR A C 1
ATOM 3067 O O . THR A 1 404 ? 0.286 19.812 -0.282 1 97.69 404 THR A O 1
ATOM 3070 N N . LEU A 1 405 ? 0.175 18.047 -1.608 1 98.12 405 LEU A N 1
ATOM 3071 C CA . LEU A 1 405 ? -0.82 18.656 -2.479 1 98.12 405 LEU A CA 1
ATOM 3072 C C . LEU A 1 405 ? -2.117 18.922 -1.722 1 98.12 405 LEU A C 1
ATOM 3074 O O . LEU A 1 405 ? -2.959 19.703 -2.176 1 98.12 405 LEU A O 1
ATOM 3078 N N . TYR A 1 406 ? -2.402 18.281 -0.567 1 95.25 406 TYR A N 1
ATOM 3079 C CA . TYR A 1 406 ? -3.562 18.547 0.277 1 95.25 406 TYR A CA 1
ATOM 3080 C C . TYR A 1 406 ? -3.66 20.016 0.633 1 95.25 406 TYR A C 1
ATOM 3082 O O . TYR A 1 406 ? -4.758 20.578 0.671 1 95.25 406 TYR A O 1
ATOM 3090 N N . THR A 1 407 ? -2.459 20.688 0.959 1 96.38 407 THR A N 1
ATOM 3091 C CA . THR A 1 407 ? -2.516 22.078 1.372 1 96.38 407 THR A CA 1
ATOM 3092 C C . THR A 1 407 ? -1.735 22.969 0.403 1 96.38 407 THR A C 1
ATOM 3094 O O . THR A 1 407 ? -1.799 24.188 0.486 1 96.38 407 THR A O 1
ATOM 3097 N N . ASN A 1 408 ? -1.079 22.359 -0.563 1 98.06 408 ASN A N 1
ATOM 3098 C CA . ASN A 1 408 ? -0.183 23.109 -1.429 1 98.06 408 ASN A CA 1
ATOM 3099 C C . ASN A 1 408 ? -0.543 22.938 -2.902 1 98.06 408 ASN A C 1
ATOM 3101 O O . ASN A 1 408 ? 0.135 23.469 -3.779 1 98.06 408 ASN A O 1
ATOM 3105 N N . GLY A 1 409 ? -1.547 22.156 -3.168 1 97.81 409 GLY A N 1
ATOM 3106 C CA . GLY A 1 409 ? -1.852 21.797 -4.547 1 97.81 409 GLY A CA 1
ATOM 3107 C C . GLY A 1 409 ? -3.193 22.328 -5.016 1 97.81 409 GLY A C 1
ATOM 3108 O O . GLY A 1 409 ? -3.719 23.297 -4.445 1 97.81 409 GLY A O 1
ATOM 3109 N N . PRO A 1 410 ? -3.729 21.781 -6.152 1 98.06 410 PRO A N 1
ATOM 3110 C CA . PRO A 1 410 ? -5.023 22.203 -6.688 1 98.06 410 PRO A CA 1
ATOM 3111 C C . PRO A 1 410 ? -6.184 21.875 -5.75 1 98.06 410 PRO A C 1
ATOM 3113 O O . PRO A 1 410 ? -6.039 21.047 -4.844 1 98.06 410 PRO A O 1
ATOM 3116 N N . ALA A 1 411 ? -7.266 22.484 -6.055 1 97.38 411 ALA A N 1
ATOM 3117 C CA . ALA A 1 411 ? -8.469 22.359 -5.234 1 97.38 411 ALA A CA 1
ATOM 3118 C C . ALA A 1 411 ? -9 20.938 -5.23 1 97.38 411 ALA A C 1
ATOM 3120 O O . ALA A 1 411 ? -8.945 20.25 -6.25 1 97.38 411 ALA A O 1
ATOM 3121 N N . ALA A 1 412 ? -9.398 20.5 -4.094 1 94 412 ALA A N 1
ATOM 3122 C CA . ALA A 1 412 ? -10.32 19.375 -3.904 1 94 412 ALA A CA 1
ATOM 3123 C C . ALA A 1 412 ? -9.641 18.047 -4.25 1 94 412 ALA A C 1
ATOM 3125 O O . ALA A 1 412 ? -10.289 17.125 -4.738 1 94 412 ALA A O 1
ATOM 3126 N N . GLY A 1 413 ? -8.367 17.984 -4.148 1 94.75 413 GLY A N 1
ATOM 3127 C CA . GLY A 1 413 ? -7.703 16.688 -4.184 1 94.75 413 GLY A CA 1
ATOM 3128 C C . GLY A 1 413 ? -7.957 15.859 -2.939 1 94.75 413 GLY A C 1
ATOM 3129 O O . GLY A 1 413 ? -8.133 16.406 -1.848 1 94.75 413 GLY A O 1
ATOM 3130 N N . GLY A 1 414 ? -8.023 14.539 -3.115 1 94.62 414 GLY A N 1
ATOM 3131 C CA . GLY A 1 414 ? -8.273 13.742 -1.923 1 94.62 414 GLY A CA 1
ATOM 3132 C C . GLY A 1 414 ? -7.84 12.297 -2.07 1 94.62 414 GLY A C 1
ATOM 3133 O O . GLY A 1 414 ? -7.527 11.852 -3.174 1 94.62 414 GLY A O 1
ATOM 3134 N N . GLY A 1 415 ? -7.707 11.617 -0.911 1 95.31 415 GLY A N 1
ATOM 3135 C CA . GLY A 1 415 ? -7.438 10.188 -0.881 1 95.31 415 GLY A CA 1
ATOM 3136 C C . GLY A 1 415 ? -6 9.844 -1.223 1 95.31 415 GLY A C 1
ATOM 3137 O O . GLY A 1 415 ? -5.746 8.969 -2.057 1 95.31 415 GLY A O 1
ATOM 3138 N N . VAL A 1 416 ? -5.09 10.523 -0.628 1 96.94 416 VAL A N 1
ATOM 3139 C CA . VAL A 1 416 ? -3.682 10.281 -0.921 1 96.94 416 VAL A CA 1
ATOM 3140 C C . VAL A 1 416 ? -3.273 8.898 -0.411 1 96.94 416 VAL A C 1
ATOM 3142 O O . VAL A 1 416 ? -3.674 8.492 0.682 1 96.94 416 VAL A O 1
ATOM 3145 N N . SER A 1 417 ? -2.678 8.117 -1.188 1 96.5 417 SER A N 1
ATOM 3146 C CA . SER A 1 417 ? -1.994 6.887 -0.8 1 96.5 417 SER A CA 1
ATOM 3147 C C . SER A 1 417 ? -0.504 6.961 -1.12 1 96.5 417 SER A C 1
ATOM 3149 O O . SER A 1 417 ? -0.109 7.539 -2.133 1 96.5 417 SER A O 1
ATOM 3151 N N . LYS A 1 418 ? 0.321 6.484 -0.249 1 96.38 418 LYS A N 1
ATOM 3152 C CA . LYS A 1 418 ? 1.773 6.484 -0.388 1 96.38 418 LYS A CA 1
ATOM 3153 C C . LYS A 1 418 ? 2.352 5.098 -0.129 1 96.38 418 LYS A C 1
ATOM 3155 O O . LYS A 1 418 ? 2.01 4.453 0.863 1 96.38 418 LYS A O 1
ATOM 3160 N N . THR A 1 419 ? 3.232 4.641 -1.042 1 96.44 419 THR A N 1
ATOM 3161 C CA . THR A 1 419 ? 3.92 3.371 -0.837 1 96.44 419 THR A CA 1
ATOM 3162 C C . THR A 1 419 ? 5.391 3.484 -1.23 1 96.44 419 THR A C 1
ATOM 3164 O O . THR A 1 419 ? 5.719 4.066 -2.268 1 96.44 419 THR A O 1
ATOM 3167 N N . VAL A 1 420 ? 6.234 3.076 -0.373 1 97.19 420 VAL A N 1
ATOM 3168 C CA . VAL A 1 420 ? 7.656 2.891 -0.65 1 97.19 420 VAL A CA 1
ATOM 3169 C C . VAL A 1 420 ? 8.023 1.418 -0.484 1 97.19 420 VAL A C 1
ATOM 3171 O O . VAL A 1 420 ? 7.82 0.836 0.584 1 97.19 420 VAL A O 1
ATOM 3174 N N . THR A 1 421 ? 8.508 0.824 -1.541 1 95.25 421 THR A N 1
ATOM 3175 C CA . THR A 1 421 ? 8.836 -0.596 -1.486 1 95.25 421 THR A CA 1
ATOM 3176 C C . THR A 1 421 ? 10.242 -0.849 -2.035 1 95.25 421 THR A C 1
ATOM 3178 O O . THR A 1 421 ? 10.656 -0.208 -3.002 1 95.25 421 THR A O 1
ATOM 3181 N N . GLU A 1 422 ? 10.906 -1.78 -1.437 1 94.44 422 GLU A N 1
ATOM 3182 C CA . GLU A 1 422 ? 12.188 -2.234 -1.983 1 94.44 422 GLU A CA 1
ATOM 3183 C C . GLU A 1 422 ? 11.984 -3.012 -3.281 1 94.44 422 GLU A C 1
ATOM 3185 O O . GLU A 1 422 ? 11.047 -3.809 -3.395 1 94.44 422 GLU A O 1
ATOM 3190 N N . ILE A 1 423 ? 12.836 -2.787 -4.25 1 95 423 ILE A N 1
ATOM 3191 C CA . ILE A 1 423 ? 12.75 -3.488 -5.527 1 95 423 ILE A CA 1
ATOM 3192 C C . ILE A 1 423 ? 13.727 -4.664 -5.535 1 95 423 ILE A C 1
ATOM 3194 O O . ILE A 1 423 ? 14.938 -4.473 -5.387 1 95 423 ILE A O 1
ATOM 3198 N N . ILE A 1 424 ? 13.156 -5.836 -5.695 1 94.38 424 ILE A N 1
ATOM 3199 C CA . ILE A 1 424 ? 13.953 -7.031 -5.953 1 94.38 424 ILE A CA 1
ATOM 3200 C C . ILE A 1 424 ? 13.836 -7.422 -7.422 1 94.38 424 ILE A C 1
ATOM 3202 O O . ILE A 1 424 ? 12.781 -7.875 -7.867 1 94.38 424 ILE A O 1
ATOM 3206 N N . ALA A 1 425 ? 14.906 -7.211 -8.117 1 94.5 425 ALA A N 1
ATOM 3207 C CA . ALA A 1 425 ? 14.922 -7.492 -9.547 1 94.5 425 ALA A CA 1
ATOM 3208 C C . ALA A 1 425 ? 15.539 -8.867 -9.828 1 94.5 425 ALA A C 1
ATOM 3210 O O . ALA A 1 425 ? 16.125 -9.477 -8.945 1 94.5 425 ALA A O 1
ATOM 3211 N N . ILE A 1 426 ? 15.25 -9.328 -11.062 1 95.5 426 ILE A N 1
ATOM 3212 C CA . ILE A 1 426 ? 15.742 -10.648 -11.453 1 95.5 426 ILE A CA 1
ATOM 3213 C C . ILE A 1 426 ? 16.438 -10.562 -12.812 1 95.5 426 ILE A C 1
ATOM 3215 O O . ILE A 1 426 ? 15.961 -9.867 -13.711 1 95.5 426 ILE A O 1
ATOM 3219 N N . GLN A 1 427 ? 17.562 -11.18 -12.914 1 95.56 427 GLN A N 1
ATOM 3220 C CA . GLN A 1 427 ? 18.234 -11.461 -14.172 1 95.56 427 GLN A CA 1
ATOM 3221 C C . GLN A 1 427 ? 18.688 -12.922 -14.242 1 95.56 427 GLN A C 1
ATOM 3223 O O . GLN A 1 427 ? 18.703 -13.617 -13.219 1 95.56 427 GLN A O 1
ATOM 3228 N N . SER A 1 428 ? 18.953 -13.312 -15.453 1 96.56 428 SER A N 1
ATOM 3229 C CA . SER A 1 428 ? 19.266 -14.727 -15.609 1 96.56 428 SER A CA 1
ATOM 3230 C C . SER A 1 428 ? 20.688 -14.938 -16.109 1 96.56 428 SER A C 1
ATOM 3232 O O . SER A 1 428 ? 21.234 -14.078 -16.828 1 96.56 428 SER A O 1
ATOM 3234 N N . VAL A 1 429 ? 21.297 -15.992 -15.68 1 97.25 429 VAL A N 1
ATOM 3235 C CA . VAL A 1 429 ? 22.531 -16.5 -16.25 1 97.25 429 VAL A CA 1
ATOM 3236 C C . VAL A 1 429 ? 22.406 -18 -16.516 1 97.25 429 VAL A C 1
ATOM 3238 O O . VAL A 1 429 ? 21.375 -18.609 -16.203 1 97.25 429 VAL A O 1
ATOM 3241 N N . LEU A 1 430 ? 23.375 -18.562 -17.203 1 97.12 430 LEU A N 1
ATOM 3242 C CA . LEU A 1 430 ? 23.438 -20 -17.438 1 97.12 430 LEU A CA 1
ATOM 3243 C C . LEU A 1 430 ? 24.578 -20.625 -16.656 1 97.12 430 LEU A C 1
ATOM 3245 O O . LEU A 1 430 ? 25.609 -20 -16.438 1 97.12 430 LEU A O 1
ATOM 3249 N N . ILE A 1 431 ? 24.375 -21.781 -16.234 1 97.38 431 ILE A N 1
ATOM 3250 C CA . ILE A 1 431 ? 25.406 -22.562 -15.562 1 97.38 431 ILE A CA 1
ATOM 3251 C C . ILE A 1 431 ? 25.438 -23.969 -16.125 1 97.38 431 ILE A C 1
ATOM 3253 O O . ILE A 1 431 ? 24.438 -24.469 -16.641 1 97.38 431 ILE A O 1
ATOM 3257 N N . ASP A 1 432 ? 26.578 -24.578 -16.031 1 96.88 432 ASP A N 1
ATOM 3258 C CA . ASP A 1 432 ? 26.688 -25.969 -16.469 1 96.88 432 ASP A CA 1
ATOM 3259 C C . ASP A 1 432 ? 25.859 -26.891 -15.562 1 96.88 432 ASP A C 1
ATOM 3261 O O . ASP A 1 432 ? 26.031 -26.891 -14.344 1 96.88 432 ASP A O 1
ATOM 3265 N N . LYS A 1 433 ? 25.031 -27.672 -16.25 1 97 433 LYS A N 1
ATOM 3266 C CA . LYS A 1 433 ? 24.172 -28.594 -15.508 1 97 433 LYS A CA 1
ATOM 3267 C C . LYS A 1 433 ? 25 -29.547 -14.641 1 97 433 LYS A C 1
ATOM 3269 O O . LYS A 1 433 ? 24.578 -29.891 -13.531 1 97 433 LYS A O 1
ATOM 3274 N N . ALA A 1 434 ? 26.109 -29.859 -15.062 1 95.69 434 ALA A N 1
ATOM 3275 C CA . ALA A 1 434 ? 26.969 -30.828 -14.375 1 95.69 434 ALA A CA 1
ATOM 3276 C C . ALA A 1 434 ? 27.453 -30.281 -13.031 1 95.69 434 ALA A C 1
ATOM 3278 O O . ALA A 1 434 ? 27.875 -31.047 -12.164 1 95.69 434 ALA A O 1
ATOM 3279 N N . ARG A 1 435 ? 27.359 -28.969 -12.836 1 95.94 435 ARG A N 1
ATOM 3280 C CA . ARG A 1 435 ? 27.859 -28.344 -11.617 1 95.94 435 ARG A CA 1
ATOM 3281 C C . ARG A 1 435 ? 26.797 -28.312 -10.531 1 95.94 435 ARG A C 1
ATOM 3283 O O . ARG A 1 435 ? 27.078 -27.984 -9.375 1 95.94 435 ARG A O 1
ATOM 3290 N N . VAL A 1 436 ? 25.641 -28.641 -10.844 1 96.69 436 VAL A N 1
ATOM 3291 C CA . VAL A 1 436 ? 24.516 -28.531 -9.922 1 96.69 436 VAL A CA 1
ATOM 3292 C C . VAL A 1 436 ? 24.094 -29.922 -9.453 1 96.69 436 VAL A C 1
ATOM 3294 O O . VAL A 1 436 ? 23.875 -30.828 -10.273 1 96.69 436 VAL A O 1
ATOM 3297 N N . ALA A 1 437 ? 24.016 -30.094 -8.164 1 92.81 437 ALA A N 1
ATOM 3298 C CA . ALA A 1 437 ? 23.703 -31.406 -7.586 1 92.81 437 ALA A CA 1
ATOM 3299 C C . ALA A 1 437 ? 22.422 -31.328 -6.754 1 92.81 437 ALA A C 1
ATOM 3301 O O . ALA A 1 437 ? 22.438 -30.891 -5.602 1 92.81 437 ALA A O 1
ATOM 3302 N N . PRO A 1 438 ? 21.344 -31.875 -7.293 1 95.69 438 PRO A N 1
ATOM 3303 C CA . PRO A 1 438 ? 20.141 -31.953 -6.461 1 95.69 438 PRO A CA 1
ATOM 3304 C C . PRO A 1 438 ? 20.312 -32.906 -5.277 1 95.69 438 PRO A C 1
ATOM 3306 O O . PRO A 1 438 ? 21.062 -33.875 -5.371 1 95.69 438 PRO A O 1
ATOM 3309 N N . ALA A 1 439 ? 19.688 -32.594 -4.199 1 97.19 439 ALA A N 1
ATOM 3310 C CA . ALA A 1 439 ? 19.734 -33.406 -2.986 1 97.19 439 ALA A CA 1
ATOM 3311 C C . ALA A 1 439 ? 18.328 -33.594 -2.412 1 97.19 439 ALA A C 1
ATOM 3313 O O . ALA A 1 439 ? 17.422 -32.844 -2.697 1 97.19 439 ALA A O 1
ATOM 3314 N N . VAL A 1 440 ? 18.203 -34.719 -1.621 1 98.5 440 VAL A N 1
ATOM 3315 C CA . VAL A 1 440 ? 16.906 -35.031 -1.038 1 98.5 440 VAL A CA 1
ATOM 3316 C C . VAL A 1 440 ? 17.078 -35.375 0.445 1 98.5 440 VAL A C 1
ATOM 3318 O O . VAL A 1 440 ? 18.031 -36.031 0.836 1 98.5 440 VAL A O 1
ATOM 3321 N N . GLU A 1 441 ? 16.297 -34.781 1.271 1 98.56 441 GLU A N 1
ATOM 3322 C CA . GLU A 1 441 ? 16.172 -35.125 2.686 1 98.56 441 GLU A CA 1
ATOM 3323 C C . GLU A 1 441 ? 14.758 -35.594 3.018 1 98.56 441 GLU A C 1
ATOM 3325 O O . GLU A 1 441 ? 13.789 -35.125 2.422 1 98.56 441 GLU A O 1
ATOM 3330 N N . TYR A 1 442 ? 14.68 -36.531 3.971 1 98.19 442 TYR A N 1
ATOM 3331 C CA . TYR A 1 442 ? 13.391 -37.156 4.242 1 98.19 442 TYR A CA 1
ATOM 3332 C C . TYR A 1 442 ? 12.922 -36.875 5.664 1 98.19 442 TYR A C 1
ATOM 3334 O O . TYR A 1 442 ? 13.742 -36.75 6.582 1 98.19 442 TYR A O 1
ATOM 3342 N N . PHE A 1 443 ? 11.656 -36.75 5.742 1 97.19 443 PHE A N 1
ATOM 3343 C CA . PHE A 1 443 ? 10.961 -36.531 7.004 1 97.19 443 PHE A CA 1
ATOM 3344 C C . PHE A 1 443 ? 9.734 -37.406 7.109 1 97.19 443 PHE A C 1
ATOM 3346 O O . PHE A 1 443 ? 9.289 -38 6.109 1 97.19 443 PHE A O 1
ATOM 3353 N N . LYS A 1 444 ? 9.281 -37.594 8.305 1 94.94 444 LYS A N 1
ATOM 3354 C CA . LYS A 1 444 ? 8.094 -38.406 8.531 1 94.94 444 LYS A CA 1
ATOM 3355 C C . LYS A 1 444 ? 7.156 -37.719 9.539 1 94.94 444 LYS A C 1
ATOM 3357 O O . LYS A 1 444 ? 7.602 -36.969 10.406 1 94.94 444 LYS A O 1
ATOM 3362 N N . SER A 1 445 ? 5.91 -37.906 9.312 1 91.06 445 SER A N 1
ATOM 3363 C CA . SER A 1 445 ? 4.934 -37.438 10.281 1 91.06 445 SER A CA 1
ATOM 3364 C C . SER A 1 445 ? 4.895 -38.312 11.523 1 91.06 445 SER A C 1
ATOM 3366 O O . SER A 1 445 ? 5.23 -39.5 11.453 1 91.06 445 SER A O 1
ATOM 3368 N N . MET B 1 1 ? 3.68 54.219 18.422 1 62.91 1 MET B N 1
ATOM 3369 C CA . MET B 1 1 ? 3.199 53.219 17.5 1 62.91 1 MET B CA 1
ATOM 3370 C C . MET B 1 1 ? 2.73 51.969 18.25 1 62.91 1 MET B C 1
ATOM 3372 O O . MET B 1 1 ? 3.279 51.625 19.297 1 62.91 1 MET B O 1
ATOM 3376 N N . LYS B 1 2 ? 1.447 51.344 17.844 1 76.69 2 LYS B N 1
ATOM 3377 C CA . LYS B 1 2 ? 0.942 50.188 18.594 1 76.69 2 LYS B CA 1
ATOM 3378 C C . LYS B 1 2 ? 1.877 49 18.438 1 76.69 2 LYS B C 1
ATOM 3380 O O . LYS B 1 2 ? 2.434 48.75 17.359 1 76.69 2 LYS B O 1
ATOM 3385 N N . LYS B 1 3 ? 2.016 48.469 19.484 1 92.88 3 LYS B N 1
ATOM 3386 C CA . LYS B 1 3 ? 2.854 47.25 19.469 1 92.88 3 LYS B CA 1
ATOM 3387 C C . LYS B 1 3 ? 2.258 46.188 18.562 1 92.88 3 LYS B C 1
ATOM 3389 O O . LYS B 1 3 ? 1.044 45.969 18.562 1 92.88 3 LYS B O 1
ATOM 3394 N N . THR B 1 4 ? 3.021 45.656 17.641 1 97.44 4 THR B N 1
ATOM 3395 C CA . THR B 1 4 ? 2.604 44.562 16.766 1 97.44 4 THR B CA 1
ATOM 3396 C C . THR B 1 4 ? 3.551 43.375 16.891 1 97.44 4 THR B C 1
ATOM 3398 O O . THR B 1 4 ? 4.691 43.531 17.328 1 97.44 4 THR B O 1
ATOM 3401 N N . ILE B 1 5 ? 3.01 42.25 16.578 1 98.44 5 ILE B N 1
ATOM 3402 C CA . ILE B 1 5 ? 3.871 41.094 16.422 1 98.44 5 ILE B CA 1
ATOM 3403 C C . ILE B 1 5 ? 3.543 40.375 15.117 1 98.44 5 ILE B C 1
ATOM 3405 O O . ILE B 1 5 ? 2.441 40.531 14.586 1 98.44 5 ILE B O 1
ATOM 3409 N N . ARG B 1 6 ? 4.535 39.688 14.57 1 98.88 6 ARG B N 1
ATOM 3410 C CA . ARG B 1 6 ? 4.41 38.906 13.328 1 98.88 6 ARG B CA 1
ATOM 3411 C C . ARG B 1 6 ? 4.562 37.438 13.594 1 98.88 6 ARG B C 1
ATOM 3413 O O . ARG B 1 6 ? 5.539 37 14.211 1 98.88 6 ARG B O 1
ATOM 3420 N N . ILE B 1 7 ? 3.578 36.719 13.156 1 98.94 7 ILE B N 1
ATOM 3421 C CA . ILE B 1 7 ? 3.527 35.281 13.359 1 98.94 7 ILE B CA 1
ATOM 3422 C C . ILE B 1 7 ? 3.455 34.562 12.008 1 98.94 7 ILE B C 1
ATOM 3424 O O . ILE B 1 7 ? 2.588 34.875 11.188 1 98.94 7 ILE B O 1
ATOM 3428 N N . GLY B 1 8 ? 4.402 33.656 11.766 1 98.88 8 GLY B N 1
ATOM 3429 C CA . GLY B 1 8 ? 4.344 32.812 10.578 1 98.88 8 GLY B CA 1
ATOM 3430 C C . GLY B 1 8 ? 3.859 31.406 10.867 1 98.88 8 GLY B C 1
ATOM 3431 O O . GLY B 1 8 ? 3.93 30.938 12.008 1 98.88 8 GLY B O 1
ATOM 3432 N N . THR B 1 9 ? 3.344 30.734 9.852 1 98.81 9 THR B N 1
ATOM 3433 C CA . THR B 1 9 ? 3.031 29.312 9.945 1 98.81 9 THR B CA 1
ATOM 3434 C C . THR B 1 9 ? 4.07 28.484 9.203 1 98.81 9 THR B C 1
ATOM 3436 O O . THR B 1 9 ? 4.309 28.703 8.008 1 98.81 9 THR B O 1
ATOM 3439 N N . GLY B 1 10 ? 4.586 27.531 9.914 1 98.56 10 GLY B N 1
ATOM 3440 C CA . GLY B 1 10 ? 5.637 26.719 9.312 1 98.56 10 GLY B CA 1
ATOM 3441 C C . GLY B 1 10 ? 5.133 25.406 8.75 1 98.56 10 GLY B C 1
ATOM 3442 O O . GLY B 1 10 ? 5.809 24.781 7.934 1 98.56 10 GLY B O 1
ATOM 3443 N N . ALA B 1 11 ? 3.973 24.969 9.18 1 98.38 11 ALA B N 1
ATOM 3444 C CA . ALA B 1 11 ? 3.338 23.75 8.695 1 98.38 11 ALA B CA 1
ATOM 3445 C C . ALA B 1 11 ? 1.842 23.75 8.992 1 98.38 11 ALA B C 1
ATOM 3447 O O . ALA B 1 11 ? 1.404 24.312 10.008 1 98.38 11 ALA B O 1
ATOM 3448 N N . GLY B 1 12 ? 1.083 23.125 8.102 1 97.5 12 GLY B N 1
ATOM 3449 C CA . GLY B 1 12 ? -0.352 23.016 8.312 1 97.5 12 GLY B CA 1
ATOM 3450 C C . GLY B 1 12 ? -0.802 21.609 8.625 1 97.5 12 GLY B C 1
ATOM 3451 O O . GLY B 1 12 ? -1.969 21.375 8.953 1 97.5 12 GLY B O 1
ATOM 3452 N N . TYR B 1 13 ? 0.079 20.625 8.492 1 96.06 13 TYR B N 1
ATOM 3453 C CA . TYR B 1 13 ? -0.108 19.234 8.891 1 96.06 13 TYR B CA 1
ATOM 3454 C C . TYR B 1 13 ? 1.229 18.516 8.992 1 96.06 13 TYR B C 1
ATOM 3456 O O . TYR B 1 13 ? 2.279 19.094 8.711 1 96.06 13 TYR B O 1
ATOM 3464 N N . SER B 1 14 ? 1.27 17.328 9.391 1 96.25 14 SER B N 1
ATOM 3465 C CA . SER B 1 14 ? 2.461 16.594 9.773 1 96.25 14 SER B CA 1
ATOM 3466 C C . SER B 1 14 ? 3.418 16.438 8.594 1 96.25 14 SER B C 1
ATOM 3468 O O . SER B 1 14 ? 4.637 16.484 8.766 1 96.25 14 SER B O 1
ATOM 3470 N N . GLY B 1 15 ? 2.889 16.297 7.453 1 96.06 15 GLY B N 1
ATOM 3471 C CA . GLY B 1 15 ? 3.725 16 6.301 1 96.06 15 GLY B CA 1
ATOM 3472 C C . GLY B 1 15 ? 3.971 17.219 5.418 1 96.06 15 GLY B C 1
ATOM 3473 O O . GLY B 1 15 ? 4.422 17.078 4.277 1 96.06 15 GLY B O 1
ATOM 3474 N N . ASP B 1 16 ? 3.729 18.375 5.883 1 97.56 16 ASP B N 1
ATOM 3475 C CA . ASP B 1 16 ? 3.791 19.594 5.09 1 97.56 16 ASP B CA 1
ATOM 3476 C C . ASP B 1 16 ? 5.227 19.906 4.668 1 97.56 16 ASP B C 1
ATOM 3478 O O . ASP B 1 16 ? 6.172 19.328 5.203 1 97.56 16 ASP B O 1
ATOM 3482 N N . ARG B 1 17 ? 5.418 20.797 3.727 1 97.12 17 ARG B N 1
ATOM 3483 C CA . ARG B 1 17 ? 6.715 21.203 3.193 1 97.12 17 ARG B CA 1
ATOM 3484 C C . ARG B 1 17 ? 7.547 21.906 4.254 1 97.12 17 ARG B C 1
ATOM 3486 O O . ARG B 1 17 ? 7 22.5 5.191 1 97.12 17 ARG B O 1
ATOM 3493 N N . ILE B 1 18 ? 8.836 21.906 4.074 1 97.06 18 ILE B N 1
ATOM 3494 C CA . ILE B 1 18 ? 9.742 22.469 5.07 1 97.06 18 ILE B CA 1
ATOM 3495 C C . ILE B 1 18 ? 10.305 23.797 4.562 1 97.06 18 ILE B C 1
ATOM 3497 O O . ILE B 1 18 ? 10.5 24.734 5.34 1 97.06 18 ILE B O 1
ATOM 3501 N N . GLU B 1 19 ? 10.453 23.953 3.285 1 96.25 19 GLU B N 1
ATOM 3502 C CA . GLU B 1 19 ? 11.188 25.062 2.682 1 96.25 19 GLU B CA 1
ATOM 3503 C C . GLU B 1 19 ? 10.484 26.391 2.936 1 96.25 19 GLU B C 1
ATOM 3505 O O . GLU B 1 19 ? 11.133 27.391 3.234 1 96.25 19 GLU B O 1
ATOM 3510 N N . PRO B 1 20 ? 9.188 26.359 2.832 1 97.88 20 PRO B N 1
ATOM 3511 C CA . PRO B 1 20 ? 8.539 27.656 3.057 1 97.88 20 PRO B CA 1
ATOM 3512 C C . PRO B 1 20 ? 8.742 28.188 4.477 1 97.88 20 PRO B C 1
ATOM 3514 O O . PRO B 1 20 ? 8.797 29.391 4.688 1 97.88 20 PRO B O 1
ATOM 3517 N N . ALA B 1 21 ? 8.82 27.297 5.434 1 98.62 21 ALA B N 1
ATOM 3518 C CA . ALA B 1 21 ? 9.07 27.703 6.812 1 98.62 21 ALA B CA 1
ATOM 3519 C C . ALA B 1 21 ? 10.445 28.375 6.945 1 98.62 21 ALA B C 1
ATOM 3521 O O . ALA B 1 21 ? 10.578 29.406 7.609 1 98.62 21 ALA B O 1
ATOM 3522 N N . VAL B 1 22 ? 11.406 27.781 6.332 1 98.5 22 VAL B N 1
ATOM 3523 C CA . VAL B 1 22 ? 12.758 28.328 6.359 1 98.5 22 VAL B CA 1
ATOM 3524 C C . VAL B 1 22 ? 12.766 29.734 5.762 1 98.5 22 VAL B C 1
ATOM 3526 O O . VAL B 1 22 ? 13.352 30.656 6.332 1 98.5 22 VAL B O 1
ATOM 3529 N N . ASP B 1 23 ? 12.078 29.891 4.66 1 98.56 23 ASP B N 1
ATOM 3530 C CA . ASP B 1 23 ? 12 31.188 3.994 1 98.56 23 ASP B CA 1
ATOM 3531 C C . ASP B 1 23 ? 11.352 32.219 4.898 1 98.56 23 ASP B C 1
ATOM 3533 O O . ASP B 1 23 ? 11.82 33.375 4.984 1 98.56 23 ASP B O 1
ATOM 3537 N N . LEU B 1 24 ? 10.297 31.828 5.535 1 98.81 24 LEU B N 1
ATOM 3538 C CA . LEU B 1 24 ? 9.586 32.75 6.422 1 98.81 24 LEU B CA 1
ATOM 3539 C C . LEU B 1 24 ? 10.492 33.219 7.559 1 98.81 24 LEU B C 1
ATOM 3541 O O . LEU B 1 24 ? 10.516 34.406 7.895 1 98.81 24 LEU B O 1
ATOM 3545 N N . ILE B 1 25 ? 11.195 32.281 8.164 1 98.88 25 ILE B N 1
ATOM 3546 C CA . ILE B 1 25 ? 12.047 32.594 9.297 1 98.88 25 ILE B CA 1
ATOM 3547 C C . ILE B 1 25 ? 13.148 33.562 8.859 1 98.88 25 ILE B C 1
ATOM 3549 O O . ILE B 1 25 ? 13.453 34.531 9.562 1 98.88 25 ILE B O 1
ATOM 3553 N N . LYS B 1 26 ? 13.641 33.375 7.695 1 98.62 26 LYS B N 1
ATOM 3554 C CA . LYS B 1 26 ? 14.758 34.156 7.191 1 98.62 26 LYS B CA 1
ATOM 3555 C C . LYS B 1 26 ? 14.297 35.562 6.789 1 98.62 26 LYS B C 1
ATOM 3557 O O . LYS B 1 26 ? 15.008 36.531 7.016 1 98.62 26 LYS B O 1
ATOM 3562 N N . GLU B 1 27 ? 13.109 35.594 6.199 1 98.56 27 GLU B N 1
ATOM 3563 C CA . GLU B 1 27 ? 12.805 36.812 5.445 1 98.56 27 GLU B CA 1
ATOM 3564 C C . GLU B 1 27 ? 11.531 37.469 5.957 1 98.56 27 GLU B C 1
ATOM 3566 O O . GLU B 1 27 ? 11.211 38.594 5.566 1 98.56 27 GLU B O 1
ATOM 3571 N N . GLY B 1 28 ? 10.836 36.906 6.852 1 98.5 28 GLY B N 1
ATOM 3572 C CA . GLY B 1 28 ? 9.5 37.344 7.195 1 98.5 28 GLY B CA 1
ATOM 3573 C C . GLY B 1 28 ? 9.477 38.344 8.344 1 98.5 28 GLY B C 1
ATOM 3574 O O . GLY B 1 28 ? 8.414 38.875 8.703 1 98.5 28 GLY B O 1
ATOM 3575 N N . ASP B 1 29 ? 10.648 38.625 8.945 1 98.38 29 ASP B N 1
ATOM 3576 C CA . ASP B 1 29 ? 10.727 39.5 10.125 1 98.38 29 ASP B CA 1
ATOM 3577 C C . ASP B 1 29 ? 9.758 39.031 11.211 1 98.38 29 ASP B C 1
ATOM 3579 O O . ASP B 1 29 ? 8.93 39.781 11.688 1 98.38 29 ASP B O 1
ATOM 3583 N N . LEU B 1 30 ? 9.891 37.781 11.547 1 98.88 30 LEU B N 1
ATOM 3584 C CA . LEU B 1 30 ? 8.922 37.125 12.422 1 98.88 30 LEU B CA 1
ATOM 3585 C C . LEU B 1 30 ? 9.328 37.25 13.883 1 98.88 30 LEU B C 1
ATOM 3587 O O . LEU B 1 30 ? 10.523 37.312 14.195 1 98.88 30 LEU B O 1
ATOM 3591 N N . ASP B 1 31 ? 8.32 37.312 14.727 1 98.88 31 ASP B N 1
ATOM 3592 C CA . ASP B 1 31 ? 8.523 37.094 16.156 1 98.88 31 ASP B CA 1
ATOM 3593 C C . ASP B 1 31 ? 8.336 35.625 16.516 1 98.88 31 ASP B C 1
ATOM 3595 O O . ASP B 1 31 ? 9.047 35.094 17.375 1 98.88 31 ASP B O 1
ATOM 3599 N N . TYR B 1 32 ? 7.43 34.969 15.867 1 98.94 32 TYR B N 1
ATOM 3600 C CA . TYR B 1 32 ? 7.082 33.594 16.141 1 98.94 32 TYR B CA 1
ATOM 3601 C C . TYR B 1 32 ? 6.91 32.812 14.844 1 98.94 32 TYR B C 1
ATOM 3603 O O . TYR B 1 32 ? 6.418 33.344 13.852 1 98.94 32 TYR B O 1
ATOM 3611 N N . ILE B 1 33 ? 7.285 31.531 14.836 1 98.94 33 ILE B N 1
ATOM 3612 C CA . ILE B 1 33 ? 6.895 30.578 13.812 1 98.94 33 ILE B CA 1
ATOM 3613 C C . ILE B 1 33 ? 6.156 29.406 14.461 1 98.94 33 ILE B C 1
ATOM 3615 O O . ILE B 1 33 ? 6.609 28.859 15.469 1 98.94 33 ILE B O 1
ATOM 3619 N N . ILE B 1 34 ? 5.027 29.078 13.906 1 98.94 34 ILE B N 1
ATOM 3620 C CA . ILE B 1 34 ? 4.176 28.047 14.5 1 98.94 34 ILE B CA 1
ATOM 3621 C C . ILE B 1 34 ? 4.031 26.875 13.531 1 98.94 34 ILE B C 1
ATOM 3623 O O . ILE B 1 34 ? 3.719 27.078 12.352 1 98.94 34 ILE B O 1
ATOM 3627 N N . PHE B 1 35 ? 4.316 25.656 13.977 1 98.75 35 PHE B N 1
ATOM 3628 C CA . PHE B 1 35 ? 4.105 24.438 13.203 1 98.75 35 PHE B CA 1
ATOM 3629 C C . PHE B 1 35 ? 2.885 23.688 13.719 1 98.75 35 PHE B C 1
ATOM 3631 O O . PHE B 1 35 ? 2.91 23.125 14.812 1 98.75 35 PHE B O 1
ATOM 3638 N N . GLU B 1 36 ? 1.825 23.703 13.031 1 98.06 36 GLU B N 1
ATOM 3639 C CA . GLU B 1 36 ? 0.669 22.844 13.312 1 98.06 36 GLU B CA 1
ATOM 3640 C C . GLU B 1 36 ? 0.774 21.516 12.578 1 98.06 36 GLU B C 1
ATOM 3642 O O . GLU B 1 36 ? 0.705 21.469 11.352 1 98.06 36 GLU B O 1
ATOM 3647 N N . CYS B 1 37 ? 0.966 20.391 13.312 1 97.25 37 CYS B N 1
ATOM 3648 C CA . CYS B 1 37 ? 1.338 19.141 12.672 1 97.25 37 CYS B CA 1
ATOM 3649 C C . CYS B 1 37 ? 0.483 17.984 13.188 1 97.25 37 CYS B C 1
ATOM 3651 O O . CYS B 1 37 ? 0.878 16.828 13.094 1 97.25 37 CYS B O 1
ATOM 3653 N N . LEU B 1 38 ? -0.661 18.297 13.797 1 94.5 38 LEU B N 1
ATOM 3654 C CA . LEU B 1 38 ? -1.453 17.203 14.359 1 94.5 38 LEU B CA 1
ATOM 3655 C C . LEU B 1 38 ? -2.865 17.203 13.781 1 94.5 38 LEU B C 1
ATOM 3657 O O . LEU B 1 38 ? -3.461 18.266 13.594 1 94.5 38 LEU B O 1
ATOM 3661 N N . ALA B 1 39 ? -3.256 16.031 13.422 1 87.44 39 ALA B N 1
ATOM 3662 C CA . ALA B 1 39 ? -4.66 15.758 13.125 1 87.44 39 ALA B CA 1
ATOM 3663 C C . ALA B 1 39 ? -5.258 14.773 14.125 1 87.44 39 ALA B C 1
ATOM 3665 O O . ALA B 1 39 ? -4.566 14.32 15.047 1 87.44 39 ALA B O 1
ATOM 3666 N N . GLU B 1 40 ? -6.516 14.57 14.102 1 79.69 40 GLU B N 1
ATOM 3667 C CA . GLU B 1 40 ? -7.203 13.727 15.07 1 79.69 40 GLU B CA 1
ATOM 3668 C C . GLU B 1 40 ? -6.645 12.305 15.062 1 79.69 40 GLU B C 1
ATOM 3670 O O . GLU B 1 40 ? -6.352 11.742 16.125 1 79.69 40 GLU B O 1
ATOM 3675 N N . ARG B 1 41 ? -6.395 11.773 13.93 1 84.12 41 ARG B N 1
ATOM 3676 C CA . ARG B 1 41 ? -5.934 10.391 13.836 1 84.12 41 ARG B CA 1
ATOM 3677 C C . ARG B 1 41 ? -4.438 10.289 14.109 1 84.12 41 ARG B C 1
ATOM 3679 O O . ARG B 1 41 ? -3.947 9.234 14.516 1 84.12 41 ARG B O 1
ATOM 3686 N N . THR B 1 42 ? -3.74 11.359 13.961 1 88.88 42 THR B N 1
ATOM 3687 C CA . THR B 1 42 ? -2.283 11.344 14.039 1 88.88 42 THR B CA 1
ATOM 3688 C C . THR B 1 42 ? -1.824 11.078 15.477 1 88.88 42 THR B C 1
ATOM 3690 O O . THR B 1 42 ? -0.807 10.414 15.688 1 88.88 42 THR B O 1
ATOM 3693 N N . ILE B 1 43 ? -2.611 11.555 16.391 1 91.06 43 ILE B N 1
ATOM 3694 C CA . ILE B 1 43 ? -2.188 11.398 17.781 1 91.06 43 ILE B CA 1
ATOM 3695 C C . ILE B 1 43 ? -2.318 9.938 18.203 1 91.06 43 ILE B C 1
ATOM 3697 O O . ILE B 1 43 ? -1.5 9.438 18.969 1 91.06 43 ILE B O 1
ATOM 3701 N N . ALA B 1 44 ? -3.363 9.297 17.766 1 90.75 44 ALA B N 1
ATOM 3702 C CA . ALA B 1 44 ? -3.523 7.875 18.062 1 90.75 44 ALA B CA 1
ATOM 3703 C C . ALA B 1 44 ? -2.375 7.059 17.484 1 90.75 44 ALA B C 1
ATOM 3705 O O . ALA B 1 44 ? -1.85 6.156 18.141 1 90.75 44 ALA B O 1
ATOM 3706 N N . LEU B 1 45 ? -1.967 7.406 16.328 1 92.38 45 LEU B N 1
ATOM 3707 C CA . LEU B 1 45 ? -0.845 6.727 15.688 1 92.38 45 LEU B CA 1
ATOM 3708 C C . LEU B 1 45 ? 0.451 6.984 16.453 1 92.38 45 LEU B C 1
ATOM 3710 O O . LEU B 1 45 ? 1.277 6.082 16.594 1 92.38 45 LEU B O 1
ATOM 3714 N N . ALA B 1 46 ? 0.595 8.188 16.875 1 95.19 46 ALA B N 1
ATOM 3715 C CA . ALA B 1 46 ? 1.77 8.547 17.672 1 95.19 46 ALA B CA 1
ATOM 3716 C C . ALA B 1 46 ? 1.803 7.773 18.984 1 95.19 46 ALA B C 1
ATOM 3718 O O . ALA B 1 46 ? 2.871 7.367 19.438 1 95.19 46 ALA B O 1
ATOM 3719 N N . GLN B 1 47 ? 0.655 7.594 19.547 1 93.81 47 GLN B N 1
ATOM 3720 C CA . GLN B 1 47 ? 0.568 6.828 20.781 1 93.81 47 GLN B CA 1
ATOM 3721 C C . GLN B 1 47 ? 0.992 5.379 20.562 1 93.81 47 GLN B C 1
ATOM 3723 O O . GLN B 1 47 ? 1.696 4.801 21.391 1 93.81 47 GLN B O 1
ATOM 3728 N N . LEU B 1 48 ? 0.59 4.816 19.469 1 92.5 48 LEU B N 1
ATOM 3729 C CA . LEU B 1 48 ? 0.989 3.453 19.141 1 92.5 48 LEU B CA 1
ATOM 3730 C C . LEU B 1 48 ? 2.504 3.354 18.984 1 92.5 48 LEU B C 1
ATOM 3732 O O . LEU B 1 48 ? 3.115 2.385 19.438 1 92.5 48 LEU B O 1
ATOM 3736 N N . GLN B 1 49 ? 3.057 4.309 18.344 1 94.25 49 GLN B N 1
ATOM 3737 C CA . GLN B 1 49 ? 4.508 4.336 18.188 1 94.25 49 GLN B CA 1
ATOM 3738 C C . GLN B 1 49 ? 5.211 4.414 19.531 1 94.25 49 GLN B C 1
ATOM 3740 O O . GLN B 1 49 ? 6.215 3.736 19.766 1 94.25 49 GLN B O 1
ATOM 3745 N N . LYS B 1 50 ? 4.652 5.254 20.391 1 95.38 50 LYS B N 1
ATOM 3746 C CA . LYS B 1 50 ? 5.23 5.434 21.719 1 95.38 50 LYS B CA 1
ATOM 3747 C C . LYS B 1 50 ? 5.18 4.133 22.516 1 95.38 50 LYS B C 1
ATOM 3749 O O . LYS B 1 50 ? 6.117 3.811 23.25 1 95.38 50 LYS B O 1
ATOM 3754 N N . ILE B 1 51 ? 4.094 3.436 22.344 1 92.25 51 ILE B N 1
ATOM 3755 C CA . ILE B 1 51 ? 3.918 2.162 23.031 1 92.25 51 ILE B CA 1
ATOM 3756 C C . ILE B 1 51 ? 4.977 1.168 22.562 1 92.25 51 ILE B C 1
ATOM 3758 O O . ILE B 1 51 ? 5.527 0.409 23.359 1 92.25 51 ILE B O 1
ATOM 3762 N N . GLN B 1 52 ? 5.316 1.214 21.281 1 93.38 52 GLN B N 1
ATOM 3763 C CA . GLN B 1 52 ? 6.301 0.305 20.703 1 93.38 52 GLN B CA 1
ATOM 3764 C C . GLN B 1 52 ? 7.723 0.729 21.062 1 93.38 52 GLN B C 1
ATOM 3766 O O . GLN B 1 52 ? 8.594 -0.116 21.281 1 93.38 52 GLN B O 1
ATOM 3771 N N . ASN B 1 53 ? 7.957 2.016 21.047 1 95.88 53 ASN B N 1
ATOM 3772 C CA . ASN B 1 53 ? 9.242 2.609 21.375 1 95.88 53 ASN B CA 1
ATOM 3773 C C . ASN B 1 53 ? 9.078 3.887 22.188 1 95.88 53 ASN B C 1
ATOM 3775 O O . ASN B 1 53 ? 8.68 4.926 21.656 1 95.88 53 ASN B O 1
ATOM 3779 N N . LYS B 1 54 ? 9.492 3.846 23.406 1 94.94 54 LYS B N 1
ATOM 3780 C CA . LYS B 1 54 ? 9.273 4.918 24.375 1 94.94 54 LYS B CA 1
ATOM 3781 C C . LYS B 1 54 ? 10.016 6.188 23.969 1 94.94 54 LYS B C 1
ATOM 3783 O O . LYS B 1 54 ? 9.734 7.27 24.5 1 94.94 54 LYS B O 1
ATOM 3788 N N . GLU B 1 55 ? 10.922 6.129 23.062 1 96.56 55 GLU B N 1
ATOM 3789 C CA . GLU B 1 55 ? 11.688 7.293 22.625 1 96.56 55 GLU B CA 1
ATOM 3790 C C . GLU B 1 55 ? 11.023 7.969 21.438 1 96.56 55 GLU B C 1
ATOM 3792 O O . GLU B 1 55 ? 11.492 9.016 20.969 1 96.56 55 GLU B O 1
ATOM 3797 N N . LEU B 1 56 ? 9.93 7.375 20.969 1 97.19 56 LEU B N 1
ATOM 3798 C CA . LEU B 1 56 ? 9.234 7.902 19.797 1 97.19 56 LEU B CA 1
ATOM 3799 C C . LEU B 1 56 ? 7.859 8.438 20.188 1 97.19 56 LEU B C 1
ATOM 3801 O O . LEU B 1 56 ? 7.641 8.828 21.328 1 97.19 56 LEU B O 1
ATOM 3805 N N . GLY B 1 57 ? 7.047 8.688 19.25 1 97.38 57 GLY B N 1
ATOM 3806 C CA . GLY B 1 57 ? 5.703 9.172 19.5 1 97.38 57 GLY B CA 1
ATOM 3807 C C . GLY B 1 57 ? 5.52 10.641 19.172 1 97.38 57 GLY B C 1
ATOM 3808 O O . GLY B 1 57 ? 4.453 11.211 19.406 1 97.38 57 GLY B O 1
ATOM 3809 N N . TYR B 1 58 ? 6.609 11.25 18.781 1 98.31 58 TYR B N 1
ATOM 3810 C CA . TYR B 1 58 ? 6.496 12.609 18.25 1 98.31 58 TYR B CA 1
ATOM 3811 C C . TYR B 1 58 ? 6.43 12.602 16.734 1 98.31 58 TYR B C 1
ATOM 3813 O O . TYR B 1 58 ? 6.457 11.539 16.109 1 98.31 58 TYR B O 1
ATOM 3821 N N . ASP B 1 59 ? 6.219 13.75 16.172 1 97.69 59 ASP B N 1
ATOM 3822 C CA . ASP B 1 59 ? 5.992 13.891 14.734 1 97.69 59 ASP B CA 1
ATOM 3823 C C . ASP B 1 59 ? 7.176 13.352 13.938 1 97.69 59 ASP B C 1
ATOM 3825 O O . ASP B 1 59 ? 8.328 13.633 14.25 1 97.69 59 ASP B O 1
ATOM 3829 N N . PRO B 1 60 ? 6.93 12.648 12.898 1 94.56 60 PRO B N 1
ATOM 3830 C CA . PRO B 1 60 ? 7.996 11.992 12.141 1 94.56 60 PRO B CA 1
ATOM 3831 C C . PRO B 1 60 ? 8.938 12.984 11.461 1 94.56 60 PRO B C 1
ATOM 3833 O O . PRO B 1 60 ? 10.086 12.656 11.172 1 94.56 60 PRO B O 1
ATOM 3836 N N . LEU B 1 61 ? 8.531 14.203 11.242 1 96.69 61 LEU B N 1
ATOM 3837 C CA . LEU B 1 61 ? 9.367 15.156 10.523 1 96.69 61 LEU B CA 1
ATOM 3838 C C . LEU B 1 61 ? 9.992 16.156 11.492 1 96.69 61 LEU B C 1
ATOM 3840 O O . LEU B 1 61 ? 10.594 17.156 11.062 1 96.69 61 LEU B O 1
ATOM 3844 N N . LEU B 1 62 ? 9.867 15.859 12.758 1 98.31 62 LEU B N 1
ATOM 3845 C CA . LEU B 1 62 ? 10.438 16.766 13.75 1 98.31 62 LEU B CA 1
ATOM 3846 C C . LEU B 1 62 ? 11.922 16.984 13.5 1 98.31 62 LEU B C 1
ATOM 3848 O O . LEU B 1 62 ? 12.383 18.125 13.453 1 98.31 62 LEU B O 1
ATOM 3852 N N . GLU B 1 63 ? 12.625 15.945 13.32 1 97.88 63 GLU B N 1
ATOM 3853 C CA . GLU B 1 63 ? 14.078 16.062 13.18 1 97.88 63 GLU B CA 1
ATOM 3854 C C . GLU B 1 63 ? 14.445 16.875 11.945 1 97.88 63 GLU B C 1
ATOM 3856 O O . GLU B 1 63 ? 15.273 17.781 12.031 1 97.88 63 GLU B O 1
ATOM 3861 N N . ASP B 1 64 ? 13.836 16.594 10.844 1 96.94 64 ASP B N 1
ATOM 3862 C CA . ASP B 1 64 ? 14.125 17.312 9.602 1 96.94 64 ASP B CA 1
ATOM 3863 C C . ASP B 1 64 ? 13.766 18.781 9.719 1 96.94 64 ASP B C 1
ATOM 3865 O O . ASP B 1 64 ? 14.516 19.656 9.258 1 96.94 64 ASP B O 1
ATOM 3869 N N . ARG B 1 65 ? 12.648 19.078 10.32 1 98.31 65 ARG B N 1
ATOM 3870 C CA . ARG B 1 65 ? 12.195 20.453 10.484 1 98.31 65 ARG B CA 1
ATOM 3871 C C . ARG B 1 65 ? 13.125 21.234 11.406 1 98.31 65 ARG B C 1
ATOM 3873 O O . ARG B 1 65 ? 13.469 22.391 11.133 1 98.31 65 ARG B O 1
ATOM 3880 N N . MET B 1 66 ? 13.531 20.594 12.477 1 98.62 66 MET B N 1
ATOM 3881 C CA . MET B 1 66 ? 14.398 21.281 13.422 1 98.62 66 MET B CA 1
ATOM 3882 C C . MET B 1 66 ? 15.773 21.547 12.812 1 98.62 66 MET B C 1
ATOM 3884 O O . MET B 1 66 ? 16.312 22.641 12.945 1 98.62 66 MET B O 1
ATOM 3888 N N . LYS B 1 67 ? 16.312 20.578 12.133 1 98.38 67 LYS B N 1
ATOM 3889 C CA . LYS B 1 67 ? 17.609 20.766 11.484 1 98.38 67 LYS B CA 1
ATOM 3890 C C . LYS B 1 67 ? 17.562 21.922 10.484 1 98.38 67 LYS B C 1
ATOM 3892 O O . LYS B 1 67 ? 18.516 22.688 10.375 1 98.38 67 LYS B O 1
ATOM 3897 N N . ALA B 1 68 ? 16.453 22.031 9.844 1 98.12 68 ALA B N 1
ATOM 3898 C CA . ALA B 1 68 ? 16.328 23.047 8.797 1 98.12 68 ALA B CA 1
ATOM 3899 C C . ALA B 1 68 ? 16.062 24.422 9.391 1 98.12 68 ALA B C 1
ATOM 3901 O O . ALA B 1 68 ? 16.547 25.438 8.867 1 98.12 68 ALA B O 1
ATOM 3902 N N . CYS B 1 69 ? 15.344 24.531 10.492 1 98.62 69 CYS B N 1
ATOM 3903 C CA . CYS B 1 69 ? 14.766 25.797 10.906 1 98.62 69 CYS B CA 1
ATOM 3904 C C . CYS B 1 69 ? 15.516 26.391 12.094 1 98.62 69 CYS B C 1
ATOM 3906 O O . CYS B 1 69 ? 15.625 27.609 12.227 1 98.62 69 CYS B O 1
ATOM 3908 N N . LEU B 1 70 ? 16.109 25.594 12.977 1 98.38 70 LEU B N 1
ATOM 3909 C CA . LEU B 1 70 ? 16.609 26.047 14.266 1 98.38 70 LEU B CA 1
ATOM 3910 C C . LEU B 1 70 ? 17.734 27.062 14.086 1 98.38 70 LEU B C 1
ATOM 3912 O O . LEU B 1 70 ? 17.75 28.094 14.766 1 98.38 70 LEU B O 1
ATOM 3916 N N . PRO B 1 71 ? 18.719 26.844 13.156 1 98.31 71 PRO B N 1
ATOM 3917 C CA . PRO B 1 71 ? 19.781 27.828 12.992 1 98.31 71 PRO B CA 1
ATOM 3918 C C . PRO B 1 71 ? 19.234 29.219 12.68 1 98.31 71 PRO B C 1
ATOM 3920 O O . PRO B 1 71 ? 19.734 30.219 13.219 1 98.31 71 PRO B O 1
ATOM 3923 N N . TYR B 1 72 ? 18.188 29.281 11.906 1 98.56 72 TYR B N 1
ATOM 3924 C CA . TYR B 1 72 ? 17.641 30.562 11.484 1 98.56 72 TYR B CA 1
ATOM 3925 C C . TYR B 1 72 ? 16.75 31.156 12.57 1 98.56 72 TYR B C 1
ATOM 3927 O O . TYR B 1 72 ? 16.672 32.375 12.711 1 98.56 72 TYR B O 1
ATOM 3935 N N . CYS B 1 73 ? 16.062 30.281 13.32 1 98.44 73 CYS B N 1
ATOM 3936 C CA . CYS B 1 73 ? 15.305 30.781 14.461 1 98.44 73 CYS B CA 1
ATOM 3937 C C . CYS B 1 73 ? 16.219 31.516 15.438 1 98.44 73 CYS B C 1
ATOM 3939 O O . CYS B 1 73 ? 15.859 32.594 15.93 1 98.44 73 CYS B O 1
ATOM 3941 N N . VAL B 1 74 ? 17.375 30.953 15.711 1 97.38 74 VAL B N 1
ATOM 3942 C CA . VAL B 1 74 ? 18.312 31.531 16.656 1 97.38 74 VAL B CA 1
ATOM 3943 C C . VAL B 1 74 ? 18.891 32.812 16.094 1 97.38 74 VAL B C 1
ATOM 3945 O O . VAL B 1 74 ? 18.906 33.844 16.766 1 97.38 74 VAL B O 1
ATOM 3948 N N . SER B 1 75 ? 19.328 32.781 14.859 1 97.19 75 SER B N 1
ATOM 3949 C CA . SER B 1 75 ? 20 33.938 14.273 1 97.19 75 SER B CA 1
ATOM 3950 C C . SER B 1 75 ? 19.031 35.125 14.125 1 97.19 75 SER B C 1
ATOM 3952 O O . SER B 1 75 ? 19.453 36.281 14.227 1 97.19 75 SER B O 1
ATOM 3954 N N . ASN B 1 76 ? 17.766 34.812 13.93 1 98.06 76 ASN B N 1
ATOM 3955 C CA . ASN B 1 76 ? 16.781 35.906 13.711 1 98.06 76 ASN B CA 1
ATOM 3956 C C . ASN B 1 76 ? 15.938 36.156 14.953 1 98.06 76 ASN B C 1
ATOM 3958 O O . ASN B 1 76 ? 15 36.938 14.922 1 98.06 76 ASN B O 1
ATOM 3962 N N . ASN B 1 77 ? 16.234 35.469 16.016 1 97.44 77 ASN B N 1
ATOM 3963 C CA . ASN B 1 77 ? 15.516 35.625 17.281 1 97.44 77 ASN B CA 1
ATOM 3964 C C . ASN B 1 77 ? 14.023 35.375 17.109 1 97.44 77 ASN B C 1
ATOM 3966 O O . ASN B 1 77 ? 13.203 36.188 17.484 1 97.44 77 ASN B O 1
ATOM 3970 N N . VAL B 1 78 ? 13.695 34.281 16.453 1 98.69 78 VAL B N 1
ATOM 3971 C CA . VAL B 1 78 ? 12.32 33.844 16.25 1 98.69 78 VAL B CA 1
ATOM 3972 C C . VAL B 1 78 ? 11.992 32.688 17.203 1 98.69 78 VAL B C 1
ATOM 3974 O O . VAL B 1 78 ? 12.719 31.703 17.266 1 98.69 78 VAL B O 1
ATOM 3977 N N . LYS B 1 79 ? 10.93 32.781 18 1 98.81 79 LYS B N 1
ATOM 3978 C CA . LYS B 1 79 ? 10.484 31.688 18.859 1 98.81 79 LYS B CA 1
ATOM 3979 C C . LYS B 1 79 ? 9.656 30.672 18.078 1 98.81 79 LYS B C 1
ATOM 3981 O O . LYS B 1 79 ? 8.914 31.047 17.156 1 98.81 79 LYS B O 1
ATOM 3986 N N . LEU B 1 80 ? 9.805 29.406 18.406 1 98.88 80 LEU B N 1
ATOM 3987 C CA . LEU B 1 80 ? 9.117 28.328 17.703 1 98.88 80 LEU B CA 1
ATOM 3988 C C . LEU B 1 80 ? 8.125 27.625 18.609 1 98.88 80 LEU B C 1
ATOM 3990 O O . LEU B 1 80 ? 8.469 27.25 19.734 1 98.88 80 LEU B O 1
ATOM 3994 N N . ILE B 1 81 ? 6.859 27.531 18.219 1 98.94 81 ILE B N 1
ATOM 3995 C CA . ILE B 1 81 ? 5.824 26.781 18.938 1 98.94 81 ILE B CA 1
ATOM 3996 C C . ILE B 1 81 ? 5.234 25.719 18.031 1 98.94 81 ILE B C 1
ATOM 3998 O O . ILE B 1 81 ? 4.902 25.984 16.875 1 98.94 81 ILE B O 1
ATOM 4002 N N . SER B 1 82 ? 5.109 24.484 18.516 1 98.88 82 SER B N 1
ATOM 4003 C CA . SER B 1 82 ? 4.602 23.406 17.672 1 98.88 82 SER B CA 1
ATOM 4004 C C . SER B 1 82 ? 3.924 22.328 18.5 1 98.88 82 SER B C 1
ATOM 4006 O O . SER B 1 82 ? 4.305 22.078 19.641 1 98.88 82 SER B O 1
ATOM 4008 N N . ASN B 1 83 ? 2.947 21.703 17.875 1 98.62 83 ASN B N 1
ATOM 4009 C CA . ASN B 1 83 ? 2.342 20.531 18.5 1 98.62 83 ASN B CA 1
ATOM 4010 C C . ASN B 1 83 ? 2.971 19.25 17.984 1 98.62 83 ASN B C 1
ATOM 4012 O O . ASN B 1 83 ? 2.373 18.172 18.094 1 98.62 83 ASN B O 1
ATOM 4016 N N . MET B 1 84 ? 4.223 19.234 17.453 1 98.31 84 MET B N 1
ATOM 4017 C CA . MET B 1 84 ? 4.941 18.078 16.938 1 98.31 84 MET B CA 1
ATOM 4018 C C . MET B 1 84 ? 5.305 17.125 18.062 1 98.31 84 MET B C 1
ATOM 4020 O O . MET B 1 84 ? 5.754 16 17.812 1 98.31 84 MET B O 1
ATOM 4024 N N . GLY B 1 85 ? 5.09 17.547 19.297 1 98.44 85 GLY B N 1
ATOM 4025 C CA . GLY B 1 85 ? 5.289 16.609 20.391 1 98.44 85 GLY B CA 1
ATOM 4026 C C . GLY B 1 85 ? 4.355 15.414 20.344 1 98.44 85 GLY B C 1
ATOM 4027 O O . GLY B 1 85 ? 4.715 14.32 20.766 1 98.44 85 GLY B O 1
ATOM 4028 N N . ALA B 1 86 ? 3.15 15.727 19.875 1 97.88 86 ALA B N 1
ATOM 4029 C CA . ALA B 1 86 ? 2.156 14.672 19.672 1 97.88 86 ALA B CA 1
ATOM 4030 C C . ALA B 1 86 ? 1.937 13.875 20.953 1 97.88 86 ALA B C 1
ATOM 4032 O O . ALA B 1 86 ? 1.6 14.438 22 1 97.88 86 ALA B O 1
ATOM 4033 N N . ALA B 1 87 ? 2.232 12.516 20.938 1 97.62 87 ALA B N 1
ATOM 4034 C CA . ALA B 1 87 ? 2.012 11.664 22.109 1 97.62 87 ALA B CA 1
ATOM 4035 C C . ALA B 1 87 ? 3.184 11.758 23.078 1 97.62 87 ALA B C 1
ATOM 4037 O O . ALA B 1 87 ? 3.08 11.312 24.234 1 97.62 87 ALA B O 1
ATOM 4038 N N . ASN B 1 88 ? 4.285 12.375 22.641 1 98.31 88 ASN B N 1
ATOM 4039 C CA . ASN B 1 88 ? 5.492 12.352 23.453 1 98.31 88 ASN B CA 1
ATOM 4040 C C . ASN B 1 88 ? 6.254 13.672 23.359 1 98.31 88 ASN B C 1
ATOM 4042 O O . ASN B 1 88 ? 7.395 13.703 22.891 1 98.31 88 ASN B O 1
ATOM 4046 N N . PRO B 1 89 ? 5.73 14.734 23.984 1 98.5 89 PRO B N 1
ATOM 4047 C CA . PRO B 1 89 ? 6.391 16.047 23.938 1 98.5 89 PRO B CA 1
ATOM 404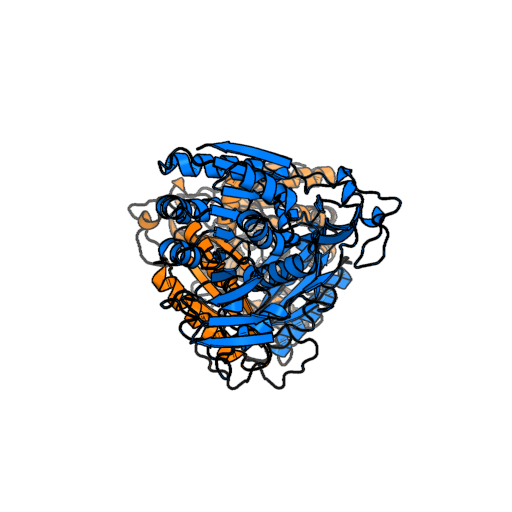8 C C . PRO B 1 89 ? 7.762 16.031 24.609 1 98.5 89 PRO B C 1
ATOM 4050 O O . PRO B 1 89 ? 8.672 16.75 24.156 1 98.5 89 PRO B O 1
ATOM 4053 N N . VAL B 1 90 ? 7.918 15.242 25.594 1 98.44 90 VAL B N 1
ATOM 4054 C CA . VAL B 1 90 ? 9.18 15.18 26.328 1 98.44 90 VAL B CA 1
ATOM 4055 C C . VAL B 1 90 ? 10.273 14.609 25.422 1 98.44 90 VAL B C 1
ATOM 4057 O O . VAL B 1 90 ? 11.359 15.18 25.312 1 98.44 90 VAL B O 1
ATOM 4060 N N . ALA B 1 91 ? 9.93 13.523 24.75 1 98.5 91 ALA B N 1
ATOM 4061 C CA . ALA B 1 91 ? 10.891 12.945 23.812 1 98.5 91 ALA B CA 1
ATOM 4062 C C . ALA B 1 91 ? 11.195 13.906 22.672 1 98.5 91 ALA B C 1
ATOM 4064 O O . ALA B 1 91 ? 12.336 13.984 22.203 1 98.5 91 ALA B O 1
ATOM 4065 N N . ALA B 1 92 ? 10.219 14.578 22.234 1 98.69 92 ALA B N 1
ATOM 4066 C CA . ALA B 1 92 ? 10.414 15.57 21.188 1 98.69 92 ALA B CA 1
ATOM 4067 C C . ALA B 1 92 ? 11.375 16.672 21.625 1 98.69 92 ALA B C 1
ATOM 4069 O O . ALA B 1 92 ? 12.258 17.078 20.875 1 98.69 92 ALA B O 1
ATOM 4070 N N . ALA B 1 93 ? 11.203 17.141 22.828 1 98.75 93 ALA B N 1
ATOM 4071 C CA . ALA B 1 93 ? 12.055 18.188 23.375 1 98.75 93 ALA B CA 1
ATOM 4072 C C . ALA B 1 93 ? 13.492 17.703 23.531 1 98.75 93 ALA B C 1
ATOM 4074 O O . ALA B 1 93 ? 14.438 18.422 23.172 1 98.75 93 ALA B O 1
ATOM 4075 N N . LYS B 1 94 ? 13.625 16.516 24.047 1 98.31 94 LYS B N 1
ATOM 4076 C CA . LYS B 1 94 ? 14.953 15.938 24.188 1 98.31 94 LYS B CA 1
ATOM 4077 C C . LYS B 1 94 ? 15.648 15.82 22.828 1 98.31 94 LYS B C 1
ATOM 4079 O O . LYS B 1 94 ? 16.828 16.156 22.703 1 98.31 94 LYS B O 1
ATOM 4084 N N . LYS B 1 95 ? 14.898 15.328 21.891 1 98.44 95 LYS B N 1
ATOM 4085 C CA . LYS B 1 95 ? 15.453 15.195 20.547 1 98.44 95 LYS B CA 1
ATOM 4086 C C . LYS B 1 95 ? 15.852 16.562 19.984 1 98.44 95 LYS B C 1
ATOM 4088 O O . LYS B 1 95 ? 16.891 16.688 19.344 1 98.44 95 LYS B O 1
ATOM 4093 N N . THR B 1 96 ? 15.055 17.531 20.172 1 98.62 96 THR B N 1
ATOM 4094 C CA . THR B 1 96 ? 15.32 18.891 19.703 1 98.62 96 THR B CA 1
ATOM 4095 C C . THR B 1 96 ? 16.578 19.453 20.375 1 98.62 96 THR B C 1
ATOM 4097 O O . THR B 1 96 ? 17.406 20.078 19.719 1 98.62 96 THR B O 1
ATOM 4100 N N . ALA B 1 97 ? 16.703 19.219 21.641 1 98.31 97 ALA B N 1
ATOM 4101 C CA . ALA B 1 97 ? 17.891 19.656 22.359 1 98.31 97 ALA B CA 1
ATOM 4102 C C . ALA B 1 97 ? 19.156 19.016 21.781 1 98.31 97 ALA B C 1
ATOM 4104 O O . ALA B 1 97 ? 20.172 19.672 21.609 1 98.31 97 ALA B O 1
ATOM 4105 N N . LYS B 1 98 ? 19.031 17.75 21.516 1 97.94 98 LYS B N 1
ATOM 4106 C CA . LYS B 1 98 ? 20.156 17.031 20.922 1 97.94 98 LYS B CA 1
ATOM 4107 C C . LYS B 1 98 ? 20.531 17.625 19.562 1 97.94 98 LYS B C 1
ATOM 4109 O O . LYS B 1 98 ? 21.719 17.828 19.281 1 97.94 98 LYS B O 1
ATOM 4114 N N . ILE B 1 99 ? 19.562 17.891 18.781 1 98.25 99 ILE B N 1
ATOM 4115 C CA . ILE B 1 99 ? 19.781 18.469 17.469 1 98.25 99 ILE B CA 1
ATOM 4116 C C . ILE B 1 99 ? 20.438 19.844 17.594 1 98.25 99 ILE B C 1
ATOM 4118 O O . ILE B 1 99 ? 21.391 20.156 16.891 1 98.25 99 ILE B O 1
ATOM 4122 N N . ALA B 1 100 ? 19.938 20.641 18.469 1 98.12 100 ALA B N 1
ATOM 4123 C CA . ALA B 1 100 ? 20.5 21.969 18.703 1 98.12 100 ALA B CA 1
ATOM 4124 C C . ALA B 1 100 ? 21.969 21.891 19.094 1 98.12 100 ALA B C 1
ATOM 4126 O O . ALA B 1 100 ? 22.797 22.656 18.594 1 98.12 100 ALA B O 1
ATOM 4127 N N . ASN B 1 101 ? 22.25 20.953 19.969 1 97.06 101 ASN B N 1
ATOM 4128 C CA . ASN B 1 101 ? 23.625 20.75 20.406 1 97.06 101 ASN B CA 1
ATOM 4129 C C . ASN B 1 101 ? 24.516 20.344 19.234 1 97.06 101 ASN B C 1
ATOM 4131 O O . ASN B 1 101 ? 25.625 20.859 19.078 1 97.06 101 ASN B O 1
ATOM 4135 N N . GLU B 1 102 ? 24.016 19.469 18.453 1 97.31 102 GLU B N 1
ATOM 4136 C CA . GLU B 1 102 ? 24.766 18.984 17.297 1 97.31 102 GLU B CA 1
ATOM 4137 C C . GLU B 1 102 ? 25.031 20.125 16.312 1 97.31 102 GLU B C 1
ATOM 4139 O O . GLU B 1 102 ? 26.062 20.125 15.625 1 97.31 102 GLU B O 1
ATOM 4144 N N . LEU B 1 103 ? 24.141 21.062 16.281 1 97.56 103 LEU B N 1
ATOM 4145 C CA . LEU B 1 103 ? 24.25 22.188 15.359 1 97.56 103 LEU B CA 1
ATOM 4146 C C . LEU B 1 103 ? 25.047 23.328 15.977 1 97.56 103 LEU B C 1
ATOM 4148 O O . LEU B 1 103 ? 25.25 24.375 15.344 1 97.56 103 LEU B O 1
ATOM 4152 N N . GLY B 1 104 ? 25.422 23.219 17.188 1 96.88 104 GLY B N 1
ATOM 4153 C CA . GLY B 1 104 ? 26.219 24.234 17.859 1 96.88 104 GLY B CA 1
ATOM 4154 C C . GLY B 1 104 ? 25.406 25.406 18.375 1 96.88 104 GLY B C 1
ATOM 4155 O O . GLY B 1 104 ? 25.922 26.5 18.547 1 96.88 104 GLY B O 1
ATOM 4156 N N . LEU B 1 105 ? 24.125 25.172 18.438 1 96.06 105 LEU B N 1
ATOM 4157 C CA . LEU B 1 105 ? 23.25 26.219 18.938 1 96.06 105 LEU B CA 1
ATOM 4158 C C . LEU B 1 105 ? 23.156 26.141 20.453 1 96.06 105 LEU B C 1
ATOM 4160 O O . LEU B 1 105 ? 22.391 25.344 21 1 96.06 105 LEU B O 1
ATOM 4164 N N . ARG B 1 106 ? 23.969 26.906 21.141 1 83.12 106 ARG B N 1
ATOM 4165 C CA . ARG B 1 106 ? 24.062 26.812 22.594 1 83.12 106 ARG B CA 1
ATOM 4166 C C . ARG B 1 106 ? 23.078 27.75 23.281 1 83.12 106 ARG B C 1
ATOM 4168 O O . ARG B 1 106 ? 22.625 28.719 22.672 1 83.12 106 ARG B O 1
ATOM 4175 N N . THR B 1 107 ? 22.453 27.344 24.359 1 89.5 107 THR B N 1
ATOM 4176 C CA . THR B 1 107 ? 21.641 28.109 25.297 1 89.5 107 THR B CA 1
ATOM 4177 C C . THR B 1 107 ? 20.219 28.266 24.781 1 89.5 107 THR B C 1
ATOM 4179 O O . THR B 1 107 ? 19.625 29.344 24.906 1 89.5 107 THR B O 1
ATOM 4182 N N . ILE B 1 108 ? 19.797 27.328 24.062 1 96.06 108 ILE B N 1
ATOM 4183 C CA . ILE B 1 108 ? 18.406 27.328 23.672 1 96.06 108 ILE B CA 1
ATOM 4184 C C . ILE B 1 108 ? 17.562 26.672 24.766 1 96.06 108 ILE B C 1
ATOM 4186 O O . ILE B 1 108 ? 17.891 25.594 25.25 1 96.06 108 ILE B O 1
ATOM 4190 N N . LYS B 1 109 ? 16.547 27.344 25.234 1 98.31 109 LYS B N 1
ATOM 4191 C CA . LYS B 1 109 ? 15.602 26.797 26.203 1 98.31 109 LYS B CA 1
ATOM 4192 C C . LYS B 1 109 ? 14.398 26.172 25.5 1 98.31 109 LYS B C 1
ATOM 4194 O O . LYS B 1 109 ? 13.672 26.859 24.781 1 98.31 109 LYS B O 1
ATOM 4199 N N . ILE B 1 110 ? 14.219 24.906 25.734 1 98.75 110 ILE B N 1
ATOM 4200 C CA . ILE B 1 110 ? 13.156 24.141 25.078 1 98.75 110 ILE B CA 1
ATOM 4201 C C . ILE B 1 110 ? 12.148 23.656 26.109 1 98.75 110 ILE B C 1
ATOM 4203 O O . ILE B 1 110 ? 12.523 23.062 27.125 1 98.75 110 ILE B O 1
ATOM 4207 N N . ALA B 1 111 ? 10.875 23.906 25.844 1 98.88 111 ALA B N 1
ATOM 4208 C CA . ALA B 1 111 ? 9.82 23.469 26.75 1 98.88 111 ALA B CA 1
ATOM 4209 C C . ALA B 1 111 ? 8.969 22.375 26.125 1 98.88 111 ALA B C 1
ATOM 4211 O O . ALA B 1 111 ? 8.641 22.438 24.953 1 98.88 111 ALA B O 1
ATOM 4212 N N . ALA B 1 112 ? 8.695 21.375 26.906 1 98.88 112 ALA B N 1
ATOM 4213 C CA . ALA B 1 112 ? 7.688 20.359 26.578 1 98.88 112 ALA B CA 1
ATOM 4214 C C . ALA B 1 112 ? 6.395 20.609 27.344 1 98.88 112 ALA B C 1
ATOM 4216 O O . ALA B 1 112 ? 6.402 20.641 28.578 1 98.88 112 ALA B O 1
ATOM 4217 N N . VAL B 1 113 ? 5.348 20.844 26.656 1 98.81 113 VAL B N 1
ATOM 4218 C CA . VAL B 1 113 ? 4.039 21.031 27.266 1 98.81 113 VAL B CA 1
ATOM 4219 C C . VAL B 1 113 ? 3.195 19.781 27.094 1 98.81 113 VAL B C 1
ATOM 4221 O O . VAL B 1 113 ? 3.02 19.281 25.969 1 98.81 113 VAL B O 1
ATOM 4224 N N . PHE B 1 114 ? 2.75 19.203 28.125 1 97.94 114 PHE B N 1
ATOM 4225 C CA . PHE B 1 114 ? 1.958 17.969 28.062 1 97.94 114 PHE B CA 1
ATOM 4226 C C . PHE B 1 114 ? 0.838 18 29.109 1 97.94 114 PHE B C 1
ATOM 4228 O O . PHE B 1 114 ? 0.564 19.047 29.703 1 97.94 114 PHE B O 1
ATOM 4235 N N . GLY B 1 115 ? 0.063 16.953 29.188 1 97.38 115 GLY B N 1
ATOM 4236 C CA . GLY B 1 115 ? -1.101 16.891 30.047 1 97.38 115 GLY B CA 1
ATOM 4237 C C . GLY B 1 115 ? -2.389 16.609 29.297 1 97.38 115 GLY B C 1
ATOM 4238 O O . GLY B 1 115 ? -3.447 16.453 29.922 1 97.38 115 GLY B O 1
ATOM 4239 N N . ASP B 1 116 ? -2.26 16.469 28.047 1 97.94 116 ASP B N 1
ATOM 4240 C CA . ASP B 1 116 ? -3.436 16.25 27.203 1 97.94 116 ASP B CA 1
ATOM 4241 C C . ASP B 1 116 ? -3.891 14.797 27.266 1 97.94 116 ASP B C 1
ATOM 4243 O O . ASP B 1 116 ? -5.012 14.477 26.859 1 97.94 116 ASP B O 1
ATOM 4247 N N . ASP B 1 117 ? -3 13.844 27.672 1 96.69 117 ASP B N 1
ATOM 4248 C CA . ASP B 1 117 ? -3.387 12.445 27.797 1 96.69 117 ASP B CA 1
ATOM 4249 C C . ASP B 1 117 ? -4.324 12.242 28.984 1 96.69 117 ASP B C 1
ATOM 4251 O O . ASP B 1 117 ? -3.896 12.32 30.141 1 96.69 117 ASP B O 1
ATOM 4255 N N . VAL B 1 118 ? -5.57 11.961 28.719 1 97.62 118 VAL B N 1
ATOM 4256 C CA . VAL B 1 118 ? -6.555 11.891 29.797 1 97.62 118 VAL B CA 1
ATOM 4257 C C . VAL B 1 118 ? -7.227 10.523 29.797 1 97.62 118 VAL B C 1
ATOM 4259 O O . VAL B 1 118 ? -8.375 10.383 30.203 1 97.62 118 VAL B O 1
ATOM 4262 N N . LYS B 1 119 ? -6.648 9.531 29.188 1 95.12 119 LYS B N 1
ATOM 4263 C CA . LYS B 1 119 ? -7.215 8.188 29.094 1 95.12 119 LYS B CA 1
ATOM 4264 C C . LYS B 1 119 ? -7.668 7.691 30.469 1 95.12 119 LYS B C 1
ATOM 4266 O O . LYS B 1 119 ? -8.727 7.074 30.578 1 95.12 119 LYS B O 1
ATOM 4271 N N . SER B 1 120 ? -6.883 8.031 31.547 1 95.56 120 SER B N 1
ATOM 4272 C CA . SER B 1 120 ? -7.184 7.57 32.906 1 95.56 120 SER B CA 1
ATOM 4273 C C . SER B 1 120 ? -8.375 8.32 33.5 1 95.56 120 SER B C 1
ATOM 4275 O O . SER B 1 120 ? -8.938 7.906 34.5 1 95.56 120 SER B O 1
ATOM 4277 N N . LEU B 1 121 ? -8.719 9.383 32.906 1 96.5 121 LEU B N 1
ATOM 4278 C CA . LEU B 1 121 ? -9.781 10.227 33.438 1 96.5 121 LEU B CA 1
ATOM 4279 C C . LEU B 1 121 ? -11.117 9.906 32.781 1 96.5 121 LEU B C 1
ATOM 4281 O O . LEU B 1 121 ? -12.148 10.469 33.125 1 96.5 121 LEU B O 1
ATOM 4285 N N . LEU B 1 122 ? -11.086 8.984 31.875 1 96.19 122 LEU B N 1
ATOM 4286 C CA . LEU B 1 122 ? -12.312 8.641 31.172 1 96.19 122 LEU B CA 1
ATOM 4287 C C . LEU B 1 122 ? -13.32 8.008 32.125 1 96.19 122 LEU B C 1
ATOM 4289 O O . LEU B 1 122 ? -12.945 7.227 33 1 96.19 122 LEU B O 1
ATOM 4293 N N . ASP B 1 123 ? -14.516 8.359 31.969 1 95.38 123 ASP B N 1
ATOM 4294 C CA . ASP B 1 123 ? -15.617 7.801 32.75 1 95.38 123 ASP B CA 1
ATOM 4295 C C . ASP B 1 123 ? -16.547 6.973 31.875 1 95.38 123 ASP B C 1
ATOM 4297 O O . ASP B 1 123 ? -17.453 7.512 31.234 1 95.38 123 ASP B O 1
ATOM 4301 N N . PHE B 1 124 ? -16.438 5.695 31.969 1 93.94 124 PHE B N 1
ATOM 4302 C CA . PHE B 1 124 ? -17.141 4.773 31.078 1 93.94 124 PHE B CA 1
ATOM 4303 C C . PHE B 1 124 ? -18.609 4.66 31.453 1 93.94 124 PHE B C 1
ATOM 4305 O O . PHE B 1 124 ? -19.422 4.172 30.672 1 93.94 124 PHE B O 1
ATOM 4312 N N . GLU B 1 125 ? -18.969 5.117 32.562 1 92.5 125 GLU B N 1
ATOM 4313 C CA . GLU B 1 125 ? -20.344 4.996 33.062 1 92.5 125 GLU B CA 1
ATOM 4314 C C . GLU B 1 125 ? -21.203 6.168 32.594 1 92.5 125 GLU B C 1
ATOM 4316 O O . GLU B 1 125 ? -22.375 5.996 32.281 1 92.5 125 GLU B O 1
ATOM 4321 N N . THR B 1 126 ? -20.609 7.281 32.438 1 93.25 126 THR B N 1
ATOM 4322 C CA . THR B 1 126 ? -21.438 8.469 32.25 1 93.25 126 THR B CA 1
ATOM 4323 C C . THR B 1 126 ? -21.156 9.125 30.906 1 93.25 126 THR B C 1
ATOM 4325 O O . THR B 1 126 ? -21.984 9.883 30.391 1 93.25 126 THR B O 1
ATOM 4328 N N . GLN B 1 127 ? -20.062 8.945 30.328 1 95.19 127 GLN B N 1
ATOM 4329 C CA . GLN B 1 127 ? -19.688 9.664 29.109 1 95.19 127 GLN B CA 1
ATOM 4330 C C . GLN B 1 127 ? -20.281 9 27.875 1 95.19 127 GLN B C 1
ATOM 4332 O O . GLN B 1 127 ? -20.344 7.773 27.797 1 95.19 127 GLN B O 1
ATOM 4337 N N . THR B 1 128 ? -20.688 9.82 26.938 1 96.12 128 THR B N 1
ATOM 4338 C CA . THR B 1 128 ? -21.234 9.375 25.656 1 96.12 128 THR B CA 1
ATOM 4339 C C . THR B 1 128 ? -20.406 9.945 24.5 1 96.12 128 THR B C 1
ATOM 4341 O O . THR B 1 128 ? -19.844 11.039 24.609 1 96.12 128 THR B O 1
ATOM 4344 N N . LEU B 1 129 ? -20.375 9.188 23.453 1 95.81 129 LEU B N 1
ATOM 4345 C CA . LEU B 1 129 ? -19.688 9.609 22.25 1 95.81 129 LEU B CA 1
ATOM 4346 C C . LEU B 1 129 ? -20.484 10.68 21.516 1 95.81 129 LEU B C 1
ATOM 4348 O O . LEU B 1 129 ? -21.703 10.539 21.312 1 95.81 129 LEU B O 1
ATOM 4352 N N . LEU B 1 130 ? -19.812 11.703 21.109 1 94.12 130 LEU B N 1
ATOM 4353 C CA . LEU B 1 130 ? -20.484 12.844 20.484 1 94.12 130 LEU B CA 1
ATOM 4354 C C . LEU B 1 130 ? -21.016 12.469 19.109 1 94.12 130 LEU B C 1
ATOM 4356 O O . LEU B 1 130 ? -22.109 12.906 18.719 1 94.12 130 LEU B O 1
ATOM 4360 N N . GLU B 1 131 ? -20.297 11.695 18.344 1 91.81 131 GLU B N 1
ATOM 4361 C CA . GLU B 1 131 ? -20.641 11.383 16.969 1 91.81 131 GLU B CA 1
ATOM 4362 C C . GLU B 1 131 ? -21.781 10.367 16.891 1 91.81 131 GLU B C 1
ATOM 4364 O O . GLU B 1 131 ? -22.75 10.57 16.156 1 91.81 131 GLU B O 1
ATOM 4369 N N . SER B 1 132 ? -21.734 9.281 17.672 1 91.88 132 SER B N 1
ATOM 4370 C CA . SER B 1 132 ? -22.703 8.188 17.547 1 91.88 132 SER B CA 1
ATOM 4371 C C . SER B 1 132 ? -23.797 8.297 18.594 1 91.88 132 SER B C 1
ATOM 4373 O O . SER B 1 132 ? -24.859 7.699 18.438 1 91.88 132 SER B O 1
ATOM 4375 N N . GLY B 1 133 ? -23.516 8.969 19.672 1 94.75 133 GLY B N 1
ATOM 4376 C CA . GLY B 1 133 ? -24.469 9.031 20.781 1 94.75 133 GLY B CA 1
ATOM 4377 C C . GLY B 1 133 ? -24.406 7.82 21.688 1 94.75 133 GLY B C 1
ATOM 4378 O O . GLY B 1 133 ? -25.047 7.793 22.75 1 94.75 133 GLY B O 1
ATOM 4379 N N . GLU B 1 134 ? -23.562 6.926 21.391 1 95.5 134 GLU B N 1
ATOM 4380 C CA . GLU B 1 134 ? -23.453 5.695 22.172 1 95.5 134 GLU B CA 1
ATOM 4381 C C . GLU B 1 134 ? -22.609 5.918 23.438 1 95.5 134 GLU B C 1
ATOM 4383 O O . GLU B 1 134 ? -21.891 6.91 23.531 1 95.5 134 GLU B O 1
ATOM 4388 N N . SER B 1 135 ? -22.766 4.973 24.375 1 96.5 135 SER B N 1
ATOM 4389 C CA . SER B 1 135 ? -21.922 4.996 25.562 1 96.5 135 SER B CA 1
ATOM 4390 C C . SER B 1 135 ? -20.469 4.758 25.219 1 96.5 135 SER B C 1
ATOM 4392 O O . SER B 1 135 ? -20.141 3.941 24.359 1 96.5 135 SER B O 1
ATOM 4394 N N . LEU B 1 136 ? -19.578 5.453 25.969 1 96.56 136 LEU B N 1
ATOM 4395 C CA . LEU B 1 136 ? -18.141 5.246 25.812 1 96.56 136 LEU B CA 1
ATOM 4396 C C . LEU B 1 136 ? -17.766 3.795 26.094 1 96.56 136 LEU B C 1
ATOM 4398 O O . LEU B 1 136 ? -16.766 3.295 25.578 1 96.56 136 LEU B O 1
ATOM 4402 N N . SER B 1 137 ? -18.562 3.066 26.797 1 95.31 137 SER B N 1
ATOM 4403 C CA . SER B 1 137 ? -18.281 1.706 27.25 1 95.31 137 SER B CA 1
ATOM 4404 C C . SER B 1 137 ? -18.188 0.741 26.062 1 95.31 137 SER B C 1
ATOM 4406 O O . SER B 1 137 ? -17.609 -0.336 26.188 1 95.31 137 SER B O 1
ATOM 4408 N N . VAL B 1 138 ? -18.734 1.131 24.953 1 94.12 138 VAL B N 1
ATOM 4409 C CA . VAL B 1 138 ? -18.734 0.258 23.781 1 94.12 138 VAL B CA 1
ATOM 4410 C C . VAL B 1 138 ? -17.312 0.106 23.266 1 94.12 138 VAL B C 1
ATOM 4412 O O . VAL B 1 138 ? -17.016 -0.831 22.516 1 94.12 138 VAL B O 1
ATOM 4415 N N . LEU B 1 139 ? -16.422 1.067 23.672 1 94.25 139 LEU B N 1
ATOM 4416 C CA . LEU B 1 139 ? -15.062 1.089 23.156 1 94.25 139 LEU B CA 1
ATOM 4417 C C . LEU B 1 139 ? -14.078 0.522 24.172 1 94.25 139 LEU B C 1
ATOM 4419 O O . LEU B 1 139 ? -12.875 0.463 23.906 1 94.25 139 LEU B O 1
ATOM 4423 N N . ASP B 1 140 ? -14.438 0.163 25.297 1 85.69 140 ASP B N 1
ATOM 4424 C CA . ASP B 1 140 ? -13.594 -0.017 26.469 1 85.69 140 ASP B CA 1
ATOM 4425 C C . ASP B 1 140 ? -12.344 -0.833 26.125 1 85.69 140 ASP B C 1
ATOM 4427 O O . ASP B 1 140 ? -11.234 -0.298 26.094 1 85.69 140 ASP B O 1
ATOM 4431 N N . ASP B 1 141 ? -12.297 -2.051 25.562 1 90.62 141 ASP B N 1
ATOM 4432 C CA . ASP B 1 141 ? -11.133 -2.9 25.359 1 90.62 141 ASP B CA 1
ATOM 4433 C C . ASP B 1 141 ? -10.406 -2.523 24.062 1 90.62 141 ASP B C 1
ATOM 4435 O O . ASP B 1 141 ? -9.305 -3.008 23.797 1 90.62 141 ASP B O 1
ATOM 4439 N N . LYS B 1 142 ? -10.883 -1.447 23.391 1 94 142 LYS B N 1
ATOM 4440 C CA . LYS B 1 142 ? -10.336 -1.106 22.078 1 94 142 LYS B CA 1
ATOM 4441 C C . LYS B 1 142 ? -9.617 0.239 22.109 1 94 142 LYS B C 1
ATOM 4443 O O . LYS B 1 142 ? -8.961 0.62 21.141 1 94 142 LYS B O 1
ATOM 4448 N N . ILE B 1 143 ? -9.656 1.012 23.203 1 96.12 143 ILE B N 1
ATOM 4449 C CA . ILE B 1 143 ? -9.156 2.381 23.266 1 96.12 143 ILE B CA 1
ATOM 4450 C C . ILE B 1 143 ? -7.629 2.375 23.281 1 96.12 143 ILE B C 1
ATOM 4452 O O . ILE B 1 143 ? -7.012 1.64 24.062 1 96.12 143 ILE B O 1
ATOM 4456 N N . ILE B 1 144 ? -7.066 3.211 22.422 1 94.38 144 ILE B N 1
ATOM 4457 C CA . ILE B 1 144 ? -5.621 3.355 22.297 1 94.38 144 ILE B CA 1
ATOM 4458 C C . ILE B 1 144 ? -5.164 4.629 23.016 1 94.38 144 ILE B C 1
ATOM 4460 O O . ILE B 1 144 ? -4.125 4.641 23.672 1 94.38 144 ILE B O 1
ATOM 4464 N N . SER B 1 145 ? -5.938 5.637 22.844 1 95.25 145 SER B N 1
ATOM 4465 C CA . SER B 1 145 ? -5.543 6.949 23.344 1 95.25 145 SER B CA 1
ATOM 4466 C C . SER B 1 145 ? -6.762 7.828 23.609 1 95.25 145 SER B C 1
ATOM 4468 O O . SER B 1 145 ? -7.824 7.617 23.031 1 95.25 145 SER B O 1
ATOM 4470 N N . ALA B 1 146 ? -6.664 8.703 24.484 1 96.81 146 ALA B N 1
ATOM 4471 C CA . ALA B 1 146 ? -7.613 9.781 24.734 1 96.81 146 ALA B CA 1
ATOM 4472 C C . ALA B 1 146 ? -6.887 11.086 25.078 1 96.81 146 ALA B C 1
ATOM 4474 O O . ALA B 1 146 ? -6.227 11.18 26.109 1 96.81 146 ALA B O 1
ATOM 4475 N N . ASN B 1 147 ? -7.055 12.055 24.219 1 97.56 147 ASN B N 1
ATOM 4476 C CA . ASN B 1 147 ? -6.305 13.297 24.391 1 97.56 147 ASN B CA 1
ATOM 4477 C C . ASN B 1 147 ? -7.227 14.516 24.359 1 97.56 147 ASN B C 1
ATOM 4479 O O . ASN B 1 147 ? -7.969 14.711 23.391 1 97.56 147 ASN B O 1
ATOM 4483 N N . ALA B 1 148 ? -7.125 15.305 25.375 1 97.94 148 ALA B N 1
ATOM 4484 C CA . ALA B 1 148 ? -7.906 16.531 25.453 1 97.94 148 ALA B CA 1
ATOM 4485 C C . ALA B 1 148 ? -7.277 17.641 24.609 1 97.94 148 ALA B C 1
ATOM 4487 O O . ALA B 1 148 ? -6.051 17.766 24.562 1 97.94 148 ALA B O 1
ATOM 4488 N N . TYR B 1 149 ? -8.086 18.406 24 1 97.38 149 TYR B N 1
ATOM 4489 C CA . TYR B 1 149 ? -7.609 19.625 23.344 1 97.38 149 TYR B CA 1
ATOM 4490 C C . TYR B 1 149 ? -7.316 20.703 24.375 1 97.38 149 TYR B C 1
ATOM 4492 O O . TYR B 1 149 ? -8.211 21.453 24.766 1 97.38 149 TYR B O 1
ATOM 4500 N N . LEU B 1 150 ? -6.031 20.844 24.672 1 98.19 150 LEU B N 1
ATOM 4501 C CA . LEU B 1 150 ? -5.648 21.844 25.641 1 98.19 150 LEU B CA 1
ATOM 4502 C C . LEU B 1 150 ? -5.715 23.25 25.047 1 98.19 150 LEU B C 1
ATOM 4504 O O . LEU B 1 150 ? -5.809 23.391 23.812 1 98.19 150 LEU B O 1
ATOM 4508 N N . GLY B 1 151 ? -5.746 24.25 25.906 1 97.88 151 GLY B N 1
ATOM 4509 C CA . GLY B 1 151 ? -5.723 25.641 25.484 1 97.88 151 GLY B CA 1
ATOM 4510 C C . GLY B 1 151 ? -4.34 26.266 25.578 1 97.88 151 GLY B C 1
ATOM 4511 O O . GLY B 1 151 ? -3.34 25.609 25.266 1 97.88 151 GLY B O 1
ATOM 4512 N N . VAL B 1 152 ? -4.312 27.531 25.969 1 98.56 152 VAL B N 1
ATOM 4513 C CA . VAL B 1 152 ? -3.105 28.344 25.859 1 98.56 152 VAL B CA 1
ATOM 4514 C C . VAL B 1 152 ? -2.277 28.203 27.125 1 98.56 152 VAL B C 1
ATOM 4516 O O . VAL B 1 152 ? -1.108 28.594 27.172 1 98.56 152 VAL B O 1
ATOM 4519 N N . GLU B 1 153 ? -2.771 27.594 28.188 1 97.81 153 GLU B N 1
ATOM 4520 C CA . GLU B 1 153 ? -2.223 27.734 29.531 1 97.81 153 GLU B CA 1
ATOM 4521 C C . GLU B 1 153 ? -0.79 27.219 29.609 1 97.81 153 GLU B C 1
ATOM 4523 O O . GLU B 1 153 ? 0.103 27.906 30.109 1 97.81 153 GLU B O 1
ATOM 4528 N N . GLY B 1 154 ? -0.615 25.969 29.094 1 98.56 154 GLY B N 1
ATOM 4529 C CA . GLY B 1 154 ? 0.726 25.406 29.125 1 98.56 154 GLY B CA 1
ATOM 4530 C C . GLY B 1 154 ? 1.721 26.188 28.297 1 98.56 154 GLY B C 1
ATOM 4531 O O . GLY B 1 154 ? 2.871 26.375 28.703 1 98.56 154 GLY B O 1
ATOM 4532 N N . ILE B 1 155 ? 1.323 26.672 27.203 1 98.88 155 ILE B N 1
ATOM 4533 C CA . ILE B 1 155 ? 2.182 27.438 26.312 1 98.88 155 ILE B CA 1
ATOM 4534 C C . ILE B 1 155 ? 2.525 28.781 26.953 1 98.88 155 ILE B C 1
ATOM 4536 O O . ILE B 1 155 ? 3.672 29.234 26.891 1 98.88 155 ILE B O 1
ATOM 4540 N N . LEU B 1 156 ? 1.57 29.438 27.562 1 98.75 156 LEU B N 1
ATOM 4541 C CA . LEU B 1 156 ? 1.797 30.703 28.25 1 98.75 156 LEU B CA 1
ATOM 4542 C C . LEU B 1 156 ? 2.836 30.562 29.359 1 98.75 156 LEU B C 1
ATOM 4544 O O . LEU B 1 156 ? 3.715 31.406 29.5 1 98.75 156 LEU B O 1
ATOM 4548 N N . SER B 1 157 ? 2.676 29.469 30.125 1 98.56 157 SER B N 1
ATOM 4549 C CA . SER B 1 157 ? 3.66 29.203 31.172 1 98.56 157 SER B CA 1
ATOM 4550 C C . SER B 1 157 ? 5.066 29.109 30.578 1 98.56 157 SER B C 1
ATOM 4552 O O . SER B 1 157 ? 6.012 29.688 31.125 1 98.56 157 SER B O 1
ATOM 4554 N N . ALA B 1 158 ? 5.18 28.391 29.5 1 98.81 158 ALA B N 1
ATOM 4555 C CA . ALA B 1 158 ? 6.477 28.203 28.859 1 98.81 158 ALA B CA 1
ATOM 4556 C C . ALA B 1 158 ? 7.031 29.547 28.359 1 98.81 158 ALA B C 1
ATOM 4558 O O . ALA B 1 158 ? 8.227 29.812 28.484 1 98.81 158 ALA B O 1
ATOM 4559 N N . LEU B 1 159 ? 6.203 30.375 27.719 1 98.81 159 LEU B N 1
ATOM 4560 C CA . LEU B 1 159 ? 6.625 31.672 27.219 1 98.81 159 LEU B CA 1
ATOM 4561 C C . LEU B 1 159 ? 7.07 32.594 28.359 1 98.81 159 LEU B C 1
ATOM 4563 O O . LEU B 1 159 ? 8.094 33.25 28.25 1 98.81 159 LEU B O 1
ATOM 4567 N N . THR B 1 160 ? 6.309 32.594 29.391 1 98.38 160 THR B N 1
ATOM 4568 C CA . THR B 1 160 ? 6.633 33.406 30.562 1 98.38 160 THR B CA 1
ATOM 4569 C C . THR B 1 160 ? 7.984 33 31.141 1 98.38 160 THR B C 1
ATOM 4571 O O . THR B 1 160 ? 8.734 33.844 31.625 1 98.38 160 THR B O 1
ATOM 4574 N N . ASP B 1 161 ? 8.234 31.766 31.047 1 98.25 161 ASP B N 1
ATOM 4575 C CA . ASP B 1 161 ? 9.477 31.234 31.609 1 98.25 161 ASP B CA 1
ATOM 4576 C C . ASP B 1 161 ? 10.633 31.391 30.625 1 98.25 161 ASP B C 1
ATOM 4578 O O . ASP B 1 161 ? 11.734 30.891 30.859 1 98.25 161 ASP B O 1
ATOM 4582 N N . GLY B 1 162 ? 10.398 31.938 29.484 1 97.94 162 GLY B N 1
ATOM 4583 C CA . GLY B 1 162 ? 11.461 32.344 28.594 1 97.94 162 GLY B CA 1
ATOM 4584 C C . GLY B 1 162 ? 11.836 31.281 27.578 1 97.94 162 GLY B C 1
ATOM 4585 O O . GLY B 1 162 ? 12.961 31.266 27.078 1 97.94 162 GLY B O 1
ATOM 4586 N N . ALA B 1 163 ? 10.969 30.375 27.312 1 98.56 163 ALA B N 1
ATOM 4587 C CA . ALA B 1 163 ? 11.273 29.312 26.359 1 98.56 163 ALA B CA 1
ATOM 4588 C C . ALA B 1 163 ? 11.445 29.891 24.953 1 98.56 163 ALA B C 1
ATOM 4590 O O . ALA B 1 163 ? 10.703 30.781 24.547 1 98.56 163 ALA B O 1
ATOM 4591 N N . ASP B 1 164 ? 12.438 29.328 24.219 1 98.5 164 ASP B N 1
ATOM 4592 C CA . ASP B 1 164 ? 12.664 29.672 22.828 1 98.5 164 ASP B CA 1
ATOM 4593 C C . ASP B 1 164 ? 11.867 28.766 21.891 1 98.5 164 ASP B C 1
ATOM 4595 O O . ASP B 1 164 ? 11.438 29.188 20.812 1 98.5 164 ASP B O 1
ATOM 4599 N N . ILE B 1 165 ? 11.82 27.547 22.312 1 98.81 165 ILE B N 1
ATOM 4600 C CA . ILE B 1 165 ? 11.109 26.516 21.562 1 98.81 165 ILE B CA 1
ATOM 4601 C C . ILE B 1 165 ? 10.094 25.828 22.484 1 98.81 165 ILE B C 1
ATOM 4603 O O . ILE B 1 165 ? 10.414 25.453 23.609 1 98.81 165 ILE B O 1
ATOM 4607 N N . ILE B 1 166 ? 8.891 25.719 22.031 1 98.94 166 ILE B N 1
ATOM 4608 C CA . ILE B 1 166 ? 7.836 25.078 22.812 1 98.94 166 ILE B CA 1
ATOM 4609 C C . ILE B 1 166 ? 7.211 23.938 21.984 1 98.94 166 ILE B C 1
ATOM 4611 O O . ILE B 1 166 ? 6.668 24.172 20.906 1 98.94 166 ILE B O 1
ATOM 4615 N N . LEU B 1 167 ? 7.316 22.703 22.484 1 98.88 167 LEU B N 1
ATOM 4616 C CA . LEU B 1 167 ? 6.738 21.516 21.859 1 98.88 167 LEU B CA 1
ATOM 4617 C C . LEU B 1 167 ? 5.609 20.938 22.719 1 98.88 167 LEU B C 1
ATOM 4619 O O . LEU B 1 167 ? 5.824 20.594 23.891 1 98.88 167 LEU B O 1
ATOM 4623 N N . THR B 1 168 ? 4.434 20.844 22.125 1 98.75 168 THR B N 1
ATOM 4624 C CA . THR B 1 168 ? 3.266 20.438 22.891 1 98.75 168 THR B CA 1
ATOM 4625 C C . THR B 1 168 ? 2.727 19.109 22.375 1 98.75 168 THR B C 1
ATOM 4627 O O . THR B 1 168 ? 3.139 18.625 21.328 1 98.75 168 THR B O 1
ATOM 4630 N N . GLY B 1 169 ? 1.913 18.469 23.219 1 97.94 169 GLY B N 1
ATOM 4631 C CA . GLY B 1 169 ? 1.018 17.438 22.719 1 97.94 169 GLY B CA 1
ATOM 4632 C C . GLY B 1 169 ? -0.203 18 22.016 1 97.94 169 GLY B C 1
ATOM 4633 O O . GLY B 1 169 ? -0.085 18.891 21.172 1 97.94 169 GLY B O 1
ATOM 4634 N N . ARG B 1 170 ? -1.36 17.5 22.375 1 97.75 170 ARG B N 1
ATOM 4635 C CA . ARG B 1 170 ? -2.598 17.953 21.75 1 97.75 170 ARG B CA 1
ATOM 4636 C C . ARG B 1 170 ? -3.051 19.281 22.359 1 97.75 170 ARG B C 1
ATOM 4638 O O . ARG B 1 170 ? -3.312 19.359 23.562 1 97.75 170 ARG B O 1
ATOM 4645 N N . VAL B 1 171 ? -3.115 20.25 21.594 1 97.56 171 VAL B N 1
ATOM 4646 C CA . VAL B 1 171 ? -3.727 21.531 21.875 1 97.56 171 VAL B CA 1
ATOM 4647 C C . VAL B 1 171 ? -4.633 21.953 20.734 1 97.56 171 VAL B C 1
ATOM 4649 O O . VAL B 1 171 ? -4.508 21.438 19.609 1 97.56 171 VAL B O 1
ATOM 4652 N N . ALA B 1 172 ? -5.578 22.781 21.078 1 97 172 ALA B N 1
ATOM 4653 C CA . ALA B 1 172 ? -6.363 23.328 19.969 1 97 172 ALA B CA 1
ATOM 4654 C C . ALA B 1 172 ? -5.473 24.047 18.969 1 97 172 ALA B C 1
ATOM 4656 O O . ALA B 1 172 ? -4.547 24.766 19.359 1 97 172 ALA B O 1
ATOM 4657 N N . ASP B 1 173 ? -5.73 23.891 17.703 1 97 173 ASP B N 1
ATOM 4658 C CA . ASP B 1 173 ? -4.871 24.438 16.656 1 97 173 ASP B CA 1
ATOM 4659 C C . ASP B 1 173 ? -4.73 25.953 16.781 1 97 173 ASP B C 1
ATOM 4661 O O . ASP B 1 173 ? -3.613 26.469 16.781 1 97 173 ASP B O 1
ATOM 4665 N N . PRO B 1 174 ? -5.82 26.625 16.969 1 97.44 174 PRO B N 1
ATOM 4666 C CA . PRO B 1 174 ? -5.68 28.078 17.078 1 97.44 174 PRO B CA 1
ATOM 4667 C C . PRO B 1 174 ? -4.965 28.516 18.359 1 97.44 174 PRO B C 1
ATOM 4669 O O . PRO B 1 174 ? -4.465 29.641 18.438 1 97.44 174 PRO B O 1
ATOM 4672 N N . ALA B 1 175 ? -4.93 27.656 19.375 1 98.31 175 ALA B N 1
ATOM 4673 C CA . ALA B 1 175 ? -4.277 28 20.641 1 98.31 175 ALA B CA 1
ATOM 4674 C C . ALA B 1 175 ? -2.779 28.219 20.438 1 98.31 175 ALA B C 1
ATOM 4676 O O . ALA B 1 175 ? -2.16 29 21.156 1 98.31 175 ALA B O 1
ATOM 4677 N N . LEU B 1 176 ? -2.238 27.547 19.484 1 98.81 176 LEU B N 1
ATOM 4678 C CA . LEU B 1 176 ? -0.827 27.719 19.172 1 98.81 176 LEU B CA 1
ATOM 4679 C C . LEU B 1 176 ? -0.528 29.156 18.797 1 98.81 176 LEU B C 1
ATOM 4681 O O . LEU B 1 176 ? 0.552 29.672 19.094 1 98.81 176 LEU B O 1
ATOM 4685 N N . PHE B 1 177 ? -1.44 29.797 18.156 1 98.88 177 PHE B N 1
ATOM 4686 C CA . PHE B 1 177 ? -1.297 31.172 17.672 1 98.88 177 PHE B CA 1
ATOM 4687 C C . PHE B 1 177 ? -1.777 32.156 18.734 1 98.88 177 PHE B C 1
ATOM 4689 O O . PHE B 1 177 ? -1.198 33.25 18.891 1 98.88 177 PHE B O 1
ATOM 4696 N N . LEU B 1 178 ? -2.783 31.812 19.438 1 98.88 178 LEU B N 1
ATOM 4697 C CA . LEU B 1 178 ? -3.4 32.688 20.422 1 98.88 178 LEU B CA 1
ATOM 4698 C C . LEU B 1 178 ? -2.449 32.938 21.594 1 98.88 178 LEU B C 1
ATOM 4700 O O . LEU B 1 178 ? -2.391 34.031 22.125 1 98.88 178 LEU B O 1
ATOM 4704 N N . ALA B 1 179 ? -1.688 31.938 21.969 1 98.88 179 ALA B N 1
ATOM 4705 C CA . ALA B 1 179 ? -0.832 32 23.141 1 98.88 179 ALA B CA 1
ATOM 4706 C C . ALA B 1 179 ? 0.2 33.125 23 1 98.88 179 ALA B C 1
ATOM 4708 O O . ALA B 1 179 ? 0.325 33.969 23.891 1 98.88 179 ALA B O 1
ATOM 4709 N N . PRO B 1 180 ? 0.937 33.156 21.922 1 98.81 180 PRO B N 1
ATOM 4710 C CA . PRO B 1 180 ? 1.91 34.25 21.812 1 98.81 180 PRO B CA 1
ATOM 4711 C C . PRO B 1 180 ? 1.252 35.625 21.766 1 98.81 180 PRO B C 1
ATOM 4713 O O . PRO B 1 180 ? 1.824 36.594 22.25 1 98.81 180 PRO B O 1
ATOM 4716 N N . ILE B 1 181 ? 0.08 35.75 21.219 1 98.81 181 ILE B N 1
ATOM 4717 C CA . ILE B 1 181 ? -0.641 37.031 21.188 1 98.81 181 ILE B CA 1
ATOM 4718 C C . ILE B 1 181 ? -0.969 37.469 22.609 1 98.81 181 ILE B C 1
ATOM 4720 O O . ILE B 1 181 ? -0.676 38.594 23 1 98.81 181 ILE B O 1
ATOM 4724 N N . ILE B 1 182 ? -1.501 36.594 23.375 1 98.75 182 ILE B N 1
ATOM 4725 C CA . ILE B 1 182 ? -1.842 36.875 24.766 1 98.75 182 ILE B CA 1
ATOM 4726 C C . ILE B 1 182 ? -0.585 37.281 25.531 1 98.75 182 ILE B C 1
ATOM 4728 O O . ILE B 1 182 ? -0.594 38.25 26.281 1 98.75 182 ILE B O 1
ATOM 4732 N N . HIS B 1 183 ? 0.438 36.5 25.359 1 98.75 183 HIS B N 1
ATOM 4733 C CA . HIS B 1 183 ? 1.688 36.719 26.078 1 98.75 183 HIS B CA 1
ATOM 4734 C C . HIS B 1 183 ? 2.268 38.094 25.766 1 98.75 183 HIS B C 1
ATOM 4736 O O . HIS B 1 183 ? 2.66 38.844 26.688 1 98.75 183 HIS B O 1
ATOM 4742 N N . GLU B 1 184 ? 2.348 38.469 24.516 1 98.62 184 GLU B N 1
ATOM 4743 C CA . GLU B 1 184 ? 3.031 39.688 24.094 1 98.62 184 GLU B CA 1
ATOM 4744 C C . GLU B 1 184 ? 2.223 40.938 24.453 1 98.62 184 GLU B C 1
ATOM 4746 O O . GLU B 1 184 ? 2.791 41.969 24.75 1 98.62 184 GLU B O 1
ATOM 4751 N N . PHE B 1 185 ? 0.907 40.812 24.469 1 98.38 185 PHE B N 1
ATOM 4752 C CA . PHE B 1 185 ? 0.07 41.969 24.656 1 98.38 185 PHE B CA 1
ATOM 4753 C C . PHE B 1 185 ? -0.566 41.969 26.047 1 98.38 185 PHE B C 1
ATOM 4755 O O . PHE B 1 185 ? -1.298 42.906 26.406 1 98.38 185 PHE B O 1
ATOM 4762 N N . ASP B 1 186 ? -0.322 40.906 26.781 1 97.75 186 ASP B N 1
ATOM 4763 C CA . ASP B 1 186 ? -0.889 40.75 28.125 1 97.75 186 ASP B CA 1
ATOM 4764 C C . ASP B 1 186 ? -2.414 40.781 28.078 1 97.75 186 ASP B C 1
ATOM 4766 O O . ASP B 1 186 ? -3.039 41.531 28.859 1 97.75 186 ASP B O 1
ATOM 4770 N N . TRP B 1 187 ? -2.979 40.125 27.109 1 98.19 187 TRP B N 1
ATOM 4771 C CA . TRP B 1 187 ? -4.43 40.031 27.031 1 98.19 187 TRP B CA 1
ATOM 4772 C C . TRP B 1 187 ? -4.984 39.281 28.234 1 98.19 187 TRP B C 1
ATOM 4774 O O . TRP B 1 187 ? -4.387 38.281 28.688 1 98.19 187 TRP B O 1
ATOM 4784 N N . SER B 1 188 ? -6.168 39.719 28.672 1 98.06 188 SER B N 1
ATOM 4785 C CA . SER B 1 188 ? -6.859 38.969 29.719 1 98.06 188 SER B CA 1
ATOM 4786 C C . SER B 1 188 ? -7.477 37.688 29.188 1 98.06 188 SER B C 1
ATOM 4788 O O . SER B 1 188 ? -8.055 37.688 28.094 1 98.06 188 SER B O 1
ATOM 4790 N N . LEU B 1 189 ? -7.414 36.656 29.969 1 97.56 189 LEU B N 1
ATOM 4791 C CA . LEU B 1 189 ? -7.996 35.375 29.594 1 97.56 189 LEU B CA 1
ATOM 4792 C C . LEU B 1 189 ? -9.516 35.438 29.719 1 97.56 189 LEU B C 1
ATOM 4794 O O . LEU B 1 189 ? -10.203 34.469 29.312 1 97.56 189 LEU B O 1
ATOM 4798 N N . SER B 1 190 ? -10.031 36.562 30.141 1 97.12 190 SER B N 1
ATOM 4799 C CA . SER B 1 190 ? -11.477 36.719 30.266 1 97.12 190 SER B CA 1
ATOM 4800 C C . SER B 1 190 ? -12.008 37.75 29.266 1 97.12 190 SER B C 1
ATOM 4802 O O . SER B 1 190 ? -13.195 38.062 29.281 1 97.12 190 SER B O 1
ATOM 4804 N N . ASP B 1 191 ? -11.109 38.312 28.5 1 98.06 191 ASP B N 1
ATOM 4805 C CA . ASP B 1 191 ? -11.555 39.219 27.438 1 98.06 191 ASP B CA 1
ATOM 4806 C C . ASP B 1 191 ? -11.938 38.438 26.188 1 98.06 191 ASP B C 1
ATOM 4808 O O . ASP B 1 191 ? -11.18 38.406 25.203 1 98.06 191 ASP B O 1
ATOM 4812 N N . TYR B 1 192 ? -13.078 37.906 26.219 1 98.06 19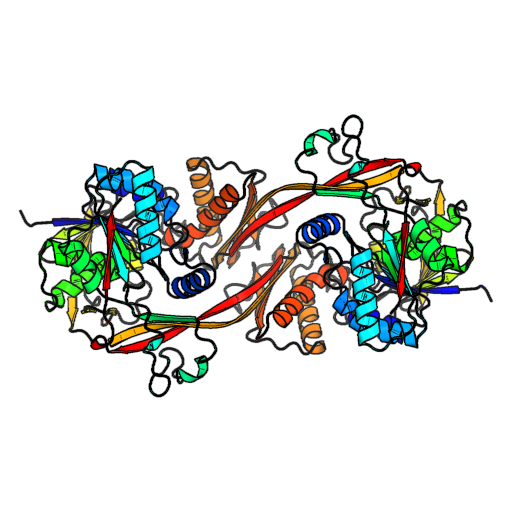2 TYR B N 1
ATOM 4813 C CA . TYR B 1 192 ? -13.508 36.938 25.234 1 98.06 192 TYR B CA 1
ATOM 4814 C C . TYR B 1 192 ? -13.578 37.562 23.844 1 98.06 192 TYR B C 1
ATOM 4816 O O . TYR B 1 192 ? -13.195 36.938 22.844 1 98.06 192 TYR B O 1
ATOM 4824 N N . PRO B 1 193 ? -14.023 38.844 23.656 1 97.75 193 PRO B N 1
ATOM 4825 C CA . PRO B 1 193 ? -13.992 39.469 22.328 1 97.75 193 PRO B CA 1
ATOM 4826 C C . PRO B 1 193 ? -12.586 39.5 21.734 1 97.75 193 PRO B C 1
ATOM 4828 O O . PRO B 1 193 ? -12.398 39.188 20.562 1 97.75 193 PRO B O 1
ATOM 4831 N N . LEU B 1 194 ? -11.617 39.812 22.562 1 98 194 LEU B N 1
ATOM 4832 C CA . LEU B 1 194 ? -10.234 39.875 22.109 1 98 194 LEU B CA 1
ATOM 4833 C C . LEU B 1 194 ? -9.719 38.469 21.797 1 98 194 LEU B C 1
ATOM 4835 O O . LEU B 1 194 ? -9.031 38.25 20.797 1 98 194 LEU B O 1
ATOM 4839 N N . LEU B 1 195 ? -10.094 37.531 22.672 1 98.56 195 LEU B N 1
ATOM 4840 C CA . LEU B 1 195 ? -9.68 36.156 22.469 1 98.56 195 LEU B CA 1
ATOM 4841 C C . LEU B 1 195 ? -10.273 35.594 21.172 1 98.56 195 LEU B C 1
ATOM 4843 O O . LEU B 1 195 ? -9.641 34.781 20.5 1 98.56 195 LEU B O 1
ATOM 4847 N N . GLY B 1 196 ? -11.516 36 20.891 1 98.31 196 GLY B N 1
ATOM 4848 C CA . GLY B 1 196 ? -12.141 35.594 19.641 1 98.31 196 GLY B CA 1
ATOM 4849 C C . GLY B 1 196 ? -11.383 36.094 18.422 1 98.31 196 GLY B C 1
ATOM 4850 O O . GLY B 1 196 ? -11.258 35.344 17.438 1 98.31 196 GLY B O 1
ATOM 4851 N N . LYS B 1 197 ? -10.844 37.344 18.484 1 98.38 197 LYS B N 1
ATOM 4852 C CA . LYS B 1 197 ? -10.047 37.906 17.391 1 98.38 197 LYS B CA 1
ATOM 4853 C C . LYS B 1 197 ? -8.773 37.062 17.188 1 98.38 197 LYS B C 1
ATOM 4855 O O . LYS B 1 197 ? -8.438 36.719 16.047 1 98.38 197 LYS B O 1
ATOM 4860 N N . GLY B 1 198 ? -8.125 36.781 18.297 1 98.62 198 GLY B N 1
ATOM 4861 C CA . GLY B 1 198 ? -6.922 35.969 18.203 1 98.62 198 GLY B CA 1
ATOM 4862 C C . GLY B 1 198 ? -7.184 34.562 17.688 1 98.62 198 GLY B C 1
ATOM 4863 O O . GLY B 1 198 ? -6.371 34 16.953 1 98.62 198 GLY B O 1
ATOM 4864 N N . THR B 1 199 ? -8.305 34 18.094 1 98.38 199 THR B N 1
ATOM 4865 C CA . THR B 1 199 ? -8.695 32.656 17.656 1 98.38 199 THR B CA 1
ATOM 4866 C C . THR B 1 199 ? -8.984 32.656 16.156 1 98.38 199 THR B C 1
ATOM 4868 O O . THR B 1 199 ? -8.641 31.703 15.453 1 98.38 199 THR B O 1
ATOM 4871 N N . ALA B 1 200 ? -9.594 33.719 15.656 1 98.44 200 ALA B N 1
ATOM 4872 C CA . ALA B 1 200 ? -9.82 33.844 14.219 1 98.44 200 ALA B CA 1
ATOM 4873 C C . ALA B 1 200 ? -8.508 33.844 13.453 1 98.44 200 ALA B C 1
ATOM 4875 O O . ALA B 1 200 ? -8.383 33.188 12.406 1 98.44 200 ALA B O 1
ATOM 4876 N N . LEU B 1 201 ? -7.531 34.594 13.969 1 98.75 201 LEU B N 1
ATOM 4877 C CA . LEU B 1 201 ? -6.203 34.625 13.359 1 98.75 201 LEU B CA 1
ATOM 4878 C C . LEU B 1 201 ? -5.609 33.219 13.328 1 98.75 201 LEU B C 1
ATOM 4880 O O . LEU B 1 201 ? -5.125 32.75 12.289 1 98.75 201 LEU B O 1
ATOM 4884 N N . GLY B 1 202 ? -5.691 32.531 14.438 1 98.62 202 GLY B N 1
ATOM 4885 C CA . GLY B 1 202 ? -5.176 31.156 14.492 1 98.62 202 GLY B CA 1
ATOM 4886 C C . GLY B 1 202 ? -5.836 30.234 13.492 1 98.62 202 GLY B C 1
ATOM 4887 O O . GLY B 1 202 ? -5.152 29.453 12.82 1 98.62 202 GLY B O 1
ATOM 4888 N N . HIS B 1 203 ? -7.145 30.312 13.375 1 98 203 HIS B N 1
ATOM 4889 C CA . HIS B 1 203 ? -7.898 29.453 12.453 1 98 203 HIS B CA 1
ATOM 4890 C C . HIS B 1 203 ? -7.492 29.719 11.008 1 98 203 HIS B C 1
ATOM 4892 O O . HIS B 1 203 ? -7.391 28.781 10.211 1 98 203 HIS B O 1
ATOM 4898 N N . LEU B 1 204 ? -7.238 30.938 10.688 1 98.56 204 LEU B N 1
ATOM 4899 C CA . LEU B 1 204 ? -6.875 31.297 9.328 1 98.56 204 LEU B CA 1
ATOM 4900 C C . LEU B 1 204 ? -5.457 30.844 9 1 98.56 204 LEU B C 1
ATOM 4902 O O . LEU B 1 204 ? -5.137 30.578 7.844 1 98.56 204 LEU B O 1
ATOM 4906 N N . MET B 1 205 ? -4.656 30.688 10.047 1 98.56 205 MET B N 1
ATOM 4907 C CA . MET B 1 205 ? -3.229 30.453 9.844 1 98.56 205 MET B CA 1
ATOM 4908 C C . MET B 1 205 ? -2.9 28.969 9.945 1 98.56 205 MET B C 1
ATOM 4910 O O . MET B 1 205 ? -1.867 28.516 9.453 1 98.56 205 MET B O 1
ATOM 4914 N N . GLU B 1 206 ? -3.713 28.219 10.508 1 97 206 GLU B N 1
ATOM 4915 C CA . GLU B 1 206 ? -3.348 26.906 11.023 1 97 206 GLU B CA 1
ATOM 4916 C C . GLU B 1 206 ? -3.092 25.906 9.891 1 97 206 GLU B C 1
ATOM 4918 O O . GLU B 1 206 ? -2.35 24.938 10.062 1 97 206 GLU B O 1
ATOM 4923 N N . CYS B 1 207 ? -3.623 26.094 8.656 1 97.38 207 CYS B N 1
ATOM 4924 C CA . CYS B 1 207 ? -3.424 25.156 7.559 1 97.38 207 CYS B CA 1
ATOM 4925 C C . CYS B 1 207 ? -2.363 25.672 6.59 1 97.38 207 CYS B C 1
ATOM 4927 O O . CYS B 1 207 ? -2.275 25.203 5.453 1 97.38 207 CYS B O 1
ATOM 4929 N N . ALA B 1 208 ? -1.631 26.625 6.988 1 98.12 208 ALA B N 1
ATOM 4930 C CA . ALA B 1 208 ? -0.438 27.141 6.32 1 98.12 208 ALA B CA 1
ATOM 4931 C C . ALA B 1 208 ? -0.752 27.578 4.891 1 98.12 208 ALA B C 1
ATOM 4933 O O . ALA B 1 208 ? -1.4 28.594 4.676 1 98.12 208 ALA B O 1
ATOM 4934 N N . GLY B 1 209 ? -0.382 26.766 3.92 1 98.12 209 GLY B N 1
ATOM 4935 C CA . GLY B 1 209 ? -0.406 27.188 2.527 1 98.12 209 GLY B CA 1
ATOM 4936 C C . GLY B 1 209 ? -1.811 27.391 1.989 1 98.12 209 GLY B C 1
ATOM 4937 O O . GLY B 1 209 ? -2 28.047 0.97 1 98.12 209 GLY B O 1
ATOM 4938 N N . GLN B 1 210 ? -2.828 26.906 2.631 1 97.81 210 GLN B N 1
ATOM 4939 C CA . GLN B 1 210 ? -4.191 26.969 2.113 1 97.81 210 GLN B CA 1
ATOM 4940 C C . GLN B 1 210 ? -4.648 28.422 1.967 1 97.81 210 GLN B C 1
ATOM 4942 O O . GLN B 1 210 ? -5.215 28.797 0.938 1 97.81 210 GLN B O 1
ATOM 4947 N N . VAL B 1 211 ? -4.324 29.25 2.959 1 98.5 211 VAL B N 1
ATOM 4948 C CA . VAL B 1 211 ? -4.781 30.625 2.943 1 98.5 211 VAL B CA 1
ATOM 4949 C C . VAL B 1 211 ? -3.994 31.422 1.906 1 98.5 211 VAL B C 1
ATOM 4951 O O . VAL B 1 211 ? -4.414 32.5 1.493 1 98.5 211 VAL B O 1
ATOM 4954 N N . CYS B 1 212 ? -2.906 30.859 1.391 1 98.62 212 CYS B N 1
ATOM 4955 C CA . CYS B 1 212 ? -2.064 31.5 0.385 1 98.62 212 CYS B CA 1
ATOM 4956 C C . CYS B 1 212 ? -2.391 30.984 -1.01 1 98.62 212 CYS B C 1
ATOM 4958 O O . CYS B 1 212 ? -1.652 31.234 -1.962 1 98.62 212 CYS B O 1
ATOM 4960 N N . GLY B 1 213 ? -3.408 30.25 -1.108 1 98.25 213 GLY B N 1
ATOM 4961 C CA . GLY B 1 213 ? -3.846 29.797 -2.418 1 98.25 213 GLY B CA 1
ATOM 4962 C C . GLY B 1 213 ? -3.658 28.297 -2.625 1 98.25 213 GLY B C 1
ATOM 4963 O O . GLY B 1 213 ? -4.039 27.766 -3.666 1 98.25 213 GLY B O 1
ATOM 4964 N N . GLY B 1 214 ? -3.027 27.578 -1.701 1 98.06 214 GLY B N 1
ATOM 4965 C CA . GLY B 1 214 ? -3.01 26.125 -1.746 1 98.06 214 GLY B CA 1
ATOM 4966 C C . GLY B 1 214 ? -4.391 25.5 -1.625 1 98.06 214 GLY B C 1
ATOM 4967 O O . GLY B 1 214 ? -5.227 26 -0.864 1 98.06 214 GLY B O 1
ATOM 4968 N N . TYR B 1 215 ? -4.605 24.438 -2.422 1 97.25 215 TYR B N 1
ATOM 4969 C CA . TYR B 1 215 ? -5.871 23.719 -2.396 1 97.25 215 TYR B CA 1
ATOM 4970 C C . TYR B 1 215 ? -7.008 24.594 -2.916 1 97.25 215 TYR B C 1
ATOM 4972 O O . TYR B 1 215 ? -8.172 24.375 -2.57 1 97.25 215 TYR B O 1
ATOM 4980 N N . PHE B 1 216 ? -6.719 25.625 -3.646 1 97.81 216 PHE B N 1
ATOM 4981 C CA . PHE B 1 216 ? -7.672 26.609 -4.121 1 97.81 216 PHE B CA 1
ATOM 4982 C C . PHE B 1 216 ? -7.789 26.578 -5.641 1 97.81 216 PHE B C 1
ATOM 4984 O O . PHE B 1 216 ? -8.891 26.609 -6.184 1 97.81 216 PHE B O 1
ATOM 4991 N N . ALA B 1 217 ? -6.703 26.312 -6.336 1 97.69 217 ALA B N 1
ATOM 4992 C CA . ALA B 1 217 ? -6.586 26.484 -7.781 1 97.69 217 ALA B CA 1
ATOM 4993 C C . ALA B 1 217 ? -7.324 25.375 -8.531 1 97.69 217 ALA B C 1
ATOM 4995 O O . ALA B 1 217 ? -7.266 24.203 -8.133 1 97.69 217 ALA B O 1
ATOM 4996 N N . ASP B 1 218 ? -7.996 25.766 -9.594 1 96.5 218 ASP B N 1
ATOM 4997 C CA . ASP B 1 218 ? -8.664 24.75 -10.398 1 96.5 218 ASP B CA 1
ATOM 4998 C C . ASP B 1 218 ? -8.039 24.656 -11.789 1 96.5 218 ASP B C 1
ATOM 5000 O O . ASP B 1 218 ? -8.477 23.859 -12.625 1 96.5 218 ASP B O 1
ATOM 5004 N N . GLY B 1 219 ? -7.082 25.531 -12.016 1 92.75 219 GLY B N 1
ATOM 5005 C CA . GLY B 1 219 ? -6.359 25.5 -13.281 1 92.75 219 GLY B CA 1
ATOM 5006 C C . GLY B 1 219 ? -7.074 26.25 -14.391 1 92.75 219 GLY B C 1
ATOM 5007 O O . GLY B 1 219 ? -6.543 26.391 -15.492 1 92.75 219 GLY B O 1
ATOM 5008 N N . VAL B 1 220 ? -8.273 26.781 -14.188 1 95.94 220 VAL B N 1
ATOM 5009 C CA . VAL B 1 220 ? -9.047 27.453 -15.227 1 95.94 220 VAL B CA 1
ATOM 5010 C C . VAL B 1 220 ? -9.555 28.797 -14.703 1 95.94 220 VAL B C 1
ATOM 5012 O O . VAL B 1 220 ? -9.023 29.844 -15.062 1 95.94 220 VAL B O 1
ATOM 5015 N N . LYS B 1 221 ? -10.445 28.766 -13.766 1 95.19 221 LYS B N 1
ATOM 5016 C CA . LYS B 1 221 ? -11.062 29.984 -13.242 1 95.19 221 LYS B CA 1
ATOM 5017 C C . LYS B 1 221 ? -10.281 30.531 -12.047 1 95.19 221 LYS B C 1
ATOM 5019 O O . LYS B 1 221 ? -10.188 31.734 -11.859 1 95.19 221 LYS B O 1
ATOM 5024 N N . LYS B 1 222 ? -9.828 29.703 -11.25 1 96.38 222 LYS B N 1
ATOM 5025 C CA . LYS B 1 222 ? -9.008 30.047 -10.086 1 96.38 222 LYS B CA 1
ATOM 5026 C C . LYS B 1 222 ? -7.531 29.797 -10.359 1 96.38 222 LYS B C 1
ATOM 5028 O O . LYS B 1 222 ? -7.031 28.703 -10.094 1 96.38 222 LYS B O 1
ATOM 5033 N N . GLN B 1 223 ? -6.93 30.828 -10.82 1 96.25 223 GLN B N 1
ATOM 5034 C CA . GLN B 1 223 ? -5.512 30.719 -11.141 1 96.25 223 GLN B CA 1
ATOM 5035 C C . GLN B 1 223 ? -4.641 31.266 -10.008 1 96.25 223 GLN B C 1
ATOM 5037 O O . GLN B 1 223 ? -4.84 32.375 -9.555 1 96.25 223 GLN B O 1
ATOM 5042 N N . VAL B 1 224 ? -3.771 30.531 -9.484 1 97.69 224 VAL B N 1
ATOM 5043 C CA . VAL B 1 224 ? -2.822 30.891 -8.445 1 97.69 224 VAL B CA 1
ATOM 5044 C C . VAL B 1 224 ? -1.401 30.859 -9 1 97.69 224 VAL B C 1
ATOM 5046 O O . VAL B 1 224 ? -0.953 29.844 -9.523 1 97.69 224 VAL B O 1
ATOM 5049 N N . PRO B 1 225 ? -0.698 31.922 -8.953 1 96.75 225 PRO B N 1
ATOM 5050 C CA . PRO B 1 225 ? 0.634 31.984 -9.562 1 96.75 225 PRO B CA 1
ATOM 5051 C C . PRO B 1 225 ? 1.666 31.156 -8.797 1 96.75 225 PRO B C 1
ATOM 5053 O O . PRO B 1 225 ? 1.666 31.141 -7.562 1 96.75 225 PRO B O 1
ATOM 5056 N N . ASN B 1 226 ? 2.537 30.406 -9.508 1 96.56 226 ASN B N 1
ATOM 5057 C CA . ASN B 1 226 ? 3.729 29.734 -8.992 1 96.56 226 ASN B CA 1
ATOM 5058 C C . ASN B 1 226 ? 3.396 28.828 -7.816 1 96.56 226 ASN B C 1
ATOM 5060 O O . ASN B 1 226 ? 4.031 28.906 -6.762 1 96.56 226 ASN B O 1
ATOM 5064 N N . LEU B 1 227 ? 2.371 27.984 -7.965 1 96.5 227 LEU B N 1
ATOM 5065 C CA . LEU B 1 227 ? 1.9 27.094 -6.914 1 96.5 227 LEU B CA 1
ATOM 5066 C C . LEU B 1 227 ? 2.99 26.094 -6.52 1 96.5 227 LEU B C 1
ATOM 5068 O O . LEU B 1 227 ? 2.988 25.578 -5.402 1 96.5 227 LEU B O 1
ATOM 5072 N N . GLY B 1 228 ? 3.904 25.812 -7.355 1 95.94 228 GLY B N 1
ATOM 5073 C CA . GLY B 1 228 ? 5.02 24.922 -7.043 1 95.94 228 GLY B CA 1
ATOM 5074 C C . GLY B 1 228 ? 5.922 25.469 -5.953 1 95.94 228 GLY B C 1
ATOM 5075 O O . GLY B 1 228 ? 6.633 24.719 -5.293 1 95.94 228 GLY B O 1
ATOM 5076 N N . SER B 1 229 ? 5.914 26.781 -5.805 1 97 229 SER B N 1
ATOM 5077 C CA . SER B 1 229 ? 6.707 27.469 -4.789 1 97 229 SER B CA 1
ATOM 5078 C C . SER B 1 229 ? 5.816 28.234 -3.814 1 97 229 SER B C 1
ATOM 5080 O O . SER B 1 229 ? 6.156 29.328 -3.393 1 97 229 SER B O 1
ATOM 5082 N N . LEU B 1 230 ? 4.711 27.625 -3.551 1 98.12 230 LEU B N 1
ATOM 5083 C CA . LEU B 1 230 ? 3.725 28.25 -2.664 1 98.12 230 LEU B CA 1
ATOM 5084 C C . LEU B 1 230 ? 4.371 28.688 -1.354 1 98.12 230 LEU B C 1
ATOM 5086 O O . LEU B 1 230 ? 5.109 27.922 -0.734 1 98.12 230 LEU B O 1
ATOM 5090 N N . GLY B 1 231 ? 4.152 29.969 -0.995 1 98.31 231 GLY B N 1
ATOM 5091 C CA . GLY B 1 231 ? 4.586 30.453 0.303 1 98.31 231 GLY B CA 1
ATOM 5092 C C . GLY B 1 231 ? 3.584 30.188 1.409 1 98.31 231 GLY B C 1
ATOM 5093 O O . GLY B 1 231 ? 2.414 29.906 1.138 1 98.31 231 GLY B O 1
ATOM 5094 N N . PHE B 1 232 ? 4.086 30.25 2.596 1 98.88 232 PHE B N 1
ATOM 5095 C CA . PHE B 1 232 ? 3.246 30.141 3.781 1 98.88 232 PHE B CA 1
ATOM 5096 C C . PHE B 1 232 ? 2.918 31.516 4.355 1 98.88 232 PHE B C 1
ATOM 5098 O O . PHE B 1 232 ? 3.586 32.5 4.035 1 98.88 232 PHE B O 1
ATOM 5105 N N . PRO B 1 233 ? 1.894 31.594 5.129 1 98.88 233 PRO B N 1
ATOM 5106 C CA . PRO B 1 233 ? 1.35 32.906 5.512 1 98.88 233 PRO B CA 1
ATOM 5107 C C . PRO B 1 233 ? 2.094 33.531 6.691 1 98.88 233 PRO B C 1
ATOM 5109 O O . PRO B 1 233 ? 2.721 32.812 7.477 1 98.88 233 PRO B O 1
ATOM 5112 N N . ILE B 1 234 ? 1.976 34.844 6.777 1 98.94 234 ILE B N 1
ATOM 5113 C CA . ILE B 1 234 ? 2.369 35.688 7.895 1 98.94 234 ILE B CA 1
ATOM 5114 C C . ILE B 1 234 ? 1.169 36.5 8.367 1 98.94 234 ILE B C 1
ATOM 5116 O O . ILE B 1 234 ? 0.433 37.062 7.555 1 98.94 234 ILE B O 1
ATOM 5120 N N . ALA B 1 235 ? 0.948 36.5 9.625 1 98.88 235 ALA B N 1
ATOM 5121 C CA . ALA B 1 235 ? -0.038 37.406 10.211 1 98.88 235 ALA B CA 1
ATOM 5122 C C . ALA B 1 235 ? 0.64 38.5 11.039 1 98.88 235 ALA B C 1
ATOM 5124 O O . ALA B 1 235 ? 1.605 38.219 11.758 1 98.88 235 ALA B O 1
ATOM 5125 N N . GLU B 1 236 ? 0.273 39.688 10.891 1 98.75 236 GLU B N 1
ATOM 5126 C CA . GLU B 1 236 ? 0.661 40.781 11.766 1 98.75 236 GLU B CA 1
ATOM 5127 C C . GLU B 1 236 ? -0.528 41.281 12.57 1 98.75 236 GLU B C 1
ATOM 5129 O O . GLU B 1 236 ? -1.575 41.625 12.008 1 98.75 236 GLU B O 1
ATOM 5134 N N . ILE B 1 237 ? -0.373 41.312 13.828 1 98.69 237 ILE B N 1
ATOM 5135 C CA . ILE B 1 237 ? -1.479 41.688 14.711 1 98.69 237 ILE B CA 1
ATOM 5136 C C . ILE B 1 237 ? -1.021 42.719 15.727 1 98.69 237 ILE B C 1
ATOM 5138 O O . ILE B 1 237 ? 0.115 42.656 16.203 1 98.69 237 ILE B O 1
ATOM 5142 N N . ASN B 1 238 ? -1.919 43.625 16.094 1 98.12 238 ASN B N 1
ATOM 5143 C CA . ASN B 1 238 ? -1.604 44.625 17.109 1 98.12 238 ASN B CA 1
ATOM 5144 C C . ASN B 1 238 ? -2.326 44.344 18.422 1 98.12 238 ASN B C 1
ATOM 5146 O O . ASN B 1 238 ? -3.074 43.375 18.531 1 98.12 238 ASN B O 1
ATOM 5150 N N . GLU B 1 239 ? -2.104 45.094 19.406 1 97.44 239 GLU B N 1
ATOM 5151 C CA . GLU B 1 239 ? -2.57 44.875 20.766 1 97.44 239 GLU B CA 1
ATOM 5152 C C . GLU B 1 239 ? -4.09 44.938 20.859 1 97.44 239 GLU B C 1
ATOM 5154 O O . GLU B 1 239 ? -4.695 44.406 21.781 1 97.44 239 GLU B O 1
ATOM 5159 N N . GLU B 1 240 ? -4.719 45.625 19.859 1 96.88 240 GLU B N 1
ATOM 5160 C CA . GLU B 1 240 ? -6.172 45.75 19.844 1 96.88 240 GLU B CA 1
ATOM 5161 C C . GLU B 1 240 ? -6.824 44.562 19.125 1 96.88 240 GLU B C 1
ATOM 5163 O O . GLU B 1 240 ? -8.047 44.469 19.062 1 96.88 240 GLU B O 1
ATOM 5168 N N . GLY B 1 241 ? -6.031 43.75 18.547 1 97.31 241 GLY B N 1
ATOM 5169 C CA . GLY B 1 241 ? -6.547 42.531 17.906 1 97.31 241 GLY B CA 1
ATOM 5170 C C . GLY B 1 241 ? -6.793 42.719 16.422 1 97.31 241 GLY B C 1
ATOM 5171 O O . GLY B 1 241 ? -7.305 41.812 15.766 1 97.31 241 GLY B O 1
ATOM 5172 N N . SER B 1 242 ? -6.469 43.875 15.906 1 96.62 242 SER B N 1
ATOM 5173 C CA . SER B 1 242 ? -6.52 44.062 14.461 1 96.62 242 SER B CA 1
ATOM 5174 C C . SER B 1 242 ? -5.355 43.375 13.773 1 96.62 242 SER B C 1
ATOM 5176 O O . SER B 1 242 ? -4.211 43.469 14.219 1 96.62 242 SER B O 1
ATOM 5178 N N . PHE B 1 243 ? -5.707 42.719 12.703 1 98.25 243 PHE B N 1
ATOM 5179 C CA . PHE B 1 243 ? -4.613 42 12.055 1 98.25 243 PHE B CA 1
ATOM 5180 C C . PHE B 1 243 ? -4.859 41.906 10.555 1 98.25 243 PHE B C 1
ATOM 5182 O O . PHE B 1 243 ? -5.973 42.125 10.078 1 98.25 243 PHE B O 1
ATOM 5189 N N . PHE B 1 244 ? -3.816 41.594 9.781 1 98.69 244 PHE B N 1
ATOM 5190 C CA . PHE B 1 244 ? -3.891 41.219 8.375 1 98.69 244 PHE B CA 1
ATOM 5191 C C . PHE B 1 244 ? -3.047 39.969 8.109 1 98.69 244 PHE B C 1
ATOM 5193 O O . PHE B 1 244 ? -2.203 39.594 8.922 1 98.69 244 PHE B O 1
ATOM 5200 N N . ILE B 1 245 ? -3.344 39.312 7.102 1 98.88 245 ILE B N 1
ATOM 5201 C CA . ILE B 1 245 ? -2.605 38.156 6.617 1 98.88 245 ILE B CA 1
ATOM 5202 C C . ILE B 1 245 ? -1.87 38.5 5.328 1 98.88 245 ILE B C 1
ATOM 5204 O O . ILE B 1 245 ? -2.42 39.188 4.461 1 98.88 245 ILE B O 1
ATOM 5208 N N . THR B 1 246 ? -0.658 38.125 5.254 1 98.88 246 THR B N 1
ATOM 5209 C CA . THR B 1 246 ? 0.17 38.344 4.074 1 98.88 246 THR B CA 1
ATOM 5210 C C . THR B 1 246 ? 1.109 37.156 3.846 1 98.88 246 THR B C 1
ATOM 5212 O O . THR B 1 246 ? 0.907 36.062 4.406 1 98.88 246 THR B O 1
ATOM 5215 N N . LYS B 1 247 ? 1.987 37.25 2.891 1 98.81 247 LYS B N 1
ATOM 5216 C CA . LYS B 1 247 ? 3.02 36.281 2.547 1 98.81 247 LYS B CA 1
ATOM 5217 C C . LYS B 1 247 ? 4.312 37 2.129 1 98.81 247 LYS B C 1
ATOM 5219 O O . LYS B 1 247 ? 4.348 38.219 1.984 1 98.81 247 LYS B O 1
ATOM 5224 N N . LEU B 1 248 ? 5.336 36.219 1.993 1 98.69 248 LEU B N 1
ATOM 5225 C CA . LEU B 1 248 ? 6.551 36.812 1.432 1 98.69 248 LEU B CA 1
ATOM 5226 C C . LEU B 1 248 ? 6.316 37.25 -0.002 1 98.69 248 LEU B C 1
ATOM 5228 O O . LEU B 1 248 ? 5.645 36.594 -0.779 1 98.69 248 LEU B O 1
ATOM 5232 N N . ARG B 1 249 ? 6.895 38.344 -0.319 1 97.12 249 ARG B N 1
ATOM 5233 C CA . ARG B 1 249 ? 6.672 38.969 -1.614 1 97.12 249 ARG B CA 1
ATOM 5234 C C . ARG B 1 249 ? 7.094 38.031 -2.754 1 97.12 249 ARG B C 1
ATOM 5236 O O . ARG B 1 249 ? 6.414 37.969 -3.779 1 97.12 249 ARG B O 1
ATOM 5243 N N . ASP B 1 250 ? 8.156 37.312 -2.559 1 96.19 250 ASP B N 1
ATOM 5244 C CA . ASP B 1 250 ? 8.742 36.562 -3.658 1 96.19 250 ASP B CA 1
ATOM 5245 C C . ASP B 1 250 ? 8.258 35.125 -3.656 1 96.19 250 ASP B C 1
ATOM 5247 O O . ASP B 1 250 ? 8.594 34.344 -4.555 1 96.19 250 ASP B O 1
ATOM 5251 N N . SER B 1 251 ? 7.484 34.719 -2.738 1 97.69 251 SER B N 1
ATOM 5252 C CA . SER B 1 251 ? 6.961 33.344 -2.713 1 97.69 251 SER B CA 1
ATOM 5253 C C . SER B 1 251 ? 5.762 33.219 -3.645 1 97.69 251 SER B C 1
ATOM 5255 O O . SER B 1 251 ? 5.117 34.188 -3.994 1 97.69 251 SER B O 1
ATOM 5257 N N . GLY B 1 252 ? 5.559 32.062 -4.141 1 98 252 GLY B N 1
ATOM 5258 C CA . GLY B 1 252 ? 4.367 31.781 -4.93 1 98 252 GLY B CA 1
ATOM 5259 C C . GLY B 1 252 ? 3.084 31.875 -4.125 1 98 252 GLY B C 1
ATOM 5260 O O . GLY B 1 252 ? 3.121 32.062 -2.904 1 98 252 GLY B O 1
ATOM 5261 N N . GLY B 1 253 ? 1.963 31.797 -4.852 1 98.31 253 GLY B N 1
ATOM 5262 C CA . GLY B 1 253 ? 0.658 31.875 -4.215 1 98.31 253 GLY B CA 1
ATOM 5263 C C . GLY B 1 253 ? 0.072 33.281 -4.207 1 98.31 253 GLY B C 1
ATOM 5264 O O . GLY B 1 253 ? 0.511 34.125 -4.969 1 98.31 253 GLY B O 1
ATOM 5265 N N . MET B 1 254 ? -0.949 33.406 -3.443 1 98.62 254 MET B N 1
ATOM 5266 C CA . MET B 1 254 ? -1.648 34.656 -3.293 1 98.62 254 MET B CA 1
ATOM 5267 C C . MET B 1 254 ? -2.477 34.688 -2.014 1 98.62 254 MET B C 1
ATOM 5269 O O . MET B 1 254 ? -2.922 33.625 -1.543 1 98.62 254 MET B O 1
ATOM 5273 N N . VAL B 1 255 ? -2.568 35.844 -1.429 1 98.81 255 VAL B N 1
ATOM 5274 C CA . VAL B 1 255 ? -3.486 36.094 -0.323 1 98.81 255 VAL B CA 1
ATOM 5275 C C . VAL B 1 255 ? -4.566 37.062 -0.763 1 98.81 255 VAL B C 1
ATOM 5277 O O . VAL B 1 255 ? -4.277 38.25 -1.038 1 98.81 255 VAL B O 1
ATOM 5280 N N . THR B 1 256 ? -5.75 36.531 -0.863 1 98.69 256 THR B N 1
ATOM 5281 C CA . THR B 1 256 ? -6.895 37.312 -1.309 1 98.69 256 THR B CA 1
ATOM 5282 C C . THR B 1 256 ? -8.094 37.094 -0.395 1 98.69 256 THR B C 1
ATOM 5284 O O . THR B 1 256 ? -8.102 36.156 0.406 1 98.69 256 THR B O 1
ATOM 5287 N N . PRO B 1 257 ? -9.094 38 -0.495 1 98.56 257 PRO B N 1
ATOM 5288 C CA . PRO B 1 257 ? -10.312 37.719 0.272 1 98.56 257 PRO B CA 1
ATOM 5289 C C . PRO B 1 257 ? -10.906 36.344 -0.026 1 98.56 257 PRO B C 1
ATOM 5291 O O . PRO B 1 257 ? -11.422 35.688 0.877 1 98.56 257 PRO B O 1
ATOM 5294 N N . ALA B 1 258 ? -10.805 35.875 -1.259 1 98 258 ALA B N 1
ATOM 5295 C CA . ALA B 1 258 ? -11.359 34.562 -1.639 1 98 258 ALA B CA 1
ATOM 5296 C C . ALA B 1 258 ? -10.641 33.438 -0.931 1 98 258 ALA B C 1
ATOM 5298 O O . ALA B 1 258 ? -11.273 32.531 -0.397 1 98 258 ALA B O 1
ATOM 5299 N N . THR B 1 259 ? -9.266 33.438 -0.94 1 98.25 259 THR B N 1
ATOM 5300 C CA . THR B 1 259 ? -8.508 32.406 -0.267 1 98.25 259 THR B CA 1
ATOM 5301 C C . THR B 1 259 ? -8.766 32.438 1.236 1 98.25 259 THR B C 1
ATOM 5303 O O . THR B 1 259 ? -8.891 31.375 1.871 1 98.25 259 THR B O 1
ATOM 5306 N N . CYS B 1 260 ? -8.891 33.594 1.832 1 98.56 260 CYS B N 1
ATOM 5307 C CA . CYS B 1 260 ? -9.156 33.719 3.26 1 98.56 260 CYS B CA 1
ATOM 5308 C C . CYS B 1 260 ? -10.547 33.219 3.609 1 98.56 260 CYS B C 1
ATOM 5310 O O . CYS B 1 260 ? -10.711 32.5 4.613 1 98.56 260 CYS B O 1
ATOM 5312 N N . LYS B 1 261 ? -11.555 33.531 2.771 1 97.56 261 LYS B N 1
ATOM 5313 C CA . LYS B 1 261 ? -12.914 33.062 3.008 1 97.56 261 LYS B CA 1
ATOM 5314 C C . LYS B 1 261 ? -12.984 31.547 2.949 1 97.56 261 LYS B C 1
ATOM 5316 O O . LYS B 1 261 ? -13.672 30.922 3.76 1 97.56 261 LYS B O 1
ATOM 5321 N N . GLU B 1 262 ? -12.32 30.984 1.947 1 96.5 262 GLU B N 1
ATOM 5322 C CA . GLU B 1 262 ? -12.305 29.531 1.832 1 96.5 262 GLU B CA 1
ATOM 5323 C C . GLU B 1 262 ? -11.688 28.891 3.072 1 96.5 262 GLU B C 1
ATOM 5325 O O . GLU B 1 262 ? -12.227 27.922 3.607 1 96.5 262 GLU B O 1
ATOM 5330 N N . GLN B 1 263 ? -10.562 29.422 3.566 1 97.06 263 GLN B N 1
ATOM 5331 C CA . GLN B 1 263 ? -9.922 28.875 4.762 1 97.06 263 GLN B CA 1
ATOM 5332 C C . GLN B 1 263 ? -10.805 29.062 5.992 1 97.06 263 GLN B C 1
ATOM 5334 O O . GLN B 1 263 ? -10.883 28.172 6.848 1 97.06 263 GLN B O 1
ATOM 5339 N N . LEU B 1 264 ? -11.422 30.172 6.113 1 96.69 264 LEU B N 1
ATOM 5340 C CA . LEU B 1 264 ? -12.273 30.453 7.266 1 96.69 264 LEU B CA 1
ATOM 5341 C C . LEU B 1 264 ? -13.375 29.422 7.402 1 96.69 264 LEU B C 1
ATOM 5343 O O . LEU B 1 264 ? -13.711 29 8.516 1 96.69 264 LEU B O 1
ATOM 5347 N N . LEU B 1 265 ? -13.922 28.984 6.273 1 93.62 265 LEU B N 1
ATOM 5348 C CA . LEU B 1 265 ? -15.086 28.094 6.289 1 93.62 265 LEU B CA 1
ATOM 5349 C C . LEU B 1 265 ? -14.656 26.641 6.41 1 93.62 265 LEU B C 1
ATOM 5351 O O . LEU B 1 265 ? -15.484 25.766 6.691 1 93.62 265 LEU B O 1
ATOM 5355 N N . TYR B 1 266 ? -13.461 26.484 6.195 1 89.62 266 TYR B N 1
ATOM 5356 C CA . TYR B 1 266 ? -12.938 25.125 6.273 1 89.62 266 TYR B CA 1
ATOM 5357 C C . TYR B 1 266 ? -13.148 24.531 7.66 1 89.62 266 TYR B C 1
ATOM 5359 O O . TYR B 1 266 ? -12.742 25.125 8.664 1 89.62 266 TYR B O 1
ATOM 5367 N N . GLU B 1 267 ? -13.867 23.406 7.754 1 85.12 267 GLU B N 1
ATOM 5368 C CA . GLU B 1 267 ? -14.078 22.609 8.961 1 85.12 267 GLU B CA 1
ATOM 5369 C C . GLU B 1 267 ? -14.797 23.422 10.039 1 85.12 267 GLU B C 1
ATOM 5371 O O . GLU B 1 267 ? -14.469 23.312 11.227 1 85.12 267 GLU B O 1
ATOM 5376 N N . VAL B 1 268 ? -15.617 24.312 9.711 1 87.75 268 VAL B N 1
ATOM 5377 C CA . VAL B 1 268 ? -16.438 25.062 10.648 1 87.75 268 VAL B CA 1
ATOM 5378 C C . VAL B 1 268 ? -17.906 24.672 10.484 1 87.75 268 VAL B C 1
ATOM 5380 O O . VAL B 1 268 ? -18.469 24.812 9.398 1 87.75 268 VAL B O 1
ATOM 5383 N N . HIS B 1 269 ? -18.5 24.109 11.516 1 86.69 269 HIS B N 1
ATOM 5384 C CA . HIS B 1 269 ? -19.891 23.703 11.492 1 86.69 269 HIS B CA 1
ATOM 5385 C C . HIS B 1 269 ? -20.828 24.891 11.688 1 86.69 269 HIS B C 1
ATOM 5387 O O . HIS B 1 269 ? -21.625 25.203 10.812 1 86.69 269 HIS B O 1
ATOM 5393 N N . ASP B 1 270 ? -20.688 25.531 12.836 1 92.88 270 ASP B N 1
ATOM 5394 C CA . ASP B 1 270 ? -21.438 26.75 13.164 1 92.88 270 ASP B CA 1
ATOM 5395 C C . ASP B 1 270 ? -20.484 27.938 13.352 1 92.88 270 ASP B C 1
ATOM 5397 O O . ASP B 1 270 ? -19.844 28.062 14.398 1 92.88 270 ASP B O 1
ATOM 5401 N N . PRO B 1 271 ? -20.453 28.812 12.352 1 93.75 271 PRO B N 1
ATOM 5402 C CA . PRO B 1 271 ? -19.516 29.938 12.422 1 93.75 271 PRO B CA 1
ATOM 5403 C C . PRO B 1 271 ? -19.797 30.859 13.609 1 93.75 271 PRO B C 1
ATOM 5405 O O . PRO B 1 271 ? -18.922 31.625 14.016 1 93.75 271 PRO B O 1
ATOM 5408 N N . SER B 1 272 ? -20.953 30.797 14.156 1 95.12 272 SER B N 1
ATOM 5409 C CA . SER B 1 272 ? -21.297 31.672 15.273 1 95.12 272 SER B CA 1
ATOM 5410 C C . SER B 1 272 ? -20.891 31.047 16.609 1 95.12 272 SER B C 1
ATOM 5412 O O . SER B 1 272 ? -20.906 31.719 17.641 1 95.12 272 SER B O 1
ATOM 5414 N N . GLU B 1 273 ? -20.562 29.828 16.531 1 95.31 273 GLU B N 1
ATOM 5415 C CA . GLU B 1 273 ? -20.172 29.125 17.734 1 95.31 273 GLU B CA 1
ATOM 5416 C C . GLU B 1 273 ? -19.016 28.141 17.469 1 95.31 273 GLU B C 1
ATOM 5418 O O . GLU B 1 273 ? -19.203 26.922 17.516 1 95.31 273 GLU B O 1
ATOM 5423 N N . TYR B 1 274 ? -17.906 28.656 17.234 1 95.31 274 TYR B N 1
ATOM 5424 C CA . TYR B 1 274 ? -16.703 27.844 17.094 1 95.31 274 TYR B CA 1
ATOM 5425 C C . TYR B 1 274 ? -16.109 27.531 18.469 1 95.31 274 TYR B C 1
ATOM 5427 O O . TYR B 1 274 ? -15.469 28.391 19.078 1 95.31 274 TYR B O 1
ATOM 5435 N N . LEU B 1 275 ? -16.312 26.344 18.906 1 95.12 275 LEU B N 1
ATOM 5436 C CA . LEU B 1 275 ? -15.961 25.938 20.266 1 95.12 275 LEU B CA 1
ATOM 5437 C C . LEU B 1 275 ? -14.461 25.656 20.375 1 95.12 275 LEU B C 1
ATOM 5439 O O . LEU B 1 275 ? -13.914 24.875 19.609 1 95.12 275 LEU B O 1
ATOM 5443 N N . THR B 1 276 ? -13.789 26.391 21.266 1 95.94 276 THR B N 1
ATOM 5444 C CA . THR B 1 276 ? -12.383 26.172 21.594 1 95.94 276 THR B CA 1
ATOM 5445 C C . THR B 1 276 ? -12.164 26.172 23.109 1 95.94 276 THR B C 1
ATOM 5447 O O . THR B 1 276 ? -13.062 26.547 23.859 1 95.94 276 THR B O 1
ATOM 5450 N N . PRO B 1 277 ? -11 25.781 23.531 1 96.94 277 PRO B N 1
ATOM 5451 C CA . PRO B 1 277 ? -10.727 25.688 24.969 1 96.94 277 PRO B CA 1
ATOM 5452 C C . PRO B 1 277 ? -10.695 27.062 25.656 1 96.94 277 PRO B C 1
ATOM 5454 O O . PRO B 1 277 ? -10.906 27.156 26.859 1 96.94 277 PRO B O 1
ATOM 5457 N N . ASN B 1 278 ? -10.484 28.109 24.891 1 97.62 278 ASN B N 1
ATOM 5458 C CA . ASN B 1 278 ? -10.227 29.391 25.547 1 97.62 278 ASN B CA 1
ATOM 5459 C C . ASN B 1 278 ? -11.328 30.406 25.25 1 97.62 278 ASN B C 1
ATOM 5461 O O . ASN B 1 278 ? -11.43 31.438 25.906 1 97.62 278 ASN B O 1
ATOM 5465 N N . VAL B 1 279 ? -12.133 30.125 24.281 1 97.94 279 VAL B N 1
ATOM 5466 C CA . VAL B 1 279 ? -13.203 31.031 23.891 1 97.94 279 VAL B CA 1
ATOM 5467 C C . VAL B 1 279 ? -14.164 30.328 22.938 1 97.94 279 VAL B C 1
ATOM 5469 O O . VAL B 1 279 ? -13.781 29.406 22.234 1 97.94 279 VAL B O 1
ATOM 5472 N N . ILE B 1 280 ? -15.43 30.625 22.984 1 97.88 280 ILE B N 1
ATOM 5473 C CA . ILE B 1 280 ? -16.344 30.312 21.891 1 97.88 280 ILE B CA 1
ATOM 5474 C C . ILE B 1 280 ? -16.266 31.422 20.844 1 97.88 280 ILE B C 1
ATOM 5476 O O . ILE B 1 280 ? -16.859 32.5 21 1 97.88 280 ILE B O 1
ATOM 5480 N N . ALA B 1 281 ? -15.547 31.172 19.797 1 97.56 281 ALA B N 1
ATOM 5481 C CA . ALA B 1 281 ? -15.312 32.219 18.797 1 97.56 281 ALA B CA 1
ATOM 5482 C C . ALA B 1 281 ? -16.531 32.406 17.906 1 97.56 281 ALA B C 1
ATOM 5484 O O . ALA B 1 281 ? -17.234 31.422 17.594 1 97.56 281 ALA B O 1
ATOM 5485 N N . ASP B 1 282 ? -16.797 33.594 17.547 1 98 282 ASP B N 1
ATOM 5486 C CA . ASP B 1 282 ? -17.875 33.969 16.641 1 98 282 ASP B CA 1
ATOM 5487 C C . ASP B 1 282 ? -17.344 34.594 15.359 1 98 282 ASP B C 1
ATOM 5489 O O . ASP B 1 282 ? -16.844 35.719 15.375 1 98 282 ASP B O 1
ATOM 5493 N N . PHE B 1 283 ? -17.5 33.812 14.289 1 97 283 PHE B N 1
ATOM 5494 C CA . PHE B 1 283 ? -16.969 34.219 13 1 97 283 PHE B CA 1
ATOM 5495 C C . PHE B 1 283 ? -18.078 34.781 12.117 1 97 283 PHE B C 1
ATOM 5497 O O . PHE B 1 283 ? -17.859 35.062 10.938 1 97 283 PHE B O 1
ATOM 5504 N N . SER B 1 284 ? -19.25 34.969 12.609 1 96.38 284 SER B N 1
ATOM 5505 C CA . SER B 1 284 ? -20.438 35.25 11.797 1 96.38 284 SER B CA 1
ATOM 5506 C C . SER B 1 284 ? -20.359 36.625 11.172 1 96.38 284 SER B C 1
ATOM 5508 O O . SER B 1 284 ? -21 36.906 10.156 1 96.38 284 SER B O 1
ATOM 5510 N N . SER B 1 285 ? -19.562 37.5 11.711 1 96.38 285 SER B N 1
ATOM 5511 C CA . SER B 1 285 ? -19.531 38.875 11.211 1 96.38 285 SER B CA 1
ATOM 5512 C C . SER B 1 285 ? -18.156 39.219 10.641 1 96.38 285 SER B C 1
ATOM 5514 O O . SER B 1 285 ? -17.828 40.375 10.469 1 96.38 285 SER B O 1
ATOM 5516 N N . ILE B 1 286 ? -17.391 38.281 10.398 1 97.25 286 ILE B N 1
ATOM 5517 C CA . ILE B 1 286 ? -16.031 38.5 9.906 1 97.25 286 ILE B CA 1
ATOM 5518 C C . ILE B 1 286 ? -16.078 39.062 8.492 1 97.25 286 ILE B C 1
ATOM 5520 O O . ILE B 1 286 ? -16.938 38.688 7.691 1 97.25 286 ILE B O 1
ATOM 5524 N N . SER B 1 287 ? -15.219 39.938 8.211 1 98 287 SER B N 1
ATOM 5525 C CA . SER B 1 287 ? -15.062 40.531 6.883 1 98 287 SER B CA 1
ATOM 5526 C C . SER B 1 287 ? -13.602 40.594 6.469 1 98 287 SER B C 1
ATOM 5528 O O . SER B 1 287 ? -12.711 40.688 7.32 1 98 287 SER B O 1
ATOM 5530 N N . PHE B 1 288 ? -13.375 40.531 5.188 1 98.5 288 PHE B N 1
ATOM 5531 C CA . PHE B 1 288 ? -12.039 40.562 4.594 1 98.5 288 PHE B CA 1
ATOM 5532 C C . PHE B 1 288 ? -11.898 41.719 3.635 1 98.5 288 PHE B C 1
ATOM 5534 O O . PHE B 1 288 ? -12.766 41.938 2.779 1 98.5 288 PHE B O 1
ATOM 5541 N N . LYS B 1 289 ? -10.805 42.469 3.822 1 98.56 289 LYS B N 1
ATOM 5542 C CA . LYS B 1 289 ? -10.531 43.594 2.936 1 98.56 289 LYS B CA 1
ATOM 5543 C C . LYS B 1 289 ? -9.109 43.531 2.377 1 98.56 289 LYS B C 1
ATOM 5545 O O . LYS B 1 289 ? -8.141 43.469 3.135 1 98.56 289 LYS B O 1
ATOM 5550 N N . GLU B 1 290 ? -9.031 43.562 1.072 1 98.56 290 GLU B N 1
ATOM 5551 C CA . GLU B 1 290 ? -7.711 43.625 0.447 1 98.56 290 GLU B CA 1
ATOM 5552 C C . GLU B 1 290 ? -7.086 45 0.604 1 98.56 290 GLU B C 1
ATOM 5554 O O . GLU B 1 290 ? -7.609 45.969 0.083 1 98.56 290 GLU B O 1
ATOM 5559 N N . MET B 1 291 ? -6 45.062 1.288 1 98.25 291 MET B N 1
ATOM 5560 C CA . MET B 1 291 ? -5.316 46.312 1.504 1 98.25 291 MET B CA 1
ATOM 5561 C C . MET B 1 291 ? -4.344 46.625 0.366 1 98.25 291 MET B C 1
ATOM 5563 O O . MET B 1 291 ? -4.23 47.75 -0.082 1 98.25 291 MET B O 1
ATOM 5567 N N . GLU B 1 292 ? -3.594 45.719 -0.11 1 97.81 292 GLU B N 1
ATOM 5568 C CA . GLU B 1 292 ? -2.689 45.656 -1.253 1 97.81 292 GLU B CA 1
ATOM 5569 C C . GLU B 1 292 ? -2.49 44.219 -1.728 1 97.81 292 GLU B C 1
ATOM 5571 O O . GLU B 1 292 ? -3.088 43.281 -1.181 1 97.81 292 GLU B O 1
ATOM 5576 N N . LYS B 1 293 ? -1.693 44.156 -2.764 1 97.81 293 LYS B N 1
ATOM 5577 C CA . LYS B 1 293 ? -1.457 42.812 -3.285 1 97.81 293 LYS B CA 1
ATOM 5578 C C . LYS B 1 293 ? -0.938 41.875 -2.193 1 97.81 293 LYS B C 1
ATOM 5580 O O . LYS B 1 293 ? 0.039 42.188 -1.512 1 97.81 293 LYS B O 1
ATOM 5585 N N . ASP B 1 294 ? -1.605 40.781 -1.96 1 98.69 294 ASP B N 1
ATOM 5586 C CA . ASP B 1 294 ? -1.211 39.719 -1.041 1 98.69 294 ASP B CA 1
ATOM 5587 C C . ASP B 1 294 ? -1.3 40.188 0.41 1 98.69 294 ASP B C 1
ATOM 5589 O O . ASP B 1 294 ? -0.528 39.75 1.26 1 98.69 294 ASP B O 1
ATOM 5593 N N . LYS B 1 295 ? -2.141 41.094 0.666 1 98.75 295 LYS B N 1
ATOM 5594 C CA . LYS B 1 295 ? -2.361 41.594 2.025 1 98.75 295 LYS B CA 1
ATOM 5595 C C . LYS B 1 295 ? -3.848 41.812 2.295 1 98.75 295 LYS B C 1
ATOM 5597 O O . LYS B 1 295 ? -4.473 42.688 1.68 1 98.75 295 LYS B O 1
ATOM 5602 N N . VAL B 1 296 ? -4.355 41.062 3.213 1 98.88 296 VAL B N 1
ATOM 5603 C CA . VAL B 1 296 ? -5.789 41.094 3.488 1 98.88 296 VAL B CA 1
ATOM 5604 C C . VAL B 1 296 ? -6.023 41.406 4.965 1 98.88 296 VAL B C 1
ATOM 5606 O O . VAL B 1 296 ? -5.539 40.688 5.844 1 98.88 296 VAL B O 1
ATOM 5609 N N . GLU B 1 297 ? -6.766 42.438 5.258 1 98.75 297 GLU B N 1
ATOM 5610 C CA . GLU B 1 297 ? -7.184 42.781 6.609 1 98.75 297 GLU B CA 1
ATOM 5611 C C . GLU B 1 297 ? -8.422 42 7.027 1 98.75 297 GLU B C 1
ATOM 5613 O O . GLU B 1 297 ? -9.344 41.812 6.23 1 98.75 297 GLU B O 1
ATOM 5618 N N . VAL B 1 298 ? -8.414 41.594 8.25 1 98.38 298 VAL B N 1
ATOM 5619 C CA . VAL B 1 298 ? -9.523 40.812 8.781 1 98.38 298 VAL B CA 1
ATOM 5620 C C . VAL B 1 298 ? -10.172 41.562 9.945 1 98.38 298 VAL B C 1
ATOM 5622 O O . VAL B 1 298 ? -9.477 42.031 10.859 1 98.38 298 VAL B O 1
ATOM 5625 N N . SER B 1 299 ? -11.445 41.656 9.898 1 97.56 299 SER B N 1
ATOM 5626 C CA . SER B 1 299 ? -12.172 42.375 10.961 1 97.56 299 SER B CA 1
ATOM 5627 C C . SER B 1 299 ? -13.469 41.625 11.305 1 97.56 299 SER B C 1
ATOM 5629 O O . SER B 1 299 ? -13.922 40.781 10.547 1 97.56 299 SER B O 1
ATOM 5631 N N . GLY B 1 300 ? -13.961 41.938 12.469 1 97.5 300 GLY B N 1
ATOM 5632 C CA . GLY B 1 300 ? -15.312 41.531 12.797 1 97.5 300 GLY B CA 1
ATOM 5633 C C . GLY B 1 300 ? -15.359 40.281 13.68 1 97.5 300 GLY B C 1
ATOM 5634 O O . GLY B 1 300 ? -16.422 39.938 14.203 1 97.5 300 GLY B O 1
ATOM 5635 N N . ALA B 1 301 ? -14.25 39.594 13.875 1 97.75 301 ALA B N 1
ATOM 5636 C CA . ALA B 1 301 ? -14.227 38.406 14.75 1 97.75 301 ALA B CA 1
ATOM 5637 C C . ALA B 1 301 ? -14.445 38.812 16.203 1 97.75 301 ALA B C 1
ATOM 5639 O O . ALA B 1 301 ? -13.992 39.875 16.641 1 97.75 301 ALA B O 1
ATOM 5640 N N . THR B 1 302 ? -15.109 37.969 16.922 1 98.06 302 THR B N 1
ATOM 5641 C CA . THR B 1 302 ? -15.344 38.188 18.344 1 98.06 302 THR B CA 1
ATOM 5642 C C . THR B 1 302 ? -15.469 36.844 19.094 1 98.06 302 THR B C 1
ATOM 5644 O O . THR B 1 302 ? -15.141 35.781 18.531 1 98.06 302 THR B O 1
ATOM 5647 N N . GLY B 1 303 ? -15.859 36.906 20.391 1 97.94 303 GLY B N 1
ATOM 5648 C CA . GLY B 1 303 ? -15.945 35.688 21.172 1 97.94 303 GLY B CA 1
ATOM 5649 C C . GLY B 1 303 ? -16.875 35.781 22.359 1 97.94 303 GLY B C 1
ATOM 5650 O O . GLY B 1 303 ? -17.25 36.906 22.766 1 97.94 303 GLY B O 1
ATOM 5651 N N . LYS B 1 304 ? -17.312 34.625 22.812 1 97.38 304 LYS B N 1
ATOM 5652 C CA . LYS B 1 304 ? -18.172 34.438 23.984 1 97.38 304 LYS B CA 1
ATOM 5653 C C . LYS B 1 304 ? -17.5 33.594 25.047 1 97.38 304 LYS B C 1
ATOM 5655 O O . LYS B 1 304 ? -16.469 32.969 24.781 1 97.38 304 LYS B O 1
ATOM 5660 N N . PRO B 1 305 ? -18.062 33.656 26.25 1 96.06 305 PRO B N 1
ATOM 5661 C CA . PRO B 1 305 ? -17.469 32.844 27.328 1 96.06 305 PRO B CA 1
ATOM 5662 C C . PRO B 1 305 ? -17.422 31.375 26.984 1 96.06 305 PRO B C 1
ATOM 5664 O O . PRO B 1 305 ? -18.25 30.875 26.219 1 96.06 305 PRO B O 1
ATOM 5667 N N . LEU B 1 306 ? -16.469 30.719 27.594 1 92.38 306 LEU B N 1
ATOM 5668 C CA . LEU B 1 306 ? -16.188 29.312 27.312 1 92.38 306 LEU B CA 1
ATOM 5669 C C . LEU B 1 306 ? -17.281 28.406 27.891 1 92.38 306 LEU B C 1
ATOM 5671 O O . LEU B 1 306 ? -18.031 28.828 28.766 1 92.38 306 LEU B O 1
ATOM 5675 N N . THR B 1 307 ? -17.344 27.156 27.547 1 89.38 307 THR B N 1
ATOM 5676 C CA . THR B 1 307 ? -18.328 26.172 28 1 89.38 307 THR B CA 1
ATOM 5677 C C . THR B 1 307 ? -17.891 25.531 29.312 1 89.38 307 THR B C 1
ATOM 5679 O O . THR B 1 307 ? -18.719 24.953 30.031 1 89.38 307 THR B O 1
ATOM 5682 N N . GLY B 1 308 ? -16.594 25.484 29.516 1 94.06 308 GLY B N 1
ATOM 5683 C CA . GLY B 1 308 ? -16.047 24.781 30.672 1 94.06 308 GLY B CA 1
ATOM 5684 C C . GLY B 1 308 ? -15.68 23.344 30.375 1 94.06 308 GLY B C 1
ATOM 5685 O O . GLY B 1 308 ? -15.219 22.625 31.266 1 94.06 308 GLY B O 1
ATOM 5686 N N . LYS B 1 309 ? -15.836 22.953 29.172 1 96.31 309 LYS B N 1
ATOM 5687 C CA . LYS B 1 309 ? -15.516 21.578 28.766 1 96.31 309 LYS B CA 1
ATOM 5688 C C . LYS B 1 309 ? -14.414 21.562 27.703 1 96.31 309 LYS B C 1
ATOM 5690 O O . LYS B 1 309 ? -14.211 22.562 27 1 96.31 309 LYS B O 1
ATOM 5695 N N . LEU B 1 310 ? -13.695 20.484 27.703 1 97.56 310 LEU B N 1
ATOM 5696 C CA . LEU B 1 310 ? -12.719 20.234 26.656 1 97.56 310 LEU B CA 1
ATOM 5697 C C . LEU B 1 310 ? -13.148 19.031 25.797 1 97.56 310 LEU B C 1
ATOM 5699 O O . LEU B 1 310 ? -13.656 18.047 26.328 1 97.56 310 LEU B O 1
ATOM 5703 N N . LYS B 1 311 ? -13.008 19.188 24.516 1 96.25 311 LYS B N 1
ATOM 5704 C CA . LYS B 1 311 ? -13.156 18.047 23.625 1 96.25 311 LYS B CA 1
ATOM 5705 C C . LYS B 1 311 ? -12.016 17.047 23.828 1 96.25 311 LYS B C 1
ATOM 5707 O O . LYS B 1 311 ? -10.859 17.438 23.984 1 96.25 311 LYS B O 1
ATOM 5712 N N . VAL B 1 312 ? -12.352 15.758 23.938 1 97.44 312 VAL B N 1
ATOM 5713 C CA . VAL B 1 312 ? -11.367 14.68 24.016 1 97.44 312 VAL B CA 1
ATOM 5714 C C . VAL B 1 312 ? -11.484 13.781 22.781 1 97.44 312 VAL B C 1
ATOM 5716 O O . VAL B 1 312 ? -12.57 13.289 22.469 1 97.44 312 VAL B O 1
ATOM 5719 N N . SER B 1 313 ? -10.391 13.656 22.062 1 96.56 313 SER B N 1
ATOM 5720 C CA . SER B 1 313 ? -10.344 12.695 20.969 1 96.56 313 SER B CA 1
ATOM 5721 C C . SER B 1 313 ? -9.953 11.305 21.469 1 96.56 313 SER B C 1
ATOM 5723 O O . SER B 1 313 ? -8.859 11.117 22 1 96.56 313 SER B O 1
ATOM 5725 N N . VAL B 1 314 ? -10.844 10.367 21.266 1 96.81 314 VAL B N 1
ATOM 5726 C CA . VAL B 1 314 ? -10.625 8.992 21.688 1 96.81 314 VAL B CA 1
ATOM 5727 C C . VAL B 1 314 ? -10.281 8.117 20.484 1 96.81 314 VAL B C 1
ATOM 5729 O O . VAL B 1 314 ? -11.117 7.926 19.594 1 96.81 314 VAL B O 1
ATOM 5732 N N . GLY B 1 315 ? -9.016 7.688 20.469 1 95.81 315 GLY B N 1
ATOM 5733 C CA . GLY B 1 315 ? -8.586 6.766 19.422 1 95.81 315 GLY B CA 1
ATOM 5734 C C . GLY B 1 315 ? -8.734 5.309 19.828 1 95.81 315 GLY B C 1
ATOM 5735 O O 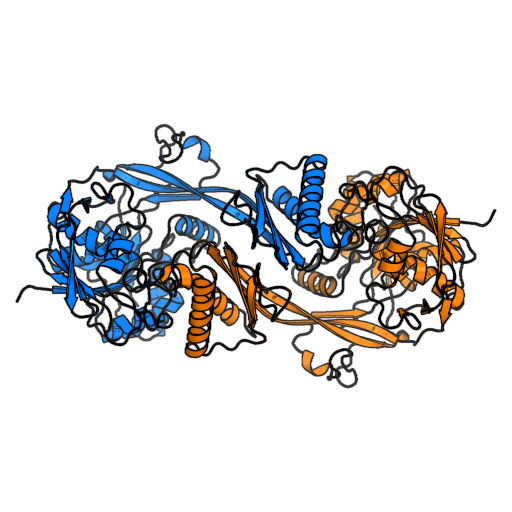. GLY B 1 315 ? -8.414 4.934 20.953 1 95.81 315 GLY B O 1
ATOM 5736 N N . TYR B 1 316 ? -9.219 4.461 18.938 1 95.94 316 TYR B N 1
ATOM 5737 C CA . TYR B 1 316 ? -9.438 3.059 19.281 1 95.94 316 TYR B CA 1
ATOM 5738 C C . TYR B 1 316 ? -9.281 2.176 18.047 1 95.94 316 TYR B C 1
ATOM 5740 O O . TYR B 1 316 ? -9.406 2.65 16.906 1 95.94 316 TYR B O 1
ATOM 5748 N N . HIS B 1 317 ? -8.898 0.906 18.312 1 95.19 317 HIS B N 1
ATOM 5749 C CA . HIS B 1 317 ? -8.836 -0.086 17.25 1 95.19 317 HIS B CA 1
ATOM 5750 C C . HIS B 1 317 ? -10.227 -0.402 16.703 1 95.19 317 HIS B C 1
ATOM 5752 O O . HIS B 1 317 ? -11.141 -0.708 17.469 1 95.19 317 HIS B O 1
ATOM 5758 N N . ASP B 1 318 ? -10.367 -0.281 15.414 1 94.94 318 ASP B N 1
ATOM 5759 C CA . ASP B 1 318 ? -11.68 -0.509 14.812 1 94.94 318 ASP B CA 1
ATOM 5760 C C . ASP B 1 318 ? -11.578 -1.455 13.617 1 94.94 318 ASP B C 1
ATOM 5762 O O . ASP B 1 318 ? -12.086 -1.153 12.531 1 94.94 318 ASP B O 1
ATOM 5766 N N . GLY B 1 319 ? -10.844 -2.58 13.805 1 95.62 319 GLY B N 1
ATOM 5767 C CA . GLY B 1 319 ? -10.758 -3.617 12.789 1 95.62 319 GLY B CA 1
ATOM 5768 C C . GLY B 1 319 ? -9.641 -3.389 11.789 1 95.62 319 GLY B C 1
ATOM 5769 O O . GLY B 1 319 ? -8.578 -2.879 12.148 1 95.62 319 GLY B O 1
ATOM 5770 N N . TYR B 1 320 ? -9.828 -3.969 10.523 1 97.19 320 TYR B N 1
ATOM 5771 C CA . TYR B 1 320 ? -8.82 -3.926 9.469 1 97.19 320 TYR B CA 1
ATOM 5772 C C . TYR B 1 320 ? -9.445 -3.545 8.133 1 97.19 320 TYR B C 1
ATOM 5774 O O . TYR B 1 320 ? -10.578 -3.934 7.84 1 97.19 320 TYR B O 1
ATOM 5782 N N . MET B 1 321 ? -8.703 -2.754 7.434 1 97.38 321 MET B N 1
ATOM 5783 C CA . MET B 1 321 ? -9.102 -2.4 6.074 1 97.38 321 MET B CA 1
ATOM 5784 C C . MET B 1 321 ? -8.414 -3.301 5.055 1 97.38 321 MET B C 1
ATOM 5786 O O . MET B 1 321 ? -7.191 -3.475 5.098 1 97.38 321 MET B O 1
ATOM 5790 N N . ALA B 1 322 ? -9.188 -3.977 4.223 1 97.94 322 ALA B N 1
ATOM 5791 C CA . ALA B 1 322 ? -8.695 -4.668 3.033 1 97.94 322 ALA B CA 1
ATOM 5792 C C . ALA B 1 322 ? -8.867 -3.809 1.785 1 97.94 322 ALA B C 1
ATOM 5794 O O . ALA B 1 322 ? -9.961 -3.285 1.529 1 97.94 322 ALA B O 1
ATOM 5795 N N . ASP B 1 323 ? -7.836 -3.617 1.064 1 97.75 323 ASP B N 1
ATOM 5796 C CA . ASP B 1 323 ? -7.852 -2.873 -0.191 1 97.75 323 ASP B CA 1
ATOM 5797 C C . ASP B 1 323 ? -7.062 -3.604 -1.273 1 97.75 323 ASP B C 1
ATOM 5799 O O . ASP B 1 323 ? -5.844 -3.758 -1.162 1 97.75 323 ASP B O 1
ATOM 5803 N N . ALA B 1 324 ? -7.75 -4.039 -2.283 1 98.31 324 ALA B N 1
ATOM 5804 C CA . ALA B 1 324 ? -7.121 -4.727 -3.406 1 98.31 324 ALA B CA 1
ATOM 5805 C C . ALA B 1 324 ? -7.59 -4.145 -4.738 1 98.31 324 ALA B C 1
ATOM 5807 O O . ALA B 1 324 ? -8.758 -3.791 -4.891 1 98.31 324 ALA B O 1
ATOM 5808 N N . GLN B 1 325 ? -6.664 -4.102 -5.688 1 98.44 325 GLN B N 1
ATOM 5809 C CA . GLN B 1 325 ? -6.992 -3.465 -6.957 1 98.44 325 GLN B CA 1
ATOM 5810 C C . GLN B 1 325 ? -6.395 -4.234 -8.133 1 98.44 325 GLN B C 1
ATOM 5812 O O . GLN B 1 325 ? -5.363 -4.895 -7.984 1 98.44 325 GLN B O 1
ATOM 5817 N N . ILE B 1 326 ? -7.016 -4.145 -9.273 1 98.56 326 ILE B N 1
ATOM 5818 C CA . ILE B 1 326 ? -6.543 -4.738 -10.516 1 98.56 326 ILE B CA 1
ATOM 5819 C C . ILE B 1 326 ? -7.008 -3.893 -11.703 1 98.56 326 ILE B C 1
ATOM 5821 O O . ILE B 1 326 ? -8.117 -3.357 -11.688 1 98.56 326 ILE B O 1
ATOM 5825 N N . SER B 1 327 ? -6.219 -3.801 -12.766 1 98.25 327 SER B N 1
ATOM 5826 C CA . SER B 1 327 ? -6.531 -2.947 -13.906 1 98.25 327 SER B CA 1
ATOM 5827 C C . SER B 1 327 ? -7.012 -3.77 -15.102 1 98.25 327 SER B C 1
ATOM 5829 O O . SER B 1 327 ? -6.574 -4.906 -15.289 1 98.25 327 SER B O 1
ATOM 5831 N N . TYR B 1 328 ? -7.891 -3.25 -15.859 1 97.19 328 TYR B N 1
ATOM 5832 C CA . TYR B 1 328 ? -8.32 -3.74 -17.156 1 97.19 328 TYR B CA 1
ATOM 5833 C C . TYR B 1 328 ? -8.203 -2.65 -18.219 1 97.19 328 TYR B C 1
ATOM 5835 O O . TYR B 1 328 ? -8.492 -1.482 -17.953 1 97.19 328 TYR B O 1
ATOM 5843 N N . GLY B 1 329 ? -7.766 -2.965 -19.391 1 94.19 329 GLY B N 1
ATOM 5844 C CA . GLY B 1 329 ? -7.645 -2.047 -20.516 1 94.19 329 GLY B CA 1
ATOM 5845 C C . GLY B 1 329 ? -8.047 -2.666 -21.844 1 94.19 329 GLY B C 1
ATOM 5846 O O . GLY B 1 329 ? -8.109 -3.893 -21.969 1 94.19 329 GLY B O 1
ATOM 5847 N N . GLY B 1 330 ? -8.43 -1.787 -22.781 1 91.75 330 GLY B N 1
ATOM 5848 C CA . GLY B 1 330 ? -8.695 -2.244 -24.141 1 91.75 330 GLY B CA 1
ATOM 5849 C C . GLY B 1 330 ? -10.141 -2.633 -24.359 1 91.75 330 GLY B C 1
ATOM 5850 O O . GLY B 1 330 ? -11.055 -2.004 -23.812 1 91.75 330 GLY B O 1
ATOM 5851 N N . SER B 1 331 ? -10.344 -3.645 -25.125 1 92.19 331 SER B N 1
ATOM 5852 C CA . SER B 1 331 ? -11.68 -4.043 -25.562 1 92.19 331 SER B CA 1
ATOM 5853 C C . SER B 1 331 ? -12.484 -4.609 -24.391 1 92.19 331 SER B C 1
ATOM 5855 O O . SER B 1 331 ? -11.953 -5.363 -23.578 1 92.19 331 SER B O 1
ATOM 5857 N N . HIS B 1 332 ? -13.734 -4.191 -24.312 1 94.12 332 HIS B N 1
ATOM 5858 C CA . HIS B 1 332 ? -14.703 -4.703 -23.344 1 94.12 332 HIS B CA 1
ATOM 5859 C C . HIS B 1 332 ? -14.219 -4.492 -21.922 1 94.12 332 HIS B C 1
ATOM 5861 O O . HIS B 1 332 ? -14.398 -5.363 -21.062 1 94.12 332 HIS B O 1
ATOM 5867 N N . VAL B 1 333 ? -13.609 -3.391 -21.766 1 93.5 333 VAL B N 1
ATOM 5868 C CA . VAL B 1 333 ? -12.961 -3.084 -20.5 1 93.5 333 VAL B CA 1
ATOM 5869 C C . VAL B 1 333 ? -14 -3.092 -19.375 1 93.5 333 VAL B C 1
ATOM 5871 O O . VAL B 1 333 ? -13.781 -3.693 -18.328 1 93.5 333 VAL B O 1
ATOM 5874 N N . LEU B 1 334 ? -15.117 -2.484 -19.562 1 93.12 334 LEU B N 1
ATOM 5875 C CA . LEU B 1 334 ? -16.141 -2.395 -18.531 1 93.12 334 LEU B CA 1
ATOM 5876 C C . LEU B 1 334 ? -16.766 -3.756 -18.281 1 93.12 334 LEU B C 1
ATOM 5878 O O . LEU B 1 334 ? -17.047 -4.117 -17.125 1 93.12 334 LEU B O 1
ATOM 5882 N N . GLU B 1 335 ? -17 -4.48 -19.344 1 95.62 335 GLU B N 1
ATOM 5883 C CA . GLU B 1 335 ? -17.594 -5.812 -19.203 1 95.62 335 GLU B CA 1
ATOM 5884 C C . GLU B 1 335 ? -16.672 -6.738 -18.422 1 95.62 335 GLU B C 1
ATOM 5886 O O . GLU B 1 335 ? -17.125 -7.484 -17.547 1 95.62 335 GLU B O 1
ATOM 5891 N N . ARG B 1 336 ? -15.414 -6.676 -18.688 1 97.25 336 ARG B N 1
ATOM 5892 C CA . ARG B 1 336 ? -14.438 -7.496 -17.969 1 97.25 336 ARG B CA 1
ATOM 5893 C C . ARG B 1 336 ? -14.359 -7.098 -16.5 1 97.25 336 ARG B C 1
ATOM 5895 O O . ARG B 1 336 ? -14.32 -7.957 -15.625 1 97.25 336 ARG B O 1
ATOM 5902 N N . ALA B 1 337 ? -14.367 -5.793 -16.25 1 96.69 337 ALA B N 1
ATOM 5903 C CA . ALA B 1 337 ? -14.312 -5.312 -14.875 1 96.69 337 ALA B CA 1
ATOM 5904 C C . ALA B 1 337 ? -15.555 -5.734 -14.094 1 96.69 337 ALA B C 1
ATOM 5906 O O . ALA B 1 337 ? -15.453 -6.156 -12.938 1 96.69 337 ALA B O 1
ATOM 5907 N N . LYS B 1 338 ? -16.688 -5.598 -14.719 1 95.75 338 LYS B N 1
ATOM 5908 C CA . LYS B 1 338 ? -17.938 -6 -14.078 1 95.75 338 LYS B CA 1
ATOM 5909 C C . LYS B 1 338 ? -17.953 -7.504 -13.805 1 95.75 338 LYS B C 1
ATOM 5911 O O . LYS B 1 338 ? -18.422 -7.945 -12.75 1 95.75 338 LYS B O 1
ATOM 5916 N N . LEU B 1 339 ? -17.469 -8.234 -14.781 1 97.94 339 LEU B N 1
ATOM 5917 C CA . LEU B 1 339 ? -17.359 -9.68 -14.594 1 97.94 339 LEU B CA 1
ATOM 5918 C C . LEU B 1 339 ? -16.453 -10.008 -13.406 1 97.94 339 LEU B C 1
ATOM 5920 O O . LEU B 1 339 ? -16.781 -10.898 -12.617 1 97.94 339 LEU B O 1
ATOM 5924 N N . ALA B 1 340 ? -15.328 -9.312 -13.273 1 98.38 340 ALA B N 1
ATOM 5925 C CA . ALA B 1 340 ? -14.43 -9.492 -12.133 1 98.38 340 ALA B CA 1
ATOM 5926 C C . ALA B 1 340 ? -15.156 -9.242 -10.812 1 98.38 340 ALA B C 1
ATOM 5928 O O . ALA B 1 340 ? -15.008 -10.016 -9.859 1 98.38 340 ALA B O 1
ATOM 5929 N N . ILE B 1 341 ? -15.938 -8.188 -10.781 1 97.62 341 ILE B N 1
ATOM 5930 C CA . ILE B 1 341 ? -16.703 -7.855 -9.586 1 97.62 341 ILE B CA 1
ATOM 5931 C C . ILE B 1 341 ? -17.656 -9 -9.242 1 97.62 341 ILE B C 1
ATOM 5933 O O . ILE B 1 341 ? -17.734 -9.43 -8.086 1 97.62 341 ILE B O 1
ATOM 5937 N N . GLU B 1 342 ? -18.328 -9.523 -10.211 1 97.31 342 GLU B N 1
ATOM 5938 C CA . GLU B 1 342 ? -19.281 -10.609 -9.992 1 97.31 342 GLU B CA 1
ATOM 5939 C C . GLU B 1 342 ? -18.594 -11.852 -9.453 1 97.31 342 GLU B C 1
ATOM 5941 O O . GLU B 1 342 ? -19.109 -12.531 -8.57 1 97.31 342 GLU B O 1
ATOM 5946 N N . ILE B 1 343 ? -17.469 -12.164 -9.977 1 97.56 343 ILE B N 1
ATOM 5947 C CA . ILE B 1 343 ? -16.688 -13.312 -9.531 1 97.56 343 ILE B CA 1
ATOM 5948 C C . ILE B 1 343 ? -16.344 -13.156 -8.055 1 97.56 343 ILE B C 1
ATOM 5950 O O . ILE B 1 343 ? -16.547 -14.078 -7.266 1 97.56 343 ILE B O 1
ATOM 5954 N N . ILE B 1 344 ? -15.828 -11.977 -7.668 1 96.81 344 ILE B N 1
ATOM 5955 C CA . ILE B 1 344 ? -15.422 -11.734 -6.289 1 96.81 344 ILE B CA 1
ATOM 5956 C C . ILE B 1 344 ? -16.625 -11.844 -5.363 1 96.81 344 ILE B C 1
ATOM 5958 O O . ILE B 1 344 ? -16.547 -12.453 -4.297 1 96.81 344 ILE B O 1
ATOM 5962 N N . LYS B 1 345 ? -17.75 -11.258 -5.793 1 95.19 345 LYS B N 1
ATOM 5963 C CA . LYS B 1 345 ? -18.953 -11.328 -4.984 1 95.19 345 LYS B CA 1
ATOM 5964 C C . LYS B 1 345 ? -19.375 -12.773 -4.742 1 95.19 345 LYS B C 1
ATOM 5966 O O . LYS B 1 345 ? -19.703 -13.148 -3.617 1 95.19 345 LYS B O 1
ATOM 5971 N N . GLU B 1 346 ? -19.359 -13.547 -5.754 1 94.62 346 GLU B N 1
ATOM 5972 C CA . GLU B 1 346 ? -19.719 -14.953 -5.648 1 94.62 346 GLU B CA 1
ATOM 5973 C C . GLU B 1 346 ? -18.797 -15.703 -4.691 1 94.62 346 GLU B C 1
ATOM 5975 O O . GLU B 1 346 ? -19.266 -16.469 -3.844 1 94.62 346 GLU B O 1
ATOM 5980 N N . ARG B 1 347 ? -17.594 -15.492 -4.793 1 94.38 347 ARG B N 1
ATOM 5981 C CA . ARG B 1 347 ? -16.609 -16.203 -3.979 1 94.38 347 ARG B CA 1
ATOM 5982 C C . ARG B 1 347 ? -16.703 -15.789 -2.516 1 94.38 347 ARG B C 1
ATOM 5984 O O . ARG B 1 347 ? -16.547 -16.625 -1.618 1 94.38 347 ARG B O 1
ATOM 5991 N N . LEU B 1 348 ? -16.875 -14.516 -2.293 1 91.12 348 LEU B N 1
ATOM 5992 C CA . LEU B 1 348 ? -17.047 -14.047 -0.921 1 91.12 348 LEU B CA 1
ATOM 5993 C C . LEU B 1 348 ? -18.25 -14.703 -0.258 1 91.12 348 LEU B C 1
ATOM 5995 O O . LEU B 1 348 ? -18.203 -15.039 0.928 1 91.12 348 LEU B O 1
ATOM 5999 N N . ARG B 1 349 ? -19.281 -14.922 -0.997 1 89.56 349 ARG B N 1
ATOM 6000 C CA . ARG B 1 349 ? -20.469 -15.602 -0.48 1 89.56 349 ARG B CA 1
ATOM 6001 C C . ARG B 1 349 ? -20.156 -17.062 -0.15 1 89.56 349 ARG B C 1
ATOM 6003 O O . ARG B 1 349 ? -20.562 -17.562 0.906 1 89.56 349 ARG B O 1
ATOM 6010 N N . SER B 1 350 ? -19.422 -17.656 -0.984 1 89.38 350 SER B N 1
ATOM 6011 C CA . SER B 1 350 ? -19.109 -19.062 -0.812 1 89.38 350 SER B CA 1
ATOM 6012 C C . SER B 1 350 ? -18.188 -19.281 0.378 1 89.38 350 SER B C 1
ATOM 6014 O O . SER B 1 350 ? -18.25 -20.312 1.043 1 89.38 350 SER B O 1
ATOM 6016 N N . MET B 1 351 ? -17.266 -18.344 0.64 1 87.19 351 MET B N 1
ATOM 6017 C CA . MET B 1 351 ? -16.297 -18.453 1.723 1 87.19 351 MET B CA 1
ATOM 6018 C C . MET B 1 351 ? -16.891 -17.984 3.045 1 87.19 351 MET B C 1
ATOM 6020 O O . MET B 1 351 ? -16.281 -18.156 4.102 1 87.19 351 MET B O 1
ATOM 6024 N N . ASP B 1 352 ? -18.016 -17.469 3.076 1 85.56 352 ASP B N 1
ATOM 6025 C CA . ASP B 1 352 ? -18.672 -16.906 4.254 1 85.56 352 ASP B CA 1
ATOM 6026 C C . ASP B 1 352 ? -17.781 -15.898 4.969 1 85.56 352 ASP B C 1
ATOM 6028 O O . ASP B 1 352 ? -17.594 -15.969 6.188 1 85.56 352 ASP B O 1
ATOM 6032 N N . LEU B 1 353 ? -17.109 -15.133 4.211 1 86.81 353 LEU B N 1
ATOM 6033 C CA . LEU B 1 353 ? -16.25 -14.102 4.785 1 86.81 353 LEU B CA 1
ATOM 6034 C C . LEU B 1 353 ? -17.062 -12.969 5.383 1 86.81 353 LEU B C 1
ATOM 6036 O O . LEU B 1 353 ? -17.969 -12.438 4.723 1 86.81 353 LEU B O 1
ATOM 6040 N N . GLU B 1 354 ? -16.812 -12.648 6.621 1 87.31 354 GLU B N 1
ATOM 6041 C CA . GLU B 1 354 ? -17.516 -11.547 7.273 1 87.31 354 GLU B CA 1
ATOM 6042 C C . GLU B 1 354 ? -16.844 -10.211 6.961 1 87.31 354 GLU B C 1
ATOM 6044 O O . GLU B 1 354 ? -15.734 -9.938 7.418 1 87.31 354 GLU B O 1
ATOM 6049 N N . VAL B 1 355 ? -17.5 -9.43 6.172 1 91.06 355 VAL B N 1
ATOM 6050 C CA . VAL B 1 355 ? -16.969 -8.117 5.816 1 91.06 355 VAL B CA 1
ATOM 6051 C C . VAL B 1 355 ? -18 -7.039 6.133 1 91.06 355 VAL B C 1
ATOM 6053 O O . VAL B 1 355 ? -19.203 -7.301 6.113 1 91.06 355 VAL B O 1
ATOM 6056 N N . GLU B 1 356 ? -17.484 -5.926 6.555 1 92.12 356 GLU B N 1
ATOM 6057 C CA . GLU B 1 356 ? -18.297 -4.734 6.781 1 92.12 356 GLU B CA 1
ATOM 6058 C C . GLU B 1 356 ? -17.984 -3.654 5.75 1 92.12 356 GLU B C 1
ATOM 6060 O O . GLU B 1 356 ? -16.828 -3.457 5.371 1 92.12 356 GLU B O 1
ATOM 6065 N N . ASP B 1 357 ? -19.031 -2.959 5.18 1 92.31 357 ASP B N 1
ATOM 6066 C CA . ASP B 1 357 ? -18.875 -1.773 4.344 1 92.31 357 ASP B CA 1
ATOM 6067 C C . ASP B 1 357 ? -18.047 -2.084 3.098 1 92.31 357 ASP B C 1
ATOM 6069 O O . ASP B 1 357 ? -17.094 -1.377 2.795 1 92.31 357 ASP B O 1
ATOM 6073 N N . ILE B 1 358 ? -18.328 -3.17 2.361 1 95.12 358 ILE B N 1
ATOM 6074 C CA . ILE B 1 358 ? -17.547 -3.545 1.187 1 95.12 358 ILE B CA 1
ATOM 6075 C C . ILE B 1 358 ? -17.906 -2.639 0.014 1 95.12 358 ILE B C 1
ATOM 6077 O O . ILE B 1 358 ? -19.094 -2.346 -0.208 1 95.12 358 ILE B O 1
ATOM 6081 N N . LEU B 1 359 ? -16.953 -2.102 -0.643 1 95.44 359 LEU B N 1
ATOM 6082 C CA . LEU B 1 359 ? -17.125 -1.242 -1.811 1 95.44 359 LEU B CA 1
ATOM 6083 C C . LEU B 1 359 ? -16.438 -1.853 -3.033 1 95.44 359 LEU B C 1
ATOM 6085 O O . LEU B 1 359 ? -15.359 -2.434 -2.922 1 95.44 359 LEU B O 1
ATOM 6089 N N . PHE B 1 360 ? -17.109 -1.777 -4.164 1 96.44 360 PHE B N 1
ATOM 6090 C CA . PHE B 1 360 ? -16.562 -2.102 -5.473 1 96.44 360 PHE B CA 1
ATOM 6091 C C . PHE B 1 360 ? -16.484 -0.857 -6.348 1 96.44 360 PHE B C 1
ATOM 6093 O O . PHE B 1 360 ? -17.5 -0.384 -6.863 1 96.44 360 PHE B O 1
ATOM 6100 N N . ASP B 1 361 ? -15.273 -0.37 -6.527 1 95.38 361 ASP B N 1
ATOM 6101 C CA . ASP B 1 361 ? -15.086 0.873 -7.266 1 95.38 361 ASP B CA 1
ATOM 6102 C C . ASP B 1 361 ? -14.359 0.619 -8.586 1 95.38 361 ASP B C 1
ATOM 6104 O O . ASP B 1 361 ? -13.453 -0.21 -8.656 1 95.38 361 ASP B O 1
ATOM 6108 N N . LEU B 1 362 ? -14.836 1.298 -9.578 1 95.25 362 LEU B N 1
ATOM 6109 C CA . LEU B 1 362 ? -14.086 1.408 -10.82 1 95.25 362 LEU B CA 1
ATOM 6110 C C . LEU B 1 362 ? -13.43 2.777 -10.938 1 95.25 362 LEU B C 1
ATOM 6112 O O . LEU B 1 362 ? -14.055 3.732 -11.414 1 95.25 362 LEU B O 1
ATOM 6116 N N . ILE B 1 363 ? -12.188 2.861 -10.516 1 95.19 363 ILE B N 1
ATOM 6117 C CA . ILE B 1 363 ? -11.438 4.113 -10.578 1 95.19 363 ILE B CA 1
ATOM 6118 C C . ILE B 1 363 ? -11.352 4.598 -12.023 1 95.19 363 ILE B C 1
ATOM 6120 O O . ILE B 1 363 ? -10.922 3.857 -12.906 1 95.19 363 ILE B O 1
ATOM 6124 N N . GLY B 1 364 ? -11.664 5.809 -12.258 1 91.19 364 GLY B N 1
ATOM 6125 C CA . GLY B 1 364 ? -11.797 6.383 -13.586 1 91.19 364 GLY B CA 1
ATOM 6126 C C . GLY B 1 364 ? -13.234 6.457 -14.062 1 91.19 364 GLY B C 1
ATOM 6127 O O . GLY B 1 364 ? -13.516 7.051 -15.109 1 91.19 364 GLY B O 1
ATOM 6128 N N . VAL B 1 365 ? -14.109 5.844 -13.32 1 91.44 365 VAL B N 1
ATOM 6129 C CA . VAL B 1 365 ? -15.508 5.809 -13.734 1 91.44 365 VAL B CA 1
ATOM 6130 C C . VAL B 1 365 ? -16.406 6.258 -12.578 1 91.44 365 VAL B C 1
ATOM 6132 O O . VAL B 1 365 ? -17.156 7.234 -12.703 1 91.44 365 VAL B O 1
ATOM 6135 N N . ASN B 1 366 ? -16.25 5.617 -11.367 1 91.5 366 ASN B N 1
ATOM 6136 C CA . ASN B 1 366 ? -17.234 5.91 -10.336 1 91.5 366 ASN B CA 1
ATOM 6137 C C . ASN B 1 366 ? -16.641 5.793 -8.938 1 91.5 366 ASN B C 1
ATOM 6139 O O . ASN B 1 366 ? -17.344 5.508 -7.973 1 91.5 366 ASN B O 1
ATOM 6143 N N . SER B 1 367 ? -15.406 5.906 -8.766 1 92.5 367 SER B N 1
ATOM 6144 C CA . SER B 1 367 ? -14.773 5.727 -7.461 1 92.5 367 SER B CA 1
ATOM 6145 C C . SER B 1 367 ? -15.07 6.898 -6.535 1 92.5 367 SER B C 1
ATOM 6147 O O . SER B 1 367 ? -15.102 6.742 -5.312 1 92.5 367 SER B O 1
ATOM 6149 N N . LEU B 1 368 ? -15.305 8.086 -7.027 1 91.44 368 LEU B N 1
ATOM 6150 C CA . LEU B 1 368 ? -15.562 9.266 -6.203 1 91.44 368 LEU B CA 1
ATOM 6151 C C . LEU B 1 368 ? -17.047 9.594 -6.172 1 91.44 368 LEU B C 1
ATOM 6153 O O . LEU B 1 368 ? -17.531 10.172 -5.199 1 91.44 368 LEU B O 1
ATOM 6157 N N . PHE B 1 369 ? -17.688 9.359 -7.25 1 87.88 369 PHE B N 1
ATOM 6158 C CA . PHE B 1 369 ? -19.109 9.656 -7.359 1 87.88 369 PHE B CA 1
ATOM 6159 C C . PHE B 1 369 ? -19.906 8.383 -7.637 1 87.88 369 PHE B C 1
ATOM 6161 O O . PHE B 1 369 ? -20.094 8.008 -8.797 1 87.88 369 PHE B O 1
ATOM 6168 N N . LYS B 1 370 ? -20.406 7.93 -6.504 1 80.31 370 LYS B N 1
ATOM 6169 C CA . LYS B 1 370 ? -21.141 6.684 -6.637 1 80.31 370 LYS B CA 1
ATOM 6170 C C . LYS B 1 370 ? -22.406 6.879 -7.488 1 80.31 370 LYS B C 1
ATOM 6172 O O . LYS B 1 370 ? -23 7.957 -7.473 1 80.31 370 LYS B O 1
ATOM 6177 N N . GLY B 1 371 ? -22.766 6.047 -8.305 1 71.75 371 GLY B N 1
ATOM 6178 C CA . GLY B 1 371 ? -24 6.086 -9.07 1 71.75 371 GLY B CA 1
ATOM 6179 C C . GLY B 1 371 ? -23.859 6.801 -10.406 1 71.75 371 GLY B C 1
ATOM 6180 O O . GLY B 1 371 ? -24.797 6.832 -11.203 1 71.75 371 GLY B O 1
ATOM 6181 N N . ASN B 1 372 ? -22.734 7.551 -10.484 1 64.5 372 ASN B N 1
ATOM 6182 C CA . ASN B 1 372 ? -22.531 8.227 -11.758 1 64.5 372 ASN B CA 1
ATOM 6183 C C . ASN B 1 372 ? -22.375 7.227 -12.898 1 64.5 372 ASN B C 1
ATOM 6185 O O . ASN B 1 372 ? -21.594 6.273 -12.797 1 64.5 372 ASN B O 1
ATOM 6189 N N . GLU B 1 373 ? -23.375 7.137 -13.68 1 63.72 373 GLU B N 1
ATOM 6190 C CA . GLU B 1 373 ? -23.219 6.375 -14.914 1 63.72 373 GLU B CA 1
ATOM 6191 C C . GLU B 1 373 ? -22.469 7.18 -15.969 1 63.72 373 GLU B C 1
ATOM 6193 O O . GLU B 1 373 ? -22.812 8.328 -16.25 1 63.72 373 GLU B O 1
ATOM 6198 N N . THR B 1 374 ? -21.219 6.879 -16.125 1 62.62 374 THR B N 1
ATOM 6199 C CA . THR B 1 374 ? -20.469 7.648 -17.109 1 62.62 374 THR B CA 1
ATOM 6200 C C . THR B 1 374 ? -20.922 7.293 -18.531 1 62.62 374 THR B C 1
ATOM 6202 O O . THR B 1 374 ? -21.188 6.129 -18.828 1 62.62 374 THR B O 1
ATOM 6205 N N . LYS B 1 375 ? -21.234 8.266 -19.297 1 65.38 375 LYS B N 1
ATOM 6206 C CA . LYS B 1 375 ? -21.516 8.062 -20.719 1 65.38 375 LYS B CA 1
ATOM 6207 C C . LYS B 1 375 ? -20.234 7.777 -21.484 1 65.38 375 LYS B C 1
ATOM 6209 O O . LYS B 1 375 ? -20.281 7.367 -22.656 1 65.38 375 LYS B O 1
ATOM 6214 N N . ALA B 1 376 ? -19.141 7.887 -20.703 1 66.56 376 ALA B N 1
ATOM 6215 C CA . ALA B 1 376 ? -17.859 7.715 -21.391 1 66.56 376 ALA B CA 1
ATOM 6216 C C . ALA B 1 376 ? -17.484 6.238 -21.469 1 66.56 376 ALA B C 1
ATOM 6218 O O . ALA B 1 376 ? -17.875 5.441 -20.625 1 66.56 376 ALA B O 1
ATOM 6219 N N . SER B 1 377 ? -17.047 5.852 -22.672 1 78.12 377 SER B N 1
ATOM 6220 C CA . SER B 1 377 ? -16.438 4.535 -22.859 1 78.12 377 SER B CA 1
ATOM 6221 C C . SER B 1 377 ? -14.945 4.562 -22.531 1 78.12 377 SER B C 1
ATOM 6223 O O . SER B 1 377 ? -14.117 4.891 -23.375 1 78.12 377 SER B O 1
ATOM 6225 N N . PRO B 1 378 ? -14.695 4.172 -21.281 1 86.12 378 PRO B N 1
ATOM 6226 C CA . PRO B 1 378 ? -13.289 4.258 -20.891 1 86.12 378 PRO B CA 1
ATOM 6227 C C . PRO B 1 378 ? -12.406 3.254 -21.641 1 86.12 378 PRO B C 1
ATOM 6229 O O . PRO B 1 378 ? -12.883 2.197 -22.062 1 86.12 378 PRO B O 1
ATOM 6232 N N . THR B 1 379 ? -11.156 3.627 -21.828 1 89.19 379 THR B N 1
ATOM 6233 C CA . THR B 1 379 ? -10.18 2.73 -22.453 1 89.19 379 THR B CA 1
ATOM 6234 C C . THR B 1 379 ? -9.469 1.898 -21.391 1 89.19 379 THR B C 1
ATOM 6236 O O . THR B 1 379 ? -8.82 0.898 -21.703 1 89.19 379 THR B O 1
ATOM 6239 N N . GLU B 1 380 ? -9.578 2.326 -20.156 1 93.38 380 GLU B N 1
ATOM 6240 C CA . GLU B 1 380 ? -9.008 1.606 -19.031 1 93.38 380 GLU B CA 1
ATOM 6241 C C . GLU B 1 380 ? -9.797 1.878 -17.75 1 93.38 380 GLU B C 1
ATOM 6243 O O . GLU B 1 380 ? -10.477 2.902 -17.641 1 93.38 380 GLU B O 1
ATOM 6248 N N . VAL B 1 381 ? -9.75 0.97 -16.844 1 94.31 381 VAL B N 1
ATOM 6249 C CA . VAL B 1 381 ? -10.328 1.14 -15.508 1 94.31 381 VAL B CA 1
ATOM 6250 C C . VAL B 1 381 ? -9.508 0.356 -14.484 1 94.31 381 VAL B C 1
ATOM 6252 O O . VAL B 1 381 ? -8.805 -0.594 -14.844 1 94.31 381 VAL B O 1
ATOM 6255 N N . ARG B 1 382 ? -9.461 0.839 -13.336 1 97.38 382 ARG B N 1
ATOM 6256 C CA . ARG B 1 382 ? -8.891 0.081 -12.227 1 97.38 382 ARG B CA 1
ATOM 6257 C C . ARG B 1 382 ? -9.969 -0.305 -11.219 1 97.38 382 ARG B C 1
ATOM 6259 O O . ARG B 1 382 ? -10.625 0.563 -10.641 1 97.38 382 ARG B O 1
ATOM 6266 N N . LEU B 1 383 ? -10.195 -1.598 -11.086 1 98 383 LEU B N 1
ATOM 6267 C CA . LEU B 1 383 ? -11.133 -2.115 -10.094 1 98 383 LEU B CA 1
ATOM 6268 C C . LEU B 1 383 ? -10.516 -2.086 -8.703 1 98 383 LEU B C 1
ATOM 6270 O O . LEU B 1 383 ? -9.383 -2.547 -8.508 1 98 383 LEU B O 1
ATOM 6274 N N . ARG B 1 384 ? -11.211 -1.504 -7.789 1 97.88 384 ARG B N 1
ATOM 6275 C CA . ARG B 1 384 ? -10.836 -1.536 -6.379 1 97.88 384 ARG B CA 1
ATOM 6276 C C . ARG B 1 384 ? -11.922 -2.203 -5.539 1 97.88 384 ARG B C 1
ATOM 6278 O O . ARG B 1 384 ? -13.094 -1.837 -5.629 1 97.88 384 ARG B O 1
ATOM 6285 N N . VAL B 1 385 ? -11.523 -3.166 -4.805 1 97.94 385 VAL B N 1
ATOM 6286 C CA . VAL B 1 385 ? -12.375 -3.76 -3.777 1 97.94 385 VAL B CA 1
ATOM 6287 C C . VAL B 1 385 ? -11.844 -3.393 -2.393 1 97.94 385 VAL B C 1
ATOM 6289 O O . VAL B 1 385 ? -10.711 -3.736 -2.045 1 97.94 385 VAL B O 1
ATOM 6292 N N . ALA B 1 386 ? -12.648 -2.691 -1.655 1 97.25 386 ALA B N 1
ATOM 6293 C CA . ALA B 1 386 ? -12.273 -2.27 -0.308 1 97.25 386 ALA B CA 1
ATOM 6294 C C . ALA B 1 386 ? -13.344 -2.668 0.707 1 97.25 386 ALA B C 1
ATOM 6296 O O . ALA B 1 386 ? -14.539 -2.58 0.425 1 97.25 386 ALA B O 1
ATOM 6297 N N . ALA B 1 387 ? -12.867 -3.143 1.812 1 97.56 387 ALA B N 1
ATOM 6298 C CA . ALA B 1 387 ? -13.812 -3.543 2.852 1 97.56 387 ALA B CA 1
ATOM 6299 C C . ALA B 1 387 ? -13.188 -3.428 4.238 1 97.56 387 ALA B C 1
ATOM 6301 O O . ALA B 1 387 ? -11.961 -3.418 4.371 1 97.56 387 ALA B O 1
ATOM 6302 N N . LYS B 1 388 ? -14.016 -3.283 5.227 1 97.31 388 LYS B N 1
ATOM 6303 C CA . LYS B 1 388 ? -13.617 -3.402 6.625 1 97.31 388 LYS B CA 1
ATOM 6304 C C . LYS B 1 388 ? -13.883 -4.809 7.156 1 97.31 388 LYS B C 1
ATOM 6306 O O . LYS B 1 388 ? -14.914 -5.406 6.844 1 97.31 388 LYS B O 1
ATOM 6311 N N . THR B 1 389 ? -12.914 -5.352 7.875 1 96.62 389 THR B N 1
ATOM 6312 C CA . THR B 1 389 ? -13.062 -6.656 8.508 1 96.62 389 THR B CA 1
ATOM 6313 C C . THR B 1 389 ? -12.719 -6.578 9.992 1 96.62 389 THR B C 1
ATOM 6315 O O . THR B 1 389 ? -12.094 -5.613 10.445 1 96.62 389 THR B O 1
ATOM 6318 N N . LYS B 1 390 ? -13.172 -7.547 10.789 1 94.25 390 LYS B N 1
ATOM 6319 C CA . LYS B 1 390 ? -12.867 -7.59 12.211 1 94.25 390 LYS B CA 1
ATOM 6320 C C . LYS B 1 390 ? -11.453 -8.094 12.461 1 94.25 390 LYS B C 1
ATOM 6322 O O . LYS B 1 390 ? -10.805 -7.695 13.43 1 94.25 390 LYS B O 1
ATOM 6327 N N . SER B 1 391 ? -11.016 -8.977 11.539 1 94.81 391 SER B N 1
ATOM 6328 C CA . SER B 1 391 ? -9.703 -9.57 11.75 1 94.81 391 SER B CA 1
ATOM 6329 C C . SER B 1 391 ? -8.781 -9.312 10.562 1 94.81 391 SER B C 1
ATOM 6331 O O . SER B 1 391 ? -9.25 -9.133 9.438 1 94.81 391 SER B O 1
ATOM 6333 N N . ARG B 1 392 ? -7.523 -9.312 10.898 1 96.06 392 ARG B N 1
ATOM 6334 C CA . ARG B 1 392 ? -6.512 -9.188 9.859 1 96.06 392 ARG B CA 1
ATOM 6335 C C . ARG B 1 392 ? -6.582 -10.352 8.883 1 96.06 392 ARG B C 1
ATOM 6337 O O . ARG B 1 392 ? -6.363 -10.18 7.68 1 96.06 392 ARG B O 1
ATOM 6344 N N . LYS B 1 393 ? -6.844 -11.539 9.359 1 94.06 393 LYS B N 1
ATOM 6345 C CA . LYS B 1 393 ? -6.914 -12.758 8.555 1 94.06 393 LYS B CA 1
ATOM 6346 C C . LYS B 1 393 ? -7.98 -12.633 7.469 1 94.06 393 LYS B C 1
ATOM 6348 O O . LYS B 1 393 ? -7.734 -12.969 6.305 1 94.06 393 LYS B O 1
ATOM 6353 N N . GLU B 1 394 ? -9.109 -12.133 7.844 1 94.69 394 GLU B N 1
ATOM 6354 C CA . GLU B 1 394 ? -10.195 -11.961 6.883 1 94.69 394 GLU B CA 1
ATOM 6355 C C . GLU B 1 394 ? -9.844 -10.922 5.828 1 94.69 394 GLU B C 1
ATOM 6357 O O . GLU B 1 394 ? -10.156 -11.086 4.648 1 94.69 394 GLU B O 1
ATOM 6362 N N . ALA B 1 395 ? -9.203 -9.836 6.273 1 97 395 ALA B N 1
ATOM 6363 C CA . ALA B 1 395 ? -8.75 -8.82 5.328 1 97 395 ALA B CA 1
ATOM 6364 C C . ALA B 1 395 ? -7.773 -9.406 4.32 1 97 395 ALA B C 1
ATOM 6366 O O . ALA B 1 395 ? -7.871 -9.133 3.119 1 97 395 ALA B O 1
ATOM 6367 N N . ALA B 1 396 ? -6.887 -10.219 4.816 1 96.06 396 ALA B N 1
ATOM 6368 C CA . ALA B 1 396 ? -5.891 -10.859 3.963 1 96.06 396 ALA B CA 1
ATOM 6369 C C . ALA B 1 396 ? -6.547 -11.805 2.959 1 96.06 396 ALA B C 1
ATOM 6371 O O . ALA B 1 396 ? -6.137 -11.875 1.799 1 96.06 396 ALA B O 1
ATOM 6372 N N . GLN B 1 397 ? -7.516 -12.508 3.363 1 94.25 397 GLN B N 1
ATOM 6373 C CA . GLN B 1 397 ? -8.234 -13.422 2.484 1 94.25 397 GLN B CA 1
ATOM 6374 C C . GLN B 1 397 ? -8.93 -12.672 1.356 1 94.25 397 GLN B C 1
ATOM 6376 O O . GLN B 1 397 ? -8.914 -13.109 0.205 1 94.25 397 GLN B O 1
ATOM 6381 N N . LEU B 1 398 ? -9.484 -11.57 1.725 1 96 398 LEU B N 1
ATOM 6382 C CA . LEU B 1 398 ? -10.203 -10.789 0.727 1 96 398 LEU B CA 1
ATOM 6383 C C . LEU B 1 398 ? -9.258 -10.273 -0.351 1 96 398 LEU B C 1
ATOM 6385 O O . LEU B 1 398 ? -9.531 -10.414 -1.545 1 96 398 LEU B O 1
ATOM 6389 N N . VAL B 1 399 ? -8.18 -9.664 0.107 1 97.56 399 VAL B N 1
ATOM 6390 C CA . VAL B 1 399 ? -7.281 -9.086 -0.886 1 97.56 399 VAL B CA 1
ATOM 6391 C C . VAL B 1 399 ? -6.641 -10.195 -1.714 1 97.56 399 VAL B C 1
ATOM 6393 O O . VAL B 1 399 ? -6.375 -10.016 -2.904 1 97.56 399 VAL B O 1
ATOM 6396 N N . ASN B 1 400 ? -6.406 -11.344 -1.18 1 96.19 400 ASN B N 1
ATOM 6397 C CA . ASN B 1 400 ? -5.895 -12.484 -1.936 1 96.19 400 ASN B CA 1
ATOM 6398 C C . ASN B 1 400 ? -6.891 -12.945 -2.996 1 96.19 400 ASN B C 1
ATOM 6400 O O . ASN B 1 400 ? -6.496 -13.32 -4.102 1 96.19 400 ASN B O 1
ATOM 6404 N N . GLU B 1 401 ? -8.125 -12.953 -2.609 1 95.69 401 GLU B N 1
ATOM 6405 C CA . GLU B 1 401 ? -9.148 -13.383 -3.561 1 95.69 401 GLU B CA 1
ATOM 6406 C C . GLU B 1 401 ? -9.117 -12.523 -4.824 1 95.69 401 GLU B C 1
ATOM 6408 O O . GLU B 1 401 ? -9.312 -13.031 -5.93 1 95.69 401 GLU B O 1
ATOM 6413 N N . LEU B 1 402 ? -8.922 -11.281 -4.66 1 97.62 402 LEU B N 1
ATOM 6414 C CA . LEU B 1 402 ? -8.82 -10.438 -5.848 1 97.62 402 LEU B CA 1
ATOM 6415 C C . LEU B 1 402 ? -7.594 -10.805 -6.672 1 97.62 402 LEU B C 1
ATOM 6417 O O . LEU B 1 402 ? -7.656 -10.844 -7.902 1 97.62 402 LEU B O 1
ATOM 6421 N N . GLU B 1 403 ? -6.516 -11.094 -5.992 1 97.56 403 GLU B N 1
ATOM 6422 C CA . GLU B 1 403 ? -5.289 -11.438 -6.703 1 97.56 403 GLU B CA 1
ATOM 6423 C C . GLU B 1 403 ? -5.473 -12.695 -7.543 1 97.56 403 GLU B C 1
ATOM 6425 O O . GLU B 1 403 ? -4.875 -12.828 -8.609 1 97.56 403 GLU B O 1
ATOM 6430 N N . THR B 1 404 ? -6.312 -13.586 -7.098 1 97.62 404 THR B N 1
ATOM 6431 C CA . THR B 1 404 ? -6.516 -14.844 -7.801 1 97.62 404 THR B CA 1
ATOM 6432 C C . THR B 1 404 ? -7.121 -14.602 -9.18 1 97.62 404 THR B C 1
ATOM 6434 O O . THR B 1 404 ? -7.137 -15.5 -10.023 1 97.62 404 THR B O 1
ATOM 6437 N N . LEU B 1 405 ? -7.57 -13.406 -9.461 1 98.06 405 LEU B N 1
ATOM 6438 C CA . LEU B 1 405 ? -8.148 -13.094 -10.758 1 98.06 405 LEU B CA 1
ATOM 6439 C C . LEU B 1 405 ? -7.094 -13.211 -11.859 1 98.06 405 LEU B C 1
ATOM 6441 O O . LEU B 1 405 ? -7.434 -13.289 -13.047 1 98.06 405 LEU B O 1
ATOM 6445 N N . TYR B 1 406 ? -5.773 -13.172 -11.578 1 95.06 406 TYR B N 1
ATOM 6446 C CA . TYR B 1 406 ? -4.703 -13.383 -12.547 1 95.06 406 TYR B CA 1
ATOM 6447 C C . TYR B 1 406 ? -4.898 -14.688 -13.305 1 95.06 406 TYR B C 1
ATOM 6449 O O . TYR B 1 406 ? -4.652 -14.758 -14.516 1 95.06 406 TYR B O 1
ATOM 6457 N N . THR B 1 407 ? -5.312 -15.805 -12.578 1 96.19 407 THR B N 1
ATOM 6458 C CA . THR B 1 407 ? -5.445 -17.094 -13.258 1 96.19 407 THR B CA 1
ATOM 6459 C C . THR B 1 407 ? -6.891 -17.578 -13.203 1 96.19 407 THR B C 1
ATOM 6461 O O . THR B 1 407 ? -7.242 -18.562 -13.859 1 96.19 407 THR B O 1
ATOM 6464 N N . ASN B 1 408 ? -7.734 -16.875 -12.508 1 98 408 ASN B N 1
ATOM 6465 C CA . ASN B 1 408 ? -9.086 -17.359 -12.266 1 98 408 ASN B CA 1
ATOM 6466 C C . ASN B 1 408 ? -10.133 -16.344 -12.727 1 98 408 ASN B C 1
ATOM 6468 O O . ASN B 1 408 ? -11.336 -16.547 -12.531 1 98 408 ASN B O 1
ATOM 6472 N N . GLY B 1 409 ? -9.695 -15.234 -13.25 1 97.75 409 GLY B N 1
ATOM 6473 C CA . GLY B 1 409 ? -10.625 -14.164 -13.57 1 97.75 409 GLY B CA 1
ATOM 6474 C C . GLY B 1 409 ? -10.695 -13.859 -15.055 1 97.75 409 GLY B C 1
ATOM 6475 O O . GLY B 1 409 ? -10.367 -14.711 -15.883 1 97.75 409 GLY B O 1
ATOM 6476 N N . PRO B 1 410 ? -11.234 -12.648 -15.43 1 98.06 410 PRO B N 1
ATOM 6477 C CA . PRO B 1 410 ? -11.336 -12.25 -16.828 1 98.06 410 PRO B CA 1
ATOM 6478 C C . PRO B 1 410 ? -9.977 -12.047 -17.5 1 98.06 410 PRO B C 1
ATOM 6480 O O . PRO B 1 410 ? -8.969 -11.906 -16.797 1 98.06 410 PRO B O 1
ATOM 6483 N N . ALA B 1 411 ? -10.039 -11.984 -18.766 1 97.25 411 ALA B N 1
ATOM 6484 C CA . ALA B 1 411 ? -8.836 -11.875 -19.578 1 97.25 411 ALA B CA 1
ATOM 6485 C C . ALA B 1 411 ? -8.109 -10.562 -19.312 1 97.25 411 ALA B C 1
ATOM 6487 O O . ALA B 1 411 ? -8.742 -9.523 -19.109 1 97.25 411 ALA B O 1
ATOM 6488 N N . ALA B 1 412 ? -6.824 -10.641 -19.234 1 93.88 412 ALA B N 1
ATOM 6489 C CA . ALA B 1 412 ? -5.898 -9.523 -19.422 1 93.88 412 ALA B CA 1
ATOM 6490 C C . ALA B 1 412 ? -5.977 -8.555 -18.234 1 93.88 412 ALA B C 1
ATOM 6492 O O . ALA B 1 412 ? -5.805 -7.344 -18.422 1 93.88 412 ALA B O 1
ATOM 6493 N N . GLY B 1 413 ? -6.363 -9.008 -17.109 1 94.44 413 GLY B N 1
ATOM 6494 C CA . GLY B 1 413 ? -6.184 -8.211 -15.914 1 94.44 413 GLY B CA 1
ATOM 6495 C C . GLY B 1 413 ? -4.73 -8.086 -15.492 1 94.44 413 GLY B C 1
ATOM 6496 O O . GLY B 1 413 ? -3.932 -8.992 -15.727 1 94.44 413 GLY B O 1
ATOM 6497 N N . GLY B 1 414 ? -4.383 -6.93 -14.914 1 94.31 414 GLY B N 1
ATOM 6498 C CA . GLY B 1 414 ? -2.99 -6.816 -14.508 1 94.31 414 GLY B CA 1
ATOM 6499 C C . GLY B 1 414 ? -2.762 -5.758 -13.445 1 94.31 414 GLY B C 1
ATOM 6500 O O . GLY B 1 414 ? -3.654 -4.961 -13.156 1 94.31 414 GLY B O 1
ATOM 6501 N N . GLY B 1 415 ? -1.578 -5.848 -12.789 1 95.12 415 GLY B N 1
ATOM 6502 C CA . GLY B 1 415 ? -1.144 -4.84 -11.836 1 95.12 415 GLY B CA 1
ATOM 6503 C C . GLY B 1 415 ? -1.871 -4.918 -10.508 1 95.12 415 GLY B C 1
ATOM 6504 O O . GLY B 1 415 ? -2.373 -3.91 -10.008 1 95.12 415 GLY B O 1
ATOM 6505 N N . VAL B 1 416 ? -1.947 -6.074 -9.961 1 96.88 416 VAL B N 1
ATOM 6506 C CA . VAL B 1 416 ? -2.66 -6.254 -8.703 1 96.88 416 VAL B CA 1
ATOM 6507 C C . VAL B 1 416 ? -1.891 -5.578 -7.57 1 96.88 416 VAL B C 1
ATOM 6509 O O . VAL B 1 416 ? -0.662 -5.66 -7.512 1 96.88 416 VAL B O 1
ATOM 6512 N N . SER B 1 417 ? -2.506 -4.785 -6.816 1 96.5 417 SER B N 1
ATOM 6513 C CA . SER B 1 417 ? -2.002 -4.262 -5.551 1 96.5 417 SER B CA 1
ATOM 6514 C C . SER B 1 417 ? -2.881 -4.703 -4.383 1 96.5 417 SER B C 1
ATOM 6516 O O . SER B 1 417 ? -4.102 -4.793 -4.52 1 96.5 417 SER B O 1
ATOM 6518 N N . LYS B 1 418 ? -2.287 -5.059 -3.291 1 96.38 418 LYS B N 1
ATOM 6519 C CA . LYS B 1 418 ? -2.975 -5.523 -2.088 1 96.38 418 LYS B CA 1
ATOM 6520 C C . LYS B 1 418 ? -2.475 -4.781 -0.851 1 96.38 418 LYS B C 1
ATOM 6522 O O . LYS B 1 418 ? -1.266 -4.66 -0.641 1 96.38 418 LYS B O 1
ATOM 6527 N N . THR B 1 419 ? -3.422 -4.285 -0.044 1 96.44 419 THR B N 1
ATOM 6528 C CA . THR B 1 419 ? -3.057 -3.648 1.218 1 96.44 419 THR B CA 1
ATOM 6529 C C . THR B 1 419 ? -4.008 -4.074 2.334 1 96.44 419 THR B C 1
ATOM 6531 O O . THR B 1 419 ? -5.223 -4.129 2.133 1 96.44 419 THR B 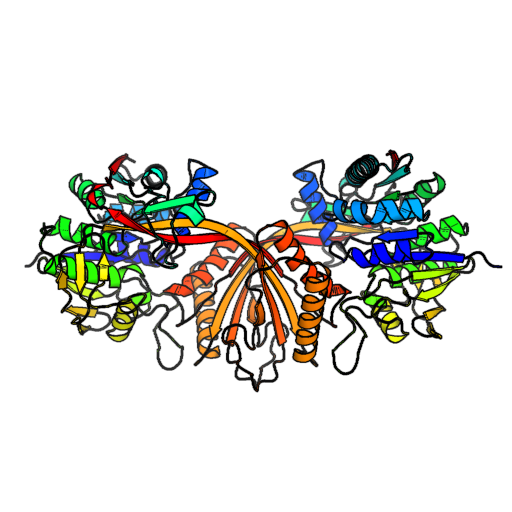O 1
ATOM 6534 N N . VAL B 1 420 ? -3.463 -4.488 3.408 1 97.19 420 VAL B N 1
ATOM 6535 C CA . VAL B 1 420 ? -4.184 -4.719 4.656 1 97.19 420 VAL B CA 1
ATOM 6536 C C . VAL B 1 420 ? -3.656 -3.779 5.738 1 97.19 420 VAL B C 1
ATOM 6538 O O . VAL B 1 420 ? -2.463 -3.787 6.047 1 97.19 420 VAL B O 1
ATOM 6541 N N . THR B 1 421 ? -4.523 -2.947 6.254 1 95.25 421 THR B N 1
ATOM 6542 C CA . THR B 1 421 ? -4.094 -1.976 7.254 1 95.25 421 THR B CA 1
ATOM 6543 C C . THR B 1 421 ? -5.012 -2.006 8.469 1 95.25 421 THR B C 1
ATOM 6545 O O . THR B 1 421 ? -6.227 -2.184 8.336 1 95.25 421 THR B O 1
ATOM 6548 N N . GLU B 1 422 ? -4.426 -1.817 9.617 1 94.38 422 GLU B N 1
ATOM 6549 C CA . GLU B 1 422 ? -5.223 -1.646 10.828 1 94.38 422 GLU B CA 1
ATOM 6550 C C . GLU B 1 422 ? -5.961 -0.312 10.812 1 94.38 422 GLU B C 1
ATOM 6552 O O . GLU B 1 422 ? -5.406 0.708 10.398 1 94.38 422 GLU B O 1
ATOM 6557 N N . ILE B 1 423 ? -7.203 -0.314 11.258 1 95 423 ILE B N 1
ATOM 6558 C CA . ILE B 1 423 ? -7.996 0.907 11.312 1 95 423 ILE B CA 1
ATOM 6559 C C . ILE B 1 423 ? -7.957 1.48 12.727 1 95 423 ILE B C 1
ATOM 6561 O O . ILE B 1 423 ? -8.367 0.82 13.688 1 95 423 ILE B O 1
ATOM 6565 N N . ILE B 1 424 ? -7.438 2.686 12.812 1 94.31 424 ILE B N 1
ATOM 6566 C CA . ILE B 1 424 ? -7.535 3.469 14.039 1 94.31 424 ILE B CA 1
ATOM 6567 C C . ILE B 1 424 ? -8.594 4.555 13.875 1 94.31 424 ILE B C 1
ATOM 6569 O O . ILE B 1 424 ? -8.398 5.52 13.133 1 94.31 424 ILE B O 1
ATOM 6573 N N . ALA B 1 425 ? -9.68 4.348 14.555 1 94.5 425 ALA B N 1
ATOM 6574 C CA . ALA B 1 425 ? -10.797 5.281 14.461 1 94.5 425 ALA B CA 1
ATOM 6575 C C . ALA B 1 425 ? -10.773 6.277 15.617 1 94.5 425 ALA B C 1
ATOM 6577 O O . ALA B 1 425 ? -10.031 6.098 16.578 1 94.5 425 ALA B O 1
ATOM 6578 N N . ILE B 1 426 ? -11.539 7.359 15.391 1 95.56 426 ILE B N 1
ATOM 6579 C CA . ILE B 1 426 ? -11.578 8.414 16.391 1 95.56 426 ILE B CA 1
ATOM 6580 C C . ILE B 1 426 ? -13.031 8.781 16.703 1 95.56 426 ILE B C 1
ATOM 6582 O O . ILE B 1 426 ? -13.859 8.859 15.797 1 95.56 426 ILE B O 1
ATOM 6586 N N . GLN B 1 427 ? -13.336 8.906 17.953 1 95.56 427 GLN B N 1
ATOM 6587 C CA . GLN B 1 427 ? -14.555 9.523 18.453 1 95.56 427 GLN B CA 1
ATOM 6588 C C . GLN B 1 427 ? -14.258 10.531 19.547 1 95.56 427 GLN B C 1
ATOM 6590 O O . GLN B 1 427 ? -13.148 10.562 20.094 1 95.56 427 GLN B O 1
ATOM 6595 N N . SER B 1 428 ? -15.25 11.344 19.781 1 96.62 428 SER B N 1
ATOM 6596 C CA . SER B 1 428 ? -14.984 12.422 20.719 1 96.62 428 SER B CA 1
ATOM 6597 C C . SER B 1 428 ? -15.891 12.328 21.938 1 96.62 428 SER B C 1
ATOM 6599 O O . SER B 1 428 ? -17.016 11.82 21.859 1 96.62 428 SER B O 1
ATOM 6601 N N . VAL B 1 429 ? -15.375 12.727 23.062 1 97.31 429 VAL B N 1
ATOM 6602 C CA . VAL B 1 429 ? -16.156 12.961 24.281 1 97.31 429 VAL B CA 1
ATOM 6603 C C . VAL B 1 429 ? -15.789 14.32 24.875 1 97.31 429 VAL B C 1
ATOM 6605 O O . VAL B 1 429 ? -14.898 15.008 24.359 1 97.31 429 VAL B O 1
ATOM 6608 N N . LEU B 1 430 ? -16.547 14.758 25.844 1 97.19 430 LEU B N 1
ATOM 6609 C CA . LEU B 1 430 ? -16.25 15.984 26.578 1 97.19 430 LEU B CA 1
ATOM 6610 C C . LEU B 1 430 ? -15.789 15.672 28 1 97.19 430 LEU B C 1
ATOM 6612 O O . LEU B 1 430 ? -16.234 14.688 28.594 1 97.19 430 LEU B O 1
ATOM 6616 N N . ILE B 1 431 ? -14.938 16.453 28.469 1 97.44 431 ILE B N 1
ATOM 6617 C CA . ILE B 1 431 ? -14.477 16.344 29.859 1 97.44 431 ILE B CA 1
ATOM 6618 C C . ILE B 1 431 ? -14.445 17.734 30.5 1 97.44 431 ILE B C 1
ATOM 6620 O O . ILE B 1 431 ? -14.32 18.734 29.812 1 97.44 431 ILE B O 1
ATOM 6624 N N . ASP B 1 432 ? -14.602 17.75 31.781 1 96.94 432 ASP B N 1
ATOM 6625 C CA . ASP B 1 432 ? -14.508 19.016 32.5 1 96.94 432 ASP B CA 1
ATOM 6626 C C . ASP B 1 432 ? -13.094 19.594 32.406 1 96.94 432 ASP B C 1
ATOM 6628 O O . ASP B 1 432 ? -12.125 18.922 32.781 1 96.94 432 ASP B O 1
ATOM 6632 N N . LYS B 1 433 ? -13.062 20.859 31.984 1 97 433 LYS B N 1
ATOM 6633 C CA . LYS B 1 433 ? -11.773 21.516 31.844 1 97 433 LYS B CA 1
ATOM 6634 C C . LYS B 1 433 ? -11.016 21.531 33.156 1 97 433 LYS B C 1
ATOM 6636 O O . LYS B 1 433 ? -9.789 21.391 33.188 1 97 433 LYS B O 1
ATOM 6641 N N . ALA B 1 434 ? -11.688 21.578 34.219 1 95.69 434 ALA B N 1
ATOM 6642 C CA . ALA B 1 434 ? -11.094 21.688 35.531 1 95.69 434 ALA B CA 1
ATOM 6643 C C . ALA B 1 434 ? -10.336 20.406 35.906 1 95.69 434 ALA B C 1
ATOM 6645 O O . ALA B 1 434 ? -9.484 20.422 36.781 1 95.69 434 ALA B O 1
ATOM 6646 N N . ARG B 1 435 ? -10.609 19.297 35.219 1 95.94 435 ARG B N 1
ATOM 6647 C CA . ARG B 1 435 ? -10.008 18.016 35.531 1 95.94 435 ARG B CA 1
ATOM 6648 C C . ARG B 1 435 ? -8.68 17.844 34.781 1 95.94 435 ARG B C 1
ATOM 6650 O O . ARG B 1 435 ? -7.93 16.891 35.062 1 95.94 435 ARG B O 1
ATOM 6657 N N . VAL B 1 436 ? -8.383 18.688 33.906 1 96.69 436 VAL B N 1
ATOM 6658 C CA . VAL B 1 436 ? -7.203 18.531 33.062 1 96.69 436 VAL B CA 1
ATOM 6659 C C . VAL B 1 436 ? -6.141 19.547 33.5 1 96.69 436 VAL B C 1
ATOM 6661 O O . VAL B 1 436 ? -6.43 20.75 33.594 1 96.69 436 VAL B O 1
ATOM 6664 N N . ALA B 1 437 ? -4.949 19.062 33.719 1 92.75 437 ALA B N 1
ATOM 6665 C CA . ALA B 1 437 ? -3.871 19.938 34.219 1 92.75 437 ALA B CA 1
ATOM 6666 C C . ALA B 1 437 ? -2.693 19.922 33.25 1 92.75 437 ALA B C 1
ATOM 6668 O O . ALA B 1 437 ? -1.886 18.984 33.25 1 92.75 437 ALA B O 1
ATOM 6669 N N . PRO B 1 438 ? -2.547 21 32.5 1 95.69 438 PRO B N 1
ATOM 6670 C CA . PRO B 1 438 ? -1.341 21.078 31.688 1 95.69 438 PRO B CA 1
ATOM 6671 C C . PRO B 1 438 ? -0.063 21.172 32.5 1 95.69 438 PRO B C 1
ATOM 6673 O O . PRO B 1 438 ? -0.077 21.719 33.625 1 95.69 438 PRO B O 1
ATOM 6676 N N . ALA B 1 439 ? 0.995 20.609 32 1 97.19 439 ALA B N 1
ATOM 6677 C CA . ALA B 1 439 ? 2.299 20.625 32.656 1 97.19 439 ALA B CA 1
ATOM 6678 C C . ALA B 1 439 ? 3.406 21 31.672 1 97.19 439 ALA B C 1
ATOM 6680 O O . ALA B 1 439 ? 3.238 20.859 30.469 1 97.19 439 ALA B O 1
ATOM 6681 N N . VAL B 1 440 ? 4.527 21.516 32.25 1 98.5 440 VAL B N 1
ATOM 6682 C CA . VAL B 1 440 ? 5.645 21.953 31.422 1 98.5 440 VAL B CA 1
ATOM 6683 C C . VAL B 1 440 ? 6.953 21.391 31.984 1 98.5 440 VAL B C 1
ATOM 6685 O O . VAL B 1 440 ? 7.16 21.391 33.188 1 98.5 440 VAL B O 1
ATOM 6688 N N . GLU B 1 441 ? 7.738 20.812 31.188 1 98.56 441 GLU B N 1
ATOM 6689 C CA . GLU B 1 441 ? 9.109 20.422 31.5 1 98.56 441 GLU B CA 1
ATOM 6690 C C . GLU B 1 441 ? 10.109 21.141 30.594 1 98.56 441 GLU B C 1
ATOM 6692 O O . GLU B 1 441 ? 9.812 21.422 29.438 1 98.56 441 GLU B O 1
ATOM 6697 N N . TYR B 1 442 ? 11.289 21.422 31.156 1 98.19 442 TYR B N 1
ATOM 6698 C CA . TYR B 1 442 ? 12.25 22.25 30.438 1 98.19 442 TYR B CA 1
ATOM 6699 C C . TYR B 1 442 ? 13.523 21.469 30.141 1 98.19 442 TYR B C 1
ATOM 6701 O O . TYR B 1 442 ? 13.945 20.625 30.938 1 98.19 442 TYR B O 1
ATOM 6709 N N . PHE B 1 443 ? 14.039 21.781 29.016 1 97.19 443 PHE B N 1
ATOM 6710 C CA . PHE B 1 443 ? 15.297 21.219 28.531 1 97.19 443 PHE B CA 1
ATOM 6711 C C . PHE B 1 443 ? 16.188 22.312 27.953 1 97.19 443 PHE B C 1
ATOM 6713 O O . PHE B 1 443 ? 15.719 23.422 27.688 1 97.19 443 PHE B O 1
ATOM 6720 N N . LYS B 1 444 ? 17.438 22 27.875 1 94.94 444 LYS B N 1
ATOM 6721 C CA . LYS B 1 444 ? 18.391 22.953 27.312 1 94.94 444 LYS B CA 1
ATOM 6722 C C . LYS B 1 444 ? 19.375 22.266 26.359 1 94.94 444 LYS B C 1
ATOM 6724 O O . LYS B 1 444 ? 19.656 21.078 26.5 1 94.94 444 LYS B O 1
ATOM 6729 N N . SER B 1 445 ? 19.734 22.969 25.359 1 91.19 445 SER B N 1
ATOM 6730 C CA . SER B 1 445 ? 20.766 22.453 24.453 1 91.19 445 SER B CA 1
ATOM 6731 C C . SER B 1 445 ? 22.156 22.531 25.094 1 91.19 445 SER B C 1
ATOM 6733 O O . SER B 1 445 ? 22.391 23.359 25.953 1 91.19 445 SER B O 1
#

pLDDT: mean 95.81, std 5.05, range [62.41, 98.94]

Organism: Allomuricauda ruestringensis (strain DSM 13258 / CIP 107369 / LMG 19739 / B1) (NCBI:txid886377)

Radius of gyration: 32.49 Å; Cα contacts (8 Å, |Δi|>4): 2312; chains: 2; bounding box: 59×105×70 Å